Protein AF-A0A812JTE1-F1 (afdb_monomer_lite)

Secondary structure (DSSP, 8-state):
-----------------------------------------------------------PPPPPPP---PPPPPPPPP-PPPP-PPPP--------PPPPPP-PPPPPPPPPPPTTPEEEEEEEPPPBHHHHHHHHHHHHHHHHHTTPPPPHHHHHHHHHHHHS-S--PBPHHHHHHHHHHHHHHHHTTHHHHH--SEEEE-SSHHHHHHHHHHHTTTS-EEE-GGGSPPPHHHHH-HHHHHHHHHHHHHHHHH-S-SEEEEEE-HHHHHHHT-TTSS--SPPPTT-EEEEEEETTTTEE--PEEEE------TT-PPPTTHHHHTT---------PPPPP----GGG--BTTB----SHHHHHHHHHHS---HHHH-----SSSTTPPP-EEE-SSS-EEETT-----------SSSTTSSSS-----TT-----HHHHHHHHHHHHHHHSPPPP----GGG-EEEEE-TTSGGGT-HHHHHHHHHTT-EEEEE-SS--TTSTT---HHHHHHHHHHHHHH--SEEEEETTHHHHHHHHHHTTS--S-EEEES--TT-----TTS-EEEEEETT-SSS---HHHHHHHHTTS-TTTEEEEEE-PPPBPTTS-BSSPPP-TT-GGGGSTTHHHHHHHHHH-TT-HHHHHHHTTGGGS-HHHHHHHHHH-SSHHHHHTT-SS-S---S--EEE--TTSHHHHHHHHHHHPPPSSPPSS----HHHHTT------EEE--HHHIIIIIHHHHHHHHHHHHHTT----TTTSEEEEEE---HHHHHHHHH-SS-SS-TTTS---S--SS-SS--EESSHHHHHHTTTT-SPPTTS----EEEEEE--SEEE--TT-SS-PPBSSSTTPBPSEEES-SSS-SEE-

Radius of gyration: 36.23 Å; chains: 1; bounding box: 79×116×100 Å

Organism: NCBI:txid878477

InterPro domains:
  IPR013078 Histidine phosphatase superfamily, clade-1 [cd07067] (119-265)
  IPR029033 Histidine phosphatase superfamily [G3DSA:3.40.50.1240] (105-292)
  IPR029033 Histidine phosphatase superfamily [SSF53254] (118-297)
  IPR050275 Phosphoglycerate Mutase/Phosphatase [PTHR48100] (115-295)

Foldseek 3Di:
DDDDDDDDDDDDDDDDDDDDDDDDDDDDDDDDDDDDDDDDDDDDDDDDDDDDDDDDDDDDDDDDDDDDDDDDDDDDDDDDDDDDDDDDDDDDDDDDDDDDDDDDDDDDDDDDDDPQKFKEKEWEFAAFLLNVLVVLQVQCVVCVVVVHHRDPVSVVSPVDNVPDDPQTAHDPRSVLLLVQQLLVCVLVVVCVVLVAAEEEFAPRNRLVVSCCSNPNVPHHYDYDPLQADQDVVCVVVVVVNLVSLVVVLQVVLVDPTRRYYYRHHQRSVDPNQHDPLPPPDGQHHRWIWIWIADSVVSHIHDTDTDDGRDPDDPPPDDDPVSVVSVPDDDDDDDDDDDDDDDDDAQQPDDAQRQHGDPAPVSVVVCVVRRDDCCVPPVADDQQPDDPHDFPWHDPDPPDTDTRRDDDDDDDDDDDPPPPPPPVPDQPDDPPRDRQDVVNVVVVVVVVVQQLDFDDQPPPPQLPAEEEEEPVQDADVPNVLLVVLSVVVNHHYHYDPPDDQQPDVPRDLVVCLVVSLVSCVVRVHQEYEYEESSLVSVVVCVVVVSDQEQYEYELRYPVLQAHDQRFQYEYEYWCAAPPRHDDPVVVLVRQQRYHQLSYYYQYFDWWWQDPVRDTLGHTDYSVRVVCSPLVNVVLQSVLRNDPSHSQLSLLLCLLVFFDPLLNVLDSCCTQDPVSVCVVDPDPLPDPDDFWAWDDPPDPNVVSVFSQQLTDTPDDDSDDFDPNVVSVPDGDPTDIHGRQSLQCVQEDVVVLVVLCVLCVVSVHHDHGPSQKNKWKAAAEPVLQCCLRNPSHYSDDQVPLPPPPADRQARGHKTFSHNRCCVRVCRQPQADPVRHGDMDIDIDRQRREEAGDSPHHVFADANYPDDHGGRWHAPRSSHGGMID

Sequence (881 aa):
MWSMDRRKGATERMFMCQSAMPASSRCSLEGEAEGPCTRFPTTAQAHALTGIMIGGSSPEPLKARGYTLTKPSAQPVDLNCLAMNPPAGAYAELCLPSHARSVSSSRSPLVKPSEDLKTVYLVRHAESMENVRVHALDRAFGQLRTWKAPACSDVCSALRLLCFDLDTPLSARGERQLKDVQAQMAGCGFLQKADPQLLIFSPRMRAARTREVLFGGEVPSKAMPQIVERTPMEGLCPAQFQERVQGFKDWLAQTPETRIVVVGHCQFFSRLLGKGAGWDRYLSNAEVKRCYFDPSSGAFDIPVSMFLPQECDSSGEACPILRKALRGDDAELPFGCGSKATYLACSSYSKNGAGAVTDYASCATACDQGEGLQETYGTHDWKGSSGSGKCDCKVSDSEHRTACKEDAICHFDTSRTVPVLLDHCSIHAEAGMRITYYDFEKYFRKAVVAATPRPPSNLNRTSTRVFIIGPGFGNQLNPRQSRMVEAAGYQIGWCFNIPNPELPNFPVEPYLDRIKAEMDAFRPHVLMGASKGGVYIVGLWRRGYWRGPTVLINAHPMCRQIPEEANVVMAVGSNDEVYPVQRADLEGLMHTGGQNKTFLYWTADSGRLPSGQISRQGDTHNQESLLHHDVLPRLIDATLCKEGPEIHWHRTWKERLSRDRNNAELWLGYSPEQIMRLWSTNGHQSGKHLHDVPMGTEEYRMVNAAFKALPMEQQAYILSPPETWAPVRALRIQRVENGPQGDASWKPYYKSLLRSLEDQGVEFEPGTHTCWAFHGCNNEALESIVNNPVCGFQPLASGTRSTTLWGSGTYFARDAKYVADGGFCGAPNADGTRRMLMCLLIMGISCLGDPAHKGVLPFRHKPPHRYNSSVDCLASPEVMV

pLDDT: mean 77.01, std 25.89, range [24.83, 98.81]

Structure (mmCIF, N/CA/C/O backbone):
data_AF-A0A812JTE1-F1
#
_entry.id   AF-A0A812JTE1-F1
#
loop_
_atom_site.group_PDB
_atom_site.id
_atom_site.type_symbol
_atom_site.label_atom_id
_atom_site.label_alt_id
_atom_site.label_comp_id
_atom_site.label_asym_id
_atom_site.label_entity_id
_atom_site.label_seq_id
_atom_site.pdbx_PDB_ins_code
_atom_site.Cartn_x
_atom_site.Cartn_y
_atom_site.Cartn_z
_atom_site.occupancy
_atom_site.B_iso_or_equiv
_atom_site.auth_seq_id
_atom_site.auth_comp_id
_atom_site.auth_asym_id
_atom_site.auth_atom_id
_atom_site.pdbx_PDB_model_num
ATOM 1 N N . MET A 1 1 ? -24.150 32.399 56.227 1.00 30.95 1 MET A N 1
ATOM 2 C CA . MET A 1 1 ? -24.919 33.647 56.397 1.00 30.95 1 MET A CA 1
ATOM 3 C C . MET A 1 1 ? -25.039 34.301 55.027 1.00 30.95 1 MET A C 1
ATOM 5 O O . MET A 1 1 ? -24.017 34.621 54.447 1.00 30.95 1 MET A O 1
ATOM 9 N N . TRP A 1 2 ? -26.281 34.406 54.549 1.00 27.94 2 TRP A N 1
ATOM 10 C CA . TRP A 1 2 ? -26.801 35.128 53.375 1.00 27.94 2 TRP A CA 1
ATOM 11 C C . TRP A 1 2 ? -26.505 34.663 51.933 1.00 27.94 2 TRP A C 1
ATOM 13 O O . TRP A 1 2 ? -25.382 34.452 51.499 1.00 27.94 2 TRP A O 1
ATOM 23 N N . SER A 1 3 ? -27.636 34.534 51.237 1.00 33.69 3 SER A N 1
ATOM 24 C CA . SER A 1 3 ? -27.950 34.190 49.850 1.00 33.69 3 SER A CA 1
ATOM 25 C C . SER A 1 3 ? -28.343 35.480 49.111 1.00 33.69 3 SER A C 1
ATOM 27 O O . SER A 1 3 ? -28.851 36.382 49.774 1.00 33.69 3 SER A O 1
ATOM 29 N N . MET A 1 4 ? -28.175 35.559 47.780 1.00 34.06 4 MET A N 1
ATOM 30 C CA . MET A 1 4 ? -29.268 35.905 46.843 1.00 34.06 4 MET A CA 1
ATOM 31 C C . MET A 1 4 ? -28.828 35.998 45.365 1.00 34.06 4 MET A C 1
ATOM 33 O O . MET A 1 4 ? -28.033 36.839 44.966 1.00 34.06 4 MET A O 1
ATOM 37 N N . ASP A 1 5 ? -29.423 35.092 44.592 1.00 44.88 5 ASP A N 1
ATOM 38 C CA . ASP A 1 5 ? -30.072 35.168 43.270 1.00 44.88 5 ASP A CA 1
ATOM 39 C C . ASP A 1 5 ? -30.254 36.536 42.549 1.00 44.88 5 ASP A C 1
ATOM 41 O O . ASP A 1 5 ? -30.687 37.509 43.170 1.00 44.88 5 ASP A O 1
ATOM 45 N N . ARG A 1 6 ? -30.090 36.561 41.203 1.00 39.81 6 ARG A N 1
ATOM 46 C CA . ARG A 1 6 ? -31.082 37.095 40.225 1.00 39.81 6 ARG A CA 1
ATOM 47 C C . ARG A 1 6 ? -30.706 36.906 38.736 1.00 39.81 6 ARG A C 1
ATOM 49 O O . ARG A 1 6 ? -29.555 36.994 38.330 1.00 39.81 6 ARG A O 1
ATOM 56 N N . ARG A 1 7 ? -31.763 36.695 37.935 1.00 41.88 7 ARG A N 1
ATOM 57 C CA . ARG A 1 7 ? -31.867 36.387 36.486 1.00 41.88 7 ARG A CA 1
ATOM 58 C C . ARG A 1 7 ? -31.900 37.609 35.532 1.00 41.88 7 ARG A C 1
ATOM 60 O O . ARG A 1 7 ? -32.198 38.714 35.977 1.00 41.88 7 ARG A O 1
ATOM 67 N N . LYS A 1 8 ? -31.906 37.269 34.218 1.00 34.59 8 LYS A N 1
ATOM 68 C CA . LYS A 1 8 ? -32.391 37.960 32.975 1.00 34.59 8 LYS A CA 1
ATOM 69 C C . LYS A 1 8 ? -31.264 38.656 32.183 1.00 34.59 8 LYS A C 1
ATOM 71 O O . LYS A 1 8 ? -30.462 39.333 32.794 1.00 34.59 8 LYS A O 1
ATOM 76 N N . GLY A 1 9 ? -31.078 38.545 30.861 1.00 29.59 9 GLY A N 1
ATOM 77 C CA . GLY A 1 9 ? -31.925 38.177 29.716 1.00 29.59 9 GLY A CA 1
ATOM 78 C C . GLY A 1 9 ? -32.159 39.422 28.839 1.00 29.59 9 GLY A C 1
ATOM 79 O O . GLY A 1 9 ? -32.914 40.278 29.284 1.00 29.59 9 GLY A O 1
ATOM 80 N N . ALA A 1 10 ? -31.541 39.544 27.649 1.00 30.06 10 ALA A N 1
ATOM 81 C CA . ALA A 1 10 ? -31.918 40.534 26.620 1.00 30.06 10 ALA A CA 1
ATOM 82 C C . ALA A 1 10 ? -31.293 40.272 25.227 1.00 30.06 10 ALA A C 1
ATOM 84 O O . ALA A 1 10 ? -30.154 39.839 25.100 1.00 30.06 10 ALA A O 1
ATOM 85 N N . THR A 1 11 ? -32.115 40.585 24.228 1.00 30.67 11 THR A N 1
ATOM 86 C CA . THR A 1 11 ? -32.078 40.481 22.758 1.00 30.67 11 THR A CA 1
ATOM 87 C C . THR A 1 11 ? -31.076 41.372 22.004 1.00 30.67 11 THR A C 1
ATOM 89 O O . THR A 1 11 ? -30.806 42.500 22.410 1.00 30.67 11 THR A O 1
ATOM 92 N N . GLU A 1 12 ? -30.647 40.884 20.833 1.00 30.09 12 GLU A N 1
ATOM 93 C CA . GLU A 1 12 ? -29.820 41.549 19.810 1.00 30.09 12 GLU A CA 1
ATOM 94 C C . GLU A 1 12 ? -30.576 42.627 19.000 1.00 30.09 12 GLU A C 1
ATOM 96 O O . GLU A 1 12 ? -31.761 42.486 18.688 1.00 30.09 12 GLU A O 1
ATOM 101 N N . ARG A 1 13 ? -29.862 43.694 18.601 1.00 29.28 13 ARG A N 1
ATOM 102 C CA . ARG A 1 13 ? -30.276 44.688 17.592 1.00 29.28 13 ARG A CA 1
ATOM 103 C C . ARG A 1 13 ? -29.181 44.865 16.534 1.00 29.28 13 ARG A C 1
ATOM 105 O O . ARG A 1 13 ? -28.017 45.053 16.869 1.00 29.28 13 ARG A O 1
ATOM 112 N N . MET A 1 14 ? -29.615 44.857 15.272 1.00 26.62 14 MET A N 1
ATOM 113 C CA . MET A 1 14 ? -28.873 45.209 14.055 1.00 26.62 14 MET A CA 1
ATOM 114 C C . MET A 1 14 ? -28.324 46.644 14.083 1.00 26.62 14 MET A C 1
ATOM 116 O O . MET A 1 14 ? -29.025 47.563 14.501 1.00 26.62 14 MET A O 1
ATOM 120 N N . PHE A 1 15 ? -27.147 46.841 13.482 1.00 27.80 15 PHE A N 1
ATOM 121 C CA . PHE A 1 15 ? -26.730 48.116 12.894 1.00 27.80 15 PHE A CA 1
ATOM 122 C C . PHE A 1 15 ? -26.173 47.882 11.481 1.00 27.80 15 PHE A C 1
ATOM 124 O O . PHE A 1 15 ? -25.230 47.116 11.291 1.00 27.80 15 PHE A O 1
ATOM 131 N N . MET A 1 16 ? -26.790 48.541 10.494 1.00 27.66 16 MET A N 1
ATOM 132 C CA . MET A 1 16 ? -26.247 48.756 9.150 1.00 27.66 16 MET A CA 1
ATOM 133 C C . MET A 1 16 ? -25.212 49.886 9.188 1.00 27.66 16 MET A C 1
ATOM 135 O O . MET A 1 16 ? -25.409 50.863 9.908 1.00 27.66 16 MET A O 1
ATOM 139 N N . CYS A 1 17 ? -24.187 49.812 8.337 1.00 25.73 17 CYS A N 1
ATOM 140 C CA . CYS A 1 17 ? -23.353 50.962 7.997 1.00 25.73 17 CYS A CA 1
ATOM 141 C C . CYS A 1 17 ? -23.178 51.050 6.472 1.00 25.73 17 CYS A C 1
ATOM 143 O O . CYS A 1 17 ? -22.767 50.087 5.827 1.00 25.73 17 CYS A O 1
ATOM 145 N N . GLN A 1 18 ? -23.543 52.208 5.918 1.00 28.33 18 GLN A N 1
ATOM 146 C CA . GLN A 1 18 ? -23.319 52.634 4.536 1.00 28.33 18 GLN A CA 1
ATOM 147 C C . GLN A 1 18 ? -21.856 53.060 4.346 1.00 28.33 18 GLN A C 1
ATOM 149 O O . GLN A 1 18 ? -21.236 53.585 5.271 1.00 28.33 18 GLN A O 1
ATOM 154 N N . SER A 1 19 ? -21.302 52.918 3.140 1.00 30.06 19 SER A N 1
ATOM 155 C CA . SER A 1 19 ? -20.057 53.602 2.763 1.00 30.06 19 SER A CA 1
ATOM 156 C C . SER A 1 19 ? -20.046 53.943 1.275 1.00 30.06 19 SER A C 1
ATOM 158 O O . SER A 1 19 ? -20.409 53.129 0.430 1.00 30.06 19 SER A O 1
ATOM 160 N N . ALA A 1 20 ? -19.671 55.191 1.009 1.00 28.88 20 ALA A N 1
ATOM 161 C CA . ALA A 1 20 ? -19.751 55.916 -0.249 1.00 28.88 20 ALA A CA 1
ATOM 162 C C . ALA A 1 20 ? -18.539 55.693 -1.179 1.00 28.88 20 ALA A C 1
ATOM 164 O O . ALA A 1 20 ? -17.480 55.238 -0.752 1.00 28.88 20 ALA A O 1
ATOM 165 N N . MET A 1 21 ? -18.710 56.072 -2.452 1.00 31.89 21 MET A N 1
ATOM 166 C CA . MET A 1 21 ? -17.647 56.236 -3.460 1.00 31.89 21 MET A CA 1
ATOM 167 C C . MET A 1 21 ? -16.725 57.434 -3.152 1.00 31.89 21 MET A C 1
ATOM 169 O O . MET A 1 21 ? -17.106 58.310 -2.374 1.00 31.89 21 MET A O 1
ATOM 173 N N . PRO A 1 22 ? -15.558 57.533 -3.822 1.00 45.28 22 PRO A N 1
ATOM 174 C CA . PRO A 1 22 ? -15.480 58.508 -4.921 1.00 45.28 22 PRO A CA 1
ATOM 175 C C . PRO A 1 22 ? -14.633 58.079 -6.141 1.00 45.28 22 PRO A C 1
ATOM 177 O O . PRO A 1 22 ? -14.004 57.024 -6.178 1.00 45.28 22 PRO A O 1
ATOM 180 N N . ALA A 1 23 ? -14.687 58.940 -7.160 1.00 30.80 23 ALA A N 1
ATOM 181 C CA . ALA A 1 23 ? -14.260 58.760 -8.541 1.00 30.80 23 ALA A CA 1
ATOM 182 C C . ALA A 1 23 ? -12.839 59.271 -8.880 1.00 30.80 23 ALA A C 1
ATOM 184 O O . ALA A 1 23 ? -12.312 60.169 -8.236 1.00 30.80 23 ALA A O 1
ATOM 185 N N . SER A 1 24 ? -12.324 58.723 -9.991 1.00 33.31 24 SER A N 1
ATOM 186 C CA . SER A 1 24 ? -11.500 59.314 -11.069 1.00 33.31 24 SER A CA 1
ATOM 187 C C . SER A 1 24 ? -10.239 60.145 -10.772 1.00 33.31 24 SER A C 1
ATOM 189 O O . SER A 1 24 ? -10.332 61.267 -10.283 1.00 33.31 24 SER A O 1
ATOM 191 N N . SER A 1 25 ? -9.115 59.731 -11.372 1.00 31.20 25 SER A N 1
ATOM 192 C CA . SER A 1 25 ? -8.257 60.618 -12.180 1.00 31.20 25 SER A CA 1
ATOM 193 C C . SER A 1 25 ? -7.329 59.828 -13.121 1.00 31.20 25 SER A C 1
ATOM 195 O O . SER A 1 25 ? -6.941 58.693 -12.856 1.00 31.20 25 SER A O 1
ATOM 197 N N . ARG A 1 26 ? -7.070 60.441 -14.282 1.00 34.06 26 ARG A N 1
ATOM 198 C CA . ARG A 1 26 ? -6.239 59.993 -15.413 1.00 34.06 26 ARG A CA 1
ATOM 199 C C . ARG A 1 26 ? -4.746 60.014 -15.066 1.00 34.06 26 ARG A C 1
ATOM 201 O O . ARG A 1 26 ? -4.327 60.917 -14.353 1.00 34.06 26 ARG A O 1
ATOM 208 N N . CYS A 1 27 ? -3.950 59.169 -15.722 1.00 28.92 27 CYS A N 1
ATOM 209 C CA . CYS A 1 27 ? -2.581 59.523 -16.109 1.00 28.92 27 CYS A CA 1
ATOM 210 C C . CYS A 1 27 ? -2.183 58.835 -17.421 1.00 28.92 27 CYS A C 1
ATOM 212 O O . CYS A 1 27 ? -2.528 57.678 -17.663 1.00 28.92 27 CYS A O 1
ATOM 214 N N . SER A 1 28 ? -1.484 59.600 -18.250 1.00 30.23 28 SER A N 1
ATOM 215 C CA . SER A 1 28 ? -1.019 59.289 -19.597 1.00 30.23 28 SER A CA 1
ATOM 216 C C . SER A 1 28 ? 0.514 59.267 -19.612 1.00 30.23 28 SER A C 1
ATOM 218 O O . SER A 1 28 ? 1.114 60.071 -18.909 1.00 30.23 28 SER A O 1
ATOM 220 N N . LEU A 1 29 ? 1.063 58.435 -20.505 1.00 31.91 29 LEU A N 1
ATOM 221 C CA . LEU A 1 29 ? 2.305 58.588 -21.291 1.00 31.91 29 LEU A CA 1
ATOM 222 C C . LEU A 1 29 ? 3.704 58.491 -20.637 1.00 31.91 29 LEU A C 1
ATOM 224 O O . LEU A 1 29 ? 4.010 59.194 -19.685 1.00 31.91 29 LEU A O 1
ATOM 228 N N . GLU A 1 30 ? 4.525 57.673 -21.329 1.00 31.33 30 GLU A N 1
ATOM 229 C CA . GLU A 1 30 ? 5.978 57.779 -21.622 1.00 31.33 30 GLU A CA 1
ATOM 230 C C . GLU A 1 30 ? 6.971 57.686 -20.443 1.00 31.33 30 GLU A C 1
ATOM 232 O O . GLU A 1 30 ? 6.742 58.228 -19.375 1.00 31.33 30 GLU A O 1
ATOM 237 N N . GLY A 1 31 ? 8.123 57.014 -20.517 1.00 29.28 31 GLY A N 1
ATOM 238 C CA . GLY A 1 31 ? 8.855 56.297 -21.565 1.00 29.28 31 GLY A CA 1
ATOM 239 C C . GLY A 1 31 ? 10.262 55.951 -21.020 1.00 29.28 31 GLY A C 1
ATOM 240 O O . GLY A 1 31 ? 10.697 56.611 -20.083 1.00 29.28 31 GLY A O 1
ATOM 241 N N . GLU A 1 32 ? 10.923 54.943 -21.619 1.00 31.52 32 GLU A N 1
ATOM 242 C CA . GLU A 1 32 ? 12.399 54.728 -21.690 1.00 31.52 32 GLU A CA 1
ATOM 243 C C . GLU A 1 32 ? 13.197 54.546 -20.363 1.00 31.52 32 GLU A C 1
ATOM 245 O O . GLU A 1 32 ? 12.819 55.036 -19.314 1.00 31.52 32 GLU A O 1
ATOM 250 N N . ALA A 1 33 ? 14.331 53.847 -20.239 1.00 31.47 33 ALA A N 1
ATOM 251 C CA . ALA A 1 33 ? 15.195 53.039 -21.097 1.00 31.47 33 ALA A CA 1
ATOM 252 C C . ALA A 1 33 ? 16.197 52.265 -20.190 1.00 31.47 33 ALA A C 1
ATOM 254 O O . ALA A 1 33 ? 16.453 52.658 -19.056 1.00 31.47 33 ALA A O 1
ATOM 255 N N . GLU A 1 34 ? 16.733 51.170 -20.741 1.00 32.19 34 GLU A N 1
ATOM 256 C CA . GLU A 1 34 ? 18.107 50.635 -20.622 1.00 32.19 34 GLU A CA 1
ATOM 257 C C . GLU A 1 34 ? 18.835 50.437 -19.268 1.00 32.19 34 GLU A C 1
ATOM 259 O O . GLU A 1 34 ? 19.097 51.362 -18.508 1.00 32.19 34 GLU A O 1
ATOM 264 N N . GLY A 1 35 ? 19.402 49.230 -19.103 1.00 30.80 35 GLY A N 1
ATOM 265 C CA . GLY A 1 35 ? 20.803 49.094 -18.662 1.00 30.80 35 GLY A CA 1
ATOM 266 C C . GLY A 1 35 ? 21.104 48.036 -17.582 1.00 30.80 35 GLY A C 1
ATOM 267 O O . GLY A 1 35 ? 20.282 47.830 -16.697 1.00 30.80 35 GLY A O 1
ATOM 268 N N . PRO A 1 36 ? 22.258 47.329 -17.629 1.00 44.94 36 PRO A N 1
ATOM 269 C CA . PRO A 1 36 ? 22.378 45.951 -17.142 1.00 44.94 36 PRO A CA 1
ATOM 270 C C . PRO A 1 36 ? 23.114 45.768 -15.797 1.00 44.94 36 PRO A C 1
ATOM 272 O O . PRO A 1 36 ? 23.997 46.536 -15.422 1.00 44.94 36 PRO A O 1
ATOM 275 N N . CYS A 1 37 ? 22.801 44.659 -15.113 1.00 27.62 37 CYS A N 1
ATOM 276 C CA . CYS A 1 37 ? 23.461 44.188 -13.890 1.00 27.62 37 CYS A CA 1
ATOM 277 C C . CYS A 1 37 ? 24.842 43.557 -14.150 1.00 27.62 37 CYS A C 1
ATOM 279 O O . CYS A 1 37 ? 24.961 42.541 -14.838 1.00 27.62 37 CYS A O 1
ATOM 281 N N . THR A 1 38 ? 25.867 44.075 -13.471 1.00 32.19 38 THR A N 1
ATOM 282 C CA . THR A 1 38 ? 27.199 43.470 -13.324 1.00 32.19 38 THR A CA 1
ATOM 283 C C . THR A 1 38 ? 27.412 42.857 -11.932 1.00 32.19 38 THR A C 1
ATOM 285 O O . THR A 1 38 ? 27.327 43.537 -10.918 1.00 32.19 38 THR A O 1
ATOM 288 N N . ARG A 1 39 ? 27.700 41.549 -11.939 1.00 31.58 39 ARG A N 1
ATOM 289 C CA . ARG A 1 39 ? 28.652 40.740 -11.136 1.00 31.58 39 ARG A CA 1
ATOM 290 C C . ARG A 1 39 ? 29.288 41.277 -9.821 1.00 31.58 39 ARG A C 1
ATOM 292 O O . ARG A 1 39 ? 30.083 42.203 -9.881 1.00 31.58 39 ARG A O 1
ATOM 299 N N . PHE A 1 40 ? 29.142 40.434 -8.770 1.00 28.50 40 PHE A N 1
ATOM 300 C CA . PHE A 1 40 ? 30.119 39.967 -7.735 1.00 28.50 40 PHE A CA 1
ATOM 301 C C . PHE A 1 40 ? 30.744 40.981 -6.731 1.00 28.50 40 PHE A C 1
ATOM 303 O O . PHE A 1 40 ? 30.777 42.163 -7.040 1.00 28.50 40 PHE A O 1
ATOM 310 N N . PRO A 1 41 ? 31.370 40.567 -5.589 1.00 48.75 41 PRO A N 1
ATOM 311 C CA . PRO A 1 41 ? 31.328 39.300 -4.823 1.00 48.75 41 PRO A CA 1
ATOM 312 C C . PRO A 1 41 ? 31.321 39.437 -3.258 1.00 48.75 41 PRO A C 1
ATOM 314 O O . PRO A 1 41 ? 31.465 40.509 -2.689 1.00 48.75 41 PRO A O 1
ATOM 317 N N . THR A 1 42 ? 31.163 38.278 -2.597 1.00 31.97 42 THR A N 1
ATOM 318 C CA . THR A 1 42 ? 31.712 37.758 -1.308 1.00 31.97 42 THR A CA 1
ATOM 319 C C . THR A 1 42 ? 32.286 38.654 -0.188 1.00 31.97 42 THR A C 1
ATOM 321 O O . THR A 1 42 ? 33.191 39.438 -0.439 1.00 31.97 42 THR A O 1
ATOM 324 N N . THR A 1 43 ? 31.937 38.288 1.063 1.00 29.83 43 THR A N 1
ATOM 325 C CA . THR A 1 43 ? 32.731 38.033 2.319 1.00 29.83 43 THR A CA 1
ATOM 326 C C . THR A 1 43 ? 32.013 38.632 3.545 1.00 29.83 43 THR A C 1
ATOM 328 O O . THR A 1 43 ? 31.587 39.774 3.503 1.00 29.83 43 THR A O 1
ATOM 331 N N . ALA A 1 44 ? 31.539 37.839 4.515 1.00 30.66 44 ALA A N 1
ATOM 332 C CA . ALA A 1 44 ? 32.213 37.165 5.642 1.00 30.66 44 ALA A CA 1
ATOM 333 C C . ALA A 1 44 ? 32.526 38.082 6.850 1.00 30.66 44 ALA A C 1
ATOM 335 O O . ALA A 1 44 ? 33.098 39.148 6.676 1.00 30.66 44 ALA A O 1
ATOM 336 N N . GLN A 1 45 ? 32.240 37.547 8.054 1.00 29.53 45 GLN A N 1
ATOM 337 C CA . GLN A 1 45 ? 32.580 38.032 9.414 1.00 29.53 45 GLN A CA 1
ATOM 338 C C . GLN A 1 45 ? 31.783 39.243 9.932 1.00 29.53 45 GLN A C 1
ATOM 340 O O . GLN A 1 45 ? 31.382 40.099 9.164 1.00 29.53 45 GLN A O 1
ATOM 345 N N . ALA A 1 46 ? 31.541 39.454 11.225 1.00 28.72 46 ALA A N 1
ATOM 346 C CA . ALA A 1 46 ? 31.535 38.674 12.467 1.00 28.72 46 ALA A CA 1
ATOM 347 C C . ALA A 1 46 ? 30.976 39.632 13.553 1.00 28.72 46 ALA A C 1
ATOM 349 O O . ALA A 1 46 ? 31.077 40.842 13.399 1.00 28.72 46 ALA A O 1
ATOM 350 N N . HIS A 1 47 ? 30.391 39.073 14.618 1.00 29.31 47 HIS A N 1
ATOM 351 C CA . HIS A 1 47 ? 30.208 39.614 15.981 1.00 29.31 47 HIS A CA 1
ATOM 352 C C . HIS A 1 47 ? 30.249 41.135 16.249 1.00 29.31 47 HIS A C 1
ATOM 354 O O . HIS A 1 47 ? 31.289 41.758 16.082 1.00 29.31 47 HIS A O 1
ATOM 360 N N . ALA A 1 48 ? 29.219 41.647 16.944 1.00 28.33 48 ALA A N 1
ATOM 361 C CA . ALA A 1 48 ? 29.348 42.186 18.314 1.00 28.33 48 ALA A CA 1
ATOM 362 C C . ALA A 1 48 ? 28.040 42.822 18.839 1.00 28.33 48 ALA A C 1
ATOM 364 O O . ALA A 1 48 ? 27.405 43.581 18.120 1.00 28.33 48 ALA A O 1
ATOM 365 N N . LEU A 1 49 ? 27.719 42.496 20.107 1.00 27.09 49 LEU A N 1
ATOM 366 C CA . LEU A 1 49 ? 27.330 43.379 21.235 1.00 27.09 49 LEU A CA 1
ATOM 367 C C . LEU A 1 49 ? 26.237 44.439 20.974 1.00 27.09 49 LEU A C 1
ATOM 369 O O . LEU A 1 49 ? 26.317 45.227 20.051 1.00 27.09 49 LEU A O 1
ATOM 373 N N . THR A 1 50 ? 25.159 44.571 21.744 1.00 27.72 50 THR A N 1
ATOM 374 C CA . THR A 1 50 ? 24.974 44.805 23.197 1.00 27.72 50 THR A CA 1
ATOM 375 C C . THR A 1 50 ? 23.442 44.955 23.338 1.00 27.72 50 THR A C 1
ATOM 377 O O . THR A 1 50 ? 22.822 45.484 22.425 1.00 27.72 50 THR A O 1
ATOM 380 N N . GLY A 1 51 ? 22.712 44.487 24.347 1.00 24.83 51 GLY A N 1
ATOM 381 C CA . GLY A 1 51 ? 22.857 44.682 25.785 1.00 24.83 51 GLY A CA 1
ATOM 382 C C . GLY A 1 51 ? 21.471 45.056 26.358 1.00 24.83 51 GLY A C 1
ATOM 383 O O . GLY A 1 51 ? 20.591 45.473 25.613 1.00 24.83 51 GLY A O 1
ATOM 384 N N . ILE A 1 52 ? 21.343 44.969 27.688 1.00 28.72 52 ILE A N 1
ATOM 385 C CA . ILE A 1 52 ? 20.274 45.532 28.550 1.00 28.72 52 ILE A CA 1
ATOM 386 C C . ILE A 1 52 ? 19.121 44.577 28.952 1.00 28.72 52 ILE A C 1
ATOM 388 O O . ILE A 1 52 ? 18.055 44.515 28.354 1.00 28.72 52 ILE A O 1
ATOM 392 N N . MET A 1 53 ? 19.410 43.822 30.021 1.00 27.50 53 MET A N 1
ATOM 393 C CA . MET A 1 53 ? 18.724 43.750 31.334 1.00 27.50 53 MET A CA 1
ATOM 394 C C . MET A 1 53 ? 17.295 44.323 31.483 1.00 27.50 53 MET A C 1
ATOM 396 O O . MET A 1 53 ? 17.074 45.491 31.190 1.00 27.50 53 MET A O 1
ATOM 400 N N . ILE A 1 54 ? 16.400 43.570 32.148 1.00 30.06 54 ILE A N 1
ATOM 401 C CA . ILE A 1 54 ? 15.883 43.830 33.521 1.00 30.06 54 ILE A CA 1
ATOM 402 C C . ILE A 1 54 ? 14.917 42.700 33.955 1.00 30.06 54 ILE A C 1
ATOM 404 O O . ILE A 1 54 ? 13.973 42.397 33.239 1.00 30.06 54 ILE A O 1
ATOM 408 N N . GLY A 1 55 ? 15.150 42.169 35.171 1.00 27.36 55 GLY A N 1
ATOM 409 C CA . GLY A 1 55 ? 14.156 41.686 36.158 1.00 27.36 55 GLY A CA 1
ATOM 410 C C . GLY A 1 55 ? 13.378 40.404 35.816 1.00 27.36 55 GLY A C 1
ATOM 411 O O . GLY A 1 55 ? 12.681 40.344 34.821 1.00 27.36 55 GLY A O 1
ATOM 412 N N . GLY A 1 56 ? 13.378 39.319 36.588 1.00 29.06 56 GLY A N 1
ATOM 413 C CA . GLY A 1 56 ? 13.540 39.176 38.031 1.00 29.06 56 GLY A CA 1
ATOM 414 C C . GLY A 1 56 ? 12.285 38.507 38.605 1.00 29.06 56 GLY A C 1
ATOM 415 O O . GLY A 1 56 ? 11.260 39.159 38.754 1.00 29.06 56 GLY A O 1
ATOM 416 N N . SER A 1 57 ? 12.350 37.206 38.896 1.00 30.05 57 SER A N 1
ATOM 417 C CA . SER A 1 57 ? 11.658 36.530 40.014 1.00 30.05 57 SER A CA 1
ATOM 418 C C . SER A 1 57 ? 11.944 35.025 39.964 1.00 30.05 57 SER A C 1
ATOM 420 O O . SER A 1 57 ? 11.595 34.322 39.022 1.00 30.05 57 SER A O 1
ATOM 422 N N . SER A 1 58 ? 12.643 34.560 40.994 1.00 29.86 58 SER A N 1
ATOM 423 C CA . SER A 1 58 ? 12.971 33.161 41.266 1.00 29.86 58 SER A CA 1
ATOM 424 C C . SER A 1 58 ? 11.908 32.554 42.188 1.00 29.86 58 SER A C 1
ATOM 426 O O . SER A 1 58 ? 11.389 33.271 43.048 1.00 29.86 58 SER A O 1
ATOM 428 N N . PRO A 1 59 ? 11.658 31.239 42.100 1.00 40.62 59 PRO A N 1
ATOM 429 C CA . PRO A 1 59 ? 11.492 30.443 43.306 1.00 40.62 59 PRO A CA 1
ATOM 430 C C . PRO A 1 59 ? 12.532 29.312 43.386 1.00 40.62 59 PRO A C 1
ATOM 432 O O . PRO A 1 59 ? 12.912 28.697 42.390 1.00 40.62 59 PRO A O 1
ATOM 435 N N . GLU A 1 60 ? 12.988 29.075 44.616 1.00 36.16 60 GLU A N 1
ATOM 436 C CA . GLU A 1 60 ? 13.975 28.077 45.045 1.00 36.16 60 GLU A CA 1
ATOM 437 C C . GLU A 1 60 ? 13.717 26.641 44.546 1.00 36.16 60 GLU A C 1
ATOM 439 O O . GLU A 1 60 ? 12.562 26.209 44.494 1.00 36.16 60 GLU A O 1
ATOM 444 N N . PRO A 1 61 ? 14.773 25.823 44.346 1.00 38.53 61 PRO A N 1
ATOM 445 C CA . PRO A 1 61 ? 14.641 24.378 44.336 1.00 38.53 61 PRO A CA 1
ATOM 446 C C . PRO A 1 61 ? 15.065 23.742 45.669 1.00 38.53 61 PRO A C 1
ATOM 448 O O . PRO A 1 61 ? 16.118 24.014 46.250 1.00 38.53 61 PRO A O 1
ATOM 451 N N . LEU A 1 62 ? 14.208 22.820 46.100 1.00 32.44 62 LEU A N 1
ATOM 452 C CA . LEU A 1 62 ? 14.372 21.888 47.206 1.00 32.44 62 LEU A CA 1
ATOM 453 C C . LEU A 1 62 ? 15.639 21.023 47.083 1.00 32.44 62 LEU A C 1
ATOM 455 O O . LEU A 1 62 ? 15.967 20.476 46.032 1.00 32.44 62 LEU A O 1
ATOM 459 N N . LYS A 1 63 ? 16.294 20.850 48.235 1.00 35.72 63 LYS A N 1
ATOM 460 C CA . LYS A 1 63 ? 17.440 19.971 48.503 1.00 35.72 63 LYS A CA 1
ATOM 461 C C . LYS A 1 63 ? 17.157 18.515 48.104 1.00 35.72 63 LYS A C 1
ATOM 463 O O . LYS A 1 63 ? 16.329 17.854 48.730 1.00 35.72 63 LYS A O 1
ATOM 468 N N . ALA A 1 64 ? 17.923 17.986 47.151 1.00 33.59 64 ALA A N 1
ATOM 469 C CA . ALA A 1 64 ? 18.018 16.551 46.894 1.00 33.59 64 ALA A CA 1
ATOM 470 C C . ALA A 1 64 ? 19.125 15.926 47.761 1.00 33.59 64 ALA A C 1
ATOM 472 O O . ALA A 1 64 ? 20.266 16.390 47.786 1.00 33.59 64 ALA A O 1
ATOM 473 N N . ARG A 1 65 ? 18.756 14.876 48.502 1.00 33.22 65 ARG A N 1
ATOM 474 C CA . ARG A 1 65 ? 19.642 14.036 49.316 1.00 33.22 65 ARG A CA 1
ATOM 475 C C . ARG A 1 65 ? 20.607 13.260 48.418 1.00 33.22 65 ARG A C 1
ATOM 477 O O . ARG A 1 65 ? 20.178 12.608 47.471 1.00 33.22 65 ARG A O 1
ATOM 484 N N . GLY A 1 66 ? 21.892 13.314 48.755 1.00 29.14 66 GLY A N 1
ATOM 485 C CA . GLY A 1 66 ? 22.937 12.529 48.111 1.00 29.14 66 GLY A CA 1
ATOM 486 C C . GLY A 1 66 ? 22.824 11.041 48.441 1.00 29.14 66 GLY A C 1
ATOM 487 O O . GLY A 1 66 ? 22.746 10.666 49.609 1.00 29.14 66 GLY A O 1
ATOM 488 N N . TYR A 1 67 ? 22.871 10.214 47.400 1.00 30.98 67 TYR A N 1
ATOM 489 C CA . TYR A 1 67 ? 23.286 8.819 47.482 1.00 30.98 67 TYR A CA 1
ATOM 490 C C . TYR A 1 67 ? 24.549 8.663 46.638 1.00 30.98 67 TYR A C 1
ATOM 492 O O . TYR A 1 67 ? 24.543 8.850 45.422 1.00 30.98 67 TYR A O 1
ATOM 500 N N . THR A 1 68 ? 25.650 8.361 47.314 1.00 31.20 68 THR A N 1
ATOM 501 C CA . THR A 1 68 ? 26.930 7.958 46.739 1.00 31.20 68 THR A CA 1
ATOM 502 C C . THR A 1 68 ? 26.795 6.542 46.179 1.00 31.20 68 THR A C 1
ATOM 504 O O . THR A 1 68 ? 26.662 5.585 46.936 1.00 31.20 68 THR A O 1
ATOM 507 N N . LEU A 1 69 ? 26.838 6.404 44.852 1.00 32.69 69 LEU A N 1
ATOM 508 C CA . LEU A 1 69 ? 27.017 5.120 44.172 1.00 32.69 69 LEU A CA 1
ATOM 509 C C . LEU A 1 69 ? 28.510 4.898 43.917 1.00 32.69 69 LEU A C 1
ATOM 511 O O . LEU A 1 69 ? 29.160 5.646 43.187 1.00 32.69 69 LEU A O 1
ATOM 515 N N . THR A 1 70 ? 29.050 3.864 44.551 1.00 30.92 70 THR A N 1
ATOM 516 C CA . THR A 1 70 ? 30.382 3.318 44.309 1.00 30.92 70 THR A CA 1
ATOM 517 C C . THR A 1 70 ? 30.429 2.631 42.939 1.00 30.92 70 THR A C 1
ATOM 519 O O . THR A 1 70 ? 29.565 1.828 42.594 1.00 30.92 70 THR A O 1
ATOM 522 N N . LYS A 1 71 ? 31.453 2.952 42.140 1.00 31.30 71 LYS A N 1
ATOM 523 C CA . LYS A 1 71 ? 31.799 2.244 40.896 1.00 31.30 71 LYS A CA 1
ATOM 524 C C . LYS A 1 71 ? 32.319 0.835 41.221 1.00 31.30 71 LYS A C 1
ATOM 526 O O . LYS A 1 71 ? 33.234 0.748 42.039 1.00 31.30 71 LYS A O 1
ATOM 531 N N . PRO A 1 72 ? 31.883 -0.235 40.533 1.00 35.75 72 PRO A N 1
ATOM 532 C CA . PRO A 1 72 ? 32.668 -1.453 40.436 1.00 35.75 72 PRO A CA 1
ATOM 533 C C . PRO A 1 72 ? 33.581 -1.401 39.205 1.00 35.75 72 PRO A C 1
ATOM 535 O O . PRO A 1 72 ? 33.168 -1.060 38.096 1.00 35.75 72 PRO A O 1
ATOM 538 N N . SER A 1 73 ? 34.847 -1.739 39.432 1.00 29.34 73 SER A N 1
ATOM 539 C CA . SER A 1 73 ? 35.871 -1.992 38.425 1.00 29.34 73 SER A CA 1
ATOM 540 C C . SER A 1 73 ? 35.545 -3.256 37.626 1.00 29.34 73 SER A C 1
ATOM 542 O O . SER A 1 73 ? 35.376 -4.323 38.215 1.00 29.34 73 SER A O 1
ATOM 544 N N . ALA A 1 74 ? 35.511 -3.157 36.299 1.00 32.84 74 ALA A N 1
ATOM 545 C CA . ALA A 1 74 ? 35.468 -4.315 35.415 1.00 32.84 74 ALA A CA 1
ATOM 546 C C . ALA A 1 74 ? 36.889 -4.871 35.219 1.00 32.84 74 ALA A C 1
ATOM 548 O O . ALA A 1 74 ? 37.780 -4.148 34.772 1.00 32.84 74 ALA A O 1
ATOM 549 N N . GLN A 1 75 ? 37.089 -6.147 35.551 1.00 32.06 75 GLN A N 1
ATOM 550 C CA . GLN A 1 75 ? 38.189 -6.964 35.038 1.00 32.06 75 GLN A CA 1
ATOM 551 C C . GLN A 1 75 ? 37.668 -7.867 33.907 1.00 32.06 75 GLN A C 1
ATOM 553 O O . GLN A 1 75 ? 36.488 -8.228 33.928 1.00 32.06 75 GLN A O 1
ATOM 558 N N . PRO A 1 76 ? 38.507 -8.222 32.918 1.00 35.47 76 PRO A N 1
ATOM 559 C CA . PRO A 1 76 ? 38.104 -9.078 31.812 1.00 35.47 76 PRO A CA 1
ATOM 560 C C . PRO A 1 76 ? 38.072 -10.545 32.260 1.00 35.47 76 PRO A C 1
ATOM 562 O O . PRO A 1 76 ? 39.004 -11.023 32.903 1.00 35.47 76 PRO A O 1
ATOM 565 N N . VAL A 1 77 ? 36.998 -11.255 31.916 1.00 32.72 77 VAL A N 1
ATOM 566 C CA . VAL A 1 77 ? 36.879 -12.705 32.113 1.00 32.72 77 VAL A CA 1
ATOM 567 C C . VAL A 1 77 ? 37.128 -13.390 30.772 1.00 32.72 77 VAL A C 1
ATOM 569 O O . VAL A 1 77 ? 36.382 -13.177 29.817 1.00 32.72 77 VAL A O 1
ATOM 572 N N . ASP A 1 78 ? 38.183 -14.202 30.729 1.00 31.91 78 ASP A N 1
ATOM 573 C CA . ASP A 1 78 ? 38.464 -15.187 29.685 1.00 31.91 78 ASP A CA 1
ATOM 574 C C . ASP A 1 78 ? 37.355 -16.249 29.635 1.00 31.91 78 ASP A C 1
ATOM 576 O O . ASP A 1 78 ? 37.049 -16.895 30.640 1.00 31.91 78 ASP A O 1
ATOM 580 N N . LEU A 1 79 ? 36.780 -16.471 28.452 1.00 31.61 79 LEU A N 1
ATOM 581 C CA . LEU A 1 79 ? 35.822 -17.546 28.182 1.00 31.61 79 LEU A CA 1
ATOM 582 C C . LEU A 1 79 ? 36.434 -18.540 27.188 1.00 31.61 79 LEU A C 1
ATOM 584 O O . LEU A 1 79 ? 36.292 -18.413 25.973 1.00 31.61 79 LEU A O 1
ATOM 588 N N . ASN A 1 80 ? 37.094 -19.563 27.734 1.00 28.31 80 ASN A N 1
ATOM 589 C CA . ASN A 1 80 ? 37.393 -20.804 27.024 1.00 28.31 80 ASN A CA 1
ATOM 590 C C . ASN A 1 80 ? 36.103 -21.627 26.875 1.00 28.31 80 ASN A C 1
ATOM 592 O O . ASN A 1 80 ? 35.470 -22.002 27.862 1.00 28.31 80 ASN A O 1
ATOM 596 N N . CYS A 1 81 ? 35.721 -21.914 25.630 1.00 30.17 81 CYS A N 1
ATOM 597 C CA . CYS A 1 81 ? 34.577 -22.755 25.289 1.00 30.17 81 CYS A CA 1
ATOM 598 C C . CYS A 1 81 ? 34.919 -24.243 25.467 1.00 30.17 81 CYS A C 1
ATOM 600 O O . CYS A 1 81 ? 35.765 -24.782 24.756 1.00 30.17 81 CYS A O 1
ATOM 602 N N . LEU A 1 82 ? 34.215 -24.914 26.381 1.00 28.39 82 LEU A N 1
ATOM 603 C CA . LEU A 1 82 ? 34.121 -26.372 26.443 1.00 28.39 82 LEU A CA 1
ATOM 604 C C . LEU A 1 82 ? 32.965 -26.835 25.551 1.00 28.39 82 LEU A C 1
ATOM 606 O O . LEU A 1 82 ? 31.809 -26.476 25.769 1.00 28.39 82 LEU A O 1
ATOM 610 N N . ALA A 1 83 ? 33.298 -27.638 24.544 1.00 29.81 83 ALA A N 1
ATOM 611 C CA . ALA A 1 83 ? 32.350 -28.345 23.700 1.00 29.81 83 ALA A CA 1
ATOM 612 C C . ALA A 1 83 ? 31.694 -29.497 24.480 1.00 29.81 83 ALA A C 1
ATOM 614 O O . ALA A 1 83 ? 32.388 -30.327 25.067 1.00 29.81 83 ALA A O 1
ATOM 615 N N . MET A 1 84 ? 30.364 -29.580 24.439 1.00 27.73 84 MET A N 1
ATOM 616 C CA . MET A 1 84 ? 29.620 -30.778 24.828 1.00 27.73 84 MET A CA 1
ATOM 617 C C . MET A 1 84 ? 28.753 -31.247 23.659 1.00 27.73 84 MET A C 1
ATOM 619 O O . MET A 1 84 ? 27.852 -30.542 23.211 1.00 27.73 84 MET A O 1
ATOM 623 N N . ASN A 1 85 ? 29.060 -32.450 23.171 1.00 31.23 85 ASN A N 1
ATOM 624 C CA . ASN A 1 85 ? 28.241 -33.219 22.237 1.00 31.23 85 ASN A CA 1
ATOM 625 C C . ASN A 1 85 ? 27.012 -33.796 22.958 1.00 31.23 85 ASN A C 1
ATOM 627 O O . ASN A 1 85 ? 27.178 -34.332 24.057 1.00 31.23 85 ASN A O 1
ATOM 631 N N . PRO A 1 86 ? 25.825 -33.830 22.330 1.00 33.91 86 PRO A N 1
ATOM 632 C CA . PRO A 1 86 ? 24.777 -34.767 22.704 1.00 33.91 86 PRO A CA 1
ATOM 633 C C . PRO A 1 86 ? 24.774 -36.018 21.795 1.00 33.91 86 PRO A C 1
ATOM 635 O O . PRO A 1 86 ? 25.259 -35.967 20.660 1.00 33.91 86 PRO A O 1
ATOM 638 N N . PRO A 1 87 ? 24.265 -37.159 22.297 1.00 37.50 87 PRO A N 1
ATOM 639 C CA . PRO A 1 87 ? 24.471 -38.475 21.705 1.00 37.50 87 PRO A CA 1
ATOM 640 C C . PRO A 1 87 ? 23.438 -38.836 20.631 1.00 37.50 87 PRO A C 1
ATOM 642 O O . PRO A 1 87 ? 22.288 -38.400 20.653 1.00 37.50 87 PRO A O 1
ATOM 645 N N . ALA A 1 88 ? 23.875 -39.713 19.728 1.00 33.41 88 ALA A N 1
ATOM 646 C CA . ALA A 1 88 ? 23.062 -40.407 18.742 1.00 33.41 88 ALA A CA 1
ATOM 647 C C . ALA A 1 88 ? 22.09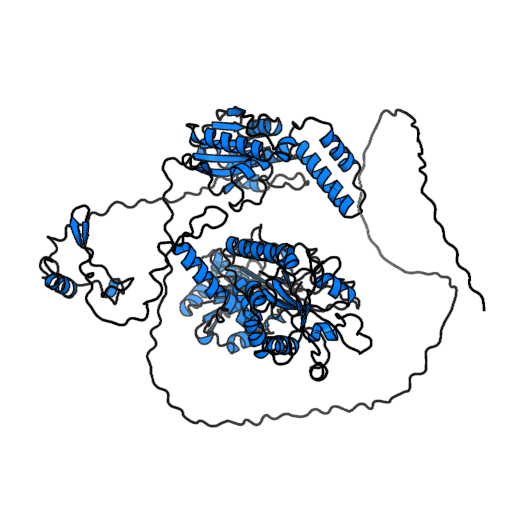0 -41.403 19.405 1.00 33.41 88 ALA A C 1
ATOM 649 O O . ALA A 1 88 ? 22.479 -42.163 20.292 1.00 33.41 88 ALA A O 1
ATOM 650 N N . GLY A 1 89 ? 20.844 -41.438 18.930 1.00 27.86 89 GLY A N 1
ATOM 651 C CA . GLY A 1 89 ? 19.828 -42.403 19.347 1.00 27.86 89 GLY A CA 1
ATOM 652 C C . GLY A 1 89 ? 18.703 -42.486 18.318 1.00 27.86 89 GLY A C 1
ATOM 653 O O . GLY A 1 89 ? 18.048 -41.493 18.029 1.00 27.86 89 GLY A O 1
ATOM 654 N N . ALA A 1 90 ? 18.550 -43.673 17.739 1.00 29.92 90 ALA A N 1
ATOM 655 C CA . ALA A 1 90 ? 17.741 -44.009 16.575 1.00 29.92 90 ALA A CA 1
ATOM 656 C C . ALA A 1 90 ? 16.221 -43.905 16.785 1.00 29.92 90 ALA A C 1
ATOM 658 O O . ALA A 1 90 ? 15.715 -44.361 17.804 1.00 29.92 90 ALA A O 1
ATOM 659 N N . TYR A 1 91 ? 15.504 -43.461 15.747 1.00 28.20 91 TYR A N 1
ATOM 660 C CA . TYR A 1 91 ? 14.154 -43.933 15.433 1.00 28.20 91 TYR A CA 1
ATOM 661 C C . TYR A 1 91 ? 14.029 -44.136 13.921 1.00 28.20 91 TYR A C 1
ATOM 663 O O . TYR A 1 91 ? 14.370 -43.265 13.124 1.00 28.20 91 TYR A O 1
ATOM 671 N N . ALA A 1 92 ? 13.601 -45.341 13.557 1.00 29.73 92 ALA A N 1
ATOM 672 C CA . ALA A 1 92 ? 13.282 -45.760 12.206 1.00 29.73 92 ALA A CA 1
ATOM 673 C C . ALA A 1 92 ? 11.907 -45.207 11.808 1.00 29.73 92 ALA A C 1
ATOM 675 O O . ALA A 1 92 ? 10.955 -45.368 12.570 1.00 29.73 92 ALA A O 1
ATOM 676 N N . GLU A 1 93 ? 11.786 -44.631 10.611 1.00 28.23 93 GLU A N 1
ATOM 677 C CA . GLU A 1 93 ? 10.487 -44.340 10.002 1.00 28.23 93 GLU A CA 1
ATOM 678 C C . GLU A 1 93 ? 10.401 -44.831 8.556 1.00 28.23 93 GLU A C 1
ATOM 680 O O . GLU A 1 93 ? 11.317 -44.707 7.744 1.00 28.23 93 GLU A O 1
ATOM 685 N N . LEU A 1 94 ? 9.244 -45.440 8.315 1.00 26.92 94 LEU A N 1
ATOM 686 C CA . LEU A 1 94 ? 8.699 -46.027 7.106 1.00 26.92 94 LEU A CA 1
ATOM 687 C C . LEU A 1 94 ? 8.825 -45.145 5.852 1.00 26.92 94 LEU A C 1
ATOM 689 O O . LEU A 1 94 ? 8.351 -44.013 5.809 1.00 26.92 94 LEU A O 1
ATOM 693 N N . CYS A 1 95 ? 9.344 -45.739 4.775 1.00 25.12 95 CYS A N 1
ATOM 694 C CA . CYS A 1 95 ? 9.216 -45.215 3.419 1.00 25.12 95 CYS A CA 1
ATOM 695 C C . CYS A 1 95 ? 7.758 -45.300 2.930 1.00 25.12 95 CYS A C 1
ATOM 697 O O . CYS A 1 95 ? 7.234 -46.395 2.725 1.00 25.12 95 CYS A O 1
ATOM 699 N N . LEU A 1 96 ? 7.143 -44.150 2.644 1.00 28.92 96 LEU A N 1
ATOM 700 C CA . LEU A 1 96 ? 5.995 -44.023 1.740 1.00 28.92 96 LEU A CA 1
ATOM 701 C C . LEU A 1 96 ? 6.394 -43.117 0.560 1.00 28.92 96 LEU A C 1
ATOM 703 O O . LEU A 1 96 ? 6.973 -42.055 0.796 1.00 28.92 96 LEU A O 1
ATOM 707 N N . PRO A 1 97 ? 6.102 -43.483 -0.703 1.00 26.83 97 PRO A N 1
ATOM 708 C CA . PRO A 1 97 ? 6.406 -42.635 -1.848 1.00 26.83 97 PRO A CA 1
ATOM 709 C C . PRO A 1 97 ? 5.349 -41.537 -2.021 1.00 26.83 97 PRO A C 1
ATOM 711 O O . PRO A 1 97 ? 4.155 -41.805 -2.150 1.00 26.83 97 PRO A O 1
ATOM 714 N N . SER A 1 98 ? 5.803 -40.285 -2.056 1.00 26.91 98 SER A N 1
ATOM 715 C CA . SER A 1 98 ? 4.998 -39.093 -2.314 1.00 26.91 98 SER A CA 1
ATOM 716 C C . SER A 1 98 ? 4.973 -38.762 -3.814 1.00 26.91 98 SER A C 1
ATOM 718 O O . SER A 1 98 ? 5.991 -38.459 -4.434 1.00 26.91 98 SER A O 1
ATOM 720 N N . HIS A 1 99 ? 3.784 -38.805 -4.420 1.00 26.19 99 HIS A N 1
ATOM 721 C CA . HIS A 1 99 ? 3.531 -38.282 -5.764 1.00 26.19 99 HIS A CA 1
ATOM 722 C C . HIS A 1 99 ? 3.230 -36.779 -5.709 1.00 26.19 99 HIS A C 1
ATOM 724 O O . HIS A 1 99 ? 2.227 -36.351 -5.135 1.00 26.19 99 HIS A O 1
ATOM 730 N N . ALA A 1 100 ? 4.083 -35.974 -6.344 1.00 26.66 100 ALA A N 1
ATOM 731 C CA . ALA A 1 100 ? 3.867 -34.547 -6.547 1.00 26.66 100 ALA A CA 1
ATOM 732 C C . ALA A 1 100 ? 2.960 -34.309 -7.771 1.00 26.66 100 ALA A C 1
ATOM 734 O O . ALA A 1 100 ? 3.320 -34.643 -8.898 1.00 26.66 100 ALA A O 1
ATOM 735 N N . ARG A 1 101 ? 1.773 -33.722 -7.553 1.00 27.84 101 ARG A N 1
ATOM 736 C CA . ARG A 1 101 ? 0.853 -33.266 -8.610 1.00 27.84 101 ARG A CA 1
ATOM 737 C C . ARG A 1 101 ? 1.224 -31.856 -9.081 1.00 27.84 101 ARG A C 1
ATOM 739 O O . ARG A 1 101 ? 1.295 -30.927 -8.283 1.00 27.84 101 ARG A O 1
ATOM 746 N N . SER A 1 102 ? 1.390 -31.706 -10.392 1.00 25.25 102 SER A N 1
ATOM 747 C CA . SER A 1 102 ? 1.473 -30.433 -11.115 1.00 25.25 102 SER A CA 1
ATOM 748 C C . SER A 1 102 ? 0.059 -29.921 -11.430 1.00 25.25 102 SER A C 1
ATOM 750 O O . SER A 1 102 ? -0.772 -30.678 -11.927 1.00 25.25 102 SER A O 1
ATOM 752 N N . VAL A 1 103 ? -0.231 -28.649 -11.136 1.00 28.81 103 VAL A N 1
ATOM 753 C CA . VAL A 1 103 ? -1.508 -27.982 -11.455 1.00 28.81 103 VAL A CA 1
ATOM 754 C C . VAL A 1 103 ? -1.268 -26.994 -12.598 1.00 28.81 103 VAL A C 1
ATOM 756 O O . VAL A 1 103 ? -0.517 -26.032 -12.433 1.00 28.81 103 VAL A O 1
ATOM 759 N N . SER A 1 104 ? -1.914 -27.218 -13.747 1.00 26.75 104 SER A N 1
ATOM 760 C CA . SER A 1 104 ? -1.950 -26.282 -14.882 1.00 26.75 104 SER A CA 1
ATOM 761 C C . SER A 1 104 ? -3.231 -25.436 -14.830 1.00 26.75 104 SER A C 1
ATOM 763 O O . SER A 1 104 ? -4.309 -25.954 -14.540 1.00 26.75 104 SER A O 1
ATOM 765 N N . SER A 1 105 ? -3.122 -24.118 -15.048 1.00 28.17 105 SER A N 1
ATOM 766 C CA . SER A 1 105 ? -4.264 -23.192 -15.006 1.00 28.17 105 SER A CA 1
ATOM 767 C C . SER A 1 105 ? -4.865 -22.981 -16.399 1.00 28.17 105 SER A C 1
ATOM 769 O O . SER A 1 105 ? -4.183 -22.478 -17.294 1.00 28.17 105 SER A O 1
ATOM 771 N N . SER A 1 106 ? -6.149 -23.294 -16.569 1.00 26.80 106 SER A N 1
ATOM 772 C CA . SER A 1 106 ? -6.931 -22.997 -17.773 1.00 26.80 106 SER A CA 1
ATOM 773 C C . SER A 1 106 ? -7.385 -21.529 -17.798 1.00 26.80 106 SER A C 1
ATOM 775 O O . SER A 1 106 ? -8.040 -21.073 -16.861 1.00 26.80 106 SER A O 1
ATOM 777 N N . ARG A 1 107 ? -7.084 -20.794 -18.877 1.00 29.70 107 ARG A N 1
ATOM 778 C CA . ARG A 1 107 ? -7.687 -19.480 -19.178 1.00 29.70 107 ARG A CA 1
ATOM 779 C C . ARG A 1 107 ? -9.068 -19.669 -19.821 1.00 29.70 107 ARG A C 1
ATOM 781 O O . ARG A 1 107 ? -9.216 -20.509 -20.703 1.00 29.70 107 ARG A O 1
ATOM 788 N N . SER A 1 108 ? -10.048 -18.866 -19.408 1.00 29.75 108 SER A N 1
ATOM 789 C CA . SER A 1 108 ? -11.383 -18.808 -20.023 1.00 29.75 108 SER A CA 1
ATOM 790 C C . SER A 1 108 ? -11.325 -18.253 -21.458 1.00 29.75 108 SER A C 1
ATOM 792 O O . SER A 1 108 ? -10.521 -17.354 -21.720 1.00 29.75 108 SER A O 1
ATOM 794 N N . PRO A 1 109 ? -12.166 -18.742 -22.389 1.00 33.72 109 PRO A N 1
ATOM 795 C CA . PRO A 1 109 ? -12.163 -18.283 -23.774 1.00 33.72 109 PRO A CA 1
ATOM 796 C C . PRO A 1 109 ? -12.783 -16.884 -23.906 1.00 33.72 109 PRO A C 1
ATOM 798 O O . PRO A 1 109 ? -13.888 -16.629 -23.429 1.00 33.72 109 PRO A O 1
ATOM 801 N N . LEU A 1 110 ? -12.060 -15.983 -24.579 1.00 39.34 110 LEU A N 1
ATOM 802 C CA . LEU A 1 110 ? -12.564 -14.692 -25.048 1.00 39.34 110 LEU A CA 1
ATOM 803 C C . LEU A 1 110 ? -13.695 -14.925 -26.060 1.00 39.34 110 LEU A C 1
ATOM 805 O O . LEU A 1 110 ? -13.518 -15.637 -27.050 1.00 39.34 110 LEU A O 1
ATOM 809 N N . VAL A 1 111 ? -14.853 -14.319 -25.800 1.00 36.91 111 VAL A N 1
ATOM 810 C CA . VAL A 1 111 ? -16.004 -14.292 -26.711 1.00 36.91 111 VAL A CA 1
ATOM 811 C C . VAL A 1 111 ? -15.581 -13.589 -28.004 1.00 36.91 111 VAL A C 1
ATOM 813 O O . VAL A 1 111 ? -15.029 -12.490 -27.956 1.00 36.91 111 VAL A O 1
ATOM 816 N N . LYS A 1 112 ? -15.804 -14.224 -29.163 1.00 40.25 112 LYS A N 1
ATOM 817 C CA . LYS A 1 112 ? -15.577 -13.581 -30.465 1.00 40.25 112 LYS A CA 1
ATOM 818 C C . LYS A 1 112 ? -16.519 -12.372 -30.594 1.00 40.25 112 LYS A C 1
ATOM 820 O O . LYS A 1 112 ? -17.708 -12.542 -30.330 1.00 40.25 112 LYS A O 1
ATOM 825 N N . PRO A 1 113 ? -16.024 -11.184 -30.980 1.00 48.16 113 PRO A N 1
ATOM 826 C CA . PRO A 1 113 ? -16.881 -10.023 -31.187 1.00 48.16 113 PRO A CA 1
ATOM 827 C C . PRO A 1 113 ? -17.925 -10.324 -32.270 1.00 48.16 113 PRO A C 1
ATOM 829 O O . PRO A 1 113 ? -17.596 -10.898 -33.308 1.00 48.16 113 PRO A O 1
ATOM 832 N N . SER A 1 114 ? -19.178 -9.962 -31.988 1.00 64.12 114 SER A N 1
ATOM 833 C CA . SER A 1 114 ? -20.267 -9.909 -32.969 1.00 64.12 114 SER A CA 1
ATOM 834 C C . SER A 1 114 ? -19.848 -9.030 -34.155 1.00 64.12 114 SER A C 1
ATOM 836 O O . SER A 1 114 ? -19.190 -8.008 -33.951 1.00 64.12 114 SER A O 1
ATOM 838 N N . GLU A 1 115 ? -20.221 -9.408 -35.381 1.00 79.75 115 GLU A N 1
ATOM 839 C CA . GLU A 1 115 ? -19.898 -8.654 -36.605 1.00 79.75 115 GLU A CA 1
ATOM 840 C C . GLU A 1 115 ? -20.543 -7.247 -36.640 1.00 79.75 115 GLU A C 1
ATOM 842 O O . GLU A 1 115 ? -20.143 -6.416 -37.451 1.00 79.75 115 GLU A O 1
ATOM 847 N N . ASP A 1 116 ? -21.447 -6.934 -35.702 1.00 90.25 116 ASP A N 1
ATOM 848 C CA . ASP A 1 116 ? -22.227 -5.687 -35.669 1.00 90.25 116 ASP A CA 1
ATOM 849 C C . ASP A 1 116 ? -21.700 -4.606 -34.700 1.00 90.25 116 ASP A C 1
ATOM 851 O O . ASP A 1 116 ? -22.374 -3.601 -34.451 1.00 90.25 116 ASP A O 1
ATOM 855 N N . LEU A 1 117 ? -20.510 -4.773 -34.112 1.00 96.25 117 LEU A N 1
ATOM 856 C CA . LEU A 1 117 ? -19.971 -3.784 -33.168 1.00 96.25 117 LEU A CA 1
ATOM 857 C C . LEU A 1 117 ? -19.583 -2.469 -33.861 1.00 96.25 117 LEU A C 1
ATOM 859 O O . LEU A 1 117 ? -18.859 -2.443 -34.858 1.00 96.25 117 LEU A O 1
ATOM 863 N N . LYS A 1 118 ? -19.989 -1.345 -33.263 1.00 97.81 118 LYS A N 1
ATOM 864 C CA . LYS A 1 118 ? -19.584 -0.000 -33.692 1.00 97.81 118 LYS A CA 1
ATOM 865 C C . LYS A 1 118 ? -18.372 0.458 -32.893 1.00 97.81 118 LYS A C 1
ATOM 867 O O . LYS A 1 118 ? -18.380 0.396 -31.671 1.00 97.81 118 LYS A O 1
ATOM 872 N N . THR A 1 119 ? -17.350 0.978 -33.558 1.00 97.75 119 THR A N 1
ATOM 873 C CA . THR A 1 119 ? -16.232 1.675 -32.914 1.00 97.75 119 THR A CA 1
ATOM 874 C C . THR A 1 119 ? -16.615 3.131 -32.668 1.00 97.75 119 THR A C 1
ATOM 876 O O . THR A 1 119 ? -16.919 3.873 -33.603 1.00 97.75 119 THR A O 1
ATOM 879 N N . VAL A 1 120 ? -16.579 3.555 -31.408 1.00 98.00 120 VAL A N 1
ATOM 880 C CA . VAL A 1 120 ? -16.944 4.905 -30.977 1.00 98.00 120 VAL A CA 1
ATOM 881 C C . VAL A 1 120 ? -15.736 5.589 -30.347 1.00 98.00 120 VAL A C 1
ATOM 883 O O . VAL A 1 120 ? -15.141 5.088 -29.394 1.00 98.00 120 VAL A O 1
ATOM 886 N N . TYR A 1 121 ? -15.381 6.762 -30.863 1.00 98.00 121 TYR A N 1
ATOM 887 C CA . TYR A 1 121 ? -14.326 7.610 -30.323 1.00 98.00 121 TYR A CA 1
ATOM 888 C C . TYR A 1 121 ? -14.949 8.749 -29.512 1.00 98.00 121 TYR A C 1
ATOM 890 O O . TYR A 1 121 ? -15.513 9.686 -30.074 1.00 98.00 121 TYR A O 1
ATOM 898 N N . LEU A 1 122 ? -14.866 8.673 -28.186 1.00 97.62 122 LEU A N 1
ATOM 899 C CA . LEU A 1 122 ? -15.364 9.700 -27.274 1.00 97.62 122 LEU A CA 1
ATOM 900 C C . LEU A 1 122 ? -14.293 10.771 -27.064 1.00 97.62 122 LEU A C 1
ATOM 902 O O . LEU A 1 122 ? -13.197 10.471 -26.594 1.00 97.62 122 LEU A O 1
ATOM 906 N N . VAL A 1 123 ? -14.627 12.019 -27.375 1.00 97.81 123 VAL A N 1
ATOM 907 C CA . VAL A 1 123 ? -13.732 13.174 -27.271 1.00 97.81 123 VAL A CA 1
ATOM 908 C C . VAL A 1 123 ? -14.339 14.182 -26.308 1.00 97.81 123 VAL A C 1
ATOM 910 O O . VAL A 1 123 ? -15.386 14.776 -26.587 1.00 97.81 123 VAL A O 1
ATOM 913 N N . ARG A 1 124 ? -13.699 14.414 -25.160 1.00 97.00 124 ARG A N 1
ATOM 914 C CA . ARG A 1 124 ? -14.122 15.517 -24.286 1.00 97.00 124 ARG A CA 1
ATOM 915 C C . ARG A 1 124 ? -13.646 16.837 -24.881 1.00 97.00 124 ARG A C 1
ATOM 917 O O . ARG A 1 124 ? -12.499 16.946 -25.297 1.00 97.00 124 ARG A O 1
ATOM 924 N N . HIS A 1 125 ? -14.498 17.861 -24.866 1.00 97.56 125 HIS A N 1
ATOM 925 C CA . HIS A 1 125 ? -14.065 19.212 -25.229 1.00 97.56 125 HIS A CA 1
ATOM 926 C C . HIS A 1 125 ? -12.851 19.674 -24.390 1.00 97.56 125 HIS A C 1
ATOM 928 O O . HIS A 1 125 ? -12.657 19.240 -23.249 1.00 97.56 125 HIS A O 1
ATOM 934 N N . ALA A 1 126 ? -12.031 20.568 -24.939 1.00 97.31 126 ALA A N 1
ATOM 935 C CA . ALA A 1 126 ? -10.921 21.171 -24.198 1.00 97.31 126 ALA A CA 1
ATOM 936 C C . ALA A 1 126 ? -11.400 22.125 -23.087 1.00 97.31 126 ALA A C 1
ATOM 938 O O . ALA A 1 126 ? -12.588 22.443 -22.990 1.00 97.31 126 ALA A O 1
ATOM 939 N N . GLU A 1 127 ? -10.483 22.580 -22.229 1.00 96.19 127 GLU A N 1
ATOM 940 C CA . GLU A 1 127 ? -10.815 23.478 -21.119 1.00 96.19 127 GLU A CA 1
ATOM 941 C C . GLU A 1 127 ? -11.490 24.764 -21.627 1.00 96.19 127 GLU A C 1
ATOM 943 O O . GLU A 1 127 ? -10.952 25.490 -22.462 1.00 96.19 127 GLU A O 1
ATOM 948 N N . SER A 1 128 ? -12.680 25.053 -21.107 1.00 96.06 128 SER A N 1
ATOM 949 C CA . SER A 1 128 ? -13.438 26.270 -21.408 1.00 96.06 128 SER A CA 1
ATOM 950 C C . SER A 1 128 ? -13.329 27.311 -20.302 1.00 96.06 128 SER A C 1
ATOM 952 O O . SER A 1 128 ? -12.943 27.002 -19.172 1.00 96.06 128 SER A O 1
ATOM 954 N N . MET A 1 129 ? -13.722 28.551 -20.600 1.00 94.81 129 MET A N 1
ATOM 955 C CA . MET A 1 129 ? -13.816 29.592 -19.572 1.00 94.81 129 MET A CA 1
ATOM 956 C C . MET A 1 129 ? -14.825 29.233 -18.472 1.00 94.81 129 MET A C 1
ATOM 958 O O . MET A 1 129 ? -14.632 29.622 -17.323 1.00 94.81 129 MET A O 1
ATOM 962 N N . GLU A 1 130 ? -15.861 28.453 -18.785 1.00 91.94 130 GLU A N 1
ATOM 963 C CA . GLU A 1 130 ? -16.756 27.854 -17.792 1.00 91.94 130 GLU A CA 1
ATOM 964 C C . GLU 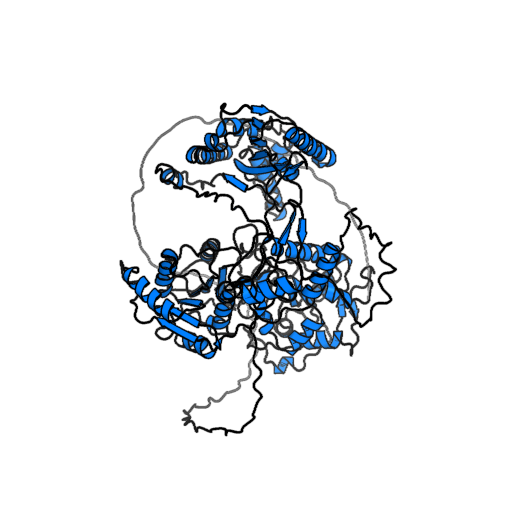A 1 130 ? -16.004 26.892 -16.863 1.00 91.94 130 GLU A C 1
ATOM 966 O O . GLU A 1 130 ? -16.114 27.025 -15.647 1.00 91.94 130 GLU A O 1
ATOM 971 N N . ASN A 1 131 ? -15.167 25.990 -17.391 1.00 92.00 131 ASN A N 1
ATOM 972 C CA . ASN A 1 131 ? -14.377 25.083 -16.544 1.00 92.00 131 ASN A CA 1
ATOM 973 C C . ASN A 1 131 ? -13.430 25.851 -15.614 1.00 92.00 131 ASN A C 1
ATOM 975 O O . ASN A 1 131 ? -13.320 25.514 -14.438 1.00 92.00 131 ASN A O 1
ATOM 979 N N . VAL A 1 132 ? -12.798 26.918 -16.113 1.00 92.88 132 VAL A N 1
ATOM 980 C CA . VAL A 1 132 ? -11.951 27.801 -15.294 1.00 92.88 132 VAL A CA 1
ATOM 981 C C . VAL A 1 132 ? -12.752 28.418 -14.139 1.00 92.88 132 VAL A C 1
ATOM 983 O O . VAL A 1 132 ? -12.257 28.465 -13.012 1.00 92.88 132 VAL A O 1
ATOM 986 N N . ARG A 1 133 ? -13.998 28.849 -14.390 1.00 91.19 133 ARG A N 1
ATOM 987 C CA . ARG A 1 133 ? -14.891 29.420 -13.365 1.00 91.19 133 ARG A CA 1
ATOM 988 C C . ARG A 1 133 ? -15.368 28.377 -12.355 1.00 91.19 133 ARG A C 1
ATOM 990 O O . ARG A 1 133 ? -15.370 28.675 -11.166 1.00 91.19 133 ARG A O 1
ATOM 997 N N . VAL A 1 134 ? -15.721 27.168 -12.796 1.00 86.94 134 VAL A N 1
ATOM 998 C CA . VAL A 1 134 ? -16.092 26.062 -11.892 1.00 86.94 134 VAL A CA 1
ATOM 999 C C . VAL A 1 134 ? -14.921 25.717 -10.971 1.00 86.94 134 VAL A C 1
ATOM 1001 O O . VAL A 1 134 ? -15.089 25.672 -9.758 1.00 86.94 134 VAL A O 1
ATOM 1004 N N . HIS A 1 135 ? -13.704 25.602 -11.508 1.00 86.62 135 HIS A N 1
ATOM 1005 C CA . HIS A 1 135 ? -12.520 25.364 -10.680 1.00 86.62 135 HIS A CA 1
ATOM 1006 C C . HIS A 1 135 ? -12.211 26.521 -9.719 1.00 86.62 135 HIS A C 1
ATOM 1008 O O . HIS A 1 135 ? -11.713 26.286 -8.621 1.00 86.62 135 HIS A O 1
ATOM 1014 N N . ALA A 1 136 ? -12.493 27.767 -10.107 1.00 88.12 136 ALA A N 1
ATOM 1015 C CA . ALA A 1 136 ? -12.381 28.917 -9.213 1.00 88.12 136 ALA A CA 1
ATOM 1016 C C . ALA A 1 136 ? -13.389 28.853 -8.058 1.00 88.12 136 ALA A C 1
ATOM 1018 O O . ALA A 1 136 ? -13.024 29.101 -6.910 1.00 88.12 136 ALA A O 1
ATOM 1019 N N . LEU A 1 137 ? -14.629 28.448 -8.344 1.00 88.19 137 LEU A N 1
ATOM 1020 C CA . LEU A 1 137 ? -15.660 28.225 -7.334 1.00 88.19 137 LEU A CA 1
ATOM 1021 C C . LEU A 1 137 ? -15.255 27.111 -6.354 1.00 88.19 137 LEU A C 1
ATOM 1023 O O . LEU A 1 137 ? -15.329 27.311 -5.142 1.00 88.19 137 LEU A O 1
ATOM 1027 N N . ASP A 1 138 ? -14.760 25.980 -6.860 1.00 84.25 138 ASP A N 1
ATOM 1028 C CA . ASP A 1 138 ? -14.289 24.864 -6.030 1.00 84.25 138 ASP A CA 1
ATOM 1029 C C . ASP A 1 138 ? -13.137 25.289 -5.105 1.00 84.25 138 ASP A C 1
ATOM 1031 O O . ASP A 1 138 ? -13.128 24.953 -3.917 1.00 84.25 138 ASP A O 1
ATOM 1035 N N . ARG A 1 139 ? -12.181 26.080 -5.619 1.00 90.19 139 ARG A N 1
ATOM 1036 C CA . ARG A 1 139 ? -11.093 26.652 -4.806 1.00 90.19 139 ARG A CA 1
ATOM 1037 C C . ARG A 1 139 ? -11.620 27.598 -3.736 1.00 90.19 139 ARG A C 1
ATOM 1039 O O . ARG A 1 139 ? -11.189 27.486 -2.588 1.00 90.19 139 ARG A O 1
ATOM 1046 N N . ALA A 1 140 ? -12.561 28.477 -4.081 1.00 89.00 140 ALA A N 1
ATOM 1047 C CA . ALA A 1 140 ? -13.161 29.401 -3.126 1.00 89.00 140 ALA A CA 1
ATOM 1048 C C . ALA A 1 140 ? -13.867 28.646 -1.986 1.00 89.00 140 ALA A C 1
ATOM 1050 O O . ALA A 1 140 ? -13.651 28.956 -0.814 1.00 89.00 140 ALA A O 1
ATOM 1051 N N . PHE A 1 141 ? -14.638 27.600 -2.301 1.00 86.44 141 PHE A N 1
ATOM 1052 C CA . PHE A 1 141 ? -15.271 26.752 -1.286 1.00 86.44 141 PHE A CA 1
ATOM 1053 C C . PHE A 1 141 ? -14.261 25.964 -0.448 1.00 86.44 141 PHE A C 1
ATOM 1055 O O . PHE A 1 141 ? -14.431 25.855 0.767 1.00 86.44 141 PHE A O 1
ATOM 1062 N N . GLY A 1 142 ? -13.195 25.440 -1.057 1.00 85.75 142 GLY A N 1
ATOM 1063 C CA . GLY A 1 142 ? -12.120 24.762 -0.330 1.00 85.75 142 GLY A CA 1
ATOM 1064 C C . GLY A 1 142 ? -11.392 25.691 0.650 1.00 85.75 142 GLY A C 1
ATOM 1065 O O . GLY A 1 142 ? -11.108 25.307 1.788 1.00 85.75 142 GLY A O 1
ATOM 1066 N N . GLN A 1 143 ? -11.142 26.938 0.244 1.00 90.44 143 GLN A N 1
ATOM 1067 C CA . GLN A 1 143 ? -10.556 27.972 1.101 1.00 90.44 143 GLN A CA 1
ATOM 1068 C C . GLN A 1 143 ? -11.495 28.321 2.261 1.00 90.44 143 GLN A C 1
ATOM 1070 O O . GLN A 1 143 ? -11.075 28.259 3.415 1.00 90.44 143 GLN A O 1
ATOM 1075 N N . LEU A 1 144 ? -12.784 28.541 1.989 1.00 89.06 144 LEU A N 1
ATOM 1076 C CA . LEU A 1 144 ? -13.782 28.792 3.034 1.00 89.06 144 LEU A CA 1
ATOM 1077 C C . LEU A 1 144 ? -13.893 27.628 4.031 1.00 89.06 144 LEU A C 1
ATOM 1079 O O . LEU A 1 144 ? -13.911 27.852 5.239 1.00 89.06 144 LEU A O 1
ATOM 1083 N N . ARG A 1 145 ? -13.878 26.376 3.555 1.00 85.69 145 ARG A N 1
ATOM 1084 C CA . ARG A 1 145 ? -13.908 25.175 4.411 1.00 85.69 145 ARG A CA 1
ATOM 1085 C C . ARG A 1 145 ? -12.676 25.049 5.312 1.00 85.69 145 ARG A C 1
ATOM 1087 O O . ARG A 1 145 ? -12.741 24.408 6.357 1.00 85.69 145 ARG A O 1
ATOM 1094 N N . THR A 1 146 ? -11.562 25.658 4.915 1.00 85.44 146 THR A N 1
ATOM 1095 C CA . THR A 1 146 ? -10.317 25.717 5.694 1.00 85.44 146 THR A CA 1
ATOM 1096 C C . THR A 1 146 ? -10.142 27.044 6.439 1.00 85.44 146 THR A C 1
ATOM 1098 O O . THR A 1 146 ? -9.042 27.328 6.907 1.00 85.44 146 THR A O 1
ATOM 1101 N N . TRP A 1 147 ? -11.213 27.840 6.576 1.00 88.88 147 TRP A N 1
ATOM 1102 C CA . TRP A 1 147 ? -11.223 29.151 7.241 1.00 88.88 147 TRP A CA 1
ATOM 1103 C C . TRP A 1 147 ? -10.239 30.168 6.639 1.00 88.88 147 TRP A C 1
ATOM 1105 O O . TRP A 1 147 ? -9.794 31.097 7.311 1.00 88.88 147 TRP A O 1
ATOM 1115 N N . LYS A 1 148 ? -9.898 30.012 5.355 1.00 92.38 148 LYS A N 1
ATOM 1116 C CA . LYS A 1 148 ? -9.095 30.967 4.585 1.00 92.38 148 LYS A CA 1
ATOM 1117 C C . LYS A 1 148 ? -10.013 31.845 3.738 1.00 92.38 148 LYS A C 1
ATOM 1119 O O . LYS A 1 148 ? -10.937 31.347 3.098 1.00 92.38 148 LYS A O 1
ATOM 1124 N N . ALA A 1 149 ? -9.743 33.149 3.714 1.00 92.25 149 ALA A N 1
ATOM 1125 C CA . ALA A 1 149 ? -10.465 34.073 2.845 1.00 92.25 149 ALA A CA 1
ATOM 1126 C C . ALA A 1 149 ? -10.166 33.743 1.370 1.00 92.25 149 ALA A C 1
ATOM 1128 O O . ALA A 1 149 ? -8.987 33.638 1.012 1.00 92.25 149 ALA A O 1
ATOM 1129 N N . PRO A 1 150 ? -11.190 33.561 0.518 1.00 92.25 150 PRO A N 1
ATOM 1130 C CA . PRO A 1 150 ? -10.962 33.258 -0.880 1.00 92.25 150 PRO A CA 1
ATOM 1131 C C . PRO A 1 150 ? -10.418 34.463 -1.644 1.00 92.25 150 PRO A C 1
ATOM 1133 O O . PRO A 1 150 ? -10.715 35.612 -1.310 1.00 92.25 150 PRO A O 1
ATOM 1136 N N . ALA A 1 151 ? -9.630 34.212 -2.690 1.00 92.94 151 ALA A N 1
ATOM 1137 C CA . ALA A 1 151 ? -9.135 35.290 -3.541 1.00 92.94 151 ALA A CA 1
ATOM 1138 C C . ALA A 1 151 ? -10.313 36.026 -4.205 1.00 92.94 151 ALA A C 1
ATOM 1140 O O . ALA A 1 151 ? -11.236 35.392 -4.722 1.00 92.94 151 ALA A O 1
ATOM 1141 N N . CYS A 1 152 ? -10.274 37.364 -4.256 1.00 89.94 152 CYS A N 1
ATOM 1142 C CA . CYS A 1 152 ? -11.337 38.158 -4.889 1.00 89.94 152 CYS A CA 1
ATOM 1143 C C . CYS A 1 152 ? -11.585 37.745 -6.351 1.00 89.94 152 CYS A C 1
ATOM 1145 O O . CYS A 1 152 ? -12.719 37.780 -6.822 1.00 89.94 152 CYS A O 1
ATOM 1147 N N . SER A 1 153 ? -10.542 37.311 -7.064 1.00 90.50 153 SER A N 1
ATOM 1148 C CA . SER A 1 153 ? -10.646 36.778 -8.426 1.00 90.50 153 SER A CA 1
ATOM 1149 C C . SER A 1 153 ? -11.484 35.498 -8.506 1.00 90.50 153 SER A C 1
ATOM 1151 O O . SER A 1 153 ? -12.266 35.346 -9.448 1.00 90.50 153 SER A O 1
ATOM 1153 N N . ASP A 1 154 ? -11.366 34.604 -7.522 1.00 87.88 154 ASP A N 1
ATOM 1154 C CA . ASP A 1 154 ? -12.135 33.362 -7.462 1.00 87.88 154 ASP A CA 1
ATOM 1155 C C . ASP A 1 154 ? -13.608 33.651 -7.113 1.00 87.88 154 ASP A C 1
ATOM 1157 O O . ASP A 1 154 ? -14.507 33.122 -7.767 1.00 87.88 154 ASP A O 1
ATOM 1161 N N . VAL A 1 155 ? -13.872 34.587 -6.190 1.00 86.75 155 VAL A N 1
ATOM 1162 C CA . VAL A 1 155 ? -15.239 35.034 -5.841 1.00 86.75 155 VAL A CA 1
ATOM 1163 C C . VAL A 1 155 ? -15.932 35.728 -7.019 1.00 86.75 155 VAL A C 1
ATOM 1165 O O . VAL A 1 155 ? -17.076 35.416 -7.347 1.00 86.75 155 VAL A O 1
ATOM 1168 N N . CYS A 1 156 ? -15.244 36.636 -7.714 1.00 87.94 156 CYS A N 1
ATOM 1169 C CA . CYS A 1 156 ? -15.786 37.285 -8.909 1.00 87.94 156 CYS A CA 1
ATOM 1170 C C . CYS A 1 156 ? -16.066 36.275 -10.034 1.00 87.94 156 CYS A C 1
ATOM 1172 O O . CYS A 1 156 ? -17.058 36.404 -10.753 1.00 87.94 156 CYS A O 1
ATOM 1174 N N . SER A 1 157 ? -15.212 35.259 -10.187 1.00 83.81 157 SER A N 1
ATOM 1175 C CA . SER A 1 157 ? -15.403 34.192 -11.178 1.00 83.81 157 SER A CA 1
ATOM 1176 C C . SER A 1 157 ? -16.600 33.301 -10.839 1.00 83.81 157 SER A C 1
ATOM 1178 O O . SER A 1 157 ? -17.370 32.959 -11.736 1.00 83.81 157 SER A O 1
ATOM 1180 N N . ALA A 1 158 ? -16.794 32.999 -9.553 1.00 82.12 158 ALA A N 1
ATOM 1181 C CA . ALA A 1 158 ? -17.954 32.291 -9.023 1.00 82.12 158 ALA A CA 1
ATOM 1182 C C . ALA A 1 158 ? -19.269 33.049 -9.270 1.00 82.12 158 ALA A C 1
ATOM 1184 O O . ALA A 1 158 ? -20.218 32.479 -9.801 1.00 82.12 158 ALA A O 1
ATOM 1185 N N . LEU A 1 159 ? -19.316 34.351 -8.968 1.00 82.88 159 LEU A N 1
ATOM 1186 C CA . LEU A 1 159 ? -20.506 35.180 -9.210 1.00 82.88 159 LEU A CA 1
ATOM 1187 C C . LEU A 1 159 ? -20.859 35.262 -10.701 1.00 82.88 159 LEU A C 1
ATOM 1189 O O . LEU A 1 159 ? -22.029 35.220 -11.069 1.00 82.88 159 LEU A O 1
ATOM 1193 N N . ARG A 1 160 ? -19.854 35.301 -11.583 1.00 83.25 160 ARG A N 1
ATOM 1194 C CA . ARG A 1 160 ? -20.074 35.245 -13.038 1.00 83.25 160 ARG A CA 1
ATOM 1195 C C . ARG A 1 160 ? -20.607 33.894 -13.522 1.00 83.25 160 ARG A C 1
ATOM 1197 O O . ARG A 1 160 ? -21.191 33.853 -14.597 1.00 83.25 160 ARG A O 1
ATOM 1204 N N . LEU A 1 161 ? -20.423 32.804 -12.777 1.00 82.75 161 LEU A N 1
ATOM 1205 C CA . LEU A 1 161 ? -21.041 31.517 -13.110 1.00 82.75 161 LEU A CA 1
ATOM 1206 C C . LEU A 1 161 ? -22.568 31.559 -12.909 1.00 82.75 161 LEU A C 1
ATOM 1208 O O . LEU A 1 161 ? -23.298 30.905 -13.641 1.00 82.75 161 LEU A O 1
ATOM 1212 N N . LEU A 1 162 ? -23.048 32.355 -11.945 1.00 77.06 162 LEU A N 1
ATOM 1213 C CA . LEU A 1 162 ? -24.473 32.479 -11.618 1.00 77.06 162 LEU A CA 1
ATOM 1214 C C . LEU A 1 162 ? -25.237 33.430 -12.554 1.00 77.06 162 LEU A C 1
ATOM 1216 O O . LEU A 1 162 ? -26.458 33.340 -12.638 1.00 77.06 162 LEU A O 1
ATOM 1220 N N . CYS A 1 163 ? -24.536 34.333 -13.249 1.00 75.69 163 CYS A N 1
ATOM 1221 C CA . CYS A 1 163 ? -25.155 35.449 -13.976 1.00 75.69 163 CYS A CA 1
ATOM 1222 C C . CYS A 1 163 ? -25.065 35.377 -15.514 1.00 75.69 163 CYS A C 1
ATOM 1224 O O . CYS A 1 163 ? -25.533 36.307 -16.166 1.00 75.69 163 CYS A O 1
ATOM 1226 N N . PHE A 1 164 ? -24.452 34.350 -16.118 1.00 67.56 164 PHE A N 1
ATOM 1227 C CA . PHE A 1 164 ? -24.160 34.343 -17.563 1.00 67.56 164 PHE A CA 1
ATOM 1228 C C . PHE A 1 164 ? -24.426 33.004 -18.263 1.00 67.56 164 PHE A C 1
ATOM 1230 O O . PHE A 1 164 ? -24.502 31.955 -17.629 1.00 67.56 164 PHE A O 1
ATOM 1237 N N . ASP A 1 165 ? -24.535 33.083 -19.595 1.00 72.44 165 ASP A N 1
ATOM 1238 C CA . ASP A 1 165 ? -24.683 31.958 -20.522 1.00 72.44 165 ASP A CA 1
ATOM 1239 C C . ASP A 1 165 ? -23.586 30.896 -20.311 1.00 72.44 165 ASP A C 1
ATOM 1241 O O . ASP A 1 165 ? -22.396 31.208 -20.192 1.00 72.44 165 ASP A O 1
ATOM 1245 N N . LEU A 1 166 ? -24.011 29.631 -20.256 1.00 79.62 166 LEU A N 1
ATOM 1246 C CA . LEU A 1 166 ? -23.155 28.454 -20.079 1.00 79.62 166 LEU A CA 1
ATOM 1247 C C . LEU A 1 166 ? -22.393 28.101 -21.367 1.00 79.62 166 LEU A C 1
ATOM 1249 O O . LEU A 1 166 ? -21.530 27.221 -21.359 1.00 79.62 166 LEU A O 1
ATOM 1253 N N . ASP A 1 167 ? -22.687 28.758 -22.493 1.00 92.69 167 ASP A N 1
ATOM 1254 C CA . ASP A 1 167 ? -21.882 28.603 -23.699 1.00 92.69 167 ASP A CA 1
ATOM 1255 C C . ASP A 1 167 ? -20.691 29.563 -23.723 1.00 92.69 167 ASP A C 1
ATOM 1257 O O . ASP A 1 167 ? -20.798 30.734 -24.077 1.00 92.69 167 ASP A O 1
ATOM 1261 N N . THR A 1 168 ? -19.527 29.066 -23.307 1.00 93.75 168 THR A N 1
ATOM 1262 C CA . THR A 1 168 ? -18.299 29.864 -23.253 1.00 93.75 168 THR A CA 1
ATOM 1263 C C . THR A 1 168 ? -17.243 29.355 -24.235 1.00 93.75 168 THR A C 1
ATOM 1265 O O . THR A 1 168 ? -17.185 28.149 -24.511 1.00 93.75 168 THR A O 1
ATOM 1268 N N . PRO A 1 169 ? -16.373 30.249 -24.751 1.00 97.12 169 PRO A N 1
ATOM 1269 C CA . PRO A 1 169 ? -15.247 29.843 -25.580 1.00 97.12 169 PRO A CA 1
ATOM 1270 C C . PRO A 1 169 ? -14.223 29.029 -24.775 1.00 97.12 169 PRO A C 1
ATOM 1272 O O . PRO A 1 169 ? -14.247 28.975 -23.536 1.00 97.12 169 PRO A O 1
ATOM 1275 N N . LEU A 1 170 ? -13.291 28.409 -25.497 1.00 97.31 170 LEU A N 1
ATOM 1276 C CA . LEU A 1 170 ? -12.142 27.741 -24.894 1.00 97.31 170 LEU A CA 1
ATOM 1277 C C . LEU A 1 170 ? -11.253 28.737 -24.141 1.00 97.31 170 LEU A C 1
ATOM 1279 O O . LEU A 1 170 ? -11.142 29.905 -24.513 1.00 97.31 170 LEU A O 1
ATOM 1283 N N . SER A 1 171 ? -10.617 28.270 -23.067 1.00 96.19 171 SER A N 1
ATOM 1284 C CA . SER A 1 171 ? -9.563 29.030 -22.398 1.00 96.19 171 SER A CA 1
ATOM 1285 C C . SER A 1 171 ? -8.283 29.005 -23.246 1.00 96.19 171 SER A C 1
ATOM 1287 O O . SER A 1 171 ? -8.109 28.155 -24.123 1.00 96.19 171 SER A O 1
ATOM 1289 N N . ALA A 1 172 ? -7.323 29.884 -22.947 1.00 95.62 172 ALA A N 1
ATOM 1290 C CA . ALA A 1 172 ? -6.005 29.833 -23.587 1.00 95.62 172 ALA A CA 1
ATOM 1291 C C . ALA A 1 172 ? -5.288 28.488 -23.350 1.00 95.62 172 ALA A C 1
ATOM 1293 O O . ALA A 1 172 ? -4.520 28.029 -24.196 1.00 95.62 172 ALA A O 1
ATOM 1294 N N . ARG A 1 173 ? -5.541 27.838 -22.205 1.00 94.50 173 ARG A N 1
ATOM 1295 C CA . ARG A 1 173 ? -5.051 26.483 -21.929 1.00 94.50 173 ARG A CA 1
ATOM 1296 C C . ARG A 1 173 ? -5.799 25.451 -22.770 1.00 94.50 173 ARG A C 1
ATOM 1298 O O . ARG A 1 173 ? -5.146 24.564 -23.306 1.00 94.50 173 ARG A O 1
ATOM 1305 N N . GLY A 1 174 ? -7.114 25.592 -22.938 1.00 96.75 174 GLY A N 1
ATOM 1306 C CA . GLY A 1 174 ? -7.915 24.745 -23.821 1.00 96.75 174 GLY A CA 1
ATOM 1307 C C . GLY A 1 174 ? -7.408 24.742 -25.264 1.00 96.75 174 GLY A C 1
ATOM 1308 O O . GLY A 1 174 ? -7.211 23.681 -25.845 1.00 96.75 174 GLY A O 1
ATOM 1309 N N . GLU A 1 175 ? -7.085 25.911 -25.816 1.00 97.69 175 GLU A N 1
ATOM 1310 C CA . GLU A 1 175 ? -6.495 26.016 -27.162 1.00 97.69 175 GLU A CA 1
ATOM 1311 C C . GLU A 1 175 ? -5.130 25.308 -27.264 1.00 97.69 175 GLU A C 1
ATOM 1313 O O . GLU A 1 175 ? -4.832 24.663 -28.270 1.00 97.69 175 GLU A O 1
ATOM 1318 N N . ARG A 1 176 ? -4.298 25.361 -26.211 1.00 95.50 176 ARG A N 1
ATOM 1319 C CA . ARG A 1 176 ? -3.034 24.601 -26.167 1.00 95.50 176 ARG A CA 1
ATOM 1320 C C . ARG A 1 176 ? -3.263 23.092 -26.103 1.00 95.50 176 ARG A C 1
ATOM 1322 O O . ARG A 1 176 ? -2.576 22.363 -26.810 1.00 95.50 176 ARG A O 1
ATOM 1329 N N . GLN A 1 177 ? -4.235 22.640 -25.307 1.00 96.06 177 GLN A N 1
ATOM 1330 C CA . GLN A 1 177 ? -4.610 21.223 -25.222 1.00 96.06 177 GLN A CA 1
ATOM 1331 C C . GLN A 1 177 ? -5.014 20.674 -26.593 1.00 96.06 177 GLN A C 1
ATOM 1333 O O . GLN A 1 177 ? -4.582 19.586 -26.963 1.00 96.06 177 GLN A O 1
ATOM 1338 N N . LEU A 1 178 ? -5.794 21.437 -27.367 1.00 97.44 178 LEU A N 1
ATOM 1339 C CA . LEU A 1 178 ? -6.199 21.017 -28.708 1.00 97.44 178 LEU A CA 1
ATOM 1340 C C . LEU A 1 178 ? -5.022 20.911 -29.672 1.00 97.44 178 LEU A C 1
ATOM 1342 O O . LEU A 1 178 ? -4.941 19.926 -30.395 1.00 97.44 178 LEU A O 1
ATOM 1346 N N . LYS A 1 179 ? -4.097 21.878 -29.669 1.00 96.31 179 LYS A N 1
ATOM 1347 C CA . LYS A 1 179 ? -2.901 21.824 -30.527 1.00 96.31 179 LYS A CA 1
ATOM 1348 C C . LYS A 1 179 ? -2.016 20.619 -30.215 1.00 96.31 179 LYS A C 1
ATOM 1350 O O . LYS A 1 179 ? -1.499 19.994 -31.134 1.00 96.31 179 LYS A O 1
ATOM 1355 N N . ASP A 1 180 ? -1.855 20.294 -28.935 1.00 95.75 180 ASP A N 1
ATOM 1356 C CA . ASP A 1 180 ? -1.076 19.130 -28.518 1.00 95.75 180 ASP A CA 1
ATOM 1357 C C . ASP A 1 180 ? -1.730 17.818 -28.981 1.00 95.75 180 ASP A C 1
ATOM 1359 O O . ASP A 1 180 ? -1.105 17.021 -29.678 1.00 95.75 180 ASP A O 1
ATOM 1363 N N . VAL A 1 181 ? -3.021 17.627 -28.695 1.00 96.50 181 VAL A N 1
ATOM 1364 C CA . VAL A 1 181 ? -3.752 16.421 -29.123 1.00 96.50 181 VAL A CA 1
ATOM 1365 C C . VAL A 1 181 ? -3.825 16.320 -30.652 1.00 96.50 181 VAL A C 1
ATOM 1367 O O . VAL A 1 181 ? -3.651 15.232 -31.197 1.00 96.50 181 VAL A O 1
ATOM 1370 N N . GLN A 1 182 ? -3.988 17.441 -31.362 1.00 97.38 182 GLN A N 1
ATOM 1371 C CA . GLN A 1 182 ? -3.928 17.490 -32.826 1.00 97.38 182 GLN A CA 1
ATOM 1372 C C . GLN A 1 182 ? -2.568 17.006 -33.348 1.00 97.38 182 GLN A C 1
ATOM 1374 O O . GLN A 1 182 ? -2.522 16.203 -34.279 1.00 97.38 182 GLN A O 1
ATOM 1379 N N . ALA A 1 183 ? -1.461 17.444 -32.737 1.00 94.75 183 ALA A N 1
ATOM 1380 C CA . ALA A 1 183 ? -0.122 16.995 -33.110 1.00 94.75 183 ALA A CA 1
ATOM 1381 C C . ALA A 1 183 ? 0.074 15.489 -32.855 1.00 94.75 183 ALA A C 1
ATOM 1383 O O . ALA A 1 183 ? 0.658 14.803 -33.694 1.00 94.75 183 ALA A O 1
ATOM 1384 N N . GLN A 1 184 ? -0.458 14.954 -31.749 1.00 95.44 184 GLN A N 1
ATOM 138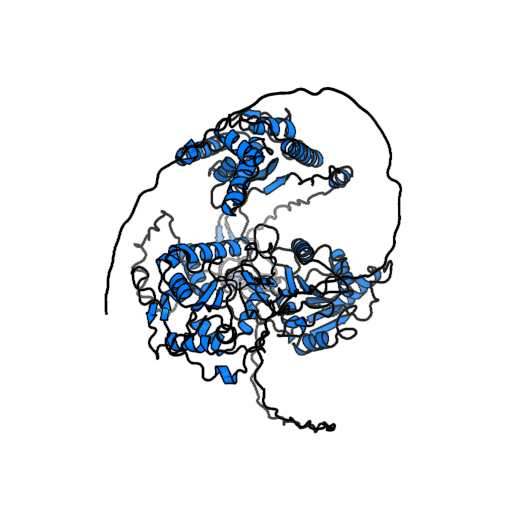5 C CA . GLN A 1 184 ? -0.441 13.513 -31.460 1.00 95.44 184 GLN A CA 1
ATOM 1386 C C . GLN A 1 184 ? -1.241 12.710 -32.504 1.00 95.44 184 GLN A C 1
ATOM 1388 O O . GLN A 1 184 ? -0.757 11.701 -33.024 1.00 95.44 184 GLN A O 1
ATOM 1393 N N . MET A 1 185 ? -2.447 13.175 -32.853 1.00 96.44 185 MET A N 1
ATOM 1394 C CA . MET A 1 185 ? -3.304 12.546 -33.866 1.00 96.44 185 MET A CA 1
ATOM 1395 C C . MET A 1 185 ? -2.653 12.567 -35.253 1.00 96.44 185 MET A C 1
ATOM 1397 O O . MET A 1 185 ? -2.636 11.544 -35.939 1.00 96.44 185 MET A O 1
ATOM 1401 N N . ALA A 1 186 ? -2.075 13.703 -35.651 1.00 95.12 186 ALA A N 1
ATOM 1402 C CA . ALA A 1 186 ? -1.365 13.839 -36.918 1.00 95.12 186 ALA A CA 1
ATOM 1403 C C . ALA A 1 186 ? -0.121 12.939 -36.968 1.00 95.12 186 ALA A C 1
ATOM 1405 O O . ALA A 1 186 ? 0.080 12.221 -37.945 1.00 95.12 186 ALA A O 1
ATOM 1406 N N . GLY A 1 187 ? 0.669 12.906 -35.889 1.00 93.25 187 GLY A N 1
ATOM 1407 C CA . GLY A 1 187 ? 1.904 12.121 -35.810 1.00 93.25 187 GLY A CA 1
ATOM 1408 C C . GLY A 1 187 ? 1.704 10.609 -35.944 1.00 93.25 187 GLY A C 1
ATOM 1409 O O . GLY A 1 187 ? 2.621 9.912 -36.366 1.00 93.25 187 GLY A O 1
ATOM 1410 N N . CYS A 1 188 ? 0.514 10.090 -35.630 1.00 93.00 188 CYS A N 1
ATOM 1411 C CA . CYS A 1 188 ? 0.193 8.672 -35.807 1.00 93.00 188 CYS A CA 1
ATOM 1412 C C . CYS A 1 188 ? -0.697 8.376 -37.024 1.00 93.00 188 CYS A C 1
ATOM 1414 O O . CYS A 1 188 ? -1.023 7.204 -37.240 1.00 93.00 188 CYS A O 1
ATOM 1416 N N . GLY A 1 189 ? -1.078 9.391 -37.811 1.00 95.00 189 GLY A N 1
ATOM 1417 C CA . GLY A 1 189 ? -2.014 9.246 -38.930 1.00 95.00 189 GLY A CA 1
ATOM 1418 C C . GLY A 1 189 ? -3.397 8.775 -38.478 1.00 95.00 189 GLY A C 1
ATOM 1419 O O . GLY A 1 189 ? -3.976 7.873 -39.084 1.00 95.00 189 GLY A O 1
ATOM 1420 N N . PHE A 1 190 ? -3.900 9.307 -37.356 1.00 96.12 190 PHE A N 1
ATOM 1421 C CA . PHE A 1 190 ? -5.136 8.825 -36.737 1.00 96.12 190 PHE A CA 1
ATOM 1422 C C . PHE A 1 190 ? -6.325 8.883 -37.695 1.00 96.12 190 PHE A C 1
ATOM 1424 O O . PHE A 1 190 ? -7.045 7.898 -37.797 1.00 96.12 190 PHE A O 1
ATOM 1431 N N . LEU A 1 191 ? -6.526 9.997 -38.405 1.00 96.31 191 LEU A N 1
ATOM 1432 C CA . LEU A 1 191 ? -7.673 10.160 -39.305 1.00 96.31 191 LEU A CA 1
ATOM 1433 C C . LEU A 1 191 ? -7.674 9.109 -40.419 1.00 96.31 191 LEU A C 1
ATOM 1435 O O . LEU A 1 191 ? -8.721 8.545 -40.715 1.00 96.31 191 LEU A O 1
ATOM 1439 N N . GLN A 1 192 ? -6.501 8.769 -40.956 1.00 95.69 192 GLN A N 1
ATOM 1440 C CA . GLN A 1 192 ? -6.360 7.745 -41.990 1.00 95.69 192 GLN A CA 1
ATOM 1441 C C . GLN A 1 192 ? -6.557 6.329 -41.432 1.00 95.69 192 GLN A C 1
ATOM 1443 O O . GLN A 1 192 ? -7.163 5.487 -42.084 1.00 95.69 192 GLN A O 1
ATOM 1448 N N . LYS A 1 193 ? -6.045 6.050 -40.227 1.00 93.62 193 LYS A N 1
ATOM 1449 C CA . LYS A 1 193 ? -6.112 4.711 -39.615 1.00 93.62 193 LYS A CA 1
ATOM 1450 C C . LYS A 1 193 ? -7.473 4.399 -39.002 1.00 93.62 193 LYS A C 1
ATOM 1452 O O . LYS A 1 193 ? -7.951 3.274 -39.100 1.00 93.62 193 LYS A O 1
ATOM 1457 N N . ALA A 1 194 ? -8.058 5.373 -38.313 1.00 95.31 194 ALA A N 1
ATOM 1458 C CA . ALA A 1 194 ? -9.363 5.246 -37.683 1.00 95.31 194 ALA A CA 1
ATOM 1459 C C . ALA A 1 194 ? -10.496 5.382 -38.701 1.00 95.31 194 ALA A C 1
ATOM 1461 O O . ALA A 1 194 ? -11.545 4.783 -38.484 1.00 95.31 194 ALA A O 1
ATOM 1462 N N . ASP A 1 195 ? -10.277 6.150 -39.778 1.00 97.44 195 ASP A N 1
ATOM 1463 C CA . ASP A 1 195 ? -11.218 6.373 -40.882 1.00 97.44 195 ASP A CA 1
ATOM 1464 C C . ASP A 1 195 ? -12.665 6.589 -40.379 1.00 97.44 195 ASP A C 1
ATOM 1466 O O . ASP A 1 195 ? -13.576 5.787 -40.638 1.00 97.44 195 ASP A O 1
ATOM 1470 N N . PRO A 1 196 ? -12.863 7.623 -39.532 1.00 97.44 196 PRO A N 1
ATOM 1471 C CA . PRO A 1 196 ? -14.164 7.921 -38.956 1.00 97.44 196 PRO A CA 1
ATOM 1472 C C . PRO A 1 196 ? -15.144 8.331 -40.058 1.00 97.44 196 PRO A C 1
ATOM 1474 O O . PRO A 1 196 ? -14.866 9.207 -40.869 1.00 97.44 196 PRO A O 1
ATOM 1477 N N . GLN A 1 197 ? -16.321 7.715 -40.052 1.00 98.31 197 GLN A N 1
ATOM 1478 C CA . GLN A 1 197 ? -17.350 7.916 -41.074 1.00 98.31 197 GLN A CA 1
ATOM 1479 C C . GLN A 1 197 ? -18.302 9.061 -40.712 1.00 98.31 197 GLN A C 1
ATOM 1481 O O . GLN A 1 197 ? -18.838 9.732 -41.591 1.00 98.31 197 GLN A O 1
ATOM 1486 N N . LEU A 1 198 ? -18.509 9.288 -39.411 1.00 98.31 198 LEU A N 1
ATOM 1487 C CA . LEU A 1 198 ? -19.431 10.290 -38.891 1.00 98.31 198 LEU A CA 1
ATOM 1488 C C . LEU A 1 198 ? -18.877 10.929 -37.619 1.00 98.31 198 LEU A C 1
ATOM 1490 O O . LEU A 1 198 ? -18.400 10.238 -36.717 1.00 98.31 198 LEU A O 1
ATOM 1494 N N . LEU A 1 199 ? -18.997 12.251 -37.520 1.00 98.44 199 LEU A N 1
ATOM 1495 C CA . LEU A 1 199 ? -18.660 13.016 -36.327 1.00 98.44 199 LEU A CA 1
ATOM 1496 C C . LEU A 1 199 ? -19.902 13.710 -35.766 1.00 98.44 199 LEU A C 1
ATOM 1498 O O . LEU A 1 199 ? -20.497 14.585 -36.391 1.00 98.44 199 LEU A O 1
ATOM 1502 N N . ILE A 1 200 ? -20.256 13.384 -34.531 1.00 98.44 200 ILE A N 1
ATOM 1503 C CA . ILE A 1 200 ? -21.313 14.058 -33.784 1.00 98.44 200 ILE A CA 1
ATOM 1504 C C . ILE A 1 200 ? -20.697 14.974 -32.738 1.00 98.44 200 ILE A C 1
ATOM 1506 O O . ILE A 1 200 ? -19.740 14.599 -32.064 1.00 98.44 200 ILE A O 1
ATOM 1510 N N . PHE A 1 201 ? -21.238 16.180 -32.579 1.00 98.38 201 PHE A N 1
ATOM 1511 C CA . PHE A 1 201 ? -20.729 17.120 -31.583 1.00 98.38 201 PHE A CA 1
ATOM 1512 C C . PHE A 1 201 ? -21.832 17.912 -30.879 1.00 98.38 201 PHE A C 1
ATOM 1514 O O . PHE A 1 201 ? -22.908 18.159 -31.427 1.00 98.38 201 PHE A O 1
ATOM 1521 N N . SER A 1 202 ? -21.568 18.281 -29.625 1.00 97.69 202 SER A N 1
ATOM 1522 C CA . SER A 1 202 ? -22.435 19.175 -28.855 1.00 97.69 202 SER A CA 1
ATOM 1523 C C . SER A 1 202 ? -22.458 20.558 -29.514 1.00 97.69 202 SER A C 1
ATOM 1525 O O . SER A 1 202 ? -21.394 21.059 -29.878 1.00 97.69 202 SER A O 1
ATOM 1527 N N . PRO A 1 203 ? -23.625 21.217 -29.641 1.00 96.81 203 PRO A N 1
ATOM 1528 C CA . PRO A 1 203 ? -23.728 22.525 -30.291 1.00 96.81 203 PRO A CA 1
ATOM 1529 C C . PRO A 1 203 ? -23.022 23.658 -29.528 1.00 96.81 203 PRO A C 1
ATOM 1531 O O . PRO A 1 203 ? -22.933 24.763 -30.050 1.00 96.81 203 PRO A O 1
ATOM 1534 N N . ARG A 1 204 ? -22.520 23.406 -28.311 1.00 96.06 204 ARG A N 1
ATOM 1535 C CA . ARG A 1 204 ? -21.785 24.397 -27.515 1.00 96.06 204 ARG A CA 1
ATOM 1536 C C . ARG A 1 204 ? -20.490 24.816 -28.214 1.00 96.06 204 ARG A C 1
ATOM 1538 O O . ARG A 1 204 ? -19.743 23.959 -28.697 1.00 96.06 204 ARG A O 1
ATOM 1545 N N . MET A 1 205 ? -20.163 26.106 -28.169 1.00 97.06 205 MET A N 1
ATOM 1546 C CA . MET A 1 205 ? -18.968 26.720 -28.759 1.00 97.06 205 MET A CA 1
ATOM 1547 C C . MET A 1 205 ? -17.686 25.934 -28.462 1.00 97.06 205 MET A C 1
ATOM 1549 O O . MET A 1 205 ? -16.900 25.664 -29.367 1.00 97.06 205 MET A O 1
ATOM 1553 N N . ARG A 1 206 ? -17.477 25.508 -27.209 1.00 96.88 206 ARG A N 1
ATOM 1554 C CA . ARG A 1 206 ? -16.292 24.728 -26.798 1.00 96.88 206 ARG A CA 1
ATOM 1555 C C . ARG A 1 206 ? -16.162 23.370 -27.497 1.00 96.88 206 ARG A C 1
ATOM 1557 O O . ARG A 1 206 ? -15.055 22.961 -27.853 1.00 96.88 206 ARG A O 1
ATOM 1564 N N . ALA A 1 207 ? -17.276 22.669 -27.704 1.00 97.25 207 ALA A N 1
ATOM 1565 C CA . ALA A 1 207 ? -17.292 21.375 -28.382 1.00 97.25 207 ALA A CA 1
ATOM 1566 C C . ALA A 1 207 ? -17.180 21.551 -29.902 1.00 97.25 207 ALA A C 1
ATOM 1568 O O . ALA A 1 207 ? -16.396 20.843 -30.532 1.00 97.25 207 ALA A O 1
ATOM 1569 N N . ALA A 1 208 ? -17.864 22.550 -30.469 1.00 97.56 208 ALA A N 1
ATOM 1570 C CA . ALA A 1 208 ? -17.730 22.927 -31.874 1.00 97.56 208 ALA A CA 1
ATOM 1571 C C . ALA A 1 208 ? -16.283 23.315 -32.229 1.00 97.56 208 ALA A C 1
ATOM 1573 O O . ALA A 1 208 ? -15.735 22.822 -33.213 1.00 97.56 208 ALA A O 1
ATOM 1574 N N . ARG A 1 209 ? -15.624 24.112 -31.377 1.00 97.81 209 ARG A N 1
ATOM 1575 C CA . ARG A 1 209 ? -14.216 24.491 -31.549 1.00 97.81 209 ARG A CA 1
ATOM 1576 C C . ARG A 1 209 ? -13.265 23.300 -31.410 1.00 97.81 209 ARG A C 1
ATOM 1578 O O . ARG A 1 209 ? -12.341 23.163 -32.201 1.00 97.81 209 ARG A O 1
ATOM 1585 N N . THR A 1 210 ? -13.513 22.404 -30.449 1.00 98.19 210 THR A N 1
ATOM 1586 C CA . THR A 1 210 ? -12.744 21.150 -30.308 1.00 98.19 210 THR A CA 1
ATOM 1587 C C . THR A 1 210 ? -12.856 20.287 -31.568 1.00 98.19 210 THR A C 1
ATOM 1589 O O . THR A 1 210 ? -11.848 19.793 -32.067 1.00 98.19 210 THR A O 1
ATOM 1592 N N . ARG A 1 211 ? -14.072 20.154 -32.117 1.00 97.56 211 ARG A N 1
ATOM 1593 C CA . ARG A 1 211 ? -14.332 19.467 -33.388 1.00 97.56 211 ARG A CA 1
ATOM 1594 C C . ARG A 1 211 ? -13.549 20.096 -34.539 1.00 97.56 211 ARG A C 1
ATOM 1596 O O . ARG A 1 211 ? -12.912 19.374 -35.296 1.00 97.56 211 ARG A O 1
ATOM 1603 N N . GLU A 1 212 ? -13.595 21.421 -34.658 1.00 98.00 212 GLU A N 1
ATOM 1604 C CA . GLU A 1 212 ? -12.949 22.161 -35.745 1.00 98.00 212 GLU A CA 1
ATOM 1605 C C . GLU A 1 212 ? -11.428 21.969 -35.735 1.00 98.00 212 GLU A C 1
ATOM 1607 O O . GLU A 1 212 ? -10.843 21.684 -36.773 1.00 98.00 212 GLU A O 1
ATOM 1612 N N . VAL A 1 213 ? -10.787 22.068 -34.567 1.00 97.88 213 VAL A N 1
ATOM 1613 C CA . VAL A 1 213 ? -9.324 21.950 -34.472 1.00 97.88 213 VAL A CA 1
ATOM 1614 C C . VAL A 1 213 ? -8.853 20.508 -34.667 1.00 97.88 213 VAL A C 1
ATOM 1616 O O . VAL A 1 213 ? -7.892 20.283 -35.395 1.00 97.88 213 VAL A O 1
ATOM 1619 N N . LEU A 1 214 ? -9.501 19.520 -34.040 1.00 97.50 214 LEU A N 1
ATOM 1620 C CA . LEU A 1 214 ? -9.006 18.136 -34.073 1.00 97.50 214 LEU A CA 1
ATOM 1621 C C . LEU A 1 214 ? -9.328 17.394 -35.376 1.00 97.50 214 LEU A C 1
ATOM 1623 O O . LEU A 1 214 ? -8.564 16.517 -35.770 1.00 97.50 214 LEU A O 1
ATOM 1627 N N . PHE A 1 215 ? -10.446 17.722 -36.029 1.00 97.00 215 PHE A N 1
ATOM 1628 C CA . PHE A 1 215 ? -10.962 16.959 -37.176 1.00 97.00 215 PHE A CA 1
ATOM 1629 C C . PHE A 1 215 ? -11.160 17.804 -38.440 1.00 97.00 215 PHE A C 1
ATOM 1631 O O . PHE A 1 215 ? -11.474 17.256 -39.498 1.00 97.00 215 PHE A O 1
ATOM 1638 N N . GLY A 1 216 ? -11.012 19.131 -38.353 1.00 94.50 216 GLY A N 1
ATOM 1639 C CA . GLY A 1 216 ? -11.212 20.028 -39.487 1.00 94.50 216 GLY A CA 1
ATOM 1640 C C . GLY A 1 216 ? -12.590 19.857 -40.135 1.00 94.50 216 GLY A C 1
ATOM 1641 O O . GLY A 1 216 ? -13.618 19.740 -39.459 1.00 94.50 216 GLY A O 1
ATOM 1642 N N . GLY A 1 217 ? -12.600 19.843 -41.469 1.00 92.94 217 GLY A N 1
ATOM 1643 C CA . GLY A 1 217 ? -13.777 19.577 -42.302 1.00 92.94 217 GLY A CA 1
ATOM 1644 C C . GLY A 1 217 ? -13.774 18.206 -42.983 1.00 92.94 217 GLY A C 1
ATOM 1645 O O . GLY A 1 217 ? -14.605 17.988 -43.857 1.00 92.94 217 GLY A O 1
ATOM 1646 N N . GLU A 1 218 ? -12.848 17.311 -42.626 1.00 90.38 218 GLU A N 1
ATOM 1647 C CA . GLU A 1 218 ? -12.606 16.057 -43.363 1.00 90.38 218 GLU A CA 1
ATOM 1648 C C . GLU A 1 218 ? -13.666 14.982 -43.091 1.00 90.38 218 GLU A C 1
ATOM 1650 O O . GLU A 1 218 ? -13.969 14.171 -43.960 1.00 90.38 218 GLU A O 1
ATOM 1655 N N . VAL A 1 219 ? -14.262 14.996 -41.896 1.00 96.94 219 VAL A N 1
ATOM 1656 C CA . VAL A 1 219 ? -15.273 14.018 -41.475 1.00 96.94 219 VAL A CA 1
ATOM 1657 C C . VAL A 1 219 ? -16.667 14.644 -41.564 1.00 96.94 219 VAL A C 1
ATOM 1659 O O . VAL A 1 219 ? -16.875 15.712 -40.966 1.00 96.94 219 VAL A O 1
ATOM 1662 N N . PRO A 1 220 ? -17.647 13.999 -42.235 1.00 98.00 220 PRO A N 1
ATOM 1663 C CA . PRO A 1 220 ? -19.040 14.434 -42.210 1.00 98.00 220 PRO A CA 1
ATOM 1664 C C . PRO A 1 220 ? -19.509 14.639 -40.771 1.00 98.00 220 PRO A C 1
ATOM 1666 O O . PRO A 1 220 ? -19.413 13.736 -39.938 1.00 98.00 220 PRO A O 1
ATOM 1669 N N . SER A 1 221 ? -19.981 15.847 -40.454 1.00 97.62 221 SER A N 1
ATOM 1670 C CA . SER A 1 221 ? -20.273 16.224 -39.070 1.00 97.62 221 SER A CA 1
ATOM 1671 C C . SER A 1 221 ? -21.696 16.719 -38.866 1.00 97.62 221 SER A C 1
ATOM 1673 O O . SER A 1 221 ? -22.196 17.498 -39.678 1.00 97.62 221 SER A O 1
ATOM 1675 N N . LYS A 1 222 ? -22.307 16.363 -37.733 1.00 97.69 222 LYS A N 1
ATOM 1676 C CA . LYS A 1 222 ? -23.655 16.792 -37.345 1.00 97.69 222 LYS A CA 1
ATOM 1677 C C . LYS A 1 222 ? -23.688 17.259 -35.889 1.00 97.69 222 LYS A C 1
ATOM 1679 O O . LYS A 1 222 ? -23.281 16.535 -34.981 1.00 97.69 222 LYS A O 1
ATOM 1684 N N . ALA A 1 223 ? -24.210 18.462 -35.660 1.00 97.81 223 ALA A N 1
ATOM 1685 C CA . ALA A 1 223 ? -24.472 18.951 -34.311 1.00 97.81 223 ALA A CA 1
ATOM 1686 C C . ALA A 1 223 ? -25.680 18.216 -33.711 1.00 97.81 223 ALA A C 1
ATOM 1688 O O . ALA A 1 223 ? -26.700 18.045 -34.382 1.00 97.81 223 ALA A O 1
ATOM 1689 N N . MET A 1 224 ? -25.582 17.801 -32.448 1.00 97.75 224 MET A N 1
ATOM 1690 C CA . MET A 1 224 ? -26.640 17.055 -31.770 1.00 97.75 224 MET A CA 1
ATOM 1691 C C . MET A 1 224 ? -26.962 17.673 -30.402 1.00 97.75 224 MET A C 1
ATOM 1693 O O . MET A 1 224 ? -26.166 17.559 -29.467 1.00 97.75 224 MET A O 1
ATOM 1697 N N . PRO A 1 225 ? -28.129 18.326 -30.244 1.00 95.25 225 PRO A N 1
ATOM 1698 C CA . PRO A 1 225 ? -28.530 18.947 -28.979 1.00 95.25 225 PRO A CA 1
ATOM 1699 C C . PRO A 1 225 ? -28.593 17.974 -27.795 1.00 95.25 225 PRO A C 1
ATOM 1701 O O . PRO A 1 225 ? -28.434 18.381 -26.649 1.00 95.25 225 PRO A O 1
ATOM 1704 N N . GLN A 1 226 ? -28.782 16.679 -28.053 1.00 94.44 226 GLN A N 1
ATOM 1705 C CA . GLN A 1 226 ? -28.899 15.642 -27.033 1.00 94.44 226 GLN A CA 1
ATOM 1706 C C . GLN A 1 226 ? -27.602 15.395 -26.258 1.00 94.44 226 GLN A C 1
ATOM 1708 O O . GLN A 1 226 ? -27.677 14.849 -25.163 1.00 94.44 226 GLN A O 1
ATOM 1713 N N . ILE A 1 227 ? -26.431 15.805 -26.758 1.00 95.19 227 ILE A N 1
ATOM 1714 C CA . ILE A 1 227 ? -25.139 15.525 -26.104 1.00 95.19 227 ILE A CA 1
ATOM 1715 C C . ILE A 1 227 ? -24.548 16.723 -25.349 1.00 95.19 227 ILE A C 1
ATOM 1717 O O . ILE A 1 227 ? -23.353 16.746 -25.057 1.00 95.19 227 ILE A O 1
ATOM 1721 N N . VAL A 1 228 ? -25.373 17.720 -25.008 1.00 94.25 228 VAL A N 1
ATOM 1722 C CA . VAL A 1 228 ? -24.976 18.847 -24.143 1.00 94.25 228 VAL A CA 1
ATOM 1723 C C . VAL A 1 228 ? -24.739 18.411 -22.691 1.00 94.25 228 VAL A C 1
ATOM 1725 O O . VAL A 1 228 ? -25.167 17.339 -22.258 1.00 94.25 228 VAL A O 1
ATOM 1728 N N . GLU A 1 229 ? -24.062 19.254 -21.916 1.00 87.88 229 GLU A N 1
ATOM 1729 C CA . GLU A 1 229 ? -23.863 19.048 -20.477 1.00 87.88 229 GLU A CA 1
ATOM 1730 C C . GLU A 1 229 ? -25.186 18.917 -19.706 1.00 87.88 229 GLU A C 1
ATOM 1732 O O . GLU A 1 229 ? -26.245 19.329 -20.189 1.00 87.88 229 GLU A O 1
ATOM 1737 N N . ARG A 1 230 ? -25.140 18.314 -18.512 1.00 87.38 230 ARG A N 1
ATOM 1738 C CA . ARG A 1 230 ? -26.315 18.210 -17.644 1.00 87.38 230 ARG A CA 1
ATOM 1739 C C . ARG A 1 230 ? -26.720 19.614 -17.200 1.00 87.38 230 ARG A C 1
ATOM 1741 O O . ARG A 1 230 ? -25.922 20.344 -16.619 1.00 87.38 230 ARG A O 1
ATOM 1748 N N . THR A 1 231 ? -27.963 19.985 -17.461 1.00 85.00 231 THR A N 1
ATOM 1749 C CA . THR A 1 231 ? -28.519 21.264 -17.016 1.00 85.00 231 THR A CA 1
ATOM 1750 C C . THR A 1 231 ? -28.817 21.234 -15.511 1.00 85.00 231 THR A C 1
ATOM 1752 O O . THR A 1 231 ? -29.070 20.163 -14.950 1.00 85.00 231 THR A O 1
ATOM 1755 N N . PRO A 1 232 ? -28.858 22.392 -14.828 1.00 80.25 232 PRO A N 1
ATOM 1756 C CA . PRO A 1 232 ? -29.277 22.449 -13.426 1.00 80.25 232 PRO A CA 1
ATOM 1757 C C . PRO A 1 232 ? -30.656 21.812 -13.171 1.00 80.25 232 PRO A C 1
ATOM 1759 O O . PRO A 1 232 ? -30.839 21.131 -12.164 1.00 80.25 232 PRO A O 1
ATOM 1762 N N . MET A 1 233 ? -31.602 21.945 -14.111 1.00 76.88 233 MET A N 1
ATOM 1763 C CA . MET A 1 233 ? -32.934 21.325 -14.024 1.00 76.88 233 MET A CA 1
ATOM 1764 C C . MET A 1 233 ? -32.880 19.793 -14.093 1.00 76.88 233 MET A C 1
ATOM 1766 O O . MET A 1 233 ? -33.531 19.115 -13.303 1.00 76.88 233 MET A O 1
ATOM 1770 N N . GLU A 1 234 ? -32.032 19.228 -14.953 1.00 84.38 234 GLU A N 1
ATOM 1771 C CA . GLU A 1 234 ? -31.733 17.788 -14.962 1.00 84.38 234 GLU A CA 1
ATOM 1772 C C . GLU A 1 234 ? -30.990 17.338 -13.689 1.00 84.38 234 GLU A C 1
ATOM 1774 O O . GLU A 1 234 ? -30.973 16.153 -13.343 1.00 84.38 234 GL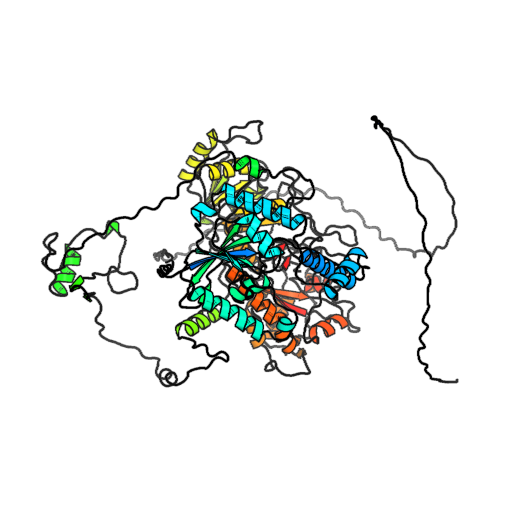U A O 1
ATOM 1779 N N . GLY A 1 235 ? -30.350 18.274 -12.980 1.00 81.69 235 GLY A N 1
ATOM 1780 C CA . GLY A 1 235 ? -29.871 18.129 -11.605 1.00 81.69 235 GLY A CA 1
ATOM 1781 C C . GLY A 1 235 ? -30.985 17.700 -10.651 1.00 81.69 235 GLY A C 1
ATOM 1782 O O . GLY A 1 235 ? -30.826 16.723 -9.917 1.00 81.69 235 GLY A O 1
ATOM 1783 N N . LEU A 1 236 ? -32.117 18.400 -10.738 1.00 81.62 236 LEU A N 1
ATOM 1784 C CA . LEU A 1 236 ? -33.312 18.207 -9.916 1.00 81.62 236 LEU A CA 1
ATOM 1785 C C . LEU A 1 236 ? -34.194 17.044 -10.400 1.00 81.62 236 LEU A C 1
ATOM 1787 O O . LEU A 1 236 ? -34.840 16.398 -9.581 1.00 81.62 236 LEU A O 1
ATOM 1791 N N . CYS A 1 237 ? -34.186 16.735 -11.702 1.00 86.50 237 CYS A N 1
ATOM 1792 C CA . CYS A 1 237 ? -34.918 15.609 -12.290 1.00 86.50 237 CYS A CA 1
ATOM 1793 C C . CYS A 1 237 ? -33.979 14.662 -13.067 1.00 86.50 237 CYS A C 1
ATOM 1795 O O . CYS A 1 237 ? -33.810 14.802 -14.282 1.00 86.50 237 CYS A O 1
ATOM 1797 N N . PRO A 1 238 ? -33.365 13.661 -12.402 1.00 86.44 238 PRO A N 1
ATOM 1798 C CA . PRO A 1 238 ? -32.425 12.741 -13.045 1.00 86.44 238 PRO A CA 1
ATOM 1799 C C . PRO A 1 238 ? -33.016 11.933 -14.209 1.00 86.44 238 PRO A C 1
ATOM 1801 O O . PRO A 1 238 ? -32.253 11.503 -15.074 1.00 86.44 238 PRO A O 1
ATOM 1804 N N . ALA A 1 239 ? -34.338 11.721 -14.231 1.00 89.88 239 ALA A N 1
ATOM 1805 C CA . ALA A 1 239 ? -35.037 10.934 -15.247 1.00 89.88 239 ALA A CA 1
ATOM 1806 C C . ALA A 1 239 ? -34.929 11.550 -16.650 1.00 89.88 239 ALA A C 1
ATOM 1808 O O . ALA A 1 239 ? -34.609 10.836 -17.593 1.00 89.88 239 ALA A O 1
ATOM 1809 N N . GLN A 1 240 ? -35.072 12.874 -16.775 1.00 91.00 240 GLN A N 1
ATOM 1810 C CA . GLN A 1 240 ? -34.946 13.572 -18.065 1.00 91.00 240 GLN A CA 1
ATOM 1811 C C . GLN A 1 240 ? -33.546 13.402 -18.673 1.00 91.00 240 GLN A C 1
ATOM 1813 O O . GLN A 1 240 ? -33.392 13.160 -19.868 1.00 91.00 240 GLN A O 1
ATOM 1818 N N . PHE A 1 241 ? -32.506 13.443 -17.834 1.00 93.56 241 PHE A N 1
ATOM 1819 C CA . PHE A 1 241 ? -31.140 13.184 -18.286 1.00 93.56 241 PHE A CA 1
ATOM 1820 C C . PHE A 1 241 ? -30.936 11.724 -18.714 1.00 93.56 241 PHE A C 1
ATOM 1822 O O . PHE A 1 241 ? -30.195 11.466 -19.660 1.00 93.56 241 PHE A O 1
ATOM 1829 N N . GLN A 1 242 ? -31.591 10.766 -18.042 1.00 92.75 242 GLN A N 1
ATOM 1830 C CA . GLN A 1 242 ? -31.562 9.359 -18.461 1.00 92.75 242 GLN A CA 1
ATOM 1831 C C . GLN A 1 242 ? -32.212 9.152 -19.814 1.00 92.75 242 GLN A C 1
ATOM 1833 O O . GLN A 1 242 ? -31.622 8.499 -20.666 1.00 92.75 242 GLN A O 1
ATOM 1838 N N . GLU A 1 243 ? -33.395 9.723 -20.003 1.00 94.81 243 GLU A N 1
ATOM 1839 C CA . GLU A 1 243 ? -34.147 9.636 -21.247 1.00 94.81 243 GLU A CA 1
ATOM 1840 C C . GLU A 1 243 ? -33.331 10.196 -22.416 1.00 94.81 243 GLU A C 1
ATOM 1842 O O . GLU A 1 243 ? -33.221 9.560 -23.459 1.00 94.81 243 GLU A O 1
ATOM 1847 N N . ARG A 1 244 ? -32.641 11.324 -22.209 1.00 95.44 244 ARG A N 1
ATOM 1848 C CA . ARG A 1 244 ? -31.740 11.913 -23.207 1.00 95.44 244 ARG A CA 1
ATOM 1849 C C . ARG A 1 244 ? -30.534 11.028 -23.535 1.00 95.44 244 ARG A C 1
ATOM 1851 O O . ARG A 1 244 ? -30.169 10.900 -24.703 1.00 95.44 244 ARG A O 1
ATOM 1858 N N . VAL A 1 245 ? -29.910 10.416 -22.526 1.00 96.06 245 VAL A N 1
ATOM 1859 C CA . VAL A 1 245 ? -28.794 9.473 -22.727 1.00 96.06 245 VAL A CA 1
ATOM 1860 C C . VAL A 1 245 ? -29.269 8.210 -23.449 1.00 96.06 245 VAL A C 1
ATOM 1862 O O . VAL A 1 245 ? -28.577 7.737 -24.348 1.00 96.06 245 VAL A O 1
ATOM 1865 N N . GLN A 1 246 ? -30.445 7.689 -23.098 1.00 96.19 246 GLN A N 1
ATOM 1866 C CA . GLN A 1 246 ? -31.031 6.523 -23.754 1.00 96.19 246 GLN A CA 1
ATOM 1867 C C . GLN A 1 246 ? -31.402 6.834 -25.206 1.00 96.19 246 GLN A C 1
ATOM 1869 O O . GLN A 1 246 ? -30.971 6.115 -26.097 1.00 96.19 246 GLN A O 1
ATOM 1874 N N . GLY A 1 247 ? -32.061 7.966 -25.467 1.00 96.94 247 GLY A N 1
ATOM 1875 C CA . GLY A 1 247 ? -32.383 8.396 -26.828 1.00 96.94 247 GLY A CA 1
ATOM 1876 C C . GLY A 1 247 ? -31.141 8.571 -27.709 1.00 96.94 247 GLY A C 1
ATOM 1877 O O . GLY A 1 247 ? -31.189 8.300 -28.907 1.00 96.94 247 GLY A O 1
ATOM 1878 N N . PHE A 1 248 ? -29.997 8.955 -27.130 1.00 97.88 248 PHE A N 1
ATOM 1879 C CA . PHE A 1 248 ? -28.723 8.961 -27.854 1.00 97.88 248 PHE A CA 1
ATOM 1880 C C . PHE A 1 248 ? -28.202 7.548 -28.163 1.00 97.88 248 PHE A C 1
ATOM 1882 O O . PHE A 1 248 ? -27.691 7.329 -29.258 1.00 97.88 248 PHE A O 1
ATOM 1889 N N . LYS A 1 249 ? -28.335 6.583 -27.242 1.00 97.31 249 LYS A N 1
ATOM 1890 C CA . LYS A 1 249 ? -27.982 5.174 -27.500 1.00 97.31 249 LYS A CA 1
ATOM 1891 C C . LYS A 1 249 ? -28.854 4.562 -28.591 1.00 97.31 249 LYS A C 1
ATOM 1893 O O . LYS A 1 249 ? -28.326 3.899 -29.476 1.00 97.31 249 LYS A O 1
ATOM 1898 N N . ASP A 1 250 ? -30.154 4.830 -28.555 1.00 97.69 250 ASP A N 1
ATOM 1899 C CA . ASP A 1 250 ? -31.102 4.339 -29.555 1.00 97.69 250 ASP A CA 1
ATOM 1900 C C . ASP A 1 250 ? -30.767 4.920 -30.936 1.00 97.69 250 ASP A C 1
ATOM 1902 O O . ASP A 1 250 ? -30.705 4.197 -31.930 1.00 97.69 250 ASP A O 1
ATOM 1906 N N . TRP A 1 251 ? -30.451 6.220 -30.991 1.00 98.06 251 TRP A N 1
ATOM 1907 C CA . TRP A 1 251 ? -29.954 6.863 -32.205 1.00 98.06 251 TRP A CA 1
ATOM 1908 C C . TRP A 1 251 ? -28.643 6.230 -32.698 1.00 98.06 251 TRP A C 1
ATOM 1910 O O . TRP A 1 251 ? -28.504 5.948 -33.889 1.00 98.06 251 TRP A O 1
ATOM 1920 N N . LEU A 1 252 ? -27.694 5.957 -31.798 1.00 97.62 252 LEU A N 1
ATOM 1921 C CA . LEU A 1 252 ? -26.413 5.340 -32.140 1.00 97.62 252 LEU A CA 1
ATOM 1922 C C . LEU A 1 252 ? -26.589 3.915 -32.688 1.00 97.62 252 LEU A C 1
ATOM 1924 O O . LEU A 1 252 ? -25.880 3.528 -33.615 1.00 97.62 252 LEU A O 1
ATOM 1928 N N . ALA A 1 253 ? -27.554 3.155 -32.163 1.00 97.19 253 ALA A N 1
ATOM 1929 C CA . ALA A 1 253 ? -27.902 1.824 -32.657 1.00 97.19 253 ALA A CA 1
ATOM 1930 C C . ALA A 1 253 ? -28.489 1.856 -34.077 1.00 97.19 253 ALA A C 1
ATOM 1932 O O . ALA A 1 253 ? -28.170 0.991 -34.887 1.00 97.19 253 ALA A O 1
ATOM 1933 N N . GLN A 1 254 ? -29.288 2.878 -34.396 1.00 97.31 254 GLN A N 1
ATOM 1934 C CA . GLN A 1 254 ? -29.931 3.050 -35.708 1.00 97.31 254 GLN A CA 1
ATOM 1935 C C . GLN A 1 254 ? -29.026 3.700 -36.767 1.00 97.31 254 GLN A C 1
ATOM 1937 O O . GLN A 1 254 ? -29.329 3.658 -37.957 1.00 97.31 254 GLN A O 1
ATOM 1942 N N . THR A 1 255 ? -27.932 4.333 -36.347 1.00 97.31 255 THR A N 1
ATOM 1943 C CA . THR A 1 255 ? -26.988 5.029 -37.232 1.00 97.31 255 THR A CA 1
ATOM 1944 C C . THR A 1 255 ? -26.244 4.008 -38.101 1.00 97.31 255 THR A C 1
ATOM 1946 O O . THR A 1 255 ? -25.671 3.092 -37.526 1.00 97.31 255 THR A O 1
ATOM 1949 N N . PRO A 1 256 ? -26.220 4.096 -39.444 1.00 97.38 256 PRO A N 1
ATOM 1950 C CA . PRO A 1 256 ? -25.598 3.067 -40.289 1.00 97.38 256 PRO A CA 1
ATOM 1951 C C . PRO A 1 256 ? -24.068 3.012 -40.166 1.00 97.38 256 PRO A C 1
ATOM 1953 O O . PRO A 1 256 ? -23.469 1.957 -40.360 1.00 97.38 256 PRO A O 1
ATOM 1956 N N . GLU A 1 257 ? -23.425 4.118 -39.801 1.00 97.75 257 GLU A N 1
ATOM 1957 C CA . GLU A 1 257 ? -21.979 4.204 -39.638 1.00 97.75 257 GLU A CA 1
ATOM 1958 C C . GLU A 1 257 ? -21.476 3.315 -38.490 1.00 97.75 257 GLU A C 1
ATOM 1960 O O . GLU A 1 257 ? -22.105 3.171 -37.437 1.00 97.75 257 GLU A O 1
ATOM 1965 N N . THR A 1 258 ? -20.313 2.700 -38.689 1.00 97.50 258 THR A N 1
ATOM 1966 C CA . THR A 1 258 ? -19.675 1.788 -37.731 1.00 97.50 258 THR A CA 1
ATOM 1967 C C . THR A 1 258 ? -18.465 2.408 -37.046 1.00 97.50 258 THR A C 1
ATOM 1969 O O . THR A 1 258 ? -17.999 1.863 -36.051 1.00 97.50 258 THR A O 1
ATOM 1972 N N . ARG A 1 259 ? -17.956 3.549 -37.531 1.00 97.94 259 ARG A N 1
ATOM 1973 C CA . ARG A 1 259 ? -16.818 4.278 -36.942 1.00 97.94 259 ARG A CA 1
ATOM 1974 C C . ARG A 1 259 ? -17.215 5.728 -36.692 1.00 97.94 259 ARG A C 1
ATOM 1976 O O . ARG A 1 259 ? -17.228 6.539 -37.616 1.00 97.94 259 ARG A O 1
ATOM 1983 N N . ILE A 1 260 ? -17.580 6.035 -35.449 1.00 98.38 260 ILE A N 1
ATOM 1984 C CA . ILE A 1 260 ? -18.247 7.290 -35.077 1.00 98.38 260 ILE A CA 1
ATOM 1985 C C . ILE A 1 260 ? -17.400 8.054 -34.060 1.00 98.38 260 ILE A C 1
ATOM 1987 O O . ILE A 1 260 ? -16.953 7.492 -33.065 1.00 98.38 260 ILE A O 1
ATOM 1991 N N . VAL A 1 261 ? -17.211 9.353 -34.272 1.00 98.44 261 VAL A N 1
ATOM 1992 C CA . VAL A 1 261 ? -16.586 10.264 -33.303 1.00 98.44 261 VAL A CA 1
ATOM 1993 C C . VAL A 1 261 ? -17.677 11.046 -32.579 1.00 98.44 261 VAL A C 1
ATOM 1995 O O . VAL A 1 261 ? -18.577 11.584 -33.217 1.00 98.44 261 VAL A O 1
ATOM 1998 N N . VAL A 1 262 ? -17.593 11.154 -31.254 1.00 98.25 262 VAL A N 1
ATOM 1999 C CA . VAL A 1 262 ? -18.534 11.926 -30.433 1.00 98.25 262 VAL A CA 1
ATOM 2000 C C . VAL A 1 262 ? -17.769 12.963 -29.614 1.00 98.25 262 VAL A C 1
ATOM 2002 O O . VAL A 1 262 ? -17.053 12.610 -28.680 1.00 98.25 262 VAL A O 1
ATOM 2005 N N . VAL A 1 263 ? -17.941 14.248 -29.934 1.00 98.25 263 VAL A N 1
ATOM 2006 C CA . VAL A 1 263 ? -17.319 15.379 -29.226 1.00 98.25 263 VAL A CA 1
ATOM 2007 C C . VAL A 1 263 ? -18.317 16.005 -28.251 1.00 98.25 263 VAL A C 1
ATOM 2009 O O . VAL A 1 263 ? -19.309 16.614 -28.654 1.00 98.25 263 VAL A O 1
ATOM 2012 N N . GLY A 1 264 ? -18.066 15.878 -26.950 1.00 96.75 264 GLY A N 1
ATOM 2013 C CA . GLY A 1 264 ? -19.072 16.191 -25.935 1.00 96.75 264 GLY A CA 1
ATOM 2014 C C . GLY A 1 264 ? -18.516 16.488 -24.548 1.00 96.75 264 GLY A C 1
ATOM 2015 O O . GLY A 1 264 ? -17.375 16.922 -24.373 1.00 96.75 264 GLY A O 1
ATOM 2016 N N . HIS A 1 265 ? -19.373 16.298 -23.547 1.00 95.50 265 HIS A N 1
ATOM 2017 C CA . HIS A 1 265 ? -19.131 16.706 -22.166 1.00 95.50 265 HIS A CA 1
ATOM 2018 C C . HIS A 1 265 ? -18.930 15.491 -21.267 1.00 95.50 265 HIS A C 1
ATOM 2020 O O . HIS A 1 265 ? -19.606 14.470 -21.402 1.00 95.50 265 HIS A O 1
ATOM 2026 N N . CYS A 1 266 ? -18.044 15.628 -20.283 1.00 92.56 266 CYS A N 1
ATOM 2027 C CA . CYS A 1 266 ? -17.686 14.531 -19.391 1.00 92.56 266 CYS A CA 1
ATOM 2028 C C . CYS A 1 266 ? -18.889 13.924 -18.654 1.00 92.56 266 CYS A C 1
ATOM 2030 O O . CYS A 1 266 ? -18.967 12.705 -18.516 1.00 92.56 266 CYS A O 1
ATOM 2032 N N . GLN A 1 267 ? -19.819 14.750 -18.168 1.00 91.44 267 GLN A N 1
ATOM 2033 C CA . GLN A 1 267 ? -20.975 14.257 -17.413 1.00 91.44 267 GLN A CA 1
ATOM 2034 C C . GLN A 1 267 ? -21.912 13.412 -18.286 1.00 91.44 267 GLN A C 1
ATOM 2036 O O . GLN A 1 267 ? -22.441 12.403 -17.821 1.00 91.44 267 GLN A O 1
ATOM 2041 N N . PHE A 1 268 ? -22.076 13.791 -19.558 1.00 94.62 268 PHE A N 1
ATOM 2042 C CA . PHE A 1 268 ? -22.841 13.013 -20.529 1.00 94.62 268 PHE A CA 1
ATOM 2043 C C . PHE A 1 268 ? -22.165 11.667 -20.799 1.00 94.62 268 PHE A C 1
ATOM 2045 O O . PHE A 1 268 ? -22.804 10.630 -20.659 1.00 94.62 268 PHE A O 1
ATOM 2052 N N . PHE A 1 269 ? -20.856 11.662 -21.072 1.00 95.25 269 PHE A N 1
ATOM 2053 C CA . PHE A 1 269 ? -20.102 10.427 -21.316 1.00 95.25 269 PHE A CA 1
ATOM 2054 C C . PHE A 1 269 ? -20.074 9.483 -20.117 1.00 95.25 269 PHE A C 1
ATOM 2056 O O . PHE A 1 269 ? -20.292 8.285 -20.276 1.00 95.25 269 PHE A O 1
ATOM 2063 N N . SER A 1 270 ? -19.883 10.018 -18.909 1.00 90.75 270 SER A N 1
ATOM 2064 C CA . SER A 1 270 ? -19.941 9.230 -17.676 1.00 90.75 270 SER A CA 1
ATOM 2065 C C . SER A 1 270 ? -21.280 8.506 -17.546 1.00 90.75 270 SER A C 1
ATOM 2067 O O . SER A 1 270 ? -21.325 7.350 -17.127 1.00 90.75 270 SER A O 1
ATOM 2069 N N . ARG A 1 271 ? -22.382 9.151 -17.953 1.00 92.12 271 ARG A N 1
ATOM 2070 C CA . ARG A 1 271 ? -23.689 8.506 -17.902 1.00 92.12 271 ARG A CA 1
ATOM 2071 C C . ARG A 1 271 ? -23.950 7.560 -19.069 1.00 92.12 271 ARG A C 1
ATOM 2073 O O . ARG A 1 271 ? -24.533 6.504 -18.838 1.00 92.12 271 ARG A O 1
ATOM 2080 N N . LEU A 1 272 ? -23.482 7.906 -20.267 1.00 94.56 272 LEU A N 1
ATOM 2081 C CA . LEU A 1 272 ? -23.565 7.086 -21.476 1.00 94.56 272 LEU A CA 1
ATOM 2082 C C . LEU A 1 272 ? -22.939 5.698 -21.275 1.00 94.56 272 LEU A C 1
ATOM 2084 O O . LEU A 1 272 ? -23.530 4.691 -21.664 1.00 94.56 272 LEU A O 1
ATOM 2088 N N . LEU A 1 273 ? -21.789 5.654 -20.600 1.00 92.19 273 LEU A N 1
ATOM 2089 C CA . LEU A 1 273 ? -21.034 4.432 -20.308 1.00 92.19 273 LEU A CA 1
ATOM 2090 C C . LEU A 1 273 ? -21.586 3.624 -19.113 1.00 92.19 273 LEU A C 1
ATOM 2092 O O . LEU A 1 273 ? -21.199 2.478 -18.918 1.00 92.19 273 LEU A O 1
ATOM 2096 N N . GLY A 1 274 ? -22.515 4.188 -18.329 1.00 87.31 274 GLY A N 1
ATOM 2097 C CA . GLY A 1 274 ? -23.134 3.534 -17.171 1.00 87.31 274 GLY A CA 1
ATOM 2098 C C . GLY A 1 274 ? -22.340 3.653 -15.857 1.00 87.31 274 GLY A C 1
ATOM 2099 O O . GLY A 1 274 ? -21.112 3.647 -15.826 1.00 87.31 274 GLY A O 1
ATOM 2100 N N . LYS A 1 275 ? -23.063 3.743 -14.726 1.00 61.34 275 LYS A N 1
ATOM 2101 C CA . LYS A 1 275 ? -22.469 3.665 -13.377 1.00 61.34 275 LYS A CA 1
ATOM 2102 C C . LYS A 1 275 ? -22.206 2.191 -13.058 1.00 61.34 275 LYS A C 1
ATOM 2104 O O . LYS A 1 275 ? -23.167 1.449 -12.898 1.00 61.34 275 LYS A O 1
ATOM 2109 N N . GLY A 1 276 ? -20.941 1.785 -12.968 1.00 52.88 276 GLY A N 1
ATOM 2110 C CA . GLY A 1 276 ? -20.559 0.413 -12.601 1.00 52.88 276 GLY A CA 1
ATOM 2111 C C . GLY A 1 276 ? -19.503 -0.237 -13.492 1.00 52.88 276 GLY A C 1
ATOM 2112 O O . GLY A 1 276 ? -18.985 -1.279 -13.120 1.00 52.88 276 GLY A O 1
ATOM 2113 N N . ALA A 1 277 ? -19.125 0.374 -14.617 1.00 46.81 277 ALA A N 1
ATOM 2114 C CA . ALA A 1 277 ? -18.120 -0.211 -15.508 1.00 46.81 277 ALA A CA 1
ATOM 2115 C C . ALA A 1 277 ? -16.649 0.096 -15.105 1.00 46.81 277 ALA A C 1
ATOM 2117 O O . ALA A 1 277 ? -15.742 -0.178 -15.878 1.00 46.81 277 ALA A O 1
ATOM 2118 N N . GLY A 1 278 ? -16.395 0.634 -13.901 1.00 45.50 278 GLY A N 1
ATOM 2119 C CA . GLY A 1 278 ? -15.035 0.903 -13.389 1.00 45.50 278 GLY A CA 1
ATOM 2120 C C . GLY A 1 278 ? -14.445 2.280 -13.747 1.00 45.50 278 GLY A C 1
ATOM 2121 O O . GLY A 1 278 ? -13.252 2.512 -13.577 1.00 45.50 278 GLY A O 1
ATOM 2122 N N . TRP A 1 279 ? -15.265 3.221 -14.233 1.00 60.75 279 TRP A N 1
ATOM 2123 C CA . TRP A 1 279 ? -14.822 4.502 -14.821 1.00 60.75 279 TRP A CA 1
ATOM 2124 C C . TRP A 1 279 ? -15.011 5.728 -13.924 1.00 60.75 279 TRP A C 1
ATOM 2126 O O . TRP A 1 279 ? -15.403 6.787 -14.412 1.00 60.75 279 TRP A O 1
ATOM 2136 N N . ASP A 1 280 ? -14.699 5.645 -12.631 1.00 49.53 280 ASP A N 1
ATOM 2137 C CA . ASP A 1 280 ? -14.851 6.780 -11.696 1.00 49.53 280 ASP A CA 1
ATOM 2138 C C . ASP A 1 280 ? -13.916 7.983 -11.992 1.00 49.53 280 ASP A C 1
ATOM 2140 O O . ASP A 1 280 ? -13.866 8.955 -11.236 1.00 49.53 280 ASP A O 1
ATOM 2144 N N . ARG A 1 281 ? -13.191 7.972 -13.121 1.00 58.31 281 ARG A N 1
ATOM 2145 C CA . ARG A 1 281 ? -12.435 9.120 -13.630 1.00 58.31 281 ARG A CA 1
ATOM 2146 C C . ARG A 1 281 ? -13.205 9.856 -14.717 1.00 58.31 281 ARG A C 1
ATOM 2148 O O . ARG A 1 281 ? -13.462 9.322 -15.794 1.00 58.31 281 ARG A O 1
ATOM 2155 N N . TYR A 1 282 ? -13.480 11.127 -14.439 1.00 74.94 282 TYR A N 1
ATOM 2156 C CA . TYR A 1 282 ? -13.869 12.121 -15.433 1.00 74.94 282 TYR A CA 1
ATOM 2157 C C . TYR A 1 282 ? -12.886 12.070 -16.618 1.00 74.94 282 TYR A C 1
ATOM 2159 O O . TYR A 1 282 ? -11.677 12.089 -16.386 1.00 74.94 282 TYR A O 1
ATOM 2167 N N . LEU A 1 283 ? -13.381 11.999 -17.866 1.00 88.06 283 LEU A N 1
ATOM 2168 C CA . LEU A 1 283 ? -12.523 12.197 -19.045 1.00 88.06 283 LEU A CA 1
ATOM 2169 C C . LEU A 1 283 ? -11.775 13.520 -18.874 1.00 88.06 283 LEU A C 1
ATOM 2171 O O . LEU A 1 283 ? -12.399 14.521 -18.519 1.00 88.06 283 LEU A O 1
ATOM 2175 N N . SER A 1 284 ? -10.470 13.553 -19.113 1.00 92.12 284 SER A N 1
ATOM 2176 C CA . SER A 1 284 ? -9.688 14.793 -19.045 1.00 92.12 284 SER A CA 1
ATOM 2177 C C . SER A 1 284 ? -10.060 15.731 -20.196 1.00 92.12 284 SER A C 1
ATOM 2179 O O . SER A 1 284 ? -10.572 15.296 -21.225 1.00 92.12 284 SER A O 1
ATOM 2181 N N . ASN A 1 285 ? -9.870 17.044 -20.018 1.00 95.94 285 ASN A N 1
ATOM 2182 C CA . ASN A 1 285 ? -10.128 18.022 -21.085 1.00 95.94 285 ASN A CA 1
ATOM 2183 C C . ASN A 1 285 ? -9.337 17.624 -22.340 1.00 95.94 285 ASN A C 1
ATOM 2185 O O . ASN A 1 285 ? -8.170 17.284 -22.201 1.00 95.94 285 ASN A O 1
ATOM 2189 N N . ALA A 1 286 ? -9.954 17.658 -23.524 1.00 97.06 286 ALA A N 1
ATOM 2190 C CA . ALA A 1 286 ? -9.362 17.211 -24.796 1.00 97.06 286 ALA A CA 1
ATOM 2191 C C . ALA A 1 286 ? -8.939 15.723 -24.875 1.00 97.06 286 ALA A C 1
ATOM 2193 O O . ALA A 1 286 ? -8.289 15.336 -25.842 1.00 97.06 286 ALA A O 1
ATOM 2194 N N . GLU A 1 287 ? -9.292 14.873 -23.904 1.00 95.81 287 GLU A N 1
ATOM 2195 C CA . GLU A 1 287 ? -8.990 13.437 -23.972 1.00 95.81 287 GLU A CA 1
ATOM 2196 C C . GLU A 1 287 ? -9.819 12.740 -25.061 1.00 95.81 287 GLU A C 1
ATOM 2198 O O . GLU A 1 287 ? -11.024 12.988 -25.191 1.00 95.81 287 GLU A O 1
ATOM 2203 N N . VAL A 1 288 ? -9.175 11.823 -25.789 1.00 97.12 288 VAL A N 1
ATOM 2204 C CA . VAL A 1 288 ? -9.792 10.948 -26.792 1.00 97.12 288 VAL A CA 1
ATOM 2205 C C . VAL A 1 288 ? -9.729 9.503 -26.309 1.00 97.12 288 VAL A C 1
ATOM 2207 O O . VAL A 1 288 ? -8.646 8.966 -26.069 1.00 97.12 288 VAL A O 1
ATOM 2210 N N . LYS A 1 289 ? -10.884 8.844 -26.217 1.00 95.50 289 LYS A N 1
ATOM 2211 C CA . LYS A 1 289 ? -10.996 7.416 -25.894 1.00 95.50 289 LYS A CA 1
ATOM 2212 C C . LYS A 1 289 ? -11.690 6.650 -27.009 1.00 95.50 289 LYS A C 1
ATOM 2214 O O . LYS A 1 289 ? -12.578 7.192 -27.652 1.00 95.50 289 LYS A O 1
ATOM 2219 N N . ARG A 1 290 ? -11.335 5.381 -27.195 1.00 96.06 290 ARG A N 1
ATOM 2220 C CA . ARG A 1 290 ? -12.009 4.437 -28.096 1.00 96.06 290 ARG A CA 1
ATOM 2221 C C . ARG A 1 290 ? -12.762 3.390 -27.282 1.00 96.06 290 ARG A C 1
ATOM 2223 O O . ARG A 1 290 ? -12.149 2.752 -26.436 1.00 96.06 290 ARG A O 1
ATOM 2230 N N . CYS A 1 291 ? -14.027 3.159 -27.591 1.00 95.62 291 CYS A N 1
ATOM 2231 C CA . CYS A 1 291 ? -14.817 2.022 -27.116 1.00 95.62 291 CYS A CA 1
ATOM 2232 C C . CYS A 1 291 ? -15.550 1.351 -28.285 1.00 95.62 291 CYS A C 1
ATOM 2234 O O . CYS A 1 291 ? -15.609 1.886 -29.393 1.00 95.62 291 CYS A O 1
ATOM 2236 N N . TYR A 1 292 ? -16.109 0.180 -28.025 1.00 96.06 292 TYR A N 1
ATOM 2237 C CA . TYR A 1 292 ? -17.064 -0.519 -28.859 1.00 96.06 292 TYR A CA 1
ATOM 2238 C C . TYR A 1 292 ? -18.465 -0.382 -28.266 1.00 96.06 292 TYR A C 1
ATOM 2240 O O . TYR A 1 292 ? -18.672 -0.500 -27.058 1.00 96.06 292 TYR A O 1
ATOM 2248 N N . PHE A 1 293 ? -19.429 -0.118 -29.135 1.00 96.81 293 PHE A N 1
ATOM 2249 C CA . PHE A 1 293 ? -20.846 -0.064 -28.823 1.00 96.81 293 PHE A CA 1
ATOM 2250 C C . PHE A 1 293 ? -21.548 -1.219 -29.524 1.00 96.81 293 PHE A C 1
ATOM 2252 O O . PHE A 1 293 ? -21.370 -1.411 -30.728 1.00 96.81 293 PHE A O 1
ATOM 2259 N N . ASP A 1 294 ? -22.342 -1.968 -28.770 1.00 96.06 294 ASP A N 1
ATOM 2260 C CA . ASP A 1 294 ? -23.179 -3.045 -29.280 1.00 96.06 294 ASP A CA 1
ATOM 2261 C C . ASP A 1 294 ? -24.594 -2.507 -29.565 1.00 96.06 294 ASP A C 1
ATOM 2263 O O . ASP A 1 294 ? -25.332 -2.207 -28.618 1.00 96.06 294 ASP A O 1
ATOM 2267 N N . PRO A 1 295 ? -25.001 -2.388 -30.845 1.00 96.69 295 PRO A N 1
ATOM 2268 C CA . PRO A 1 295 ? -26.316 -1.869 -31.217 1.00 96.69 295 PRO A CA 1
ATOM 2269 C C . PRO A 1 295 ? -27.482 -2.702 -30.683 1.00 96.69 295 PRO A C 1
ATOM 2271 O O . PRO A 1 295 ? -28.562 -2.157 -30.475 1.00 96.69 295 PRO A O 1
ATOM 2274 N N . SER A 1 296 ? -27.276 -4.004 -30.459 1.00 94.81 296 SER A N 1
ATOM 2275 C CA . SER A 1 296 ? -28.335 -4.919 -30.028 1.00 94.81 296 SER A CA 1
ATOM 2276 C C . SER A 1 296 ? -28.674 -4.759 -28.543 1.00 94.81 296 SER A C 1
ATOM 2278 O O . SER A 1 296 ? -29.841 -4.820 -28.162 1.00 94.81 296 SER A O 1
ATOM 2280 N N . SER A 1 297 ? -27.665 -4.513 -27.703 1.00 94.06 297 SER A N 1
ATOM 2281 C CA . SER A 1 297 ? -27.824 -4.365 -26.252 1.00 94.06 297 SER A CA 1
ATOM 2282 C C . SER A 1 297 ? -27.821 -2.908 -25.782 1.00 94.06 297 SER A C 1
ATOM 2284 O O . SER A 1 297 ? -28.198 -2.623 -24.644 1.00 94.06 297 SER A O 1
ATOM 2286 N N . GLY A 1 298 ? -27.366 -1.971 -26.619 1.00 94.75 298 GLY A N 1
ATOM 2287 C CA . GLY A 1 298 ? -27.135 -0.581 -26.221 1.00 94.75 298 GLY A CA 1
ATOM 2288 C C . GLY A 1 298 ? -25.989 -0.424 -25.208 1.00 94.75 298 GLY A C 1
ATOM 2289 O O . GLY A 1 298 ? -25.895 0.601 -24.509 1.00 94.75 298 GLY A O 1
ATOM 2290 N N . ALA A 1 299 ? -25.144 -1.449 -25.071 1.00 93.56 299 ALA A N 1
ATOM 2291 C CA . ALA A 1 299 ? -24.026 -1.471 -24.144 1.00 93.56 299 ALA A CA 1
ATOM 2292 C C . ALA A 1 299 ? -22.751 -0.925 -24.794 1.00 93.56 299 ALA A C 1
ATOM 2294 O O . ALA A 1 299 ? -22.503 -1.099 -25.986 1.00 93.56 299 ALA A O 1
ATOM 2295 N N . PHE A 1 300 ? -21.932 -0.272 -23.974 1.00 93.94 300 PHE A N 1
ATOM 2296 C CA . PHE A 1 300 ? -20.559 0.070 -24.320 1.00 93.94 300 PHE A CA 1
ATOM 2297 C C . PHE A 1 300 ? -19.618 -0.895 -23.613 1.00 93.94 300 PHE A C 1
ATOM 2299 O O . PHE A 1 300 ? -19.880 -1.300 -22.477 1.00 93.94 300 PHE A O 1
ATOM 2306 N N . ASP A 1 301 ? -18.515 -1.221 -24.270 1.00 89.00 301 ASP A N 1
ATOM 2307 C CA . ASP A 1 301 ? -17.395 -1.891 -23.633 1.00 89.00 301 ASP A CA 1
ATOM 2308 C C . ASP A 1 301 ? -16.529 -0.900 -22.828 1.00 89.00 301 ASP A C 1
ATOM 2310 O O . ASP A 1 301 ? -16.932 0.217 -22.492 1.00 89.00 301 ASP A O 1
ATOM 2314 N N . ILE A 1 302 ? -15.326 -1.348 -22.487 1.00 84.12 302 ILE A N 1
ATOM 2315 C CA . ILE A 1 302 ? -14.342 -0.632 -21.693 1.00 84.12 302 ILE A CA 1
ATOM 2316 C C . ILE A 1 302 ? -13.585 0.395 -22.571 1.00 84.12 302 ILE A C 1
ATOM 2318 O O . ILE A 1 302 ? -12.716 -0.009 -23.345 1.00 84.12 302 ILE A O 1
ATOM 2322 N N . PRO A 1 303 ? -13.832 1.724 -22.465 1.00 90.19 303 PRO A N 1
ATOM 2323 C CA . PRO A 1 303 ? -13.111 2.715 -23.264 1.00 90.19 303 PRO A CA 1
ATOM 2324 C C . PRO A 1 303 ? -11.604 2.775 -22.978 1.00 90.19 303 PRO A C 1
ATOM 2326 O O . PRO A 1 303 ? -11.155 3.051 -21.867 1.00 90.19 303 PRO A O 1
ATOM 2329 N N . VAL A 1 304 ? -10.805 2.639 -24.030 1.00 86.75 304 VAL A N 1
ATOM 2330 C CA . VAL A 1 304 ? -9.340 2.711 -24.016 1.00 86.75 304 VAL A CA 1
ATOM 2331 C C . VAL A 1 304 ? -8.885 4.133 -24.348 1.00 86.75 304 VAL A C 1
ATOM 2333 O O . VAL A 1 304 ? -9.317 4.701 -25.351 1.00 86.75 304 VAL A O 1
ATOM 2336 N N . SER A 1 305 ? -8.019 4.725 -23.519 1.00 92.00 305 SER A N 1
ATOM 2337 C CA . SER A 1 305 ? -7.451 6.056 -23.789 1.00 92.00 305 SER A CA 1
ATOM 2338 C C . SER A 1 305 ? -6.486 5.996 -24.972 1.00 92.00 305 SER A C 1
ATOM 2340 O O . SER A 1 305 ? -5.604 5.140 -25.008 1.00 92.00 305 SER A O 1
ATOM 2342 N N . MET A 1 306 ? -6.697 6.879 -25.947 1.00 93.94 306 MET A N 1
ATOM 2343 C CA . MET A 1 306 ? -5.914 6.952 -27.182 1.00 93.94 306 MET A CA 1
ATOM 2344 C C . MET A 1 306 ? -4.978 8.158 -27.158 1.00 93.94 306 MET A C 1
ATOM 2346 O O . MET A 1 306 ? -3.796 8.021 -27.456 1.00 93.94 306 MET A O 1
ATOM 2350 N N . PHE A 1 307 ? -5.507 9.326 -26.779 1.00 95.50 307 PHE A N 1
ATOM 2351 C CA . PHE A 1 307 ? -4.762 10.581 -26.719 1.00 95.50 307 PHE A CA 1
ATOM 2352 C C . PHE A 1 307 ? -5.148 11.362 -25.470 1.00 95.50 307 PHE A C 1
ATOM 2354 O O . PHE A 1 307 ? -6.330 11.480 -25.133 1.00 95.50 307 PHE A O 1
ATOM 2361 N N . LEU A 1 308 ? -4.143 11.929 -24.811 1.00 94.06 308 LEU A N 1
ATOM 2362 C CA . LEU A 1 308 ? -4.296 12.762 -23.626 1.00 94.06 308 LEU A CA 1
ATOM 2363 C C . LEU A 1 308 ? -3.415 14.000 -23.815 1.00 94.06 308 LEU A C 1
ATOM 2365 O O . LEU A 1 308 ? -2.244 13.832 -24.173 1.00 94.06 308 LEU A O 1
ATOM 2369 N N . PRO A 1 309 ? -3.922 15.228 -23.591 1.00 92.31 309 PRO A N 1
ATOM 2370 C CA . PRO A 1 309 ? -3.054 16.390 -23.653 1.00 92.31 309 PRO A CA 1
ATOM 2371 C C . PRO A 1 309 ? -1.971 16.279 -22.584 1.00 92.31 309 PRO A C 1
ATOM 2373 O O . PRO A 1 309 ? -2.248 15.972 -21.422 1.00 92.31 309 PRO A O 1
ATOM 2376 N N . GLN A 1 310 ? -0.738 16.551 -22.977 1.00 88.75 310 GLN A N 1
ATOM 2377 C CA . GLN A 1 310 ? 0.389 16.629 -22.070 1.00 88.75 310 GLN A CA 1
ATOM 2378 C C . GLN A 1 310 ? 0.280 17.938 -21.291 1.00 88.75 310 GLN A C 1
ATOM 2380 O O . GLN A 1 310 ? 0.079 19.014 -21.862 1.00 88.75 310 GLN A O 1
ATOM 2385 N N . GLU A 1 311 ? 0.366 17.862 -19.964 1.00 75.12 311 GLU A N 1
ATOM 2386 C CA . GLU A 1 311 ? 0.433 19.065 -19.142 1.00 75.12 311 GLU A CA 1
ATOM 2387 C C . GLU A 1 311 ? 1.789 19.732 -19.389 1.00 75.12 311 GLU A C 1
ATOM 2389 O O . GLU A 1 311 ? 2.796 19.368 -18.794 1.00 75.12 311 GLU A O 1
ATOM 2394 N N . CYS A 1 312 ? 1.838 20.684 -20.322 1.00 55.81 312 CYS A N 1
ATOM 2395 C CA . CYS A 1 312 ? 2.980 21.578 -20.413 1.00 55.81 312 CYS A CA 1
ATOM 2396 C C . CYS A 1 312 ? 2.979 22.455 -19.162 1.00 55.81 312 CYS A C 1
ATOM 2398 O O . CYS A 1 312 ? 2.087 23.297 -18.993 1.00 55.81 312 CYS A O 1
ATOM 2400 N N . ASP A 1 313 ? 3.986 22.265 -18.312 1.00 49.31 313 ASP A N 1
ATOM 2401 C CA . ASP A 1 313 ? 4.322 23.221 -17.268 1.00 49.31 313 ASP A CA 1
ATOM 2402 C C . ASP A 1 313 ? 4.457 24.621 -17.883 1.00 49.31 313 ASP A C 1
ATOM 2404 O O . ASP A 1 313 ? 4.813 24.801 -19.051 1.00 49.31 313 ASP A O 1
ATOM 2408 N N . SER A 1 314 ? 4.141 25.646 -17.097 1.00 48.66 314 SER A N 1
ATOM 2409 C CA . SER A 1 314 ? 4.087 27.054 -17.513 1.00 48.66 314 SER A CA 1
ATOM 2410 C C . SER A 1 314 ? 5.410 27.644 -18.038 1.00 48.66 314 SER A C 1
ATOM 2412 O O . SER A 1 314 ? 5.474 28.847 -18.274 1.00 48.66 314 SER A O 1
ATOM 2414 N N . SER A 1 315 ? 6.457 26.837 -18.224 1.00 48.94 315 SER A N 1
ATOM 2415 C CA . SER A 1 315 ? 7.791 27.245 -18.675 1.00 48.94 315 SER A CA 1
ATOM 2416 C C . SER A 1 315 ? 7.889 27.568 -20.171 1.00 48.94 315 SER A C 1
ATOM 2418 O O . SER A 1 315 ? 8.885 28.146 -20.589 1.00 48.94 315 SER A O 1
ATOM 2420 N N . GLY A 1 316 ? 6.875 27.256 -20.988 1.00 43.53 316 GLY A N 1
ATOM 2421 C CA . GLY A 1 316 ? 6.832 27.671 -22.399 1.00 43.53 316 GLY A CA 1
ATOM 2422 C C . GLY A 1 316 ? 7.847 26.982 -23.325 1.00 43.53 316 GLY A C 1
ATOM 2423 O O . GLY A 1 316 ? 7.923 27.336 -24.501 1.00 43.53 316 GLY A O 1
ATOM 2424 N N . GLU A 1 317 ? 8.595 25.989 -22.840 1.00 41.03 317 GLU A N 1
ATOM 2425 C CA . GLU A 1 317 ? 9.507 25.199 -23.667 1.00 41.03 317 GLU A CA 1
ATOM 2426 C C . GLU A 1 317 ? 8.755 24.096 -24.429 1.00 41.03 317 GLU A C 1
ATOM 2428 O O . GLU A 1 317 ? 7.892 23.400 -23.890 1.00 41.03 317 GLU A O 1
ATOM 2433 N N . ALA A 1 318 ? 9.066 23.947 -25.720 1.00 37.69 318 ALA A N 1
ATOM 2434 C CA . ALA A 1 318 ? 8.427 22.963 -26.587 1.00 37.69 318 ALA A CA 1
ATOM 2435 C C . ALA A 1 318 ? 8.718 21.522 -26.126 1.00 37.69 318 ALA A C 1
ATOM 2437 O O . ALA A 1 318 ? 9.858 21.162 -25.830 1.00 37.69 318 ALA A O 1
ATOM 2438 N N . CYS A 1 319 ? 7.674 20.688 -26.122 1.00 41.97 319 CYS A N 1
ATOM 2439 C CA . CYS A 1 319 ? 7.713 19.318 -25.619 1.00 41.97 319 CYS A CA 1
ATOM 2440 C C . CYS A 1 319 ? 8.782 18.433 -26.319 1.00 41.97 319 CYS A C 1
ATOM 2442 O O . CYS A 1 319 ? 8.823 18.375 -27.554 1.00 41.97 319 CYS A O 1
ATOM 2444 N N . PRO A 1 320 ? 9.591 17.651 -25.567 1.00 41.69 320 PRO A N 1
ATOM 2445 C CA . PRO A 1 320 ? 10.612 16.744 -26.111 1.00 41.69 320 PRO A CA 1
ATOM 2446 C C . PRO A 1 320 ? 10.094 15.664 -27.079 1.00 41.69 320 PRO A C 1
ATOM 2448 O O . PRO A 1 320 ? 10.860 15.165 -27.906 1.00 41.69 320 PRO A O 1
ATOM 2451 N N . ILE A 1 321 ? 8.809 15.298 -27.016 1.00 41.03 321 ILE A N 1
ATOM 2452 C CA . ILE A 1 321 ? 8.213 14.251 -27.866 1.00 41.03 321 ILE A CA 1
ATOM 2453 C C . ILE A 1 321 ? 8.019 14.733 -29.315 1.00 41.03 321 ILE A C 1
ATOM 2455 O O . ILE A 1 321 ? 8.160 13.931 -30.241 1.00 41.03 321 ILE A O 1
ATOM 2459 N N . LEU A 1 322 ? 7.856 16.044 -29.547 1.00 38.62 322 LEU A N 1
ATOM 2460 C CA . LEU A 1 322 ? 7.781 16.614 -30.902 1.00 38.62 322 LEU A CA 1
ATOM 2461 C C . LEU A 1 322 ? 9.091 16.414 -31.695 1.00 38.62 322 LEU A C 1
ATOM 2463 O O . LEU A 1 322 ? 9.073 16.344 -32.920 1.00 38.62 322 LEU A O 1
ATOM 2467 N N . ARG A 1 323 ? 10.232 16.236 -31.007 1.00 47.03 323 ARG A N 1
ATOM 2468 C CA . ARG A 1 323 ? 11.517 15.868 -31.638 1.00 47.03 323 ARG A CA 1
ATOM 2469 C C . ARG A 1 323 ? 11.625 14.384 -31.994 1.00 47.03 323 ARG A C 1
ATOM 2471 O O . ARG A 1 323 ? 12.451 14.037 -32.835 1.00 47.03 323 ARG A O 1
ATOM 2478 N N . LYS A 1 324 ? 10.833 13.514 -31.358 1.00 40.16 324 LYS A N 1
ATOM 2479 C CA . LYS A 1 324 ? 10.823 12.065 -31.619 1.00 40.16 324 LYS A CA 1
ATOM 2480 C C . LYS A 1 324 ? 9.865 11.683 -32.749 1.00 40.16 324 LYS A C 1
ATOM 2482 O O . LYS A 1 324 ? 10.216 10.825 -33.546 1.00 40.16 324 LYS A O 1
ATOM 2487 N N . ALA A 1 325 ? 8.718 12.355 -32.871 1.00 37.78 325 ALA A N 1
ATOM 2488 C CA . ALA A 1 325 ? 7.748 12.089 -33.940 1.00 37.78 325 ALA A CA 1
ATOM 2489 C C . ALA A 1 325 ? 8.282 12.418 -35.353 1.00 37.78 325 ALA A C 1
ATOM 2491 O O . ALA A 1 325 ? 7.888 11.782 -36.322 1.00 37.78 325 ALA A O 1
ATOM 2492 N N . LEU A 1 326 ? 9.236 13.349 -35.474 1.00 41.78 326 LEU A N 1
ATOM 2493 C CA . LEU A 1 326 ? 9.876 13.710 -36.748 1.00 41.78 326 LEU A CA 1
ATOM 2494 C C . LEU A 1 326 ? 10.935 12.701 -37.243 1.00 41.78 326 LEU A C 1
ATOM 2496 O O . LEU A 1 326 ? 11.585 12.971 -38.248 1.00 41.78 326 LEU A O 1
ATOM 2500 N N . ARG A 1 327 ? 11.153 11.573 -36.547 1.00 39.06 327 ARG A N 1
ATOM 2501 C CA . ARG A 1 327 ? 12.223 10.610 -36.879 1.00 39.06 327 ARG A CA 1
ATOM 2502 C C . ARG A 1 327 ? 11.778 9.282 -37.499 1.00 39.06 327 ARG A C 1
ATOM 2504 O O . ARG A 1 327 ? 12.657 8.506 -37.817 1.00 39.06 327 ARG A O 1
ATOM 2511 N N . GLY A 1 328 ? 10.480 9.062 -37.719 1.00 36.69 328 GLY A N 1
ATOM 2512 C CA . GLY A 1 328 ? 9.955 8.021 -38.620 1.00 36.69 328 GLY A CA 1
ATOM 2513 C C . GLY A 1 328 ? 10.635 6.644 -38.578 1.00 36.69 328 GLY A C 1
ATOM 2514 O O . GLY A 1 328 ? 11.200 6.253 -39.588 1.00 36.69 328 GLY A O 1
ATOM 2515 N N . ASP A 1 329 ? 10.528 5.911 -37.464 1.00 31.38 329 ASP A N 1
ATOM 2516 C CA . ASP A 1 329 ? 10.980 4.512 -37.383 1.00 31.38 329 ASP A CA 1
ATOM 2517 C C . ASP A 1 329 ? 9.810 3.569 -37.020 1.00 31.38 329 ASP A C 1
ATOM 2519 O O . ASP A 1 329 ? 9.020 3.852 -36.112 1.00 31.38 329 ASP A O 1
ATOM 2523 N N . ASP A 1 330 ? 9.713 2.474 -37.780 1.00 34.53 330 ASP A N 1
ATOM 2524 C CA . ASP A 1 330 ? 8.596 1.530 -37.933 1.00 34.53 330 ASP A CA 1
ATOM 2525 C C . ASP A 1 330 ? 8.307 0.596 -36.740 1.00 34.53 330 ASP A C 1
ATOM 2527 O O . ASP A 1 330 ? 9.193 0.213 -35.975 1.00 34.53 330 ASP A O 1
ATOM 2531 N N . ALA A 1 331 ? 7.052 0.127 -36.653 1.00 30.36 331 ALA A N 1
ATOM 2532 C CA . ALA A 1 331 ? 6.669 -1.069 -35.896 1.00 30.36 331 ALA A CA 1
ATOM 2533 C C . ALA A 1 331 ? 5.540 -1.837 -36.616 1.00 30.36 331 ALA A C 1
ATOM 2535 O O . ALA A 1 331 ? 4.385 -1.403 -36.629 1.00 30.36 331 ALA A O 1
ATOM 2536 N N . GLU A 1 332 ? 5.880 -2.991 -37.198 1.00 29.56 332 GLU A N 1
ATOM 2537 C CA . GLU A 1 332 ? 4.937 -3.991 -37.716 1.00 29.56 332 GLU A CA 1
ATOM 2538 C C . GLU A 1 332 ? 4.347 -4.855 -36.581 1.00 29.56 332 GLU A C 1
ATOM 2540 O O . GLU A 1 332 ? 5.026 -5.202 -35.613 1.00 29.56 332 GLU A O 1
ATOM 2545 N N . LEU A 1 333 ? 3.074 -5.238 -36.721 1.00 28.64 333 LEU A N 1
ATOM 2546 C CA . LEU A 1 333 ? 2.355 -6.192 -35.863 1.00 28.64 333 LEU A CA 1
ATOM 2547 C C . LEU A 1 333 ? 2.204 -7.537 -36.603 1.00 28.64 333 LEU A C 1
ATOM 2549 O O . LEU A 1 333 ? 1.796 -7.513 -37.765 1.00 28.64 333 LEU A O 1
ATOM 2553 N N . PRO A 1 334 ? 2.431 -8.711 -35.975 1.00 28.78 334 PRO A N 1
ATOM 2554 C CA . PRO A 1 334 ? 2.271 -9.987 -36.662 1.00 28.78 334 PRO A CA 1
ATOM 2555 C C . PRO A 1 334 ? 0.856 -10.562 -36.479 1.00 28.78 334 PRO A C 1
ATOM 2557 O O . PRO A 1 334 ? 0.420 -10.833 -35.360 1.00 28.78 334 PRO A O 1
ATOM 2560 N N . PHE A 1 335 ? 0.169 -10.838 -37.591 1.00 27.58 335 PHE A N 1
ATOM 2561 C CA . PHE A 1 335 ? -0.970 -11.761 -37.658 1.00 27.58 335 PHE A CA 1
ATOM 2562 C C . PHE A 1 335 ? -0.636 -12.891 -38.639 1.00 27.58 335 PHE A C 1
ATOM 2564 O O . PHE A 1 335 ? -0.432 -12.646 -39.823 1.00 27.58 335 PHE A O 1
ATOM 2571 N N . GLY A 1 336 ? -0.606 -14.135 -38.155 1.00 26.44 336 GLY A N 1
ATOM 2572 C CA . GLY A 1 336 ? -0.508 -15.335 -38.989 1.00 26.44 336 GLY A CA 1
ATOM 2573 C C . GLY A 1 336 ? -1.720 -16.239 -38.768 1.00 26.44 336 GLY A C 1
ATOM 2574 O O . GLY A 1 336 ? -1.937 -16.711 -37.655 1.00 26.44 336 GLY A O 1
ATOM 2575 N N . CYS A 1 337 ? -2.511 -16.482 -39.817 1.00 26.45 337 CYS A N 1
ATOM 2576 C CA . CYS A 1 337 ? -3.581 -17.485 -39.833 1.00 26.45 337 CYS A CA 1
ATOM 2577 C C . CYS A 1 337 ? -3.047 -18.808 -40.404 1.00 26.45 337 CYS A C 1
ATOM 2579 O O . CYS A 1 337 ? -2.623 -18.852 -41.557 1.00 26.45 337 CYS A O 1
ATOM 2581 N N . GLY A 1 338 ? -3.092 -19.886 -39.616 1.00 27.92 338 GLY A N 1
ATOM 2582 C CA . GLY A 1 338 ? -2.843 -21.254 -40.086 1.00 27.92 338 GLY A CA 1
ATOM 2583 C C . GLY A 1 338 ? -4.092 -21.886 -40.716 1.00 27.92 338 GLY A C 1
ATOM 2584 O O . GLY A 1 338 ? -5.216 -21.621 -40.290 1.00 27.92 338 GLY A O 1
ATOM 2585 N N . SER A 1 339 ? -3.895 -22.707 -41.746 1.00 27.58 339 SER A N 1
ATOM 2586 C CA . SER A 1 339 ? -4.925 -23.362 -42.565 1.00 27.58 339 SER A CA 1
ATOM 2587 C C . SER A 1 339 ? -5.594 -24.581 -41.894 1.00 27.58 339 SER A C 1
ATOM 2589 O O . SER A 1 339 ? -5.043 -25.211 -40.995 1.00 27.58 339 SER A O 1
ATOM 2591 N N . LYS A 1 340 ? -6.818 -24.907 -42.350 1.00 26.69 340 LYS A N 1
ATOM 2592 C CA . LYS A 1 340 ? -7.683 -26.009 -41.871 1.00 26.69 340 LYS A CA 1
ATOM 2593 C C . LYS A 1 340 ? -7.065 -27.399 -42.100 1.00 26.69 340 LYS A C 1
ATOM 2595 O O . LYS A 1 340 ? -6.762 -27.749 -43.237 1.00 26.69 340 LYS A O 1
ATOM 2600 N N . ALA A 1 341 ? -7.022 -28.226 -41.053 1.00 28.05 341 ALA A N 1
ATOM 2601 C CA . ALA A 1 341 ? -6.801 -29.671 -41.159 1.00 28.05 341 ALA A CA 1
ATOM 2602 C C . ALA A 1 341 ? -8.120 -30.419 -41.449 1.00 28.05 341 ALA A C 1
ATOM 2604 O O . ALA A 1 341 ? -9.177 -30.055 -40.930 1.00 28.05 341 ALA A O 1
ATOM 2605 N N . THR A 1 342 ? -8.056 -31.466 -42.274 1.00 31.41 342 THR A N 1
ATOM 2606 C CA . THR A 1 342 ? -9.153 -32.407 -42.567 1.00 31.41 342 THR A CA 1
ATOM 2607 C C . THR A 1 342 ? -8.883 -33.747 -41.872 1.00 31.41 342 THR A C 1
ATOM 2609 O O . THR A 1 342 ? -7.750 -34.219 -41.867 1.00 31.41 342 THR A O 1
ATOM 2612 N N . TYR A 1 343 ? -9.914 -34.354 -41.274 1.00 34.75 343 TYR A N 1
ATOM 2613 C CA . TYR A 1 343 ? -9.832 -35.632 -40.548 1.00 34.75 343 TYR A CA 1
ATOM 2614 C C . TYR A 1 343 ? -10.542 -36.758 -41.325 1.00 34.75 343 TYR A C 1
ATOM 2616 O O . TYR A 1 343 ? -11.585 -36.521 -41.935 1.00 34.75 343 TYR A O 1
ATOM 2624 N N . LEU A 1 344 ? -9.983 -37.976 -41.288 1.00 39.31 344 LEU A N 1
ATOM 2625 C CA . LEU A 1 344 ? -10.535 -39.206 -41.887 1.00 39.31 344 LEU A CA 1
ATOM 2626 C C . LEU A 1 344 ? -11.608 -39.860 -40.989 1.00 39.31 344 LEU A C 1
ATOM 2628 O O . LEU A 1 344 ? -11.563 -39.731 -39.768 1.00 39.31 344 LEU A O 1
ATOM 2632 N N . ALA A 1 345 ? -12.560 -40.576 -41.600 1.00 45.72 345 ALA A N 1
ATOM 2633 C CA . ALA A 1 345 ? -13.657 -41.274 -40.918 1.00 45.72 345 ALA A CA 1
ATOM 2634 C C . ALA A 1 345 ? -13.197 -42.573 -40.213 1.00 45.72 345 ALA A C 1
ATOM 2636 O O . ALA A 1 345 ? -12.339 -43.295 -40.718 1.00 45.72 345 ALA A O 1
ATOM 2637 N N . CYS A 1 346 ? -13.793 -42.894 -39.057 1.00 42.12 346 CYS A N 1
ATOM 2638 C CA . CYS A 1 346 ? -13.367 -43.983 -38.160 1.00 42.12 346 CYS A CA 1
ATOM 2639 C C . CYS A 1 346 ? -13.439 -45.401 -38.761 1.00 42.12 346 CYS A C 1
ATOM 2641 O O . CYS A 1 346 ? -12.729 -46.290 -38.297 1.00 42.12 346 CYS A O 1
ATOM 2643 N N . SER A 1 347 ? -14.246 -45.631 -39.799 1.00 48.34 347 SER A N 1
ATOM 2644 C CA . SER A 1 347 ? -14.418 -46.960 -40.407 1.00 48.34 347 SER A CA 1
ATOM 2645 C C . SER A 1 347 ? -13.219 -47.435 -41.236 1.00 48.34 347 SER A C 1
ATOM 2647 O O . SER A 1 347 ? -13.146 -48.615 -41.566 1.00 48.34 347 SER A O 1
ATOM 2649 N N . SER A 1 348 ? -12.270 -46.550 -41.561 1.00 49.59 348 SER A N 1
ATOM 2650 C CA . SER A 1 348 ? -11.074 -46.879 -42.349 1.00 49.59 348 SER A CA 1
ATOM 2651 C C . SER A 1 348 ? -9.777 -46.919 -41.529 1.00 49.59 348 SER A C 1
ATOM 2653 O O . SER A 1 348 ? -8.692 -46.894 -42.109 1.00 49.59 348 SER A O 1
ATOM 2655 N N . TYR A 1 349 ? -9.849 -46.935 -40.193 1.00 48.34 349 TYR A N 1
ATOM 2656 C CA . TYR A 1 349 ? -8.654 -46.973 -39.345 1.00 48.34 349 TYR A CA 1
ATOM 2657 C C . TYR A 1 349 ? -8.057 -48.390 -39.298 1.00 48.34 349 TYR A C 1
ATOM 2659 O O . TYR A 1 349 ? -8.652 -49.303 -38.736 1.00 48.34 349 TYR A O 1
ATOM 2667 N N . SER A 1 350 ? -6.874 -48.560 -39.892 1.00 49.97 350 SER A N 1
ATOM 2668 C CA . SER A 1 350 ? -6.030 -49.756 -39.786 1.00 49.97 350 SER A CA 1
ATOM 2669 C C . SER A 1 350 ? -4.594 -49.291 -39.573 1.00 49.97 350 SER A C 1
ATOM 2671 O O . SER A 1 350 ? -3.959 -48.783 -40.502 1.00 49.97 350 SER A O 1
ATOM 2673 N N . LYS A 1 351 ? -4.073 -49.448 -38.355 1.00 48.00 351 LYS A N 1
ATOM 2674 C CA . LYS A 1 351 ? -2.679 -49.141 -38.020 1.00 48.00 351 LYS A CA 1
ATOM 2675 C C . LYS A 1 351 ? -2.149 -50.222 -37.078 1.00 48.00 351 LYS A C 1
ATOM 2677 O O . LYS A 1 351 ? -2.840 -50.608 -36.143 1.00 48.00 351 LYS A O 1
ATOM 2682 N N . ASN A 1 352 ? -0.954 -50.739 -37.368 1.00 55.66 352 ASN A N 1
ATOM 2683 C CA . ASN A 1 352 ? -0.256 -51.760 -36.572 1.00 55.66 352 ASN A CA 1
ATOM 2684 C C . ASN A 1 352 ? -1.042 -53.062 -36.320 1.00 55.66 352 ASN A C 1
ATOM 2686 O O . ASN A 1 352 ? -0.922 -53.680 -35.270 1.00 55.66 352 ASN A O 1
ATOM 2690 N N . GLY A 1 353 ? -1.840 -53.502 -37.298 1.00 53.50 353 GLY A N 1
ATOM 2691 C CA . GLY A 1 353 ? -2.574 -54.773 -37.223 1.00 53.50 353 GLY A CA 1
ATOM 2692 C C . GLY A 1 353 ? -3.898 -54.714 -36.453 1.00 53.50 353 GLY A C 1
ATOM 2693 O O . GLY A 1 353 ? -4.639 -55.694 -36.477 1.00 53.50 353 GLY A O 1
ATOM 2694 N N . ALA A 1 354 ? -4.245 -53.574 -35.848 1.00 56.28 354 ALA A N 1
ATOM 2695 C CA . ALA A 1 354 ? -5.575 -53.360 -35.289 1.00 56.28 354 ALA A CA 1
ATOM 2696 C C . ALA A 1 354 ? -6.606 -53.185 -36.421 1.00 56.28 354 ALA A C 1
ATOM 2698 O O . ALA A 1 354 ? -6.452 -52.319 -37.288 1.00 56.28 354 ALA A O 1
ATOM 2699 N N . GLY A 1 355 ? -7.642 -54.030 -36.422 1.00 62.16 355 GLY A N 1
ATOM 2700 C CA . GLY A 1 355 ? -8.787 -53.922 -37.331 1.00 62.16 355 GLY A CA 1
ATOM 2701 C C . GLY A 1 355 ? -9.710 -52.745 -36.988 1.00 62.16 355 GLY A C 1
ATOM 2702 O O . GLY A 1 355 ? -9.527 -52.070 -35.976 1.00 62.16 355 GLY A O 1
ATOM 2703 N N . ALA A 1 356 ? -10.720 -52.507 -37.830 1.00 61.47 356 ALA A N 1
ATOM 2704 C CA . ALA A 1 356 ? -11.692 -51.434 -37.622 1.00 61.47 356 ALA A CA 1
ATOM 2705 C C . ALA A 1 356 ? -12.427 -51.588 -36.276 1.00 61.47 356 ALA A C 1
ATOM 2707 O O . ALA A 1 356 ? -12.847 -52.685 -35.910 1.00 61.47 356 ALA A O 1
ATOM 2708 N N . VAL A 1 357 ? -12.602 -50.479 -35.553 1.00 53.31 357 VAL A N 1
ATOM 2709 C CA . VAL A 1 357 ? -13.301 -50.453 -34.261 1.00 53.31 357 VAL A CA 1
ATOM 2710 C C . VAL A 1 357 ? -14.804 -50.589 -34.500 1.00 53.31 357 VAL A C 1
ATOM 2712 O O . VAL A 1 357 ? -15.446 -49.657 -34.981 1.00 53.31 357 VAL A O 1
ATOM 2715 N N . THR A 1 358 ? -15.364 -51.754 -34.181 1.00 59.12 358 THR A N 1
ATOM 2716 C CA . THR A 1 358 ? -16.788 -52.072 -34.385 1.00 59.12 358 THR A CA 1
ATOM 2717 C C . THR A 1 358 ? -17.563 -52.248 -33.080 1.00 59.12 358 THR A C 1
ATOM 2719 O O . THR A 1 358 ? -18.790 -52.225 -33.093 1.00 59.12 358 THR A O 1
ATOM 2722 N N . ASP A 1 359 ? -16.868 -52.409 -31.954 1.00 57.25 359 ASP A N 1
ATOM 2723 C CA . ASP A 1 359 ? -17.429 -52.641 -30.621 1.00 57.25 359 ASP A CA 1
ATOM 2724 C C . ASP A 1 359 ? -16.419 -52.289 -29.504 1.00 57.25 359 ASP A C 1
ATOM 2726 O O . ASP A 1 359 ? -15.289 -51.864 -29.754 1.00 57.25 359 ASP A O 1
ATOM 2730 N N . TYR A 1 360 ? -16.827 -52.456 -28.242 1.00 51.91 360 TYR A N 1
ATOM 2731 C CA . TYR A 1 360 ? -15.992 -52.144 -27.077 1.00 51.91 360 TYR A CA 1
ATOM 2732 C C . TYR A 1 360 ? -14.707 -52.992 -27.013 1.00 51.91 360 TYR A C 1
ATOM 2734 O O . TYR A 1 360 ? -13.651 -52.490 -26.629 1.00 51.91 360 TYR A O 1
ATOM 2742 N N . ALA A 1 361 ? -14.770 -54.261 -27.429 1.00 58.84 361 ALA A N 1
ATOM 2743 C CA . ALA A 1 361 ? -13.629 -55.175 -27.383 1.00 58.84 361 ALA A CA 1
ATOM 2744 C C . ALA A 1 361 ? -12.574 -54.827 -28.450 1.00 58.84 361 ALA A C 1
ATOM 2746 O O . ALA A 1 361 ? -11.375 -54.806 -28.162 1.00 58.84 361 ALA A O 1
ATOM 2747 N N . SER A 1 362 ? -13.011 -54.479 -29.661 1.00 64.31 362 SER A N 1
ATOM 2748 C CA . SER A 1 362 ? -12.142 -53.993 -30.740 1.00 64.31 362 SER A CA 1
ATOM 2749 C C . SER A 1 362 ? -11.584 -52.597 -30.448 1.00 64.31 362 SER A C 1
ATOM 2751 O O . SER A 1 362 ? -10.437 -52.331 -30.794 1.00 64.31 362 SER A O 1
ATOM 2753 N N . CYS A 1 363 ? -12.323 -51.739 -29.730 1.00 56.75 363 CYS A N 1
ATOM 2754 C CA . CYS A 1 363 ? -11.825 -50.442 -29.257 1.00 56.75 363 CYS A CA 1
ATOM 2755 C C . CYS A 1 363 ? -10.692 -50.599 -28.235 1.00 56.75 363 CYS A C 1
ATOM 2757 O O . CYS A 1 363 ? -9.653 -49.958 -28.371 1.00 56.75 363 CYS A O 1
ATOM 2759 N N . ALA A 1 364 ? -10.869 -51.471 -27.237 1.00 56.19 364 ALA A N 1
ATOM 2760 C CA . ALA A 1 364 ? -9.828 -51.769 -26.255 1.00 56.19 364 ALA A CA 1
ATOM 2761 C C . ALA A 1 364 ? -8.576 -52.347 -26.935 1.00 56.19 364 ALA A C 1
ATOM 2763 O O . ALA A 1 364 ? -7.468 -51.875 -26.699 1.00 56.19 364 ALA A O 1
ATOM 2764 N N . THR A 1 365 ? -8.767 -53.287 -27.865 1.00 61.59 365 THR A N 1
ATOM 2765 C CA . THR A 1 365 ? -7.671 -53.883 -28.646 1.00 61.59 365 THR A CA 1
ATOM 2766 C C . THR A 1 365 ? -6.947 -52.848 -29.512 1.00 61.59 365 THR A C 1
ATOM 2768 O O . THR A 1 365 ? -5.721 -52.845 -29.565 1.00 61.59 365 THR A O 1
ATOM 2771 N N . ALA A 1 366 ? -7.676 -51.934 -30.161 1.00 60.03 366 ALA A N 1
ATOM 2772 C CA . ALA A 1 366 ? -7.082 -50.861 -30.956 1.00 60.03 366 ALA A CA 1
ATOM 2773 C C . ALA A 1 366 ? -6.307 -49.852 -30.092 1.00 60.03 366 ALA A C 1
ATOM 2775 O O . ALA A 1 366 ? -5.257 -49.369 -30.516 1.00 60.03 366 ALA A O 1
ATOM 2776 N N . CYS A 1 367 ? -6.784 -49.563 -28.877 1.00 53.66 367 CYS A N 1
ATOM 2777 C CA . CYS A 1 367 ? -6.074 -48.723 -27.912 1.00 53.66 367 CYS A CA 1
ATOM 2778 C C . CYS A 1 367 ? -4.799 -49.391 -27.381 1.00 53.66 367 CYS A C 1
ATOM 2780 O O . CYS A 1 367 ? -3.782 -48.714 -27.252 1.00 53.66 367 CYS A O 1
ATOM 2782 N N . ASP A 1 368 ? -4.837 -50.699 -27.124 1.00 54.66 368 ASP A N 1
ATOM 2783 C CA . ASP A 1 368 ? -3.685 -51.444 -26.609 1.00 54.66 368 ASP A CA 1
ATOM 2784 C C . ASP A 1 368 ? -2.629 -51.723 -27.692 1.00 54.66 368 ASP A C 1
ATOM 2786 O O . ASP A 1 368 ? -1.434 -51.720 -27.399 1.00 54.66 368 ASP A O 1
ATOM 2790 N N . GLN A 1 369 ? -3.038 -51.946 -28.949 1.00 54.91 369 GLN A N 1
ATOM 2791 C CA . GLN A 1 369 ? -2.140 -52.386 -30.031 1.00 54.91 369 GLN A CA 1
ATOM 2792 C C . GLN A 1 369 ? -1.756 -51.288 -31.044 1.00 54.91 369 GLN A C 1
ATOM 2794 O O . GLN A 1 369 ? -0.788 -51.453 -31.781 1.00 54.91 369 GLN A O 1
ATOM 2799 N N . GLY A 1 370 ? -2.466 -50.153 -31.096 1.00 51.97 370 GLY A N 1
ATOM 2800 C CA . GLY A 1 370 ? -2.300 -49.112 -32.130 1.00 51.97 370 GLY A CA 1
ATOM 2801 C C . GLY A 1 370 ? -1.026 -48.243 -32.069 1.00 51.97 370 GLY A C 1
ATOM 2802 O O . GLY A 1 370 ? -0.830 -47.417 -32.957 1.00 51.97 370 GLY A O 1
ATOM 2803 N N . GLU A 1 371 ? -0.157 -48.456 -31.075 1.00 44.25 371 GLU A N 1
ATOM 2804 C CA . GLU A 1 371 ? 1.124 -47.778 -30.768 1.00 44.25 371 GLU A CA 1
ATOM 2805 C C . GLU A 1 371 ? 1.151 -46.235 -30.625 1.00 44.25 371 GLU A C 1
ATOM 2807 O O . GLU A 1 371 ? 0.698 -45.463 -31.472 1.00 44.25 371 GLU A O 1
ATOM 2812 N N . GLY A 1 372 ? 1.901 -45.782 -29.607 1.00 41.88 372 GLY A N 1
ATOM 2813 C CA . GLY A 1 372 ? 2.879 -44.700 -29.803 1.00 41.88 372 GLY A CA 1
ATOM 2814 C C . GLY A 1 372 ? 2.669 -43.362 -29.085 1.00 41.88 372 GLY A C 1
ATOM 2815 O O . GLY A 1 372 ? 3.458 -42.453 -29.310 1.00 41.88 372 GLY A O 1
ATOM 2816 N N . LEU A 1 373 ? 1.656 -43.191 -28.227 1.00 38.56 373 LEU A N 1
ATOM 2817 C CA . LEU A 1 373 ? 1.366 -41.881 -27.600 1.00 38.56 373 LEU A CA 1
ATOM 2818 C C . LEU A 1 373 ? 1.769 -41.762 -26.121 1.00 38.56 373 LEU A C 1
ATOM 2820 O O . LEU A 1 373 ? 1.665 -40.677 -25.543 1.00 38.56 373 LEU A O 1
ATOM 2824 N N . GLN A 1 374 ? 2.258 -42.845 -25.512 1.00 39.62 374 GLN A N 1
ATOM 2825 C CA . GLN A 1 374 ? 2.573 -42.877 -24.082 1.00 39.62 374 GLN A CA 1
ATOM 2826 C C . GLN A 1 374 ? 3.807 -42.027 -23.720 1.00 39.62 374 GLN A C 1
ATOM 2828 O O . GLN A 1 374 ? 3.811 -41.391 -22.669 1.00 39.62 374 GLN A O 1
ATOM 2833 N N . GLU A 1 375 ? 4.809 -41.932 -24.604 1.00 37.78 375 GLU A N 1
ATOM 2834 C CA . GLU A 1 375 ? 6.000 -41.091 -24.382 1.00 37.78 375 GLU A CA 1
ATOM 2835 C C . GLU A 1 375 ? 5.820 -39.634 -24.837 1.00 37.78 375 GLU A C 1
ATOM 2837 O O . GLU A 1 375 ? 6.450 -38.737 -24.284 1.00 37.78 375 GLU A O 1
ATOM 2842 N N . THR A 1 376 ? 4.943 -39.357 -25.808 1.00 38.53 376 THR A N 1
ATOM 2843 C CA . THR A 1 376 ? 4.824 -38.006 -26.390 1.00 38.53 376 THR A CA 1
ATOM 2844 C C . THR A 1 376 ? 3.851 -37.096 -25.633 1.00 38.53 376 THR A C 1
ATOM 2846 O O . THR A 1 376 ? 4.020 -35.879 -25.667 1.00 38.53 376 THR A O 1
ATOM 2849 N N . TYR A 1 377 ? 2.849 -37.647 -24.931 1.00 42.00 377 TYR A N 1
ATOM 2850 C CA . TYR A 1 377 ? 1.766 -36.837 -24.342 1.00 42.00 377 TYR A CA 1
ATOM 2851 C C . TYR A 1 377 ? 1.525 -37.025 -22.838 1.00 42.00 377 TYR A C 1
ATOM 2853 O O . TYR A 1 377 ? 0.640 -36.367 -22.295 1.00 42.00 377 TYR A O 1
ATOM 2861 N N . GLY A 1 378 ? 2.297 -37.870 -22.145 1.00 46.47 378 GLY A N 1
ATOM 2862 C CA . GLY A 1 378 ? 2.318 -37.916 -20.674 1.00 46.47 378 GLY A CA 1
ATOM 2863 C C . GLY A 1 378 ? 0.954 -38.115 -19.994 1.00 46.47 378 GLY A C 1
ATOM 2864 O O . GLY A 1 378 ? 0.695 -37.512 -18.953 1.00 46.47 378 GLY A O 1
ATOM 2865 N N . THR A 1 379 ? 0.060 -38.926 -20.569 1.00 45.00 379 THR A N 1
ATOM 2866 C CA . THR A 1 379 ? -1.256 -39.239 -19.984 1.00 45.00 379 THR A CA 1
ATOM 2867 C C . THR A 1 379 ? -1.280 -40.680 -19.467 1.00 45.00 379 THR A C 1
ATOM 2869 O O . THR A 1 379 ? -1.087 -41.629 -20.222 1.00 45.00 379 THR A O 1
ATOM 2872 N N . HIS A 1 380 ? -1.486 -40.845 -18.154 1.00 46.09 380 HIS A N 1
ATOM 2873 C CA . HIS A 1 380 ? -1.424 -42.142 -17.458 1.00 46.09 380 HIS A CA 1
ATOM 2874 C C . HIS A 1 380 ? -2.799 -42.733 -17.084 1.00 46.09 380 HIS A C 1
ATOM 2876 O O . HIS A 1 380 ? -2.840 -43.770 -16.428 1.00 46.09 380 HIS A O 1
ATOM 2882 N N . ASP A 1 381 ? -3.922 -42.116 -17.476 1.00 48.84 381 ASP A N 1
ATOM 2883 C CA . ASP A 1 381 ? -5.262 -42.605 -17.113 1.00 48.84 381 ASP A CA 1
ATOM 2884 C C . ASP A 1 381 ? -6.286 -42.416 -18.249 1.00 48.84 381 ASP A C 1
ATOM 2886 O O . ASP A 1 381 ? -6.498 -41.303 -18.735 1.00 48.84 381 ASP A O 1
ATOM 2890 N N . TRP A 1 382 ? -6.924 -43.519 -18.651 1.00 48.94 382 TRP A N 1
ATOM 2891 C CA . TRP A 1 382 ? -7.984 -43.592 -19.670 1.00 48.94 382 TRP A CA 1
ATOM 2892 C C . TRP A 1 382 ? -9.361 -43.925 -19.063 1.00 48.94 382 TRP A C 1
ATOM 2894 O O . TRP A 1 382 ? -10.350 -44.065 -19.784 1.00 48.94 382 TRP A O 1
ATOM 2904 N N . LYS A 1 383 ? -9.463 -44.037 -17.730 1.00 47.09 383 LYS A N 1
ATOM 2905 C CA . LYS A 1 383 ? -10.703 -44.385 -17.026 1.00 47.09 383 LYS A CA 1
ATOM 2906 C C . LYS A 1 383 ? -11.473 -43.137 -16.598 1.00 47.09 383 LYS A C 1
ATOM 2908 O O . LYS A 1 383 ? -11.518 -42.799 -15.422 1.00 47.09 383 LYS A O 1
ATOM 2913 N N . GLY A 1 384 ? -12.097 -42.457 -17.560 1.00 53.00 384 GLY A N 1
ATOM 2914 C CA . GLY A 1 384 ? -13.270 -41.582 -17.359 1.00 53.00 384 GLY A CA 1
ATOM 2915 C C . GLY A 1 384 ? -13.152 -40.377 -16.406 1.00 53.00 384 GLY A C 1
ATOM 2916 O O . GLY A 1 384 ? -14.124 -39.637 -16.250 1.00 53.00 384 GLY A O 1
ATOM 2917 N N . SER A 1 385 ? -12.001 -40.133 -15.782 1.00 51.41 385 SER A N 1
ATOM 2918 C CA . SER A 1 385 ? -11.747 -39.002 -14.890 1.00 51.41 385 SER A CA 1
ATOM 2919 C C . SER A 1 385 ? -11.525 -37.710 -15.696 1.00 51.41 385 SER A C 1
ATOM 2921 O O . SER A 1 385 ? -11.123 -37.739 -16.863 1.00 51.41 385 SER A O 1
ATOM 2923 N N . SER A 1 386 ? -11.835 -36.546 -15.112 1.00 42.22 386 SER A N 1
ATOM 2924 C CA . SER A 1 386 ? -11.669 -35.239 -15.769 1.00 42.22 386 SER A CA 1
ATOM 2925 C C . SER A 1 386 ? -10.204 -35.010 -16.167 1.00 42.22 386 SER A C 1
ATOM 2927 O O . SER A 1 386 ? -9.380 -34.706 -15.308 1.00 42.22 386 SER A O 1
ATOM 2929 N N . GLY A 1 387 ? -9.896 -35.130 -17.464 1.00 52.41 387 GLY A N 1
ATOM 2930 C CA . GLY A 1 387 ? -8.539 -35.016 -18.018 1.00 52.41 387 GLY A CA 1
ATOM 2931 C C . GLY A 1 387 ? -7.965 -36.312 -18.606 1.00 52.41 387 GLY A C 1
ATOM 2932 O O . GLY A 1 387 ? -6.860 -36.278 -19.140 1.00 52.41 387 GLY A O 1
ATOM 2933 N N . SER A 1 388 ? -8.697 -37.429 -18.544 1.00 49.06 388 SER A N 1
ATOM 2934 C CA . SER A 1 388 ? -8.345 -38.660 -19.264 1.00 49.06 388 SER A CA 1
ATOM 2935 C C . SER A 1 388 ? -8.417 -38.467 -20.784 1.00 49.06 388 SER A C 1
ATOM 2937 O O . SER A 1 388 ? -9.216 -37.668 -21.288 1.00 49.06 388 SER A O 1
ATOM 2939 N N . GLY A 1 389 ? -7.565 -39.184 -21.522 1.00 47.22 389 GLY A N 1
ATOM 2940 C CA . GLY A 1 389 ? -7.617 -39.198 -22.982 1.00 47.22 389 GLY A CA 1
ATOM 2941 C C . GLY A 1 389 ? -8.988 -39.694 -23.451 1.00 47.22 389 GLY A C 1
ATOM 2942 O O . GLY A 1 389 ? -9.494 -40.702 -22.962 1.00 47.22 389 GLY A O 1
ATOM 2943 N N . LYS A 1 390 ? -9.630 -38.965 -24.366 1.00 50.84 390 LYS A N 1
ATOM 2944 C CA . LYS A 1 390 ? -10.933 -39.349 -24.921 1.00 50.84 390 LYS A CA 1
ATOM 2945 C C . LYS A 1 390 ? -10.733 -39.960 -26.296 1.00 50.84 390 LYS A C 1
ATOM 2947 O O . LYS A 1 390 ? -10.132 -39.338 -27.167 1.00 50.84 390 LYS A O 1
ATOM 2952 N N . CYS A 1 391 ? -11.259 -41.163 -26.491 1.00 46.88 391 CYS A N 1
ATOM 2953 C CA . CYS A 1 391 ? -11.407 -41.736 -27.821 1.00 46.88 391 CYS A CA 1
ATOM 2954 C C . CYS A 1 391 ? -12.750 -41.246 -28.386 1.00 46.88 391 CYS A C 1
ATOM 2956 O O . CYS A 1 391 ? -13.780 -41.900 -28.225 1.00 46.88 391 CYS A O 1
ATOM 2958 N N . ASP A 1 392 ? -12.759 -40.033 -28.942 1.00 49.91 392 ASP A N 1
ATOM 2959 C CA . ASP A 1 392 ? -13.951 -39.460 -29.570 1.00 49.91 392 ASP A CA 1
ATOM 2960 C C . ASP A 1 392 ? -14.004 -39.914 -31.033 1.00 49.91 392 ASP A C 1
ATOM 2962 O O . ASP A 1 392 ? -13.212 -39.478 -31.869 1.00 49.91 392 ASP A O 1
ATOM 2966 N N . CYS A 1 393 ? -14.934 -40.818 -31.342 1.00 47.25 393 CYS A N 1
ATOM 2967 C CA . CYS A 1 393 ? -15.150 -41.302 -32.701 1.00 47.25 393 CYS A CA 1
ATOM 2968 C C . CYS A 1 393 ? -16.312 -40.538 -33.345 1.00 47.25 393 CYS A C 1
ATOM 2970 O O . CYS A 1 393 ? -17.392 -40.413 -32.759 1.00 47.25 393 CYS A O 1
ATOM 2972 N N . LYS A 1 394 ? -16.099 -40.028 -34.562 1.00 44.41 394 LYS A N 1
ATOM 2973 C CA . LYS A 1 394 ? -17.136 -39.362 -35.358 1.00 44.41 394 LYS A CA 1
ATOM 2974 C C . LYS A 1 394 ? -18.039 -40.428 -35.977 1.00 44.41 394 LYS A C 1
ATOM 2976 O O . LYS A 1 394 ? -17.582 -41.226 -36.792 1.00 44.41 394 LYS A O 1
ATOM 2981 N N . VAL A 1 395 ? -19.306 -40.447 -35.576 1.00 50.50 395 VAL A N 1
ATOM 2982 C CA . VAL A 1 395 ? -20.299 -41.442 -36.019 1.00 50.50 395 VAL A CA 1
ATOM 2983 C C . VAL A 1 395 ? -21.093 -40.917 -37.220 1.00 50.50 395 VAL A C 1
ATOM 2985 O O . VAL A 1 395 ? -21.493 -41.689 -38.086 1.00 50.50 395 VAL A O 1
ATOM 2988 N N . SER A 1 396 ? -21.265 -39.596 -37.318 1.00 47.56 396 SER A N 1
ATOM 2989 C CA . SER A 1 396 ? -21.858 -38.897 -38.466 1.00 47.56 396 SER A CA 1
ATOM 2990 C C . SER A 1 396 ? -21.362 -37.444 -38.528 1.00 47.56 396 SER A C 1
ATOM 2992 O O . SER A 1 396 ? -20.583 -37.011 -37.678 1.00 47.56 396 SER A O 1
ATOM 2994 N N . ASP A 1 397 ? -21.789 -36.657 -39.523 1.00 44.56 397 ASP A N 1
ATOM 2995 C CA . ASP A 1 397 ? -21.353 -35.258 -39.676 1.00 44.56 397 ASP A CA 1
ATOM 2996 C C . ASP A 1 397 ? -21.717 -34.328 -38.512 1.00 44.56 397 ASP A C 1
ATOM 2998 O O . ASP A 1 397 ? -21.080 -33.286 -38.350 1.00 44.56 397 ASP A O 1
ATOM 3002 N N . SER A 1 398 ? -22.656 -34.731 -37.657 1.00 42.19 398 SER A N 1
ATOM 3003 C CA . SER A 1 398 ? -23.106 -33.966 -36.493 1.00 42.19 398 SER A CA 1
ATOM 3004 C C . SER A 1 398 ? -22.998 -34.715 -35.159 1.00 42.19 398 SER A C 1
ATOM 3006 O O . SER A 1 398 ? -23.285 -34.121 -34.122 1.00 42.19 398 SER A O 1
ATOM 3008 N N . GLU A 1 399 ? -22.556 -35.979 -35.141 1.00 42.41 399 GLU A N 1
ATOM 3009 C CA . GLU A 1 399 ? -22.552 -36.821 -33.935 1.00 42.41 399 GLU A CA 1
ATOM 3010 C C . GLU A 1 399 ? -21.169 -37.430 -33.668 1.00 42.41 399 GLU A C 1
ATOM 3012 O O . GLU A 1 399 ? -20.573 -38.091 -34.523 1.00 42.41 399 GLU A O 1
ATOM 3017 N N . HIS A 1 400 ? -20.668 -37.228 -32.449 1.00 45.25 400 HIS A N 1
ATOM 3018 C CA . HIS A 1 400 ? -19.476 -37.893 -31.924 1.00 45.25 400 HIS A CA 1
ATOM 3019 C C . HIS A 1 400 ? -19.885 -38.719 -30.708 1.00 45.25 400 HIS A C 1
ATOM 3021 O O . HIS A 1 400 ? -20.698 -38.263 -29.901 1.00 45.25 400 HIS A O 1
ATOM 3027 N N . ARG A 1 401 ? -19.325 -39.922 -30.564 1.00 45.81 401 ARG A N 1
ATOM 3028 C CA . ARG A 1 401 ? -19.546 -40.774 -29.390 1.00 45.81 401 ARG A CA 1
ATOM 3029 C C . ARG A 1 401 ? -18.232 -41.038 -28.673 1.00 45.81 401 ARG A C 1
ATOM 3031 O O . ARG A 1 401 ? -17.210 -41.289 -29.308 1.00 45.81 401 ARG A O 1
ATOM 3038 N N . THR A 1 402 ? -18.296 -41.024 -27.345 1.00 47.53 402 THR A N 1
ATOM 3039 C CA . THR A 1 402 ? -17.197 -41.428 -26.467 1.00 47.53 402 THR A CA 1
ATOM 3040 C C . THR A 1 402 ? -17.535 -42.812 -25.919 1.00 47.53 402 THR A C 1
ATOM 3042 O O . THR A 1 402 ? -18.493 -42.955 -25.163 1.00 47.53 402 THR A O 1
ATOM 3045 N N . ALA A 1 403 ? -16.765 -43.837 -26.286 1.00 42.88 403 ALA A N 1
ATOM 3046 C CA . ALA A 1 403 ? -17.069 -45.238 -25.963 1.00 42.88 403 ALA A CA 1
ATOM 3047 C C . ALA A 1 403 ? -17.046 -45.586 -24.452 1.00 42.88 403 ALA A C 1
ATOM 3049 O O . ALA A 1 403 ? -17.417 -46.691 -24.072 1.00 42.88 403 ALA A O 1
ATOM 3050 N N . CYS A 1 404 ? -16.628 -44.658 -23.579 1.00 41.16 404 CYS A N 1
ATOM 3051 C CA . CYS A 1 404 ? -16.348 -44.914 -22.159 1.00 41.16 404 CYS A CA 1
ATOM 3052 C C . CYS A 1 404 ? -17.370 -44.322 -21.167 1.00 41.16 404 CYS A C 1
ATOM 3054 O O . CYS A 1 404 ? -17.017 -44.087 -20.012 1.00 41.16 404 CYS A O 1
ATOM 3056 N N . LYS A 1 405 ? -18.613 -44.039 -21.574 1.00 41.03 405 LYS A N 1
ATOM 3057 C CA . LYS A 1 405 ? -19.660 -43.562 -20.651 1.00 41.03 405 LYS A CA 1
ATOM 3058 C C . LYS A 1 405 ? -20.959 -44.352 -20.787 1.00 41.03 405 LYS A C 1
ATOM 3060 O O . LYS A 1 405 ? -21.864 -43.901 -21.477 1.00 41.03 405 LYS A O 1
ATOM 3065 N N . GLU A 1 406 ? -21.063 -45.457 -20.053 1.00 35.06 406 GLU A N 1
ATOM 3066 C CA . GLU A 1 406 ? -22.344 -45.994 -19.576 1.00 35.06 406 GLU A CA 1
ATOM 3067 C C . GLU A 1 406 ? -22.171 -46.469 -18.118 1.00 35.06 406 GLU A C 1
ATOM 3069 O O . GLU A 1 406 ? -21.245 -47.219 -17.808 1.00 35.06 406 GLU A O 1
ATOM 3074 N N . ASP A 1 407 ? -23.013 -45.953 -17.214 1.00 36.09 407 ASP A N 1
ATOM 3075 C CA . ASP A 1 407 ? -22.954 -46.164 -15.761 1.00 36.09 407 ASP A CA 1
ATOM 3076 C C . ASP A 1 407 ? -23.655 -47.466 -15.334 1.00 36.09 407 ASP A C 1
ATOM 3078 O O . ASP A 1 407 ? -24.822 -47.686 -15.664 1.00 36.09 407 ASP A O 1
ATOM 3082 N N . ALA A 1 408 ? -22.995 -48.273 -14.492 1.00 31.19 408 ALA A N 1
ATOM 3083 C CA . ALA A 1 408 ? -23.641 -49.335 -13.719 1.00 31.19 408 ALA A CA 1
ATOM 3084 C C . ALA A 1 408 ? -23.034 -49.512 -12.302 1.00 31.19 408 ALA A C 1
ATOM 3086 O O . ALA A 1 408 ? -21.952 -50.065 -12.141 1.00 31.19 408 ALA A O 1
ATOM 3087 N N . ILE A 1 409 ? -23.844 -49.130 -11.297 1.00 29.03 409 ILE A N 1
ATOM 3088 C CA . ILE A 1 409 ? -24.172 -49.882 -10.060 1.00 29.03 409 ILE A CA 1
ATOM 3089 C C . ILE A 1 409 ? -23.261 -49.778 -8.789 1.00 29.03 409 ILE A C 1
ATOM 3091 O O . ILE A 1 409 ? -22.094 -50.153 -8.790 1.00 29.03 409 ILE A O 1
ATOM 3095 N N . CYS A 1 410 ? -23.937 -49.415 -7.669 1.00 26.58 410 CYS A N 1
ATOM 3096 C CA . CYS A 1 410 ? -23.750 -49.732 -6.220 1.00 26.58 410 CYS A CA 1
ATOM 3097 C C . CYS A 1 410 ? -23.181 -48.706 -5.184 1.00 26.58 410 CYS A C 1
ATOM 3099 O O . CYS A 1 410 ? -21.981 -48.614 -4.964 1.00 26.58 410 CYS A O 1
ATOM 3101 N N . HIS A 1 411 ? -24.130 -48.096 -4.437 1.00 26.47 411 HIS A N 1
ATOM 3102 C CA . HIS A 1 411 ? -24.243 -47.837 -2.971 1.00 26.47 411 HIS A CA 1
ATOM 3103 C C . HIS A 1 411 ? -23.219 -47.000 -2.155 1.00 26.47 411 HIS A C 1
ATOM 3105 O O . HIS A 1 411 ? -22.140 -47.480 -1.831 1.00 26.47 411 HIS A O 1
ATOM 3111 N N . PHE A 1 412 ? -23.654 -45.845 -1.604 1.00 26.94 412 PHE A N 1
ATOM 3112 C CA . PHE A 1 412 ? -24.221 -45.692 -0.235 1.00 26.94 412 PHE A CA 1
ATOM 3113 C C . PHE A 1 412 ? -24.885 -44.300 -0.041 1.00 26.94 412 PHE A C 1
ATOM 3115 O O . PHE A 1 412 ? -24.370 -43.289 -0.506 1.00 26.94 412 PHE A O 1
ATOM 3122 N N . ASP A 1 413 ? -26.049 -44.278 0.621 1.00 29.88 413 ASP A N 1
ATOM 3123 C CA . ASP A 1 413 ? -27.042 -43.186 0.715 1.00 29.88 413 ASP A CA 1
ATOM 3124 C C . ASP A 1 413 ? -26.983 -42.460 2.079 1.00 29.88 413 ASP A C 1
ATOM 3126 O O . ASP A 1 413 ? -27.164 -43.090 3.122 1.00 29.88 413 ASP A O 1
ATOM 3130 N N . THR A 1 414 ? -26.760 -41.138 2.079 1.00 31.08 414 THR A N 1
ATOM 3131 C CA . THR A 1 414 ? -26.981 -40.235 3.235 1.00 31.08 414 THR A CA 1
ATOM 3132 C C . THR A 1 414 ? -27.814 -38.997 2.877 1.00 31.08 414 THR A C 1
ATOM 3134 O O . THR A 1 414 ? -27.815 -38.010 3.611 1.00 31.08 414 THR A O 1
ATOM 3137 N N . SER A 1 415 ? -28.579 -39.019 1.781 1.00 32.53 415 SER A N 1
ATOM 3138 C CA . SER A 1 415 ? -29.320 -37.838 1.319 1.00 32.53 415 SER A CA 1
ATOM 3139 C C . SER A 1 415 ? -30.786 -38.140 1.035 1.00 32.53 415 SER A C 1
ATOM 3141 O O . SER A 1 415 ? -31.268 -38.010 -0.089 1.00 32.53 415 SER A O 1
ATOM 3143 N N . ARG A 1 416 ? -31.544 -38.448 2.087 1.00 35.84 416 ARG A N 1
ATOM 3144 C CA . ARG A 1 416 ? -33.007 -38.321 2.071 1.00 35.84 416 ARG A CA 1
ATOM 3145 C C . ARG A 1 416 ? -33.475 -37.336 3.130 1.00 35.84 416 ARG A C 1
ATOM 3147 O O . ARG A 1 416 ? -34.060 -37.729 4.132 1.00 35.84 416 ARG A O 1
ATOM 3154 N N . THR A 1 417 ? -33.223 -36.043 2.897 1.00 39.75 417 THR A N 1
ATOM 3155 C CA . THR A 1 417 ? -34.085 -34.959 3.428 1.00 39.75 417 THR A CA 1
ATOM 3156 C C . THR A 1 417 ? -33.945 -33.584 2.753 1.00 39.75 417 THR A C 1
ATOM 3158 O O . THR A 1 417 ? -34.419 -32.605 3.318 1.00 39.75 417 THR A O 1
ATOM 3161 N N . VAL A 1 418 ? -33.342 -33.448 1.560 1.00 37.12 418 VAL A N 1
ATOM 3162 C CA . VAL A 1 418 ? -33.114 -32.103 0.968 1.00 37.12 418 VAL A CA 1
ATOM 3163 C C . VAL A 1 418 ? -33.600 -31.871 -0.482 1.00 37.12 418 VAL A C 1
ATOM 3165 O O . VAL A 1 418 ? -33.873 -30.714 -0.790 1.00 37.12 418 VAL A O 1
ATOM 3168 N N . PRO A 1 419 ? -33.863 -32.853 -1.376 1.00 34.16 419 PRO A N 1
ATOM 3169 C CA . PRO A 1 419 ? -34.282 -32.489 -2.739 1.00 34.16 419 PRO A CA 1
ATOM 3170 C C . PRO A 1 419 ? -35.769 -32.135 -2.918 1.00 34.16 419 PRO A C 1
ATOM 3172 O O . PRO A 1 419 ? -36.152 -31.750 -4.012 1.00 34.16 419 PRO A O 1
ATOM 3175 N N . VAL A 1 420 ? -36.626 -32.245 -1.893 1.00 34.78 420 VAL A N 1
ATOM 3176 C CA . VAL A 1 420 ? -38.086 -32.017 -2.050 1.00 34.78 420 VAL A CA 1
ATOM 3177 C C . VAL A 1 420 ? -38.513 -30.572 -1.723 1.00 34.78 420 VAL A C 1
ATOM 3179 O O . VAL A 1 420 ? -39.667 -30.209 -1.910 1.00 34.78 420 VAL A O 1
ATOM 3182 N N . LEU A 1 421 ? -37.592 -29.698 -1.294 1.00 33.56 421 LEU A N 1
ATOM 3183 C CA . LEU A 1 421 ? -37.908 -28.302 -0.938 1.00 33.56 421 LEU A CA 1
ATOM 3184 C C . LEU A 1 421 ? -37.445 -27.243 -1.955 1.00 33.56 421 LEU A C 1
ATOM 3186 O O . LEU A 1 421 ? -37.723 -26.064 -1.753 1.00 33.56 421 LEU A O 1
ATOM 3190 N N . LEU A 1 422 ? -36.762 -27.619 -3.044 1.00 38.50 422 LEU A N 1
ATOM 3191 C CA . LEU A 1 422 ? -36.088 -26.639 -3.915 1.00 38.50 422 LEU A CA 1
ATOM 3192 C C . LEU A 1 422 ? -36.710 -26.411 -5.299 1.00 38.50 422 LEU A C 1
ATOM 3194 O O . LEU A 1 422 ? -36.329 -25.440 -5.945 1.00 38.50 422 LEU A O 1
ATOM 3198 N N . ASP A 1 423 ? -37.748 -27.154 -5.692 1.00 35.34 423 ASP A N 1
ATOM 3199 C CA . ASP A 1 423 ? -38.534 -26.812 -6.894 1.00 35.34 423 ASP A CA 1
ATOM 3200 C C . ASP A 1 423 ? -39.539 -25.660 -6.665 1.00 35.34 423 ASP A C 1
ATOM 3202 O O . ASP A 1 423 ? -40.212 -25.217 -7.597 1.00 35.34 423 ASP A O 1
ATOM 3206 N N . HIS A 1 424 ? -39.624 -25.107 -5.445 1.00 36.88 424 HIS A N 1
ATOM 3207 C CA . HIS A 1 424 ? -40.543 -24.005 -5.108 1.00 36.88 424 HIS A CA 1
ATOM 3208 C C . HIS A 1 424 ? -39.916 -22.766 -4.448 1.00 36.88 424 HIS A C 1
ATOM 3210 O O . HIS A 1 424 ? -40.631 -21.805 -4.172 1.00 36.88 424 HIS A O 1
ATOM 3216 N N . CYS A 1 425 ? -38.593 -22.695 -4.284 1.00 33.97 425 CYS A N 1
ATOM 3217 C CA . CYS A 1 425 ? -37.935 -21.503 -3.733 1.00 33.97 425 CYS A CA 1
ATOM 3218 C C . CYS A 1 425 ? -37.225 -20.688 -4.819 1.00 33.97 425 CYS A C 1
ATOM 3220 O O . CYS A 1 425 ? -36.000 -20.649 -4.905 1.00 33.97 425 CYS A O 1
ATOM 3222 N N . SER A 1 426 ? -38.010 -19.969 -5.624 1.00 37.84 426 SER A N 1
ATOM 3223 C CA . SER A 1 426 ? -37.503 -18.772 -6.305 1.00 37.84 426 SER A CA 1
ATOM 3224 C C . SER A 1 426 ? -37.312 -17.682 -5.250 1.00 37.84 426 SER A C 1
ATOM 3226 O O . SER A 1 426 ? -38.252 -16.961 -4.922 1.00 37.84 426 SER A O 1
ATOM 3228 N N . ILE A 1 427 ? -36.117 -17.576 -4.663 1.00 43.56 427 ILE A N 1
ATOM 3229 C CA . ILE A 1 427 ? -35.798 -16.449 -3.781 1.00 43.56 427 ILE A CA 1
ATOM 3230 C C . ILE A 1 427 ? -35.678 -15.211 -4.670 1.00 43.56 427 ILE A C 1
ATOM 3232 O O . ILE A 1 427 ? -34.686 -15.018 -5.374 1.00 43.56 427 ILE A O 1
ATOM 3236 N N . HIS A 1 428 ? -36.720 -14.383 -4.665 1.00 35.59 428 HIS A N 1
ATOM 3237 C CA . HIS A 1 428 ? -36.676 -13.056 -5.256 1.00 35.59 428 HIS A CA 1
ATOM 3238 C C . HIS A 1 428 ? -35.738 -12.185 -4.414 1.00 35.59 428 HIS A C 1
ATOM 3240 O O . HIS A 1 428 ? -36.101 -11.728 -3.334 1.00 35.59 428 HIS A O 1
ATOM 3246 N N . ALA A 1 429 ? -34.517 -11.959 -4.902 1.00 43.56 429 ALA A N 1
ATOM 3247 C CA . ALA A 1 429 ? -33.693 -10.863 -4.411 1.00 43.56 429 ALA A CA 1
ATOM 3248 C C . ALA A 1 429 ? -34.391 -9.533 -4.750 1.00 43.56 429 ALA A C 1
ATOM 3250 O O . ALA A 1 429 ? -34.973 -9.406 -5.830 1.00 43.56 429 ALA A O 1
ATOM 3251 N N . GLU A 1 430 ? -34.299 -8.539 -3.861 1.00 41.03 430 GLU A N 1
ATOM 3252 C CA . GLU A 1 430 ? -34.994 -7.233 -3.913 1.00 41.03 430 GLU A CA 1
ATOM 3253 C C . GLU A 1 430 ? -34.768 -6.401 -5.202 1.00 41.03 430 GLU A C 1
ATOM 3255 O O . GLU A 1 430 ? -35.340 -5.326 -5.354 1.00 41.03 430 GLU A O 1
ATOM 3260 N N . ALA A 1 431 ? -33.981 -6.892 -6.164 1.00 41.88 431 ALA A N 1
ATOM 3261 C CA . ALA A 1 431 ? -33.686 -6.239 -7.439 1.00 41.88 431 ALA A CA 1
ATOM 3262 C C . ALA A 1 431 ? -34.055 -7.064 -8.695 1.00 41.88 431 ALA A C 1
ATOM 3264 O O . ALA A 1 431 ? -33.576 -6.760 -9.783 1.00 41.88 431 ALA A O 1
ATOM 3265 N N . GLY A 1 432 ? -34.870 -8.122 -8.584 1.00 45.06 432 GLY A N 1
ATOM 3266 C CA . GLY A 1 432 ? -35.352 -8.880 -9.755 1.00 45.06 432 GLY A CA 1
ATOM 3267 C C . GLY A 1 432 ? -34.290 -9.726 -10.475 1.00 45.06 432 GLY A C 1
ATOM 3268 O O . GLY A 1 432 ? -34.555 -10.272 -11.545 1.00 45.06 432 GLY A O 1
ATOM 3269 N N . MET A 1 433 ? -33.096 -9.873 -9.897 1.00 51.38 433 MET A N 1
ATOM 3270 C CA . MET A 1 433 ? -32.032 -10.708 -10.449 1.00 51.38 433 MET A CA 1
ATOM 3271 C C . MET A 1 433 ? -32.263 -12.174 -10.055 1.00 51.38 433 MET A C 1
ATOM 3273 O O . MET A 1 433 ? -32.328 -12.496 -8.867 1.00 51.38 433 MET A O 1
ATOM 3277 N N . ARG A 1 434 ? -32.385 -13.074 -11.040 1.00 60.66 434 ARG A N 1
ATOM 3278 C CA . ARG A 1 434 ? -32.394 -14.526 -10.794 1.00 60.66 434 ARG A CA 1
ATOM 3279 C C . ARG A 1 434 ? -30.991 -14.962 -10.373 1.00 60.66 434 ARG A C 1
ATOM 3281 O O . ARG A 1 434 ? -30.062 -14.871 -11.168 1.00 60.66 434 ARG A O 1
ATOM 3288 N N . ILE A 1 435 ? -30.855 -15.439 -9.139 1.00 62.00 435 ILE A N 1
ATOM 3289 C CA . ILE A 1 435 ? -29.629 -16.075 -8.645 1.00 62.00 435 ILE A CA 1
ATOM 3290 C C . ILE A 1 435 ? -29.606 -17.500 -9.197 1.00 62.00 435 ILE A C 1
ATOM 3292 O O . ILE A 1 435 ? -30.519 -18.283 -8.931 1.00 62.00 435 ILE A O 1
ATOM 3296 N N . THR A 1 436 ? -28.596 -17.835 -9.996 1.00 80.75 436 THR A N 1
ATOM 3297 C CA . THR A 1 436 ? -28.425 -19.203 -10.501 1.00 80.75 436 THR A CA 1
ATOM 3298 C C . THR A 1 436 ? -27.792 -20.100 -9.434 1.00 80.75 436 THR A C 1
ATOM 3300 O O . THR A 1 436 ? -27.168 -19.617 -8.489 1.00 80.75 436 THR A O 1
ATOM 3303 N N . TYR A 1 437 ? -27.883 -21.425 -9.596 1.00 64.69 437 TYR A N 1
ATOM 3304 C CA . TYR A 1 437 ? -27.141 -22.359 -8.738 1.00 64.69 437 TYR A CA 1
ATOM 3305 C C . TYR A 1 437 ? -25.627 -22.089 -8.772 1.00 64.69 437 TYR A C 1
ATOM 3307 O O . TYR A 1 437 ? -24.959 -22.209 -7.752 1.00 64.69 437 TYR A O 1
ATOM 3315 N N . TYR A 1 438 ? -25.090 -21.650 -9.916 1.00 60.56 438 TYR A N 1
ATOM 3316 C CA . TYR A 1 438 ? -23.686 -21.260 -10.036 1.00 60.56 438 TYR A CA 1
ATOM 3317 C C . TYR A 1 438 ? -23.351 -20.027 -9.181 1.00 60.56 438 TYR A C 1
ATOM 3319 O O . TYR A 1 438 ? -22.317 -20.006 -8.516 1.00 60.56 438 TYR A O 1
ATOM 3327 N N . ASP A 1 439 ? -24.234 -19.024 -9.135 1.00 61.66 439 ASP A N 1
ATOM 3328 C CA . ASP A 1 439 ? -24.066 -17.852 -8.265 1.00 61.66 439 ASP A CA 1
ATOM 3329 C C . ASP A 1 439 ? -24.147 -18.236 -6.784 1.00 61.66 439 ASP A C 1
ATOM 3331 O O . ASP A 1 439 ? -23.363 -17.744 -5.970 1.00 61.66 439 ASP A O 1
ATOM 3335 N N . PHE A 1 440 ? -25.051 -19.159 -6.447 1.00 72.50 440 PHE A N 1
ATOM 3336 C CA . PHE A 1 440 ? -25.191 -19.720 -5.106 1.00 72.50 440 PHE A CA 1
ATOM 3337 C C . PHE A 1 440 ? -23.933 -20.498 -4.693 1.00 72.50 440 PHE A C 1
ATOM 3339 O O . PHE A 1 440 ? -23.319 -20.192 -3.673 1.00 72.50 440 PHE A O 1
ATOM 3346 N N . GLU A 1 441 ? -23.473 -21.448 -5.506 1.00 67.50 441 GLU A N 1
ATOM 3347 C CA . GLU A 1 441 ? -22.258 -22.222 -5.243 1.00 67.50 441 GLU A CA 1
ATOM 3348 C C . GLU A 1 441 ? -21.024 -21.314 -5.136 1.00 67.50 441 GLU A C 1
ATOM 3350 O O . GLU A 1 441 ? -20.218 -21.460 -4.214 1.00 67.50 441 GLU A O 1
ATOM 3355 N N . LYS A 1 442 ? -20.893 -20.326 -6.030 1.00 67.62 442 LYS A N 1
ATOM 3356 C CA . LYS A 1 442 ? -19.822 -19.324 -5.988 1.00 67.62 442 LYS A CA 1
ATOM 3357 C C . LYS A 1 442 ? -19.880 -18.485 -4.711 1.00 67.62 442 LYS A C 1
ATOM 3359 O O . LYS A 1 442 ? -18.827 -18.221 -4.131 1.00 67.62 442 LYS A O 1
ATOM 3364 N N . TYR A 1 443 ? -21.070 -18.092 -4.254 1.00 71.31 443 TYR A N 1
ATOM 3365 C CA . TYR A 1 443 ? -21.262 -17.369 -2.994 1.00 71.31 443 TYR A CA 1
ATOM 3366 C C . TYR A 1 443 ? -20.826 -18.209 -1.787 1.00 71.31 443 TYR A C 1
ATOM 3368 O O . TYR A 1 443 ? -20.024 -17.738 -0.983 1.00 71.31 443 TYR A O 1
ATOM 3376 N N . PHE A 1 444 ? -21.264 -19.468 -1.687 1.00 66.50 444 PHE A N 1
ATOM 3377 C CA . PHE A 1 444 ? -20.902 -20.335 -0.560 1.00 66.50 444 PHE A CA 1
ATOM 3378 C C . PHE A 1 444 ? -19.428 -20.745 -0.576 1.00 66.50 444 PHE A C 1
ATOM 3380 O O . PHE A 1 444 ? -18.782 -20.720 0.472 1.00 66.50 444 PHE A O 1
ATOM 3387 N N . ARG A 1 445 ? -18.846 -21.028 -1.749 1.00 60.41 445 ARG A N 1
ATOM 3388 C CA . ARG A 1 445 ? -17.395 -21.243 -1.870 1.00 60.41 445 ARG A CA 1
ATOM 3389 C C . ARG A 1 445 ? -16.620 -19.996 -1.439 1.00 60.41 445 ARG A C 1
ATOM 3391 O O . ARG A 1 445 ? -15.677 -20.130 -0.666 1.00 60.41 445 ARG A O 1
ATOM 3398 N N . LYS A 1 446 ? -17.037 -18.792 -1.856 1.00 58.75 446 LYS A N 1
ATOM 3399 C CA . LYS A 1 446 ? -16.428 -17.531 -1.393 1.00 58.75 446 LYS A CA 1
ATOM 3400 C C . LYS A 1 446 ? -16.571 -17.343 0.122 1.00 58.75 446 LYS A C 1
ATOM 3402 O O . LYS A 1 446 ? -15.598 -16.964 0.759 1.00 58.75 446 LYS A O 1
ATOM 3407 N N . ALA A 1 447 ? -17.732 -17.636 0.709 1.00 59.66 447 ALA A N 1
ATOM 3408 C CA . ALA A 1 447 ? -17.968 -17.480 2.146 1.00 59.66 447 ALA A CA 1
ATOM 3409 C C . ALA A 1 447 ? -17.112 -18.436 2.999 1.00 59.66 447 ALA A C 1
ATOM 3411 O O . ALA A 1 447 ? -16.554 -18.026 4.014 1.00 59.66 447 ALA A O 1
ATOM 3412 N N . VAL A 1 448 ? -16.954 -19.692 2.567 1.00 57.56 448 VAL A N 1
ATOM 3413 C CA . VAL A 1 448 ? -16.123 -20.691 3.263 1.00 57.56 448 VAL A CA 1
ATOM 3414 C C . VAL A 1 448 ? -14.627 -20.387 3.107 1.00 57.56 448 VAL A C 1
ATOM 3416 O O . VAL A 1 448 ? -13.878 -20.479 4.080 1.00 57.56 448 VAL A O 1
ATOM 3419 N N . VAL A 1 449 ? -14.190 -19.970 1.912 1.00 54.03 449 VAL A N 1
ATOM 3420 C CA . VAL A 1 449 ? -12.792 -19.574 1.658 1.00 54.03 449 VAL A CA 1
ATOM 3421 C C . VAL A 1 449 ? -12.436 -18.286 2.405 1.00 54.03 449 VAL A C 1
ATOM 3423 O O . VAL A 1 449 ? -11.363 -18.212 2.990 1.00 54.03 449 VAL A O 1
ATOM 3426 N N . ALA A 1 450 ? -13.346 -17.311 2.482 1.00 54.28 450 ALA A N 1
ATOM 3427 C CA . ALA A 1 450 ? -13.145 -16.106 3.287 1.00 54.28 450 ALA A CA 1
ATOM 3428 C C . ALA A 1 450 ? -13.053 -16.413 4.793 1.00 54.28 450 ALA A C 1
ATOM 3430 O O . ALA A 1 450 ? -12.388 -15.694 5.533 1.00 54.28 450 ALA A O 1
ATOM 3431 N N . ALA A 1 451 ? -13.693 -17.480 5.276 1.00 53.06 451 ALA A N 1
ATOM 3432 C CA . ALA A 1 451 ? -13.722 -17.783 6.704 1.00 53.06 451 ALA A CA 1
ATOM 3433 C C . ALA A 1 451 ? -12.417 -18.392 7.246 1.00 53.06 451 ALA A C 1
ATOM 3435 O O . ALA A 1 451 ? -12.197 -18.342 8.459 1.00 53.06 451 ALA A O 1
ATOM 3436 N N . THR A 1 452 ? -11.556 -18.946 6.385 1.00 53.41 452 THR A N 1
ATOM 3437 C CA . THR A 1 452 ? -10.373 -19.704 6.813 1.00 53.41 452 THR A CA 1
ATOM 3438 C C . THR A 1 452 ? -9.109 -19.031 6.280 1.00 53.41 452 THR A C 1
ATOM 3440 O O . THR A 1 452 ? -8.947 -18.967 5.061 1.00 53.41 452 THR A O 1
ATOM 3443 N N . PRO A 1 453 ? -8.204 -18.528 7.144 1.00 57.69 453 PRO A N 1
ATOM 3444 C CA . PRO A 1 453 ? -6.944 -17.963 6.679 1.00 57.69 453 PRO A CA 1
ATOM 3445 C C . PRO A 1 453 ? -6.213 -18.987 5.823 1.00 57.69 453 PRO A C 1
ATOM 3447 O O . PRO A 1 453 ? -6.149 -20.167 6.191 1.00 57.69 453 PRO A O 1
ATOM 3450 N N . ARG A 1 454 ? -5.645 -18.549 4.697 1.00 64.12 454 ARG A N 1
ATOM 3451 C CA . ARG A 1 454 ? -4.770 -19.437 3.941 1.00 64.12 454 ARG A CA 1
ATOM 3452 C C . ARG A 1 454 ? -3.582 -19.788 4.834 1.00 64.12 454 ARG A C 1
ATOM 3454 O O . ARG A 1 454 ? -3.050 -18.902 5.509 1.00 64.12 454 ARG A O 1
ATOM 3461 N N . PRO A 1 455 ? -3.171 -21.066 4.884 1.00 55.50 455 PRO A N 1
ATOM 3462 C CA . PRO A 1 455 ? -1.926 -21.400 5.546 1.00 55.50 455 PRO A CA 1
ATOM 3463 C C . PRO A 1 455 ? -0.802 -20.590 4.883 1.00 55.50 455 PRO A C 1
ATOM 3465 O O . PRO A 1 455 ? -0.876 -20.337 3.671 1.00 55.50 455 PRO A O 1
ATOM 3468 N N . PRO A 1 456 ? 0.215 -20.165 5.651 1.00 60.84 456 PRO A N 1
ATOM 3469 C CA . PRO A 1 456 ? 1.370 -19.486 5.084 1.00 60.84 456 PRO A CA 1
ATOM 3470 C C . PRO A 1 456 ? 1.907 -20.314 3.918 1.00 60.84 456 PRO A C 1
ATOM 3472 O O . PRO A 1 456 ? 1.857 -21.548 3.941 1.00 60.84 456 PRO A O 1
ATOM 3475 N N . SER A 1 457 ? 2.345 -19.647 2.849 1.00 62.75 457 SER A N 1
ATOM 3476 C CA . SER A 1 457 ? 2.868 -20.362 1.690 1.00 62.75 457 SER A CA 1
ATOM 3477 C C . SER A 1 457 ? 4.031 -21.226 2.167 1.00 62.75 457 SER A C 1
ATOM 3479 O O . SER A 1 457 ? 5.049 -20.679 2.585 1.00 62.75 457 SER A O 1
ATOM 3481 N N . ASN A 1 458 ? 3.868 -22.551 2.117 1.00 65.19 458 ASN A N 1
ATOM 3482 C CA . ASN A 1 458 ? 4.895 -23.541 2.445 1.00 65.19 458 ASN A CA 1
ATOM 3483 C C . ASN A 1 458 ? 6.015 -23.497 1.390 1.00 65.19 458 ASN A C 1
ATOM 3485 O O . ASN A 1 458 ? 6.234 -24.454 0.645 1.00 65.19 458 ASN A O 1
ATOM 3489 N N . LEU A 1 459 ? 6.686 -22.354 1.265 1.00 85.44 459 LEU A N 1
ATOM 3490 C CA . LEU A 1 459 ? 7.865 -22.200 0.439 1.00 85.44 459 LEU A CA 1
ATOM 3491 C C . LEU A 1 459 ? 8.972 -22.990 1.121 1.00 85.44 459 LEU A C 1
ATOM 3493 O O . LEU A 1 459 ? 9.452 -22.650 2.200 1.00 85.44 459 LEU A O 1
ATOM 3497 N N . ASN A 1 460 ? 9.349 -24.099 0.497 1.00 92.81 460 ASN A N 1
ATOM 3498 C CA . ASN A 1 460 ? 10.431 -24.914 1.002 1.00 92.81 460 ASN A CA 1
ATOM 3499 C C . ASN A 1 460 ? 11.772 -24.248 0.658 1.00 92.81 460 ASN A C 1
ATOM 3501 O O . ASN A 1 460 ? 12.350 -24.523 -0.399 1.00 92.81 460 ASN A O 1
ATOM 3505 N N . ARG A 1 461 ? 12.270 -23.399 1.570 1.00 96.00 461 ARG A N 1
ATOM 3506 C CA . ARG A 1 461 ? 13.550 -22.682 1.434 1.00 96.00 461 ARG A CA 1
ATOM 3507 C C . ARG A 1 461 ? 14.714 -23.622 1.084 1.00 96.00 461 ARG A C 1
ATOM 3509 O O . ARG A 1 461 ? 15.503 -23.279 0.213 1.00 96.00 461 ARG A O 1
ATOM 3516 N N . THR A 1 462 ? 14.735 -24.851 1.616 1.00 96.81 462 THR A N 1
ATOM 3517 C CA . THR A 1 462 ? 15.781 -25.865 1.330 1.00 96.81 462 THR A CA 1
ATOM 3518 C C . THR A 1 462 ? 15.853 -26.324 -0.121 1.00 96.81 462 THR A C 1
ATOM 3520 O O . THR A 1 462 ? 16.906 -26.754 -0.591 1.00 96.81 462 THR A O 1
ATOM 3523 N N . SER A 1 463 ? 14.751 -26.200 -0.860 1.00 96.56 463 SER A N 1
ATOM 3524 C CA . SER A 1 463 ? 14.695 -26.487 -2.296 1.00 96.56 463 SER A CA 1
ATOM 3525 C C . SER A 1 463 ? 14.884 -25.240 -3.162 1.00 96.56 463 SER A C 1
ATOM 3527 O O . SER A 1 463 ? 15.017 -25.343 -4.383 1.00 96.56 463 SER A O 1
ATOM 3529 N N . THR A 1 464 ? 14.894 -24.053 -2.553 1.00 97.69 464 THR A N 1
ATOM 3530 C CA . THR A 1 464 ? 14.946 -22.782 -3.265 1.00 97.69 464 THR A CA 1
ATOM 3531 C C . THR A 1 464 ? 16.388 -22.371 -3.542 1.00 97.69 464 THR A C 1
ATOM 3533 O O . THR A 1 464 ? 17.184 -22.190 -2.624 1.00 97.69 464 THR A O 1
ATOM 3536 N N . ARG A 1 465 ? 16.711 -22.188 -4.828 1.00 98.31 465 ARG A N 1
ATOM 3537 C CA . ARG A 1 465 ? 18.016 -21.740 -5.318 1.00 98.31 465 ARG A CA 1
ATOM 3538 C C . ARG A 1 465 ? 18.038 -20.223 -5.502 1.00 98.31 465 ARG A C 1
ATOM 3540 O O . ARG A 1 465 ? 17.286 -19.700 -6.326 1.00 98.31 465 ARG A O 1
ATOM 3547 N N . VAL A 1 466 ? 18.908 -19.531 -4.774 1.00 98.44 466 VAL A N 1
ATOM 3548 C CA . VAL A 1 466 ? 19.111 -18.077 -4.857 1.00 98.44 466 VAL A CA 1
ATOM 3549 C C . VAL A 1 466 ? 20.485 -17.814 -5.462 1.00 98.44 466 VAL A C 1
ATOM 3551 O O . VAL A 1 466 ? 21.498 -18.242 -4.914 1.00 98.44 466 VAL A O 1
ATOM 3554 N N . PHE A 1 467 ? 20.529 -17.134 -6.607 1.00 98.38 467 PHE A N 1
ATOM 3555 C CA . PHE A 1 467 ? 21.783 -16.738 -7.247 1.00 98.38 467 PHE A CA 1
ATOM 3556 C C . PHE A 1 467 ? 22.079 -15.276 -6.942 1.00 98.38 467 PHE A C 1
ATOM 3558 O O . PHE A 1 467 ? 21.270 -14.398 -7.243 1.00 98.38 467 PHE A O 1
ATOM 3565 N N . ILE A 1 468 ? 23.232 -15.023 -6.333 1.00 97.75 468 ILE A N 1
ATOM 3566 C CA . ILE A 1 468 ? 23.618 -13.718 -5.814 1.00 97.75 468 ILE A CA 1
ATOM 3567 C C . ILE A 1 468 ? 24.778 -13.161 -6.638 1.00 97.75 468 ILE A C 1
ATOM 3569 O O . ILE A 1 468 ? 25.861 -13.748 -6.711 1.00 97.75 468 ILE A O 1
ATOM 3573 N N . ILE A 1 469 ? 24.554 -11.988 -7.227 1.00 97.25 469 ILE A N 1
ATOM 3574 C CA . ILE A 1 469 ? 25.587 -11.206 -7.903 1.00 97.25 469 ILE A CA 1
ATOM 3575 C C . ILE A 1 469 ? 26.406 -10.469 -6.839 1.00 97.25 469 ILE A C 1
ATOM 3577 O O . ILE A 1 469 ? 25.893 -9.603 -6.132 1.00 97.25 469 ILE A O 1
ATOM 3581 N N . GLY A 1 470 ? 27.679 -10.849 -6.715 1.00 93.81 470 GLY A N 1
ATOM 3582 C CA . GLY A 1 470 ? 28.539 -10.517 -5.580 1.00 93.81 470 GLY A CA 1
ATOM 3583 C C . GLY A 1 470 ? 28.880 -9.034 -5.377 1.00 93.81 470 GLY A C 1
ATOM 3584 O O . GLY A 1 470 ? 28.840 -8.585 -4.232 1.00 93.81 470 GLY A O 1
ATOM 3585 N N . PRO A 1 471 ? 29.226 -8.246 -6.417 1.00 94.19 471 PRO A N 1
ATOM 3586 C CA . PRO A 1 471 ? 29.564 -6.835 -6.242 1.00 94.19 471 PRO A CA 1
ATOM 3587 C C . PRO A 1 471 ? 28.472 -6.062 -5.499 1.00 94.19 471 PRO A C 1
ATOM 3589 O O . PRO A 1 471 ? 27.328 -6.033 -5.935 1.00 94.19 471 PRO A O 1
ATOM 3592 N N . GLY A 1 472 ? 28.829 -5.414 -4.389 1.00 87.56 472 GLY A N 1
ATOM 3593 C CA . GLY A 1 472 ? 27.879 -4.643 -3.583 1.00 87.56 472 GLY A CA 1
ATOM 3594 C C . GLY A 1 472 ? 27.060 -5.462 -2.577 1.00 87.56 472 GLY A C 1
ATOM 3595 O O . GLY A 1 472 ? 26.379 -4.857 -1.757 1.00 87.56 472 GLY A O 1
ATOM 3596 N N . PHE A 1 473 ? 27.144 -6.800 -2.581 1.00 88.62 473 PHE A N 1
ATOM 3597 C CA . PHE A 1 473 ? 26.396 -7.669 -1.667 1.00 88.62 473 PHE A CA 1
ATOM 3598 C C . PHE A 1 473 ? 27.306 -8.508 -0.760 1.00 88.62 473 PHE A C 1
ATOM 3600 O O . PHE A 1 473 ? 28.336 -9.037 -1.180 1.00 88.62 473 PHE A O 1
ATOM 3607 N N . GLY A 1 474 ? 26.855 -8.738 0.476 1.00 73.81 474 GLY A N 1
ATOM 3608 C CA . GLY A 1 474 ? 27.302 -9.885 1.263 1.00 73.81 474 GLY A CA 1
ATOM 3609 C C . GLY A 1 474 ? 28.779 -9.872 1.653 1.00 73.81 474 GLY A C 1
ATOM 3610 O O . GLY A 1 474 ? 29.297 -8.827 2.025 1.00 73.81 474 GLY A O 1
ATOM 3611 N N . ASN A 1 475 ? 29.428 -11.043 1.598 1.00 64.00 475 ASN A N 1
ATOM 3612 C CA . ASN A 1 475 ? 30.700 -11.434 2.239 1.00 64.00 475 ASN A CA 1
ATOM 3613 C C . ASN A 1 475 ? 31.876 -10.426 2.185 1.00 64.00 475 ASN A C 1
ATOM 3615 O O . ASN A 1 475 ? 32.790 -10.524 2.998 1.00 64.00 475 ASN A O 1
ATOM 3619 N N . GLN A 1 476 ? 31.860 -9.461 1.260 1.00 71.50 476 GLN A N 1
ATOM 3620 C CA . GLN A 1 476 ? 32.866 -8.395 1.157 1.00 71.50 476 GLN A CA 1
ATOM 3621 C C . GLN A 1 476 ? 32.477 -7.082 1.869 1.00 71.50 476 GLN A C 1
ATOM 3623 O O . GLN A 1 476 ? 33.363 -6.344 2.285 1.00 71.50 476 GLN A O 1
ATOM 3628 N N . LEU A 1 477 ? 31.180 -6.785 2.017 1.00 79.69 477 LEU A N 1
ATOM 3629 C CA . LEU A 1 477 ? 30.657 -5.551 2.628 1.00 79.69 477 LEU A CA 1
ATOM 3630 C C . LEU A 1 477 ? 29.840 -5.823 3.898 1.00 79.69 477 LEU A C 1
ATOM 3632 O O . LEU A 1 477 ? 30.106 -5.236 4.942 1.00 79.69 477 LEU A O 1
ATOM 3636 N N . ASN A 1 478 ? 28.864 -6.732 3.822 1.00 87.88 478 ASN A N 1
ATOM 3637 C CA . ASN A 1 478 ? 27.993 -7.100 4.935 1.00 87.88 478 ASN A CA 1
ATOM 3638 C C . ASN A 1 478 ? 27.822 -8.634 5.030 1.00 87.88 478 ASN A C 1
ATOM 3640 O O . ASN A 1 478 ? 26.797 -9.184 4.615 1.00 87.88 478 ASN A O 1
ATOM 3644 N N . PRO A 1 479 ? 28.795 -9.363 5.612 1.00 91.81 479 PRO A N 1
ATOM 3645 C CA . PRO A 1 479 ? 28.738 -10.824 5.739 1.00 91.81 479 PRO A CA 1
ATOM 3646 C C . PRO A 1 479 ? 27.585 -11.324 6.627 1.00 91.81 479 PRO A C 1
ATOM 3648 O O . PRO A 1 479 ? 27.310 -12.523 6.670 1.00 91.81 479 PRO A O 1
ATOM 3651 N N . ARG A 1 480 ? 26.903 -10.443 7.374 1.00 95.31 480 ARG A N 1
ATOM 3652 C CA . ARG A 1 480 ? 25.716 -10.821 8.160 1.00 95.31 480 ARG A CA 1
ATOM 3653 C C . ARG A 1 480 ? 24.517 -11.104 7.254 1.00 95.31 480 ARG A C 1
ATOM 3655 O O . ARG A 1 480 ? 23.789 -12.049 7.536 1.00 95.31 480 ARG A O 1
ATOM 3662 N N . GLN A 1 481 ? 24.355 -10.362 6.154 1.00 95.06 481 GLN A N 1
ATOM 3663 C CA . GLN A 1 481 ? 23.282 -10.608 5.181 1.00 95.06 481 GLN A CA 1
ATOM 3664 C C . GLN A 1 481 ? 23.459 -11.970 4.497 1.00 95.06 481 GLN A C 1
ATOM 3666 O O . GLN A 1 481 ? 22.507 -12.740 4.423 1.00 95.06 481 GLN A O 1
ATOM 3671 N N . SER A 1 482 ? 24.687 -12.316 4.086 1.00 94.06 482 SER A N 1
ATOM 3672 C CA . SER A 1 482 ? 25.006 -13.638 3.520 1.00 94.06 482 SER A CA 1
ATOM 3673 C C . SER A 1 482 ? 24.667 -14.768 4.488 1.00 94.06 482 SER A C 1
ATOM 3675 O O . SER A 1 482 ? 23.900 -15.663 4.143 1.00 94.06 482 SER A O 1
ATOM 3677 N N . ARG A 1 483 ? 25.166 -14.674 5.729 1.00 95.31 483 ARG A N 1
ATOM 3678 C CA . ARG A 1 483 ? 24.918 -15.685 6.764 1.00 95.31 483 ARG A CA 1
ATOM 3679 C C . ARG A 1 483 ? 23.439 -15.840 7.087 1.00 95.31 483 ARG A C 1
ATOM 3681 O O . ARG A 1 483 ? 23.002 -16.953 7.336 1.00 95.31 483 ARG A O 1
ATOM 3688 N N . MET A 1 484 ? 22.669 -14.752 7.085 1.00 95.88 484 MET A N 1
ATOM 3689 C CA . MET A 1 484 ? 21.224 -14.814 7.305 1.00 95.88 484 MET A CA 1
ATOM 3690 C C . MET A 1 484 ? 20.515 -15.609 6.206 1.00 95.88 484 MET A C 1
ATOM 3692 O O . MET A 1 484 ? 19.682 -16.458 6.509 1.00 95.88 484 MET A O 1
ATOM 3696 N N . VAL A 1 485 ? 20.847 -15.351 4.941 1.00 95.88 485 VAL A N 1
ATOM 3697 C CA . VAL A 1 485 ? 20.232 -16.051 3.807 1.00 95.88 485 VAL A CA 1
ATOM 3698 C C . VAL A 1 485 ? 20.644 -17.532 3.800 1.00 95.88 485 VAL A C 1
ATOM 3700 O O . VAL A 1 485 ? 19.799 -18.401 3.612 1.00 95.88 485 VAL A O 1
ATOM 3703 N N . GLU A 1 486 ? 21.905 -17.847 4.092 1.00 95.88 486 GLU A N 1
ATOM 3704 C CA . GLU A 1 486 ? 22.376 -19.235 4.226 1.00 95.88 486 GLU A CA 1
ATOM 3705 C C . GLU A 1 486 ? 21.703 -19.960 5.404 1.00 95.88 486 GLU A C 1
ATOM 3707 O O . GLU A 1 486 ? 21.196 -21.070 5.246 1.00 95.88 486 GLU A O 1
ATOM 3712 N N . ALA A 1 487 ? 21.619 -19.315 6.573 1.00 96.69 487 ALA A N 1
ATOM 3713 C CA . ALA A 1 487 ? 20.979 -19.872 7.766 1.00 96.69 487 ALA A CA 1
ATOM 3714 C C . ALA A 1 487 ? 19.463 -20.062 7.604 1.00 96.69 487 ALA A C 1
ATOM 3716 O O . ALA A 1 487 ? 18.882 -20.921 8.265 1.00 96.69 487 ALA A O 1
ATOM 3717 N N . ALA A 1 488 ? 18.822 -19.308 6.705 1.00 96.69 488 ALA A N 1
ATOM 3718 C CA . ALA A 1 488 ? 17.422 -19.509 6.337 1.00 96.69 488 ALA A CA 1
ATOM 3719 C C . ALA A 1 488 ? 17.188 -20.793 5.512 1.00 96.69 488 ALA A C 1
ATOM 3721 O O . ALA A 1 488 ? 16.037 -21.153 5.260 1.00 96.69 488 ALA A O 1
ATOM 3722 N N . GLY A 1 489 ? 18.257 -21.492 5.112 1.00 97.12 489 GLY A N 1
ATOM 3723 C CA . GLY A 1 489 ? 18.212 -22.809 4.481 1.00 97.12 489 GLY A CA 1
ATOM 3724 C C . GLY A 1 489 ? 18.195 -22.790 2.955 1.00 97.12 489 GLY A C 1
ATOM 3725 O O . GLY A 1 489 ? 18.022 -23.842 2.356 1.00 97.12 489 GLY A O 1
ATOM 3726 N N . TYR A 1 490 ? 18.360 -21.637 2.308 1.00 97.94 490 TYR A N 1
ATOM 3727 C CA . TYR A 1 490 ? 18.406 -21.540 0.848 1.00 97.94 490 TYR A CA 1
ATOM 3728 C C . TYR A 1 490 ? 19.658 -22.201 0.248 1.00 97.94 490 TYR A C 1
ATOM 3730 O O . TYR A 1 490 ? 20.737 -22.188 0.837 1.00 97.94 490 TYR A O 1
ATOM 3738 N N . GLN A 1 491 ? 19.542 -22.708 -0.981 1.00 98.00 491 GLN A N 1
ATOM 3739 C CA . GLN A 1 491 ? 20.699 -23.114 -1.784 1.00 98.00 491 GLN A CA 1
ATOM 3740 C C . GLN A 1 491 ? 21.284 -21.875 -2.467 1.00 98.00 491 GLN A C 1
ATOM 3742 O O . GLN A 1 491 ? 20.593 -21.243 -3.269 1.00 98.00 491 GLN A O 1
ATOM 3747 N N . ILE A 1 492 ? 22.538 -21.519 -2.179 1.00 97.81 492 ILE A N 1
ATOM 3748 C CA . ILE A 1 492 ? 23.134 -20.262 -2.658 1.00 97.81 492 ILE A CA 1
ATOM 3749 C C . ILE A 1 492 ? 24.148 -20.499 -3.772 1.00 97.81 492 ILE A C 1
ATOM 3751 O O . ILE A 1 492 ? 25.082 -21.283 -3.622 1.00 97.81 492 ILE A O 1
ATOM 3755 N N . GLY A 1 493 ? 23.971 -19.781 -4.880 1.00 97.44 493 GLY A N 1
ATOM 3756 C CA . GLY A 1 493 ? 24.939 -19.671 -5.966 1.00 97.44 493 GLY A CA 1
ATOM 3757 C C . GLY A 1 493 ? 25.566 -18.282 -5.946 1.00 97.44 493 GLY A C 1
ATOM 3758 O O . GLY A 1 493 ? 24.851 -17.286 -6.014 1.00 97.44 493 GLY A O 1
ATOM 3759 N N . TRP A 1 494 ? 26.889 -18.203 -5.845 1.00 96.75 494 TRP A N 1
ATOM 3760 C CA . TRP A 1 494 ? 27.613 -16.937 -5.737 1.00 96.75 494 TRP A CA 1
ATOM 3761 C C . TRP A 1 494 ? 28.357 -16.601 -7.029 1.00 96.75 494 TRP A C 1
ATOM 3763 O O . TRP A 1 494 ? 29.160 -17.404 -7.498 1.00 96.75 494 TRP A O 1
ATOM 3773 N N . CYS A 1 495 ? 28.178 -15.380 -7.539 1.00 96.38 495 CYS A N 1
ATOM 3774 C CA . CYS A 1 495 ? 28.961 -14.840 -8.651 1.00 96.38 495 CYS A CA 1
ATOM 3775 C C . CYS A 1 495 ? 29.867 -13.696 -8.164 1.00 96.38 495 CYS A C 1
ATOM 3777 O O . CYS A 1 495 ? 29.517 -12.517 -8.257 1.00 96.38 495 CYS A O 1
ATOM 3779 N N . PHE A 1 496 ? 31.024 -14.040 -7.588 1.00 93.38 496 PHE A N 1
ATOM 3780 C CA . PHE A 1 496 ? 32.000 -13.056 -7.084 1.00 93.38 496 PHE A CA 1
ATOM 3781 C C . PHE A 1 496 ? 33.045 -12.634 -8.119 1.00 93.38 496 PHE A C 1
ATOM 3783 O O . PHE A 1 496 ? 33.635 -11.565 -8.002 1.00 93.38 496 PHE A O 1
ATOM 3790 N N . ASN A 1 497 ? 33.284 -13.463 -9.134 1.00 92.62 497 ASN A N 1
ATOM 3791 C CA . ASN A 1 497 ? 34.403 -13.305 -10.062 1.00 92.62 497 ASN A CA 1
ATOM 3792 C C . ASN A 1 497 ? 34.070 -12.370 -11.237 1.00 92.62 497 ASN A C 1
ATOM 3794 O O . ASN A 1 497 ? 34.403 -12.663 -12.387 1.00 92.62 497 ASN A O 1
ATOM 3798 N N . ILE A 1 498 ? 33.405 -11.253 -10.947 1.00 95.44 498 ILE A N 1
ATOM 3799 C CA . ILE A 1 498 ? 33.071 -10.198 -11.905 1.00 95.44 498 ILE A CA 1
ATOM 3800 C C . ILE A 1 498 ? 33.541 -8.840 -11.358 1.00 95.44 498 ILE A C 1
ATOM 3802 O O . ILE A 1 498 ? 33.574 -8.657 -10.139 1.00 95.44 498 ILE A O 1
ATOM 3806 N N . PRO A 1 499 ? 33.941 -7.881 -12.210 1.00 95.88 499 PRO A N 1
ATOM 3807 C CA . PRO A 1 499 ? 34.545 -6.643 -11.724 1.00 95.88 499 PRO A CA 1
ATOM 3808 C C . PRO A 1 499 ? 33.530 -5.697 -11.072 1.00 95.88 499 PRO A C 1
ATOM 3810 O O . PRO A 1 499 ? 32.315 -5.863 -11.192 1.00 95.88 499 PRO A O 1
ATOM 3813 N N . ASN A 1 500 ? 34.033 -4.642 -10.431 1.00 95.12 500 ASN A N 1
ATOM 3814 C CA . ASN A 1 500 ? 33.197 -3.533 -9.981 1.00 95.12 500 ASN A CA 1
ATOM 3815 C C . ASN A 1 500 ? 32.683 -2.720 -11.196 1.00 95.12 500 ASN A C 1
ATOM 3817 O O . ASN A 1 500 ? 33.509 -2.133 -11.901 1.00 95.12 500 ASN A O 1
ATOM 3821 N N . PRO A 1 501 ? 31.357 -2.631 -11.423 1.00 95.12 501 PRO A N 1
ATOM 3822 C CA . PRO A 1 501 ? 30.798 -1.950 -12.585 1.00 95.12 501 PRO A CA 1
ATOM 3823 C C . PRO A 1 501 ? 30.765 -0.418 -12.480 1.00 95.12 501 PRO A C 1
ATOM 3825 O O . PRO A 1 501 ? 30.372 0.244 -13.433 1.00 95.12 501 PRO A O 1
ATOM 3828 N N . GLU A 1 502 ? 31.175 0.163 -11.351 1.00 91.69 502 GLU A N 1
ATOM 3829 C CA . GLU A 1 502 ? 31.222 1.622 -11.166 1.00 91.69 502 GLU A CA 1
ATOM 3830 C C . GLU A 1 502 ? 32.501 2.279 -11.704 1.00 91.69 502 GLU A C 1
ATOM 3832 O O . GLU A 1 502 ? 32.698 3.484 -11.544 1.00 91.69 502 GLU A O 1
ATOM 3837 N N . LEU A 1 503 ? 33.398 1.512 -12.331 1.00 92.69 503 LEU A N 1
ATOM 3838 C CA . LEU A 1 503 ? 34.534 2.108 -13.026 1.00 92.69 503 LEU A CA 1
ATOM 3839 C C . LEU A 1 503 ? 34.021 2.998 -14.178 1.00 92.69 503 LEU A C 1
ATOM 3841 O O . LEU A 1 503 ? 33.079 2.616 -14.879 1.00 92.69 503 LEU A O 1
ATOM 3845 N N . PRO A 1 504 ? 34.619 4.179 -14.417 1.00 90.31 504 PRO A N 1
ATOM 3846 C CA . PRO A 1 504 ? 34.232 5.022 -15.543 1.00 90.31 504 PRO A CA 1
ATOM 3847 C C . PRO A 1 504 ? 34.252 4.242 -16.865 1.00 90.31 504 PRO A C 1
ATOM 3849 O O . PRO A 1 504 ? 35.236 3.572 -17.175 1.00 90.31 504 PRO A O 1
ATOM 3852 N N . ASN A 1 505 ? 33.170 4.340 -17.646 1.00 92.19 505 ASN A N 1
ATOM 3853 C CA . ASN A 1 505 ? 32.990 3.637 -18.926 1.00 92.19 505 ASN A CA 1
ATOM 3854 C C . ASN A 1 505 ? 33.093 2.103 -18.841 1.00 92.19 505 ASN A C 1
ATOM 3856 O O . ASN A 1 505 ? 33.494 1.456 -19.809 1.00 92.19 505 ASN A O 1
ATOM 3860 N N . PHE A 1 506 ? 32.743 1.508 -17.698 1.00 94.56 506 PHE A N 1
ATOM 3861 C CA . PHE A 1 506 ? 32.813 0.065 -17.523 1.00 94.56 506 PHE A CA 1
ATOM 3862 C C . PHE A 1 506 ? 31.929 -0.692 -18.539 1.00 94.56 506 PHE A C 1
ATOM 3864 O O . PHE A 1 506 ? 30.707 -0.503 -18.558 1.00 94.56 506 PHE A O 1
ATOM 3871 N N . PRO A 1 507 ? 32.503 -1.583 -19.371 1.00 95.62 507 PRO A N 1
ATOM 3872 C CA . PRO A 1 507 ? 31.726 -2.385 -20.301 1.00 95.62 507 PRO A CA 1
ATOM 3873 C C . PRO A 1 507 ? 31.089 -3.553 -19.541 1.00 95.62 507 PRO A C 1
ATOM 3875 O O . PRO A 1 507 ? 31.745 -4.545 -19.243 1.00 95.62 507 PRO A O 1
ATOM 3878 N N . VAL A 1 508 ? 29.800 -3.443 -19.224 1.00 96.75 508 VAL A N 1
ATOM 3879 C CA . VAL A 1 508 ? 29.041 -4.502 -18.526 1.00 96.75 508 VAL A CA 1
ATOM 3880 C C . VAL A 1 508 ? 28.844 -5.732 -19.419 1.00 96.75 508 VAL A C 1
ATOM 3882 O O . VAL A 1 508 ? 28.894 -6.864 -18.942 1.00 96.75 508 VAL A O 1
ATOM 3885 N N . GLU A 1 509 ? 28.652 -5.506 -20.720 1.00 97.06 509 GLU A N 1
ATOM 3886 C CA . GLU A 1 509 ? 28.240 -6.517 -21.703 1.00 97.06 509 GLU A CA 1
ATOM 3887 C C . GLU A 1 509 ? 29.123 -7.779 -21.753 1.00 97.06 509 GLU A C 1
ATOM 3889 O O . GLU A 1 509 ? 28.556 -8.870 -21.701 1.00 97.06 509 GLU A O 1
ATOM 3894 N N . PRO A 1 510 ? 30.472 -7.701 -21.764 1.00 97.31 510 PRO A N 1
ATOM 3895 C CA . PRO A 1 510 ? 31.334 -8.888 -21.826 1.00 97.31 510 PRO A CA 1
ATOM 3896 C C . PRO A 1 510 ? 31.183 -9.846 -20.637 1.00 97.31 510 PRO A C 1
ATOM 3898 O O . PRO A 1 510 ? 31.569 -11.008 -20.727 1.00 97.31 510 PRO A O 1
ATOM 3901 N N . TYR A 1 511 ? 30.642 -9.374 -19.510 1.00 98.25 511 TYR A N 1
ATOM 3902 C CA . TYR A 1 511 ? 30.465 -10.187 -18.308 1.00 98.25 511 TYR A CA 1
ATOM 3903 C C . TYR A 1 511 ? 29.076 -10.830 -18.228 1.00 98.25 511 TYR A C 1
ATOM 3905 O O . TYR A 1 511 ? 28.903 -11.789 -17.477 1.00 98.25 511 TYR A O 1
ATOM 3913 N N . LEU A 1 512 ? 28.092 -10.354 -19.002 1.00 98.19 512 LEU A N 1
ATOM 3914 C CA . LEU A 1 512 ? 26.720 -10.868 -18.941 1.00 98.19 512 LEU A CA 1
ATOM 3915 C C . LEU A 1 512 ? 26.616 -12.315 -19.427 1.00 98.19 512 LEU A C 1
ATOM 3917 O O . LEU A 1 512 ? 25.914 -13.103 -18.800 1.00 98.19 512 LEU A O 1
ATOM 3921 N N . ASP A 1 513 ? 27.341 -12.682 -20.486 1.00 97.44 513 ASP A N 1
ATOM 3922 C CA . ASP A 1 513 ? 27.346 -14.056 -21.010 1.00 97.44 513 ASP A CA 1
ATOM 3923 C C . ASP A 1 513 ? 27.951 -15.040 -20.001 1.00 97.44 513 ASP A C 1
ATOM 3925 O O . ASP A 1 513 ? 27.441 -16.143 -19.806 1.00 97.44 513 ASP A O 1
ATOM 3929 N N . ARG A 1 514 ? 28.995 -14.611 -19.281 1.00 97.50 514 ARG A N 1
ATOM 3930 C CA . ARG A 1 514 ? 29.579 -15.396 -18.190 1.00 97.50 514 ARG A CA 1
ATOM 3931 C C . ARG A 1 514 ? 28.585 -15.587 -17.046 1.00 97.50 514 ARG A C 1
ATOM 3933 O O . ARG A 1 514 ? 28.393 -16.713 -16.597 1.00 97.50 514 ARG A O 1
ATOM 3940 N N . ILE A 1 515 ? 27.955 -14.505 -16.581 1.00 98.25 515 ILE A N 1
ATOM 3941 C CA . ILE A 1 515 ? 26.959 -14.577 -15.502 1.00 98.25 515 ILE A CA 1
ATOM 3942 C C . ILE A 1 515 ? 25.804 -15.491 -15.924 1.00 98.25 515 ILE A C 1
ATOM 3944 O O . ILE A 1 515 ? 25.370 -16.332 -15.143 1.00 98.25 515 ILE A O 1
ATOM 3948 N N . LYS A 1 516 ? 25.347 -15.385 -17.177 1.00 98.31 516 LYS A N 1
ATOM 3949 C CA . LYS A 1 516 ? 24.314 -16.256 -17.740 1.00 98.31 516 LYS A CA 1
ATOM 3950 C C . LYS A 1 516 ? 24.734 -17.724 -17.741 1.00 98.31 516 LYS A C 1
ATOM 3952 O O . LYS A 1 516 ? 23.934 -18.556 -17.333 1.00 98.31 516 LYS A O 1
ATOM 3957 N N . ALA A 1 517 ? 25.968 -18.044 -18.126 1.00 97.94 517 ALA A N 1
ATOM 3958 C CA . ALA A 1 517 ? 26.473 -19.416 -18.080 1.00 97.94 517 ALA A CA 1
ATOM 3959 C C . ALA A 1 517 ? 26.487 -19.984 -16.645 1.00 97.94 517 ALA A C 1
ATOM 3961 O O . ALA A 1 517 ? 26.052 -21.114 -16.423 1.00 97.94 517 ALA A O 1
ATOM 3962 N N . GLU A 1 518 ? 26.920 -19.191 -15.658 1.00 98.38 518 GLU A N 1
ATOM 3963 C CA . GLU A 1 518 ? 26.879 -19.581 -14.240 1.00 98.38 518 GLU A CA 1
ATOM 3964 C C . GLU A 1 518 ? 25.428 -19.758 -13.742 1.00 98.38 518 GLU A C 1
ATOM 3966 O O . GLU A 1 518 ? 25.118 -20.732 -13.050 1.00 98.38 518 GLU A O 1
ATOM 3971 N N . MET A 1 519 ? 24.509 -18.876 -14.152 1.00 98.44 519 MET A N 1
ATOM 3972 C CA . MET A 1 519 ? 23.077 -19.004 -13.858 1.00 98.44 519 MET A CA 1
ATOM 3973 C C . MET A 1 519 ? 22.451 -20.235 -14.519 1.00 98.44 519 MET A C 1
ATOM 3975 O O . MET A 1 519 ? 21.640 -20.900 -13.887 1.00 98.44 519 MET A O 1
ATOM 3979 N N . ASP A 1 520 ? 22.808 -20.572 -15.755 1.00 98.25 520 ASP A N 1
ATOM 3980 C CA . ASP A 1 520 ? 22.270 -21.744 -16.455 1.00 98.25 520 ASP A CA 1
ATOM 3981 C C . ASP A 1 520 ? 22.719 -23.053 -15.808 1.00 98.25 520 ASP A C 1
ATOM 3983 O O . ASP A 1 520 ? 21.926 -23.993 -15.701 1.00 98.25 520 ASP A O 1
ATOM 3987 N N . ALA A 1 521 ? 23.964 -23.096 -15.328 1.00 98.19 521 ALA A N 1
ATOM 3988 C CA . ALA A 1 521 ? 24.485 -24.221 -14.562 1.00 98.19 521 ALA A CA 1
ATOM 3989 C C . ALA A 1 521 ? 23.771 -24.360 -13.207 1.00 98.19 521 ALA A C 1
ATOM 3991 O O . ALA A 1 521 ? 23.400 -25.463 -12.808 1.00 98.19 521 ALA A O 1
ATOM 3992 N N . PHE A 1 522 ? 23.536 -23.243 -12.513 1.00 98.44 522 PHE A N 1
ATOM 3993 C CA . PHE A 1 522 ? 22.918 -23.239 -11.186 1.00 98.44 522 PHE A CA 1
ATOM 3994 C C . PHE A 1 522 ? 21.379 -23.341 -11.209 1.00 98.44 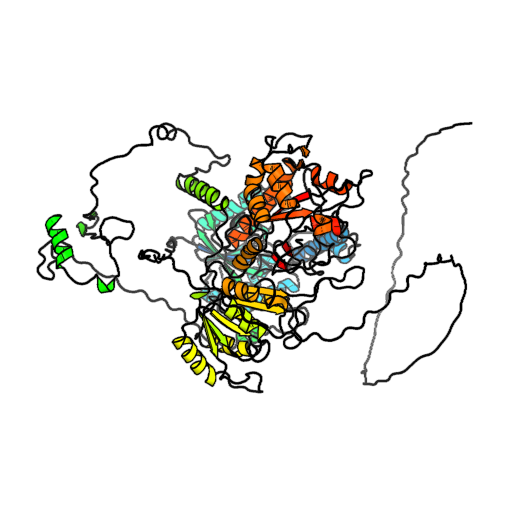522 PHE A C 1
ATOM 3996 O O . PHE A 1 522 ? 20.761 -23.818 -10.257 1.00 98.44 522 PHE A O 1
ATOM 4003 N N . ARG A 1 523 ? 20.740 -22.899 -12.297 1.00 98.25 523 ARG A N 1
ATOM 4004 C CA . ARG A 1 523 ? 19.283 -22.806 -12.498 1.00 98.25 523 ARG A CA 1
ATOM 4005 C C . ARG A 1 523 ? 18.555 -22.093 -11.347 1.00 98.25 523 ARG A C 1
ATOM 4007 O O . ARG A 1 523 ? 17.722 -22.726 -10.695 1.00 98.25 523 ARG A O 1
ATOM 4014 N N . PRO A 1 524 ? 18.846 -20.820 -11.034 1.00 98.50 524 PRO A N 1
ATOM 4015 C CA . PRO A 1 524 ? 18.225 -20.154 -9.895 1.00 98.50 524 PRO A CA 1
ATOM 4016 C C . PRO A 1 524 ? 16.708 -20.037 -10.005 1.00 98.50 524 PRO A C 1
ATOM 4018 O O . PRO A 1 524 ? 16.153 -19.912 -11.094 1.00 98.50 524 PRO A O 1
ATOM 4021 N N . HIS A 1 525 ? 16.050 -20.007 -8.848 1.00 98.31 525 HIS A N 1
ATOM 4022 C CA . HIS A 1 525 ? 14.657 -19.582 -8.720 1.00 98.31 525 HIS A CA 1
ATOM 4023 C C . HIS A 1 525 ? 14.552 -18.074 -8.471 1.00 98.31 525 HIS A C 1
ATOM 4025 O O . HIS A 1 525 ? 13.591 -17.455 -8.918 1.00 98.31 525 HIS A O 1
ATOM 4031 N N . VAL A 1 526 ? 15.540 -17.491 -7.784 1.00 98.62 526 VAL A N 1
ATOM 4032 C CA . VAL A 1 526 ? 15.606 -16.057 -7.473 1.00 98.62 526 VAL A CA 1
ATOM 4033 C C . VAL A 1 526 ? 16.973 -15.511 -7.867 1.00 98.62 526 VAL A C 1
ATOM 4035 O O . VAL A 1 526 ? 17.997 -16.124 -7.557 1.00 98.62 526 VAL A O 1
ATOM 4038 N N . LEU A 1 527 ? 16.983 -14.352 -8.521 1.00 98.69 527 LEU A N 1
ATOM 4039 C CA . LEU A 1 527 ? 18.185 -13.556 -8.747 1.00 98.69 527 LEU A CA 1
ATOM 4040 C C . LEU A 1 527 ? 18.256 -12.436 -7.711 1.00 98.69 527 LEU A C 1
ATOM 4042 O O . LEU A 1 527 ? 17.270 -11.752 -7.451 1.00 98.69 527 LEU A O 1
ATOM 4046 N N . MET A 1 528 ? 19.424 -12.213 -7.134 1.00 98.31 528 MET A N 1
ATOM 4047 C CA . MET A 1 528 ? 19.597 -11.212 -6.095 1.00 98.31 528 MET A CA 1
ATOM 4048 C C . MET A 1 528 ? 20.855 -10.387 -6.332 1.00 98.31 528 MET A C 1
ATOM 4050 O O . MET A 1 528 ? 21.889 -10.904 -6.754 1.00 98.31 528 MET A O 1
ATOM 4054 N N . GLY A 1 529 ? 20.770 -9.094 -6.040 1.00 97.25 529 GLY A N 1
ATOM 4055 C CA . GLY A 1 529 ? 21.919 -8.200 -6.068 1.00 97.25 529 GLY A CA 1
ATOM 4056 C C . GLY A 1 529 ? 21.707 -7.004 -5.155 1.00 97.25 529 GLY A C 1
ATOM 4057 O O . GLY A 1 529 ? 20.578 -6.560 -4.942 1.00 97.25 529 GLY A O 1
ATOM 4058 N N . ALA A 1 530 ? 22.808 -6.476 -4.631 1.00 96.69 530 ALA A N 1
ATOM 4059 C CA . ALA A 1 530 ? 22.816 -5.200 -3.936 1.00 96.69 530 ALA A CA 1
ATOM 4060 C C . ALA A 1 530 ? 23.685 -4.199 -4.673 1.00 96.69 530 ALA A C 1
ATOM 4062 O O . ALA A 1 530 ? 24.719 -4.553 -5.241 1.00 96.69 530 ALA A O 1
ATOM 4063 N N . SER A 1 531 ? 23.286 -2.938 -4.583 1.00 96.31 531 SER A N 1
ATOM 4064 C CA . SER A 1 531 ? 24.099 -1.803 -4.957 1.00 96.31 531 SER A CA 1
ATOM 4065 C C . SER A 1 531 ? 24.654 -1.963 -6.387 1.00 96.31 531 SER A C 1
ATOM 4067 O O . SER A 1 531 ? 23.898 -2.163 -7.344 1.00 96.31 531 SER A O 1
ATOM 4069 N N . LYS A 1 532 ? 25.979 -1.968 -6.532 1.00 96.06 532 LYS A N 1
ATOM 4070 C CA . LYS A 1 532 ? 26.734 -2.164 -7.781 1.00 96.06 532 LYS A CA 1
ATOM 4071 C C . LYS A 1 532 ? 26.303 -3.405 -8.570 1.00 96.06 532 LYS A C 1
ATOM 4073 O O . LYS A 1 532 ? 26.219 -3.357 -9.796 1.00 96.06 532 LYS A O 1
ATOM 4078 N N . GLY A 1 533 ? 25.965 -4.505 -7.896 1.00 96.69 533 GLY A N 1
ATOM 4079 C CA . GLY A 1 533 ? 25.477 -5.739 -8.519 1.00 96.69 533 GLY A CA 1
ATOM 4080 C C . GLY A 1 533 ? 24.190 -5.537 -9.325 1.00 96.69 533 GLY A C 1
ATOM 4081 O O . GLY A 1 533 ? 23.956 -6.240 -10.310 1.00 96.69 533 GLY A O 1
ATOM 4082 N N . GLY A 1 534 ? 23.399 -4.514 -8.983 1.00 97.19 534 GLY A N 1
ATOM 4083 C CA . GLY A 1 534 ? 22.203 -4.119 -9.723 1.00 97.19 534 GLY A CA 1
ATOM 4084 C C . GLY A 1 534 ? 22.475 -3.743 -11.184 1.00 97.19 534 GLY A C 1
ATOM 4085 O O . GLY A 1 534 ? 21.609 -3.959 -12.029 1.00 97.19 534 GLY A O 1
ATOM 4086 N N . VAL A 1 535 ? 23.679 -3.262 -11.523 1.00 97.94 535 VAL A N 1
ATOM 4087 C CA . VAL A 1 535 ? 24.058 -2.951 -12.916 1.00 97.94 535 VAL A CA 1
ATOM 4088 C C . VAL A 1 535 ? 24.006 -4.200 -13.796 1.00 97.94 535 VAL A C 1
ATOM 4090 O O . VAL A 1 535 ? 23.448 -4.166 -14.895 1.00 97.94 535 VAL A O 1
ATOM 4093 N N . TYR A 1 536 ? 24.537 -5.318 -13.298 1.00 98.44 536 TYR A N 1
ATOM 4094 C CA . TYR A 1 536 ? 24.522 -6.586 -14.022 1.00 98.44 536 TYR A CA 1
ATOM 4095 C C . TYR A 1 536 ? 23.105 -7.138 -14.155 1.00 98.44 536 TYR A C 1
ATOM 4097 O O . TYR A 1 536 ? 22.740 -7.590 -15.234 1.00 98.44 536 TYR A O 1
ATOM 4105 N N . ILE A 1 537 ? 22.277 -7.033 -13.108 1.00 98.56 537 ILE A N 1
ATOM 4106 C CA . ILE A 1 537 ? 20.865 -7.450 -13.164 1.00 98.56 537 ILE A CA 1
ATOM 4107 C C . ILE A 1 537 ? 20.111 -6.681 -14.254 1.00 98.56 537 ILE A C 1
ATOM 4109 O O . ILE A 1 537 ? 19.418 -7.287 -15.070 1.00 98.56 537 ILE A O 1
ATOM 4113 N N . VAL A 1 538 ? 20.294 -5.359 -14.326 1.00 98.25 538 VAL A N 1
ATOM 4114 C CA . VAL A 1 538 ? 19.695 -4.532 -15.384 1.00 98.25 538 VAL A CA 1
ATOM 4115 C C . VAL A 1 538 ? 20.194 -4.960 -16.770 1.00 98.25 538 VAL A C 1
ATOM 4117 O O . VAL A 1 538 ? 19.401 -5.020 -17.709 1.00 98.25 538 VAL A O 1
ATOM 4120 N N . GLY A 1 539 ? 21.480 -5.298 -16.912 1.00 98.19 539 GLY A N 1
ATOM 4121 C CA . GLY A 1 539 ? 22.036 -5.861 -18.146 1.00 98.19 539 GLY A CA 1
ATOM 4122 C C . GLY A 1 539 ? 21.379 -7.189 -18.543 1.00 98.19 539 GLY A C 1
ATOM 4123 O O . GLY A 1 539 ? 20.921 -7.337 -19.677 1.00 98.19 539 GLY A O 1
ATOM 4124 N N . LEU A 1 540 ? 21.244 -8.122 -17.594 1.00 98.62 540 LEU A N 1
ATOM 4125 C CA . LEU A 1 540 ? 20.575 -9.414 -17.796 1.00 98.62 540 LEU A CA 1
ATOM 4126 C C . LEU A 1 540 ? 19.111 -9.238 -18.216 1.00 98.62 540 LEU A C 1
ATOM 4128 O O . LEU A 1 540 ? 18.638 -9.939 -19.111 1.00 98.62 540 LEU A O 1
ATOM 4132 N N . TRP A 1 541 ? 18.400 -8.275 -17.625 1.00 98.38 541 TRP A N 1
ATOM 4133 C CA . TRP A 1 541 ? 17.050 -7.914 -18.052 1.00 98.38 541 TRP A CA 1
ATOM 4134 C C . TRP A 1 541 ? 17.032 -7.360 -19.477 1.00 98.38 541 TRP A C 1
ATOM 4136 O O . TRP A 1 541 ? 16.215 -7.787 -20.289 1.00 98.38 541 TRP A O 1
ATOM 4146 N N . ARG A 1 542 ? 17.919 -6.431 -19.832 1.00 97.88 542 ARG A N 1
ATOM 4147 C CA . ARG A 1 542 ? 17.947 -5.855 -21.190 1.00 97.88 542 ARG A CA 1
ATOM 4148 C C . ARG A 1 542 ? 18.235 -6.903 -22.263 1.00 97.88 542 ARG A C 1
ATOM 4150 O O . ARG A 1 542 ? 17.611 -6.867 -23.316 1.00 97.88 542 ARG A O 1
ATOM 4157 N N . ARG A 1 543 ? 19.112 -7.866 -21.968 1.00 98.06 543 ARG A N 1
ATOM 4158 C CA . ARG A 1 543 ? 19.425 -9.004 -22.848 1.00 98.06 543 ARG A CA 1
ATOM 4159 C C . ARG A 1 543 ? 18.349 -10.095 -22.871 1.00 98.06 543 ARG A C 1
ATOM 4161 O O . ARG A 1 543 ? 18.442 -11.009 -23.680 1.00 98.06 543 ARG A O 1
ATOM 4168 N N . GLY A 1 544 ? 17.351 -10.036 -21.985 1.00 97.62 544 GLY A N 1
ATOM 4169 C CA . GLY A 1 544 ? 16.351 -11.100 -21.832 1.00 97.62 544 GLY A CA 1
ATOM 4170 C C . GLY A 1 544 ? 16.910 -12.391 -21.223 1.00 97.62 544 GLY A C 1
ATOM 4171 O O . GLY A 1 544 ? 16.260 -13.429 -21.275 1.00 97.62 544 GLY A O 1
ATOM 4172 N N . TYR A 1 545 ? 18.104 -12.340 -20.629 1.00 98.50 545 TYR A N 1
ATOM 4173 C CA . TYR A 1 545 ? 18.768 -13.485 -19.999 1.00 98.50 545 TYR A CA 1
ATOM 4174 C C . TYR A 1 545 ? 18.122 -13.889 -18.672 1.00 98.50 545 TYR A C 1
ATOM 4176 O O . TYR A 1 545 ? 18.249 -15.037 -18.250 1.00 98.50 545 TYR A O 1
ATOM 4184 N N . TRP A 1 546 ? 17.413 -12.961 -18.026 1.00 98.38 546 TRP A N 1
ATOM 4185 C CA . TRP A 1 546 ? 16.621 -13.216 -16.830 1.00 98.38 546 TRP A CA 1
ATOM 4186 C C . TRP A 1 546 ? 15.314 -12.431 -16.879 1.00 98.38 546 TRP A C 1
ATOM 4188 O O . TRP A 1 546 ? 15.309 -11.263 -17.258 1.00 98.38 546 TRP A O 1
ATOM 4198 N N . ARG A 1 547 ? 14.216 -13.064 -16.462 1.00 97.75 547 ARG A N 1
ATOM 4199 C CA . ARG A 1 547 ? 12.873 -12.468 -16.304 1.00 97.75 547 ARG A CA 1
ATOM 4200 C C . ARG A 1 547 ? 12.148 -12.980 -15.054 1.00 97.75 547 ARG A C 1
ATOM 4202 O O . ARG A 1 547 ? 10.945 -12.801 -14.904 1.00 97.75 547 ARG A O 1
ATOM 4209 N N . GLY A 1 548 ? 12.876 -13.684 -14.192 1.00 97.75 548 GLY A N 1
ATOM 4210 C CA . GLY A 1 548 ? 12.321 -14.336 -13.017 1.00 97.75 548 GLY A CA 1
ATOM 4211 C C . GLY A 1 548 ? 12.267 -13.430 -11.783 1.00 97.75 548 GLY A C 1
ATOM 4212 O O . GLY A 1 548 ? 12.568 -12.238 -11.869 1.00 97.75 548 GLY A O 1
ATOM 4213 N N . PRO A 1 549 ? 11.907 -14.013 -10.628 1.00 98.62 549 PRO A N 1
ATOM 4214 C CA . PRO A 1 549 ? 11.933 -13.369 -9.318 1.00 98.62 549 PRO A CA 1
ATOM 4215 C C . PRO A 1 549 ? 13.262 -12.662 -9.017 1.00 98.62 549 PRO A C 1
ATOM 4217 O O . PRO A 1 549 ? 14.330 -13.261 -9.168 1.00 98.62 549 PRO A O 1
ATOM 4220 N N . THR A 1 550 ? 13.207 -11.406 -8.573 1.00 98.81 550 THR A N 1
ATOM 4221 C CA . THR A 1 550 ? 14.409 -10.612 -8.292 1.00 98.81 550 THR A CA 1
ATOM 4222 C C . THR A 1 550 ? 14.308 -9.820 -6.990 1.00 98.81 550 THR A C 1
ATOM 4224 O O . THR A 1 550 ? 13.336 -9.101 -6.773 1.00 98.81 550 THR A O 1
ATOM 4227 N N . VAL A 1 551 ? 15.355 -9.874 -6.162 1.00 98.75 551 VAL A N 1
ATOM 4228 C CA . VAL A 1 551 ? 15.549 -8.958 -5.024 1.00 98.75 551 VAL A CA 1
ATOM 4229 C C . VAL A 1 551 ? 16.661 -7.959 -5.356 1.00 98.75 551 VAL A C 1
ATOM 4231 O O . VAL A 1 551 ? 17.789 -8.353 -5.655 1.00 98.75 551 VAL A O 1
ATOM 4234 N N . LEU A 1 552 ? 16.343 -6.667 -5.287 1.00 98.50 552 LEU A N 1
ATOM 4235 C CA . LEU A 1 552 ? 17.286 -5.557 -5.414 1.00 98.50 552 LEU A CA 1
ATOM 4236 C C . LEU A 1 552 ? 17.416 -4.835 -4.074 1.00 98.50 552 LEU A C 1
ATOM 4238 O O . LEU A 1 552 ? 16.426 -4.343 -3.542 1.00 98.50 552 LEU A O 1
ATOM 4242 N N . ILE A 1 553 ? 18.632 -4.718 -3.556 1.00 98.19 553 ILE A N 1
ATOM 4243 C CA . ILE A 1 553 ? 18.925 -3.902 -2.371 1.00 98.19 553 ILE A CA 1
ATOM 4244 C C . ILE A 1 553 ? 19.687 -2.663 -2.832 1.00 98.19 553 ILE A C 1
ATOM 4246 O O . ILE A 1 553 ? 20.703 -2.802 -3.508 1.00 98.19 553 ILE A O 1
ATOM 4250 N N . ASN A 1 554 ? 19.195 -1.470 -2.503 1.00 97.50 554 ASN A N 1
ATOM 4251 C CA . ASN A 1 554 ? 19.690 -0.183 -3.004 1.00 97.50 554 ASN A CA 1
ATOM 4252 C C . ASN A 1 554 ? 19.810 -0.198 -4.530 1.00 97.50 554 ASN A C 1
ATOM 4254 O O . ASN A 1 554 ? 20.905 -0.276 -5.095 1.00 97.50 554 ASN A O 1
ATOM 4258 N N . ALA A 1 555 ? 18.654 -0.216 -5.201 1.00 96.38 555 ALA A N 1
ATOM 4259 C CA . ALA A 1 555 ? 18.576 -0.318 -6.652 1.00 96.38 555 ALA A CA 1
ATOM 4260 C C . ALA A 1 555 ? 19.502 0.709 -7.329 1.00 96.38 555 ALA A C 1
ATOM 4262 O O . ALA A 1 555 ? 19.372 1.914 -7.126 1.00 96.38 555 ALA A O 1
ATOM 4263 N N . HIS A 1 556 ? 20.438 0.218 -8.146 1.00 97.62 556 HIS A N 1
ATOM 4264 C CA . HIS A 1 556 ? 21.427 1.070 -8.800 1.00 97.62 556 HIS A CA 1
ATOM 4265 C C . HIS A 1 556 ? 20.749 2.145 -9.677 1.00 97.62 556 HIS A C 1
ATOM 4267 O O . HIS A 1 556 ? 19.807 1.805 -10.401 1.00 97.62 556 HIS A O 1
ATOM 4273 N N . PRO A 1 557 ? 21.270 3.387 -9.764 1.00 97.06 557 PRO A N 1
ATOM 4274 C CA . PRO A 1 557 ? 20.686 4.468 -10.581 1.00 97.06 557 PRO A CA 1
ATOM 4275 C C . PRO A 1 557 ? 20.529 4.186 -12.091 1.00 97.06 557 PRO A C 1
ATOM 4277 O O . PRO A 1 557 ? 19.892 4.950 -12.820 1.00 97.06 557 PRO A O 1
ATOM 4280 N N . MET A 1 558 ? 21.119 3.101 -12.600 1.00 96.12 558 MET A N 1
ATOM 4281 C CA . MET A 1 558 ? 20.924 2.628 -13.982 1.00 96.12 558 MET A CA 1
ATOM 4282 C C . MET A 1 558 ? 19.634 1.821 -14.171 1.00 96.12 558 MET A C 1
ATOM 4284 O O . MET A 1 558 ? 19.205 1.613 -15.310 1.00 96.12 558 MET A O 1
ATOM 4288 N N . CYS A 1 559 ? 19.015 1.365 -13.082 1.00 97.88 559 CYS A N 1
ATOM 4289 C CA . CYS A 1 559 ? 17.720 0.710 -13.097 1.00 97.88 559 CYS A CA 1
ATOM 4290 C C . CYS A 1 559 ? 16.638 1.758 -13.374 1.00 97.88 559 CYS A C 1
ATOM 4292 O O . CYS A 1 559 ? 16.220 2.502 -12.494 1.00 97.88 559 CYS A O 1
ATOM 4294 N N . ARG A 1 560 ? 16.235 1.864 -14.642 1.00 97.69 560 ARG A N 1
ATOM 4295 C CA . ARG A 1 560 ? 15.196 2.802 -15.102 1.00 97.69 560 ARG A CA 1
ATOM 4296 C C . ARG A 1 560 ? 13.880 2.113 -15.450 1.00 97.69 560 ARG A C 1
ATOM 4298 O O . ARG A 1 560 ? 12.892 2.796 -15.691 1.00 97.69 560 ARG A O 1
ATOM 4305 N N . GLN A 1 561 ? 13.886 0.784 -15.508 1.00 97.56 561 GLN A N 1
ATOM 4306 C CA . GLN A 1 561 ? 12.733 -0.030 -15.859 1.00 97.56 561 GLN A CA 1
ATOM 4307 C C . GLN A 1 561 ? 12.842 -1.410 -15.206 1.00 97.56 561 GLN A C 1
ATOM 4309 O O . GLN A 1 561 ? 13.926 -1.997 -15.174 1.00 97.56 561 GLN A O 1
ATOM 4314 N N . ILE A 1 562 ? 11.708 -1.921 -14.736 1.00 98.12 562 ILE A N 1
ATOM 4315 C CA . ILE A 1 562 ? 11.520 -3.280 -14.230 1.00 98.12 562 ILE A CA 1
ATOM 4316 C C . ILE A 1 562 ? 10.761 -4.094 -15.298 1.00 98.12 562 ILE A C 1
ATOM 4318 O O . ILE A 1 562 ? 9.811 -3.562 -15.872 1.00 98.12 562 ILE A O 1
ATOM 4322 N N . PRO A 1 563 ? 11.141 -5.354 -15.593 1.00 98.06 563 PRO A N 1
ATOM 4323 C CA . PRO A 1 563 ? 10.377 -6.203 -16.511 1.00 98.06 563 PRO A CA 1
ATOM 4324 C C . PRO A 1 563 ? 8.942 -6.437 -16.016 1.00 98.06 563 PRO A C 1
ATOM 4326 O O . PRO A 1 563 ? 8.727 -6.668 -14.826 1.00 98.06 563 PRO A O 1
ATOM 4329 N N . GLU A 1 564 ? 7.956 -6.397 -16.913 1.00 96.81 564 GLU A N 1
ATOM 4330 C CA . GLU A 1 564 ? 6.536 -6.496 -16.543 1.00 96.81 564 GLU A CA 1
ATOM 4331 C C . GLU A 1 564 ? 6.162 -7.867 -15.958 1.00 96.81 564 GLU A C 1
ATOM 4333 O O . GLU A 1 564 ? 5.277 -7.982 -15.114 1.00 96.81 564 GLU A O 1
ATOM 4338 N N . GLU A 1 565 ? 6.851 -8.917 -16.387 1.00 96.62 565 GLU A N 1
ATOM 4339 C CA . GLU A 1 565 ? 6.616 -10.299 -15.985 1.00 96.62 565 GLU A CA 1
ATOM 4340 C C . GLU A 1 565 ? 7.307 -10.688 -14.668 1.00 96.62 565 GLU A C 1
ATOM 4342 O O . GLU A 1 565 ? 6.928 -11.683 -14.042 1.00 96.62 565 GLU A O 1
ATOM 4347 N N . ALA A 1 566 ? 8.311 -9.918 -14.240 1.00 97.44 566 ALA A N 1
ATOM 4348 C CA . ALA A 1 566 ? 9.176 -10.274 -13.124 1.00 97.44 566 ALA A CA 1
ATOM 4349 C C . ALA A 1 566 ? 8.576 -9.840 -11.782 1.00 97.44 566 ALA A C 1
ATOM 4351 O O . ALA A 1 566 ? 8.230 -8.677 -11.586 1.00 97.44 566 ALA A O 1
ATOM 4352 N N . ASN A 1 567 ? 8.528 -10.765 -10.821 1.00 98.44 567 ASN A N 1
ATOM 4353 C CA . ASN A 1 567 ? 8.270 -10.422 -9.426 1.00 98.44 567 ASN A CA 1
ATOM 4354 C C . ASN A 1 567 ? 9.520 -9.751 -8.835 1.00 98.44 567 ASN A C 1
ATOM 4356 O O . ASN A 1 567 ? 10.525 -10.428 -8.615 1.00 98.44 567 ASN A O 1
ATOM 4360 N N . VAL A 1 568 ? 9.472 -8.449 -8.560 1.00 98.56 568 VAL A N 1
ATOM 4361 C CA . VAL A 1 568 ? 10.627 -7.686 -8.073 1.00 98.56 568 VAL A CA 1
ATOM 4362 C C . VAL A 1 568 ? 10.357 -7.061 -6.713 1.00 98.56 568 VAL A C 1
ATOM 4364 O O . VAL A 1 568 ? 9.381 -6.340 -6.519 1.00 98.56 568 VAL A O 1
ATOM 4367 N N . VAL A 1 569 ? 11.270 -7.296 -5.778 1.00 98.62 569 VAL A N 1
ATOM 4368 C CA . VAL A 1 569 ? 11.343 -6.576 -4.508 1.00 98.62 569 VAL A CA 1
ATOM 4369 C C . VAL A 1 569 ? 12.504 -5.594 -4.568 1.00 98.62 569 VAL A C 1
ATOM 4371 O O . VAL A 1 569 ? 13.612 -5.970 -4.947 1.00 98.62 569 VAL A O 1
ATOM 4374 N N . MET A 1 570 ? 12.260 -4.350 -4.166 1.00 98.38 570 MET A N 1
ATOM 4375 C CA . MET A 1 570 ? 13.291 -3.338 -3.954 1.00 98.38 570 MET A CA 1
ATOM 4376 C C . MET A 1 570 ? 13.349 -2.979 -2.472 1.00 98.38 570 MET A C 1
ATOM 4378 O O . MET A 1 570 ? 12.339 -2.567 -1.913 1.00 98.38 570 MET A O 1
ATOM 4382 N N . ALA A 1 571 ? 14.512 -3.125 -1.844 1.00 98.38 571 ALA A N 1
ATOM 4383 C CA . ALA A 1 571 ? 14.769 -2.690 -0.475 1.00 98.38 571 ALA A CA 1
ATOM 4384 C C . ALA A 1 571 ? 15.688 -1.469 -0.492 1.00 98.38 571 ALA A C 1
ATOM 4386 O O . ALA A 1 571 ? 16.783 -1.551 -1.049 1.00 98.38 571 ALA A O 1
ATOM 4387 N N . VAL A 1 572 ? 15.228 -0.343 0.054 1.00 98.12 572 VAL A N 1
ATOM 4388 C CA . VAL A 1 572 ? 15.987 0.916 0.072 1.00 98.12 572 VAL A CA 1
ATOM 4389 C C . VAL A 1 572 ? 15.675 1.696 1.348 1.00 98.12 572 VAL A C 1
ATOM 4391 O O . VAL A 1 572 ? 14.528 1.742 1.797 1.00 98.12 572 VAL A O 1
ATOM 4394 N N . GLY A 1 573 ? 16.694 2.344 1.904 1.00 97.44 573 GLY A N 1
ATOM 4395 C CA . GLY A 1 573 ? 16.586 3.207 3.074 1.00 97.44 573 GLY A CA 1
ATOM 4396 C C . GLY A 1 573 ? 16.662 4.680 2.701 1.00 97.44 573 GLY A C 1
ATOM 4397 O O . GLY A 1 573 ? 17.375 5.064 1.778 1.00 97.44 573 GLY A O 1
ATOM 4398 N N . SER A 1 574 ? 15.944 5.523 3.439 1.00 96.94 574 SER A N 1
ATOM 4399 C CA . SER A 1 574 ? 15.899 6.968 3.205 1.00 96.94 574 SER A CA 1
ATOM 4400 C C . SER A 1 574 ? 17.224 7.671 3.463 1.00 96.94 574 SER A C 1
ATOM 4402 O O . SER A 1 574 ? 17.397 8.800 3.015 1.00 96.94 574 SER A O 1
ATOM 4404 N N . ASN A 1 575 ? 18.125 7.029 4.209 1.00 97.50 575 ASN A N 1
ATOM 4405 C CA . ASN A 1 575 ? 19.421 7.574 4.588 1.00 97.50 575 ASN A CA 1
ATOM 4406 C C . ASN A 1 575 ? 20.559 6.932 3.784 1.00 97.50 575 ASN A C 1
ATOM 4408 O O . ASN A 1 575 ? 21.704 6.997 4.223 1.00 97.50 575 ASN A O 1
ATOM 4412 N N . ASP A 1 576 ? 20.256 6.307 2.637 1.00 97.69 576 ASP A N 1
ATOM 4413 C CA . ASP A 1 576 ? 21.269 5.803 1.711 1.00 97.69 576 ASP A CA 1
ATOM 4414 C C . ASP A 1 576 ? 22.163 6.953 1.221 1.00 97.69 576 ASP A C 1
ATOM 4416 O O . ASP A 1 576 ? 21.759 7.835 0.460 1.00 97.69 576 ASP A O 1
ATOM 4420 N N . GLU A 1 577 ? 23.399 6.937 1.699 1.00 97.31 577 GLU A N 1
ATOM 4421 C CA . GLU A 1 577 ? 24.436 7.920 1.435 1.00 97.31 577 GLU A CA 1
ATOM 4422 C C . GLU A 1 577 ? 25.181 7.682 0.113 1.00 97.31 577 GLU A C 1
ATOM 4424 O O . GLU A 1 577 ? 25.901 8.567 -0.352 1.00 97.31 577 GLU A O 1
ATOM 4429 N N . VAL A 1 578 ? 25.026 6.502 -0.495 1.00 96.50 578 VAL A N 1
ATOM 4430 C CA . VAL A 1 578 ? 25.722 6.108 -1.728 1.00 96.50 578 VAL A CA 1
ATOM 4431 C C . VAL A 1 578 ? 24.829 6.354 -2.939 1.00 96.50 578 VAL A C 1
ATOM 4433 O O . VAL A 1 578 ? 25.268 6.974 -3.908 1.00 96.50 578 VAL A O 1
ATOM 4436 N N . TYR A 1 579 ? 23.570 5.916 -2.875 1.00 96.81 579 TYR A N 1
ATOM 4437 C CA . TYR A 1 579 ? 22.558 6.137 -3.910 1.00 96.81 579 TYR A CA 1
ATOM 4438 C C . TYR A 1 579 ? 21.356 6.894 -3.337 1.00 96.81 579 TYR A C 1
ATOM 4440 O O . TYR A 1 579 ? 20.261 6.334 -3.235 1.00 96.81 579 TYR A O 1
ATOM 4448 N N . PRO A 1 580 ? 21.530 8.180 -2.983 1.00 96.75 580 PRO A N 1
ATOM 4449 C CA . PRO A 1 580 ? 20.442 8.976 -2.442 1.00 96.75 580 PRO A CA 1
ATOM 4450 C C . PRO A 1 580 ? 19.309 9.067 -3.466 1.00 96.75 580 PRO A C 1
ATOM 4452 O O . PRO A 1 580 ? 19.495 9.526 -4.596 1.00 96.75 580 PRO A O 1
ATOM 4455 N N . VAL A 1 581 ? 18.122 8.626 -3.063 1.00 96.50 581 VAL A N 1
ATOM 4456 C CA . VAL A 1 581 ? 16.936 8.571 -3.918 1.00 96.50 581 VAL A CA 1
ATOM 4457 C C . VAL A 1 581 ? 15.700 8.921 -3.102 1.00 96.50 581 VAL A C 1
ATOM 4459 O O . VAL A 1 581 ? 15.585 8.557 -1.932 1.00 96.50 581 VAL A O 1
ATOM 4462 N N . GLN A 1 582 ? 14.765 9.650 -3.707 1.00 95.31 582 GLN A N 1
ATOM 4463 C CA . GLN A 1 582 ? 13.494 9.942 -3.056 1.00 95.31 582 GLN A CA 1
ATOM 4464 C C . GLN A 1 582 ? 12.542 8.758 -3.219 1.00 95.31 582 GLN A C 1
ATOM 4466 O O . GLN A 1 582 ? 12.512 8.096 -4.258 1.00 95.31 582 GLN A O 1
ATOM 4471 N N . ARG A 1 583 ? 11.688 8.527 -2.217 1.00 94.19 583 ARG A N 1
ATOM 4472 C CA . ARG A 1 583 ? 10.660 7.475 -2.269 1.00 94.19 583 ARG A CA 1
ATOM 4473 C C . ARG A 1 583 ? 9.804 7.556 -3.541 1.00 94.19 583 ARG A C 1
ATOM 4475 O O . ARG A 1 583 ? 9.545 6.531 -4.162 1.00 94.19 583 ARG A O 1
ATOM 4482 N N . ALA A 1 584 ? 9.413 8.766 -3.946 1.00 93.12 584 ALA A N 1
ATOM 4483 C CA . ALA A 1 584 ? 8.591 8.992 -5.136 1.00 93.12 584 ALA A CA 1
ATOM 4484 C C . ALA A 1 584 ? 9.266 8.509 -6.436 1.00 93.12 584 ALA A C 1
ATOM 4486 O O . ALA A 1 584 ? 8.582 8.007 -7.326 1.00 93.12 584 ALA A O 1
ATOM 4487 N N . ASP A 1 585 ? 10.596 8.605 -6.537 1.00 95.62 585 ASP A N 1
ATOM 4488 C CA . ASP A 1 585 ? 11.342 8.122 -7.705 1.00 95.62 585 ASP A CA 1
ATOM 4489 C C . ASP A 1 585 ? 11.338 6.588 -7.768 1.00 95.62 585 ASP A C 1
ATOM 4491 O O . ASP A 1 585 ? 11.180 6.003 -8.841 1.00 95.62 585 ASP A O 1
ATOM 4495 N N . LEU A 1 586 ? 11.456 5.924 -6.612 1.00 95.94 586 LEU A N 1
ATOM 4496 C CA . LEU A 1 586 ? 11.370 4.465 -6.508 1.00 95.94 586 LEU A CA 1
ATOM 4497 C C . LEU A 1 586 ? 9.957 3.951 -6.790 1.00 95.94 586 LEU A C 1
ATOM 4499 O O . LEU A 1 586 ? 9.807 2.949 -7.485 1.00 95.94 586 LEU A O 1
ATOM 4503 N N . GLU A 1 587 ? 8.923 4.643 -6.310 1.00 94.19 587 GLU A N 1
ATOM 4504 C CA . GLU A 1 587 ? 7.528 4.358 -6.673 1.00 94.19 587 GLU A CA 1
ATOM 4505 C C . GLU A 1 587 ? 7.320 4.544 -8.190 1.00 94.19 587 GLU A C 1
ATOM 4507 O O . GLU A 1 587 ? 6.723 3.695 -8.854 1.00 94.19 587 GLU A O 1
ATOM 4512 N N . GLY A 1 588 ? 7.910 5.588 -8.785 1.00 94.62 588 GLY A N 1
ATOM 4513 C CA . GLY A 1 588 ? 7.960 5.779 -10.237 1.00 94.62 588 GLY A CA 1
ATOM 4514 C C . GLY A 1 588 ? 8.615 4.607 -10.977 1.00 94.62 588 GLY A C 1
ATOM 4515 O O . GLY A 1 588 ? 8.081 4.135 -11.982 1.00 94.62 588 GLY A O 1
ATOM 4516 N N . LEU A 1 589 ? 9.725 4.082 -10.455 1.00 96.00 589 LEU A N 1
ATOM 4517 C CA . LEU A 1 589 ? 10.380 2.888 -10.988 1.00 96.00 589 LEU A CA 1
ATOM 4518 C C . LEU A 1 589 ? 9.502 1.635 -10.830 1.00 96.00 589 LEU A C 1
ATOM 4520 O O . LEU A 1 589 ? 9.373 0.867 -11.784 1.00 96.00 589 LEU A O 1
ATOM 4524 N N . MET A 1 590 ? 8.833 1.443 -9.687 1.00 95.81 590 MET A N 1
ATOM 4525 C CA . MET A 1 590 ? 7.879 0.341 -9.485 1.00 95.81 590 MET A CA 1
ATOM 4526 C C . MET A 1 590 ? 6.761 0.341 -10.526 1.00 95.81 590 MET A C 1
ATOM 4528 O O . MET A 1 590 ? 6.345 -0.732 -10.965 1.00 95.81 590 MET A O 1
ATOM 4532 N N . HIS A 1 591 ? 6.291 1.522 -10.939 1.00 94.75 591 HIS A N 1
ATOM 4533 C CA . HIS A 1 591 ? 5.239 1.671 -11.950 1.00 94.75 591 HIS A CA 1
ATOM 4534 C C . HIS A 1 591 ? 5.644 1.192 -13.344 1.00 94.75 591 HIS A C 1
ATOM 4536 O O . HIS A 1 591 ? 4.772 1.005 -14.195 1.00 94.75 591 HIS A O 1
ATOM 4542 N N . THR A 1 592 ? 6.940 1.002 -13.595 1.00 96.38 592 THR A N 1
ATOM 4543 C CA . THR A 1 592 ? 7.425 0.436 -14.858 1.00 96.38 592 THR A CA 1
ATOM 4544 C C . THR A 1 592 ? 7.276 -1.084 -14.925 1.00 96.38 592 THR A C 1
ATOM 4546 O O . THR A 1 592 ? 7.253 -1.624 -16.025 1.00 96.38 592 THR A O 1
ATOM 4549 N N . GLY A 1 593 ? 7.153 -1.756 -13.773 1.00 96.38 593 GLY A N 1
ATOM 4550 C CA . GLY A 1 593 ? 6.927 -3.196 -13.690 1.00 96.38 593 GLY A CA 1
ATOM 4551 C C . GLY A 1 593 ? 5.452 -3.585 -13.820 1.00 96.38 593 GLY A C 1
ATOM 4552 O O . GLY A 1 593 ? 4.560 -2.743 -13.972 1.00 96.38 593 GLY A O 1
ATOM 4553 N N . GLY A 1 594 ? 5.189 -4.890 -13.742 1.00 94.38 594 GLY A N 1
ATOM 4554 C CA . GLY A 1 594 ? 3.838 -5.436 -13.833 1.00 94.38 594 GLY A CA 1
ATOM 4555 C C . GLY A 1 594 ? 2.966 -5.091 -12.626 1.00 94.38 594 GLY A C 1
ATOM 4556 O O . GLY A 1 594 ? 3.446 -4.893 -11.506 1.00 94.38 594 GLY A O 1
ATOM 4557 N N . GLN A 1 595 ? 1.652 -5.067 -12.839 1.00 93.44 595 GLN A N 1
ATOM 4558 C CA . GLN A 1 595 ? 0.675 -4.849 -11.771 1.00 93.44 595 GLN A CA 1
ATOM 4559 C C . GLN A 1 595 ? 0.769 -5.955 -10.710 1.00 93.44 595 GLN A C 1
ATOM 4561 O O . GLN A 1 595 ? 0.752 -7.138 -11.046 1.00 93.44 595 GLN A O 1
ATOM 4566 N N . ASN A 1 596 ? 0.877 -5.573 -9.433 1.00 94.88 596 ASN A N 1
ATOM 4567 C CA . ASN A 1 596 ? 1.140 -6.471 -8.298 1.00 94.88 596 ASN A CA 1
ATOM 4568 C C . ASN A 1 596 ? 2.434 -7.290 -8.408 1.00 94.88 596 ASN A C 1
ATOM 4570 O O . ASN A 1 596 ? 2.614 -8.238 -7.651 1.00 94.88 596 ASN A O 1
ATOM 4574 N N . LYS A 1 597 ? 3.340 -6.966 -9.335 1.00 97.00 597 LYS A N 1
ATOM 4575 C CA . LYS A 1 597 ? 4.611 -7.683 -9.510 1.00 97.00 597 LYS A CA 1
ATOM 4576 C C . LYS A 1 597 ? 5.773 -6.999 -8.808 1.00 97.00 597 LYS A C 1
ATOM 4578 O O . LYS A 1 597 ? 6.823 -7.606 -8.654 1.00 97.00 597 LYS A O 1
ATOM 4583 N N . THR A 1 598 ? 5.590 -5.773 -8.334 1.00 97.62 598 THR A N 1
ATOM 4584 C CA . THR A 1 598 ? 6.630 -4.997 -7.659 1.00 97.62 598 THR A CA 1
ATOM 4585 C C . THR A 1 598 ? 6.273 -4.736 -6.199 1.00 97.62 598 THR A C 1
ATOM 4587 O O . THR A 1 598 ? 5.105 -4.561 -5.859 1.00 97.62 598 THR A O 1
ATOM 4590 N N . PHE A 1 599 ? 7.280 -4.710 -5.327 1.00 97.88 599 PHE A N 1
ATOM 4591 C CA . PHE A 1 599 ? 7.150 -4.301 -3.927 1.00 97.88 599 PHE A CA 1
ATOM 4592 C C . PHE A 1 599 ? 8.347 -3.444 -3.514 1.00 97.88 599 PHE A C 1
ATOM 4594 O O . PHE A 1 599 ? 9.490 -3.807 -3.792 1.00 97.88 599 PHE A O 1
ATOM 4601 N N . LEU A 1 600 ? 8.084 -2.326 -2.836 1.00 97.75 600 LEU A N 1
ATOM 4602 C CA . LEU A 1 600 ? 9.106 -1.474 -2.236 1.00 97.75 600 LEU A CA 1
ATOM 4603 C C . LEU A 1 600 ? 9.105 -1.655 -0.719 1.00 97.75 600 LEU A C 1
ATOM 4605 O O . LEU A 1 600 ? 8.216 -1.182 -0.012 1.00 97.75 600 LEU A O 1
ATOM 4609 N N . TYR A 1 601 ? 10.154 -2.299 -0.224 1.00 98.19 601 TYR A N 1
ATOM 4610 C CA . TYR A 1 601 ? 10.517 -2.289 1.181 1.00 98.19 601 TYR A CA 1
ATOM 4611 C C . TYR A 1 601 ? 11.322 -1.015 1.466 1.00 98.19 601 TYR A C 1
ATOM 4613 O O . TYR A 1 601 ? 12.543 -0.972 1.329 1.00 98.19 601 TYR A O 1
ATOM 4621 N N . TRP A 1 602 ? 10.604 0.058 1.793 1.00 97.12 602 TRP A N 1
ATOM 4622 C CA . TRP A 1 602 ? 11.188 1.349 2.155 1.00 97.12 602 TRP A CA 1
ATOM 4623 C C . TRP A 1 602 ? 11.403 1.430 3.666 1.00 97.12 602 TRP A C 1
ATOM 4625 O O . TRP A 1 602 ? 10.487 1.113 4.430 1.00 97.12 602 TRP A O 1
ATOM 4635 N N . THR A 1 603 ? 12.564 1.914 4.104 1.00 96.75 603 THR A N 1
ATOM 4636 C CA . THR A 1 603 ? 12.799 2.291 5.505 1.00 96.75 603 THR A CA 1
ATOM 4637 C C . THR A 1 603 ? 13.108 3.776 5.602 1.00 96.75 603 THR A C 1
ATOM 4639 O O . THR A 1 603 ? 14.007 4.279 4.945 1.00 96.75 603 THR A O 1
ATOM 4642 N N . ALA A 1 604 ? 12.339 4.510 6.404 1.00 95.62 604 ALA A N 1
ATOM 4643 C CA . ALA A 1 604 ? 12.468 5.962 6.513 1.00 95.62 604 ALA A CA 1
ATOM 4644 C C . ALA A 1 604 ? 12.699 6.408 7.947 1.00 95.62 604 ALA A C 1
ATOM 4646 O O . ALA A 1 604 ? 12.322 5.697 8.882 1.00 95.62 604 ALA A O 1
ATOM 4647 N N . ASP A 1 605 ? 13.185 7.627 8.127 1.00 94.81 605 ASP A N 1
ATOM 4648 C CA . ASP A 1 605 ? 13.061 8.298 9.414 1.00 94.81 605 ASP A CA 1
ATOM 4649 C C . ASP A 1 605 ? 11.580 8.458 9.800 1.00 94.81 605 ASP A C 1
ATOM 4651 O O . ASP A 1 605 ? 10.705 8.674 8.958 1.00 94.81 605 ASP A O 1
ATOM 4655 N N . SER A 1 606 ? 11.277 8.342 11.091 1.00 91.81 606 SER A N 1
ATOM 4656 C CA . SER A 1 606 ? 9.978 8.762 11.611 1.00 91.81 606 SER A CA 1
ATOM 4657 C C . SER A 1 606 ? 9.871 10.284 11.644 1.00 91.81 606 SER A C 1
ATOM 4659 O O . SER A 1 606 ? 10.868 11.005 11.597 1.00 91.81 606 SER A O 1
ATOM 4661 N N . GLY A 1 607 ? 8.665 10.799 11.882 1.00 88.25 607 GLY A N 1
ATOM 4662 C CA . GLY A 1 607 ? 8.540 12.168 12.381 1.00 88.25 607 GLY A CA 1
ATOM 4663 C C . GLY A 1 607 ? 9.339 12.388 13.671 1.00 88.25 607 GLY A C 1
ATOM 4664 O O . GLY A 1 607 ? 9.699 11.442 14.379 1.00 88.25 607 GLY A O 1
ATOM 4665 N N . ARG A 1 608 ? 9.602 13.656 13.994 1.00 87.44 608 ARG A N 1
ATOM 4666 C CA . ARG A 1 608 ? 10.196 14.029 15.282 1.00 87.44 608 ARG A CA 1
ATOM 4667 C C . ARG A 1 608 ? 9.125 14.001 16.366 1.00 87.44 608 ARG A C 1
ATOM 4669 O O . ARG A 1 608 ? 8.052 14.579 16.196 1.00 87.44 608 ARG A O 1
ATOM 4676 N N . LEU A 1 609 ? 9.437 13.353 17.481 1.00 83.62 609 LEU A N 1
ATOM 4677 C CA . LEU A 1 609 ? 8.677 13.449 18.723 1.00 83.62 609 LEU A CA 1
ATOM 4678 C C . LEU A 1 609 ? 8.791 14.871 19.304 1.00 83.62 609 LEU A C 1
ATOM 4680 O O . LEU A 1 609 ? 9.732 15.592 18.961 1.00 83.62 609 LEU A O 1
ATOM 4684 N N . PRO A 1 610 ? 7.911 15.279 20.241 1.00 78.25 610 PRO A N 1
ATOM 4685 C CA . PRO A 1 610 ? 8.032 16.567 20.934 1.00 78.25 610 PRO A CA 1
ATOM 4686 C C . PRO A 1 610 ? 9.383 16.784 21.636 1.00 78.25 610 PRO A C 1
ATOM 4688 O O . PRO A 1 610 ? 9.810 17.921 21.803 1.00 78.25 610 PRO A O 1
ATOM 4691 N N . SER A 1 611 ? 10.077 15.705 22.014 1.00 81.12 611 SER A N 1
ATOM 4692 C CA . SER A 1 611 ? 11.436 15.743 22.573 1.00 81.12 611 SER A CA 1
ATOM 4693 C C . SER A 1 611 ? 12.531 16.057 21.542 1.00 81.12 611 SER A C 1
ATOM 4695 O O . SER A 1 611 ? 13.693 16.196 21.910 1.00 81.12 611 SER A O 1
ATOM 4697 N N . GLY A 1 612 ? 12.197 16.119 20.250 1.00 84.56 612 GLY A N 1
ATOM 4698 C CA . GLY A 1 612 ? 13.142 16.244 19.137 1.00 84.56 612 GLY A CA 1
ATOM 4699 C C . GLY A 1 612 ? 13.744 14.915 18.665 1.00 84.56 612 GLY A C 1
ATOM 4700 O O . GLY A 1 612 ? 14.337 14.879 17.582 1.00 84.56 612 GLY A O 1
ATOM 4701 N N . GLN A 1 613 ? 13.557 13.835 19.433 1.00 85.12 613 GLN A N 1
ATOM 4702 C CA . GLN A 1 613 ? 13.995 12.481 19.095 1.00 85.12 613 GLN A CA 1
ATOM 4703 C C . GLN A 1 613 ? 13.197 11.917 17.913 1.00 85.12 613 GLN A C 1
ATOM 4705 O O . GLN A 1 613 ? 11.995 12.151 17.780 1.00 85.12 613 GLN A O 1
ATOM 4710 N N . ILE A 1 614 ? 13.867 11.132 17.075 1.00 87.62 614 ILE A N 1
ATOM 4711 C CA . ILE A 1 614 ? 13.240 10.324 16.031 1.00 87.62 614 ILE A CA 1
ATOM 4712 C C . ILE A 1 614 ? 13.013 8.921 16.612 1.00 87.62 614 ILE A C 1
ATOM 4714 O O . ILE A 1 614 ? 13.920 8.338 17.202 1.00 87.62 614 ILE A O 1
ATOM 4718 N N . SER A 1 615 ? 11.792 8.401 16.492 1.00 85.75 615 SER A N 1
ATOM 4719 C CA . SER A 1 615 ? 11.429 7.072 17.009 1.00 85.75 615 SER A CA 1
ATOM 4720 C C . SER A 1 615 ? 11.986 5.920 16.170 1.00 85.75 615 SER A C 1
ATOM 4722 O O . SER A 1 615 ? 12.219 4.843 16.704 1.00 85.75 615 SER A O 1
ATOM 4724 N N . ARG A 1 616 ? 12.235 6.156 14.878 1.00 90.31 616 ARG A N 1
ATOM 4725 C CA . ARG A 1 616 ? 12.843 5.194 13.954 1.00 90.31 616 ARG A CA 1
ATOM 4726 C C . ARG A 1 616 ? 13.772 5.921 12.999 1.00 90.31 616 ARG A C 1
ATOM 4728 O O . ARG A 1 616 ? 13.332 6.866 12.354 1.00 90.31 616 ARG A O 1
ATOM 4735 N N . GLN A 1 617 ? 15.009 5.466 12.879 1.00 93.56 617 GLN A N 1
ATOM 4736 C CA . GLN A 1 617 ? 15.930 5.950 11.857 1.00 93.56 617 GLN A CA 1
ATOM 4737 C C . GLN A 1 617 ? 15.790 5.081 10.601 1.00 93.56 617 GLN A C 1
ATOM 4739 O O . GLN A 1 617 ? 15.724 3.857 10.709 1.00 93.56 617 GLN A O 1
ATOM 4744 N N . GLY A 1 618 ? 15.699 5.701 9.427 1.00 94.94 618 GLY A N 1
ATOM 4745 C CA . GLY A 1 618 ? 15.758 5.011 8.142 1.00 94.94 618 GLY A CA 1
ATOM 4746 C C . GLY A 1 618 ? 17.134 4.394 7.926 1.00 94.94 618 GLY A C 1
ATOM 4747 O O . GLY A 1 618 ? 18.136 4.898 8.444 1.00 94.94 618 GLY A O 1
ATOM 4748 N N . ASP A 1 619 ? 17.198 3.303 7.167 1.00 97.25 619 ASP A N 1
ATOM 4749 C CA . ASP A 1 619 ? 18.477 2.643 6.936 1.00 97.25 619 ASP A CA 1
ATOM 4750 C C . ASP A 1 619 ? 19.415 3.502 6.085 1.00 97.25 619 ASP A C 1
ATOM 4752 O O . ASP A 1 619 ? 18.987 4.237 5.190 1.00 97.25 619 ASP A O 1
ATOM 4756 N N . THR A 1 620 ? 20.710 3.336 6.341 1.00 97.19 620 THR A N 1
ATOM 4757 C CA . THR A 1 620 ? 21.796 3.757 5.451 1.00 97.19 620 THR A CA 1
ATOM 4758 C C . THR A 1 620 ? 21.991 2.744 4.320 1.00 97.19 620 THR A C 1
ATOM 4760 O O . THR A 1 620 ? 21.252 1.757 4.209 1.00 97.19 620 THR A O 1
ATOM 4763 N N . HIS A 1 621 ? 23.024 2.918 3.495 1.00 95.88 621 HIS A N 1
ATOM 4764 C CA . HIS A 1 621 ? 23.319 1.996 2.398 1.00 95.88 621 HIS A CA 1
ATOM 4765 C C . HIS A 1 621 ? 23.498 0.533 2.853 1.00 95.88 621 HIS A C 1
ATOM 4767 O O . HIS A 1 621 ? 23.217 -0.394 2.104 1.00 95.88 621 HIS A O 1
ATOM 4773 N N . ASN A 1 622 ? 23.896 0.258 4.097 1.00 95.00 622 ASN A N 1
ATOM 4774 C CA . ASN A 1 622 ? 24.057 -1.129 4.560 1.00 95.00 622 ASN A CA 1
ATOM 4775 C C . ASN A 1 622 ? 22.743 -1.863 4.883 1.00 95.00 622 ASN A C 1
ATOM 4777 O O . ASN A 1 622 ? 22.787 -3.080 5.076 1.00 95.00 622 ASN A O 1
ATOM 4781 N N . GLN A 1 623 ? 21.602 -1.160 4.911 1.00 95.75 623 GLN A N 1
ATOM 4782 C CA . GLN A 1 623 ? 20.268 -1.749 5.087 1.00 95.75 623 GLN A CA 1
ATOM 4783 C C . GLN A 1 623 ? 20.179 -2.669 6.320 1.00 95.75 623 GLN A C 1
ATOM 4785 O O . GLN A 1 623 ? 19.866 -3.856 6.209 1.00 95.75 623 GLN A O 1
ATOM 4790 N N . GLU A 1 624 ? 20.501 -2.134 7.504 1.00 95.56 624 GLU A N 1
ATOM 4791 C CA . GLU A 1 624 ? 20.565 -2.910 8.753 1.00 95.56 624 GLU A CA 1
ATOM 4792 C C . GLU A 1 624 ? 19.213 -3.549 9.103 1.00 95.56 624 GLU A C 1
ATOM 4794 O O . GLU A 1 624 ? 19.186 -4.686 9.576 1.00 95.56 624 GLU A O 1
ATOM 4799 N N . SER A 1 625 ? 18.089 -2.897 8.780 1.00 95.75 625 SER A N 1
ATOM 4800 C CA . SER A 1 625 ? 16.754 -3.459 9.026 1.00 95.75 625 SER A CA 1
ATOM 4801 C C . SER A 1 625 ? 16.501 -4.812 8.353 1.00 95.75 625 SER A C 1
ATOM 4803 O O . SER A 1 625 ? 15.695 -5.600 8.852 1.00 95.75 625 SER A O 1
ATOM 4805 N N . LEU A 1 626 ? 17.222 -5.130 7.270 1.00 96.94 626 LEU A N 1
ATOM 4806 C CA . LEU A 1 626 ? 17.140 -6.427 6.597 1.00 96.94 626 LEU A CA 1
ATOM 4807 C C . LEU A 1 626 ? 17.596 -7.586 7.490 1.00 96.94 626 LEU A C 1
ATOM 4809 O O . LEU A 1 626 ? 17.224 -8.732 7.238 1.00 96.94 626 LEU A O 1
ATOM 4813 N N . LEU A 1 627 ? 18.390 -7.291 8.526 1.00 96.19 627 LEU A N 1
ATOM 4814 C CA . LEU A 1 627 ? 18.929 -8.259 9.477 1.00 96.19 627 LEU A CA 1
ATOM 4815 C C . LEU A 1 627 ? 18.020 -8.502 10.688 1.00 96.19 627 LEU A C 1
ATOM 4817 O O . LEU A 1 627 ? 18.364 -9.291 11.572 1.00 96.19 627 LEU A O 1
ATOM 4821 N N . HIS A 1 628 ? 16.866 -7.846 10.744 1.00 94.38 628 HIS A N 1
ATOM 4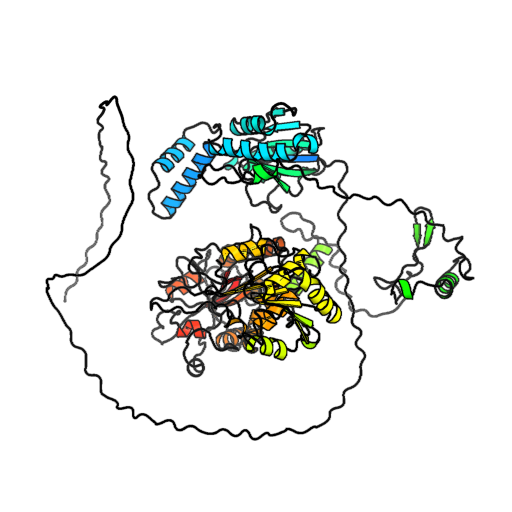822 C CA . HIS A 1 628 ? 15.887 -8.021 11.807 1.00 94.38 628 HIS A CA 1
ATOM 4823 C C . HIS A 1 628 ? 14.682 -8.815 11.303 1.00 94.38 628 HIS A C 1
ATOM 4825 O O . HIS A 1 628 ? 14.398 -8.847 10.112 1.00 94.38 628 HIS A O 1
ATOM 4831 N N . HIS A 1 629 ? 13.976 -9.486 12.216 1.00 93.56 629 HIS A N 1
ATOM 4832 C CA . HIS A 1 629 ? 12.663 -10.109 11.972 1.00 93.56 629 HIS A CA 1
ATOM 4833 C C . HIS A 1 629 ? 12.560 -11.024 10.734 1.00 93.56 629 HIS A C 1
ATOM 4835 O O . HIS A 1 629 ? 11.487 -11.124 10.128 1.00 93.56 629 HIS A O 1
ATOM 4841 N N . ASP A 1 630 ? 13.660 -11.690 10.366 1.00 94.94 630 ASP A N 1
ATOM 4842 C CA . ASP A 1 630 ? 13.750 -12.524 9.159 1.00 94.94 630 ASP A CA 1
ATOM 4843 C C . ASP A 1 630 ? 13.386 -11.761 7.866 1.00 94.94 630 ASP A C 1
ATOM 4845 O O . ASP A 1 630 ? 12.853 -12.337 6.920 1.00 94.94 630 ASP A O 1
ATOM 4849 N N . VAL A 1 631 ? 13.624 -10.442 7.828 1.00 97.25 631 VAL A N 1
ATOM 4850 C CA . VAL A 1 631 ? 13.199 -9.570 6.724 1.00 97.25 631 VAL A CA 1
ATOM 4851 C C . VAL A 1 631 ? 13.805 -10.031 5.408 1.00 97.25 631 VAL A C 1
ATOM 4853 O O . VAL A 1 631 ? 13.063 -10.254 4.457 1.00 97.25 631 VAL A O 1
ATOM 4856 N N . LEU A 1 632 ? 15.126 -10.213 5.337 1.00 97.81 632 LEU A N 1
ATOM 4857 C CA . LEU A 1 632 ? 15.766 -10.549 4.069 1.00 97.81 632 LEU A CA 1
ATOM 4858 C C . LEU A 1 632 ? 15.272 -11.885 3.476 1.00 97.81 632 LEU A C 1
ATOM 4860 O O . LEU A 1 632 ? 14.872 -11.892 2.308 1.00 97.81 632 LEU A O 1
ATOM 4864 N N . PRO A 1 633 ? 15.196 -12.992 4.239 1.00 97.88 633 PRO A N 1
ATOM 4865 C CA . PRO A 1 633 ? 14.572 -14.224 3.761 1.00 97.88 633 PRO A CA 1
ATOM 4866 C C . PRO A 1 633 ? 13.106 -14.063 3.355 1.00 97.88 633 PRO A C 1
ATOM 4868 O O . PRO A 1 633 ? 12.724 -14.592 2.315 1.00 97.88 633 PRO A O 1
ATOM 4871 N N . ARG A 1 634 ? 12.301 -13.294 4.099 1.00 97.25 634 ARG A N 1
ATOM 4872 C CA . ARG A 1 634 ? 10.895 -13.023 3.747 1.00 97.25 634 ARG A CA 1
ATOM 4873 C C . ARG A 1 634 ? 10.748 -12.200 2.464 1.00 97.25 634 ARG A C 1
ATOM 4875 O O . ARG A 1 634 ? 9.791 -12.391 1.721 1.00 97.25 634 ARG A O 1
ATOM 4882 N N . LEU A 1 635 ? 11.685 -11.296 2.169 1.00 98.25 635 LEU A N 1
ATOM 4883 C CA . LEU A 1 635 ? 11.705 -10.560 0.901 1.00 98.25 635 LEU A CA 1
ATOM 4884 C C . LEU A 1 635 ? 12.033 -11.489 -0.278 1.00 98.25 635 LEU A C 1
ATOM 4886 O O . LEU A 1 635 ? 11.446 -11.343 -1.349 1.00 98.25 635 LEU A O 1
ATOM 4890 N N . ILE A 1 636 ? 12.915 -12.474 -0.082 1.00 98.44 636 ILE A N 1
ATOM 4891 C CA . ILE A 1 636 ? 13.175 -13.527 -1.077 1.00 98.44 636 ILE A CA 1
ATOM 4892 C C . ILE A 1 636 ? 11.899 -14.350 -1.307 1.00 98.44 636 ILE A C 1
ATOM 4894 O O . ILE A 1 636 ? 11.464 -14.485 -2.453 1.00 98.44 636 ILE A O 1
ATOM 4898 N N . ASP A 1 637 ? 11.252 -14.815 -0.235 1.00 98.00 637 ASP A N 1
ATOM 4899 C CA . ASP A 1 637 ? 9.985 -15.556 -0.299 1.00 98.00 637 ASP A CA 1
ATOM 4900 C C . ASP A 1 637 ? 8.884 -14.762 -1.022 1.00 98.00 637 ASP A C 1
ATOM 4902 O O . ASP A 1 637 ? 8.175 -15.296 -1.881 1.00 98.00 637 ASP A O 1
ATOM 4906 N N . ALA A 1 638 ? 8.801 -13.453 -0.767 1.00 97.69 638 ALA A N 1
ATOM 4907 C CA . ALA A 1 638 ? 7.866 -12.560 -1.437 1.00 97.69 638 ALA A CA 1
ATOM 4908 C C . ALA A 1 638 ? 8.029 -12.589 -2.963 1.00 97.69 638 ALA A C 1
ATOM 4910 O O . ALA A 1 638 ? 7.037 -12.696 -3.687 1.00 97.69 638 ALA A O 1
ATOM 4911 N N . THR A 1 639 ? 9.261 -12.572 -3.483 1.00 98.19 639 THR A N 1
ATOM 4912 C CA . THR A 1 639 ? 9.481 -12.633 -4.941 1.00 98.19 639 THR A CA 1
ATOM 4913 C C . THR A 1 639 ? 8.997 -13.943 -5.571 1.00 98.19 639 THR A C 1
ATOM 4915 O O . THR A 1 639 ? 8.651 -13.967 -6.751 1.00 98.19 639 THR A O 1
ATOM 4918 N N . LEU A 1 640 ? 8.901 -15.030 -4.803 1.00 97.50 640 LEU A N 1
ATOM 4919 C CA . LEU A 1 640 ? 8.401 -16.326 -5.276 1.00 97.50 640 LEU A CA 1
ATOM 4920 C C . LEU A 1 640 ? 6.867 -16.410 -5.275 1.00 97.50 640 LEU A C 1
ATOM 4922 O O . LEU A 1 640 ? 6.291 -17.315 -5.886 1.00 97.50 640 LEU A O 1
ATOM 4926 N N . CYS A 1 641 ? 6.184 -15.467 -4.624 1.00 95.12 641 CYS A N 1
ATOM 4927 C CA . CYS A 1 641 ? 4.732 -15.451 -4.555 1.00 95.12 641 CYS A CA 1
ATOM 4928 C C . CYS A 1 641 ? 4.102 -15.093 -5.907 1.00 95.12 641 CYS A C 1
ATOM 4930 O O . CYS A 1 641 ? 4.284 -13.998 -6.443 1.00 95.12 641 CYS A O 1
ATOM 4932 N N . LYS A 1 642 ? 3.282 -15.997 -6.450 1.00 92.88 642 LYS A N 1
ATOM 4933 C CA . LYS A 1 642 ? 2.617 -15.800 -7.752 1.00 92.88 642 LYS A CA 1
ATOM 4934 C C . LYS A 1 642 ? 1.650 -14.614 -7.764 1.00 92.88 642 LYS A C 1
ATOM 4936 O O . LYS A 1 642 ? 1.554 -13.925 -8.780 1.00 92.88 642 LYS A O 1
ATOM 4941 N N . GLU A 1 643 ? 0.972 -14.390 -6.642 1.00 91.69 643 GLU A N 1
ATOM 4942 C CA . GLU A 1 643 ? -0.025 -13.325 -6.449 1.00 91.69 643 GLU A CA 1
ATOM 4943 C C . GLU A 1 643 ? 0.616 -11.943 -6.291 1.00 91.69 643 GLU A C 1
ATOM 4945 O O . GLU A 1 643 ? -0.065 -10.931 -6.424 1.00 91.69 643 GLU A O 1
ATOM 4950 N N . GLY A 1 644 ? 1.927 -11.906 -6.047 1.00 95.19 644 GLY A N 1
ATOM 4951 C CA . GLY A 1 644 ? 2.699 -10.682 -5.933 1.00 95.19 644 GLY A CA 1
ATOM 4952 C C . GLY A 1 644 ? 3.509 -10.612 -4.641 1.00 95.19 644 GLY A C 1
ATOM 4953 O O . GLY A 1 644 ? 3.056 -11.112 -3.601 1.00 95.19 644 GLY A O 1
ATOM 4954 N N . PRO A 1 645 ? 4.691 -9.971 -4.675 1.00 97.50 645 PRO A N 1
ATOM 4955 C CA . PRO A 1 645 ? 5.551 -9.863 -3.505 1.00 97.50 645 PRO A CA 1
ATOM 4956 C C . PRO A 1 645 ? 4.912 -9.084 -2.354 1.00 97.50 645 PRO A C 1
ATOM 4958 O O . PRO A 1 645 ? 5.012 -9.494 -1.202 1.00 97.50 645 PRO A O 1
ATOM 4961 N N . GLU A 1 646 ? 4.193 -8.004 -2.645 1.00 96.56 646 GLU A N 1
ATOM 4962 C CA . GLU A 1 646 ? 3.607 -7.157 -1.604 1.00 96.56 646 GLU A CA 1
ATOM 4963 C C . GLU A 1 646 ? 2.490 -7.860 -0.820 1.00 96.56 646 GLU A C 1
ATOM 4965 O O . GLU A 1 646 ? 2.410 -7.719 0.399 1.00 96.56 646 GLU A O 1
ATOM 4970 N N . ILE A 1 647 ? 1.653 -8.660 -1.489 1.00 95.50 647 ILE A N 1
ATOM 4971 C CA . ILE A 1 647 ? 0.587 -9.421 -0.818 1.00 95.50 647 ILE A CA 1
ATOM 4972 C C . ILE A 1 647 ? 1.188 -10.475 0.105 1.00 95.50 647 ILE A C 1
ATOM 4974 O O . ILE A 1 647 ? 0.779 -10.597 1.260 1.00 95.50 647 ILE A O 1
ATOM 4978 N N . HIS A 1 648 ? 2.199 -11.204 -0.377 1.00 96.00 648 HIS A N 1
ATOM 4979 C CA . HIS A 1 648 ? 2.922 -12.152 0.465 1.00 96.00 648 HIS A CA 1
ATOM 4980 C C . HIS A 1 648 ? 3.539 -11.455 1.676 1.00 96.00 648 HIS A C 1
ATOM 4982 O O . HIS A 1 648 ? 3.379 -11.928 2.798 1.00 96.00 648 HIS A O 1
ATOM 4988 N N . TRP A 1 649 ? 4.166 -10.297 1.470 1.00 96.94 649 TRP A N 1
ATOM 4989 C CA . TRP A 1 649 ? 4.756 -9.526 2.554 1.00 96.94 649 TRP A CA 1
ATOM 4990 C C . TRP A 1 649 ? 3.748 -9.208 3.667 1.00 96.94 649 TRP A C 1
ATOM 4992 O O . TRP A 1 649 ? 4.022 -9.481 4.835 1.00 96.94 649 TRP A O 1
ATOM 5002 N N . HIS A 1 650 ? 2.548 -8.738 3.322 1.00 96.38 650 HIS A N 1
ATOM 5003 C CA . HIS A 1 650 ? 1.507 -8.443 4.311 1.00 96.38 650 HIS A CA 1
ATOM 5004 C C . HIS A 1 650 ? 1.018 -9.692 5.063 1.00 96.38 650 HIS A C 1
ATOM 5006 O O . HIS A 1 650 ? 0.729 -9.614 6.256 1.00 96.38 650 HIS A O 1
ATOM 5012 N N . ARG A 1 651 ? 0.965 -10.868 4.420 1.00 95.38 651 ARG A N 1
ATOM 5013 C CA . ARG A 1 651 ? 0.590 -12.127 5.101 1.00 95.38 651 ARG A CA 1
ATOM 5014 C C . ARG A 1 651 ? 1.544 -12.479 6.231 1.00 95.38 651 ARG A C 1
ATOM 5016 O O . ARG A 1 651 ? 1.103 -12.893 7.302 1.00 95.38 651 ARG A O 1
ATOM 5023 N N . THR A 1 652 ? 2.835 -12.256 6.005 1.00 95.50 652 THR A N 1
ATOM 5024 C CA . THR A 1 652 ? 3.874 -12.605 6.980 1.00 95.50 652 THR A CA 1
ATOM 5025 C C . THR A 1 652 ? 3.811 -11.764 8.263 1.00 95.50 652 THR A C 1
ATOM 5027 O O . THR A 1 652 ? 4.454 -12.108 9.249 1.00 95.50 652 THR A O 1
ATOM 5030 N N . TRP A 1 653 ? 3.009 -10.692 8.321 1.00 95.88 653 TRP A N 1
ATOM 5031 C CA . TRP A 1 653 ? 2.805 -9.922 9.556 1.00 95.88 653 TRP A CA 1
ATOM 5032 C C . TRP A 1 653 ? 2.138 -10.741 10.661 1.00 95.88 653 TRP A C 1
ATOM 5034 O O . TRP A 1 653 ? 2.513 -10.623 11.825 1.00 95.88 653 TRP A O 1
ATOM 5044 N N . LYS A 1 654 ? 1.196 -11.621 10.308 1.00 93.50 654 LYS A N 1
ATOM 5045 C CA . LYS A 1 654 ? 0.517 -12.487 11.285 1.00 93.50 654 LYS A CA 1
ATOM 5046 C C . LYS A 1 654 ? 1.470 -13.492 11.926 1.00 93.50 654 LYS A C 1
ATOM 5048 O O . LYS A 1 654 ? 1.303 -13.857 13.085 1.00 93.50 654 LYS A O 1
ATOM 5053 N N . GLU A 1 655 ? 2.492 -13.917 11.191 1.00 91.50 655 GLU A N 1
ATOM 5054 C CA . GLU A 1 655 ? 3.519 -14.849 11.675 1.00 91.50 655 GLU A CA 1
ATOM 5055 C C . GLU A 1 655 ? 4.390 -14.232 12.779 1.00 91.50 655 GLU A C 1
ATOM 5057 O O . GLU A 1 655 ? 5.112 -14.950 13.464 1.00 91.50 655 GLU A O 1
ATOM 5062 N N . ARG A 1 656 ? 4.312 -12.907 12.966 1.00 92.75 656 ARG A N 1
ATOM 5063 C CA . ARG A 1 656 ? 5.009 -12.167 14.027 1.00 92.75 656 ARG A CA 1
ATOM 5064 C C . ARG A 1 656 ? 4.187 -12.043 15.316 1.00 92.75 656 ARG A C 1
ATOM 5066 O O . ARG A 1 656 ? 4.683 -11.588 16.347 1.00 92.75 656 ARG A O 1
ATOM 5073 N N . LEU A 1 657 ? 2.915 -12.440 15.279 1.00 94.88 657 LEU A N 1
ATOM 5074 C CA . LEU A 1 657 ? 2.074 -12.503 16.469 1.00 94.88 657 LEU A CA 1
ATOM 5075 C C . LEU A 1 657 ? 2.369 -13.785 17.245 1.00 94.88 657 LEU A C 1
ATOM 5077 O O . LEU A 1 657 ? 2.513 -14.863 16.666 1.00 94.88 657 LEU A O 1
ATOM 5081 N N . SER A 1 658 ? 2.379 -13.690 18.576 1.00 95.38 658 SER A N 1
ATOM 5082 C CA . SER A 1 658 ? 2.496 -14.878 19.421 1.00 95.38 658 SER A CA 1
ATOM 5083 C C . SER A 1 658 ? 1.369 -15.870 19.130 1.00 95.38 658 SER A C 1
ATOM 5085 O O . SER A 1 658 ? 0.267 -15.503 18.711 1.00 95.38 658 SER A O 1
ATOM 5087 N N . ARG A 1 659 ? 1.633 -17.160 19.357 1.00 94.69 659 ARG A N 1
ATOM 5088 C CA . ARG A 1 659 ? 0.665 -18.230 19.076 1.00 94.69 659 ARG A CA 1
ATOM 5089 C C . ARG A 1 659 ? -0.679 -17.994 19.770 1.00 94.69 659 ARG A C 1
ATOM 5091 O O . ARG A 1 659 ? -1.723 -18.173 19.148 1.00 94.69 659 ARG A O 1
ATOM 5098 N N . ASP A 1 660 ? -0.651 -17.550 21.023 1.00 95.88 660 ASP A N 1
ATOM 5099 C CA . ASP A 1 660 ? -1.862 -17.258 21.795 1.00 95.88 660 ASP A CA 1
ATOM 5100 C C . ASP A 1 660 ? -2.653 -16.095 21.195 1.00 95.88 660 ASP A C 1
ATOM 5102 O O . ASP A 1 660 ? -3.879 -16.171 21.094 1.00 95.88 660 ASP A O 1
ATOM 5106 N N . ARG A 1 661 ? -1.957 -15.051 20.722 1.00 97.38 661 ARG A N 1
ATOM 5107 C CA . ARG A 1 661 ? -2.587 -13.931 20.021 1.00 97.38 661 ARG A CA 1
ATOM 5108 C C . ARG A 1 661 ? -3.233 -14.381 18.717 1.00 97.38 661 ARG A C 1
ATOM 5110 O O . ARG A 1 661 ? -4.394 -14.065 18.483 1.00 97.38 661 ARG A O 1
ATOM 5117 N N . ASN A 1 662 ? -2.509 -15.149 17.907 1.00 96.00 662 ASN A N 1
ATOM 5118 C CA . ASN A 1 662 ? -3.011 -15.682 16.642 1.00 96.00 662 ASN A CA 1
ATOM 5119 C C . ASN A 1 662 ? -4.257 -16.556 16.839 1.00 96.00 662 ASN A C 1
ATOM 5121 O O . ASN A 1 662 ? -5.244 -16.391 16.126 1.00 96.00 662 ASN A O 1
ATOM 5125 N N . ASN A 1 663 ? -4.245 -17.448 17.834 1.00 96.19 663 ASN A N 1
ATOM 5126 C CA . ASN A 1 663 ? -5.402 -18.285 18.160 1.00 96.19 663 ASN A CA 1
ATOM 5127 C C . ASN A 1 663 ? -6.609 -17.442 18.591 1.00 96.19 663 ASN A C 1
ATOM 5129 O O . ASN A 1 663 ? -7.731 -17.708 18.159 1.00 96.19 663 ASN A O 1
ATOM 5133 N N . ALA A 1 664 ? -6.376 -16.418 19.417 1.00 98.06 664 ALA A N 1
ATOM 5134 C CA . ALA A 1 664 ? -7.426 -15.522 19.878 1.00 98.06 664 ALA A CA 1
ATOM 5135 C C . ALA A 1 664 ? -8.056 -14.726 18.733 1.00 98.06 664 ALA A C 1
ATOM 5137 O O . ALA A 1 664 ? -9.277 -14.707 18.598 1.00 98.06 664 ALA A O 1
ATOM 5138 N N . GLU A 1 665 ? -7.244 -14.108 17.878 1.00 97.69 665 GLU A N 1
ATOM 5139 C CA . GLU A 1 665 ? -7.744 -13.355 16.727 1.00 97.69 665 GLU A CA 1
ATOM 5140 C C . GLU A 1 665 ? -8.464 -14.247 15.711 1.00 97.69 665 GLU A C 1
ATOM 5142 O O . GLU A 1 665 ? -9.511 -13.863 15.192 1.00 97.69 665 GLU A O 1
ATOM 5147 N N . LEU A 1 666 ? -7.951 -15.457 15.462 1.00 95.81 666 LEU A N 1
ATOM 5148 C CA . LEU A 1 666 ? -8.609 -16.434 14.599 1.00 95.81 666 LEU A CA 1
ATOM 5149 C C . LEU A 1 666 ? -9.998 -16.806 15.127 1.00 95.81 666 LEU A C 1
ATOM 5151 O O . LEU A 1 666 ? -10.954 -16.880 14.353 1.00 95.81 666 LEU A O 1
ATOM 5155 N N . TRP A 1 667 ? -10.121 -17.012 16.440 1.00 97.31 667 TRP A N 1
ATOM 5156 C CA . TRP A 1 667 ? -11.410 -17.288 17.065 1.00 97.31 667 TRP A CA 1
ATOM 5157 C C . TRP A 1 667 ? -12.341 -16.074 17.030 1.00 97.31 667 TRP A C 1
ATOM 5159 O O . TRP A 1 667 ? -13.530 -16.228 16.772 1.00 97.31 667 TRP A O 1
ATOM 5169 N N . LEU A 1 668 ? -11.833 -14.861 17.252 1.00 97.44 668 LEU A N 1
ATOM 5170 C CA . LEU A 1 668 ? -12.645 -13.641 17.168 1.00 97.44 668 LEU A CA 1
ATOM 5171 C C . LEU A 1 668 ? -13.129 -13.376 15.732 1.00 97.44 668 LEU A C 1
ATOM 5173 O O . LEU A 1 668 ? -14.214 -12.832 15.535 1.00 97.44 668 LEU A O 1
ATOM 5177 N N . GLY A 1 669 ? -12.361 -13.830 14.741 1.00 96.44 669 GLY A N 1
ATOM 5178 C CA . GLY A 1 669 ? -12.622 -13.632 13.323 1.00 96.44 669 GLY A CA 1
ATOM 5179 C C . GLY A 1 669 ? -11.968 -12.363 12.785 1.00 96.44 669 GLY A C 1
ATOM 5180 O O . GLY A 1 669 ? -11.621 -11.449 13.525 1.00 96.44 669 GLY A O 1
ATOM 5181 N N . TYR A 1 670 ? -11.800 -12.309 11.468 1.00 96.25 670 TYR A N 1
ATOM 5182 C CA . TYR A 1 670 ? -11.102 -11.234 10.760 1.00 96.25 670 TYR A CA 1
ATOM 5183 C C . TYR A 1 670 ? -12.004 -10.459 9.795 1.00 96.25 670 TYR A C 1
ATOM 5185 O O . TYR A 1 670 ? -11.531 -9.635 9.013 1.00 96.25 670 TYR A O 1
ATOM 5193 N N . SER A 1 671 ? -13.306 -10.714 9.825 1.00 94.31 671 SER A N 1
ATOM 5194 C CA . SER A 1 671 ? -14.301 -9.983 9.045 1.00 94.31 671 SER A CA 1
ATOM 5195 C C . SER A 1 671 ? -15.372 -9.410 9.968 1.00 94.31 671 SER A C 1
ATOM 5197 O O . SER A 1 671 ? -15.655 -9.999 11.020 1.00 94.31 671 SER A O 1
ATOM 5199 N N . PRO A 1 672 ? -15.996 -8.284 9.592 1.00 91.62 672 PRO A N 1
ATOM 5200 C CA . PRO A 1 672 ? -17.121 -7.753 10.345 1.00 91.62 672 PRO A CA 1
ATOM 5201 C C . PRO A 1 672 ? -18.251 -8.775 10.523 1.00 91.62 672 PRO A C 1
ATOM 5203 O O . PRO A 1 672 ? -18.817 -8.883 11.607 1.00 91.62 672 PRO A O 1
ATOM 5206 N N . GLU A 1 673 ? -18.530 -9.587 9.503 1.00 90.06 673 GLU A N 1
ATOM 5207 C CA . GLU A 1 673 ? -19.546 -10.640 9.543 1.00 90.06 673 GLU A CA 1
ATOM 5208 C C . GLU A 1 673 ? -19.223 -11.706 10.601 1.00 90.06 673 GLU A C 1
ATOM 5210 O O . GLU A 1 673 ? -20.105 -12.129 11.350 1.00 90.06 673 GLU A O 1
ATOM 5215 N N . GLN A 1 674 ? -17.952 -12.106 10.723 1.00 92.56 674 GLN A N 1
ATOM 5216 C CA . GLN A 1 674 ? -17.520 -13.034 11.771 1.00 92.56 674 GLN A CA 1
ATOM 5217 C C . GLN A 1 674 ? -17.640 -12.431 13.171 1.00 92.56 674 GLN A C 1
ATOM 5219 O O . GLN A 1 674 ? -17.937 -13.167 14.103 1.00 92.56 674 GLN A O 1
ATOM 5224 N N . ILE A 1 675 ? -17.454 -11.121 13.338 1.00 91.12 675 ILE A N 1
ATOM 5225 C CA . ILE A 1 675 ? -17.644 -10.458 14.638 1.00 91.12 675 ILE A CA 1
ATOM 5226 C C . ILE A 1 675 ? -19.127 -10.371 14.989 1.00 91.12 675 ILE A C 1
ATOM 5228 O O . ILE A 1 675 ? -19.503 -10.585 16.141 1.00 91.12 675 ILE A O 1
ATOM 5232 N N . MET A 1 676 ? -19.987 -10.093 14.006 1.00 91.31 676 MET A N 1
ATOM 5233 C CA . MET A 1 676 ? -21.432 -9.980 14.219 1.00 91.31 676 MET A CA 1
ATOM 5234 C C . MET A 1 676 ? -22.059 -11.273 14.758 1.00 91.31 676 MET A C 1
ATOM 5236 O O . MET A 1 676 ? -23.073 -11.201 15.443 1.00 91.31 676 MET A O 1
ATOM 5240 N N . ARG A 1 677 ? -21.437 -12.445 14.554 1.00 94.00 677 ARG A N 1
ATOM 5241 C CA . ARG A 1 677 ? -21.890 -13.710 15.172 1.00 94.00 677 ARG A CA 1
ATOM 5242 C C . ARG A 1 677 ? -21.827 -13.704 16.703 1.00 94.00 677 ARG A C 1
ATOM 5244 O O . ARG A 1 677 ? -22.458 -14.542 17.336 1.00 94.00 677 ARG A O 1
ATOM 5251 N N . LEU A 1 678 ? -21.023 -12.810 17.281 1.00 94.19 678 LEU A N 1
ATOM 5252 C CA . LEU A 1 678 ? -20.880 -12.649 18.725 1.00 94.19 678 LEU A CA 1
ATOM 5253 C C . LEU A 1 678 ? -21.944 -11.707 19.298 1.00 94.19 678 LEU A C 1
ATOM 5255 O O . LEU A 1 678 ? -22.062 -11.610 20.516 1.00 94.19 678 LEU A O 1
ATOM 5259 N N . TRP A 1 679 ? -22.700 -10.991 18.457 1.00 93.88 679 TRP A N 1
ATOM 5260 C CA . TRP A 1 679 ? -23.688 -10.027 18.928 1.00 93.88 679 TRP A CA 1
ATOM 5261 C C . TRP A 1 679 ? -24.836 -10.734 19.644 1.00 93.88 679 TRP A C 1
ATOM 5263 O O . TRP A 1 679 ? -25.365 -11.748 19.196 1.00 93.88 679 TRP A O 1
ATOM 5273 N N . SER A 1 680 ? -25.215 -10.168 20.784 1.00 89.38 680 SER A N 1
ATOM 5274 C CA . SER A 1 680 ? -26.356 -10.615 21.581 1.00 89.38 680 SER A CA 1
ATOM 5275 C C . SER A 1 680 ? -27.668 -10.008 21.088 1.00 89.38 680 SER A C 1
ATOM 5277 O O . SER A 1 680 ? -28.739 -10.553 21.343 1.00 89.38 680 SER A O 1
ATOM 5279 N N . THR A 1 681 ? -27.591 -8.879 20.380 1.00 83.81 681 THR A N 1
ATOM 5280 C CA . THR A 1 681 ? -28.732 -8.226 19.747 1.00 83.81 681 THR A CA 1
ATOM 5281 C C . THR A 1 681 ? -28.800 -8.565 18.262 1.00 83.81 681 THR A C 1
ATOM 5283 O O . THR A 1 681 ? -27.783 -8.743 17.594 1.00 83.81 681 THR A O 1
ATOM 5286 N N . ASN A 1 682 ? -30.008 -8.531 17.693 1.00 77.12 682 ASN A N 1
ATOM 5287 C CA . ASN A 1 682 ? -30.223 -8.632 16.243 1.00 77.12 682 ASN A CA 1
ATOM 5288 C C . ASN A 1 682 ? -29.769 -7.364 15.475 1.00 77.12 682 ASN A C 1
ATOM 5290 O O . ASN A 1 682 ? -30.305 -7.057 14.416 1.00 77.12 682 ASN A O 1
ATOM 5294 N N . GLY A 1 683 ? -28.855 -6.562 16.032 1.00 64.88 683 GLY A N 1
ATOM 5295 C CA . GLY A 1 683 ? -28.275 -5.369 15.408 1.00 64.88 683 GLY A CA 1
ATOM 5296 C C . GLY A 1 683 ? -29.188 -4.145 15.260 1.00 64.88 683 GLY A C 1
ATOM 5297 O O . GLY A 1 683 ? -28.711 -3.097 14.834 1.00 64.88 683 GLY A O 1
ATOM 5298 N N . HIS A 1 684 ? -30.467 -4.233 15.642 1.00 64.50 684 HIS A N 1
ATOM 5299 C CA . HIS A 1 684 ? -31.459 -3.161 15.449 1.00 64.50 684 HIS A CA 1
ATOM 5300 C C . HIS A 1 684 ? -31.919 -2.444 16.730 1.00 64.50 684 HIS A C 1
ATOM 5302 O O . HIS A 1 684 ? -32.785 -1.574 16.657 1.00 64.50 684 HIS A O 1
ATOM 5308 N N . GLN A 1 685 ? -31.387 -2.776 17.910 1.00 61.53 685 GLN A N 1
ATOM 5309 C CA . GLN A 1 685 ? -31.860 -2.148 19.149 1.00 61.53 685 GLN A CA 1
ATOM 5310 C C . GLN A 1 685 ? -31.194 -0.787 19.393 1.00 61.53 685 GLN A C 1
ATOM 5312 O O . GLN A 1 685 ? -29.982 -0.680 19.566 1.00 61.53 685 GLN A O 1
ATOM 5317 N N . SER A 1 686 ? -32.012 0.267 19.426 1.00 60.28 686 SER A N 1
ATOM 5318 C CA . SER A 1 686 ? -31.595 1.639 19.704 1.00 60.28 686 SER A CA 1
ATOM 5319 C C . SER A 1 686 ? -31.564 1.896 21.215 1.00 60.28 686 SER A C 1
ATOM 5321 O O . SER A 1 686 ? -32.616 2.052 21.835 1.00 60.28 686 SER A O 1
ATOM 5323 N N . GLY A 1 687 ? -30.378 1.960 21.822 1.00 77.94 687 GLY A N 1
ATOM 5324 C CA . GLY A 1 687 ? -30.233 2.609 23.132 1.00 77.94 687 GLY A CA 1
ATOM 5325 C C . GLY A 1 687 ? -29.032 2.177 23.968 1.00 77.94 687 GLY A C 1
ATOM 5326 O O . GLY A 1 687 ? -28.440 3.012 24.643 1.00 77.94 687 GLY A O 1
ATOM 5327 N N . LYS A 1 688 ? -28.639 0.901 23.919 1.00 90.06 688 LYS A N 1
ATOM 5328 C CA . LYS A 1 688 ? -27.466 0.391 24.643 1.00 90.06 688 LYS A CA 1
ATOM 5329 C C . LYS A 1 688 ? -26.493 -0.211 23.640 1.00 90.06 688 LYS A C 1
ATOM 5331 O O . LYS A 1 688 ? -26.823 -1.203 23.011 1.00 90.06 688 LYS A O 1
ATOM 5336 N N . HIS A 1 689 ? -25.316 0.398 23.505 1.00 94.19 689 HIS A N 1
ATOM 5337 C CA . HIS A 1 689 ? -24.268 -0.068 22.589 1.00 94.19 689 HIS A CA 1
ATOM 5338 C C . HIS A 1 689 ? -23.185 -0.907 23.275 1.00 94.19 689 HIS A C 1
ATOM 5340 O O . HIS A 1 689 ? -22.418 -1.574 22.594 1.00 94.19 689 HIS A O 1
ATOM 5346 N N . LEU A 1 690 ? -23.102 -0.886 24.610 1.00 95.88 690 LEU A N 1
ATOM 5347 C CA . LEU A 1 690 ? -22.113 -1.646 25.381 1.00 95.88 690 LEU A CA 1
ATOM 5348 C C . LEU A 1 690 ? -22.763 -2.851 26.056 1.00 95.88 690 LEU A C 1
ATOM 5350 O O . LEU A 1 690 ? -23.611 -2.694 26.936 1.00 95.88 690 LEU A O 1
ATOM 5354 N N . HIS A 1 691 ? -22.325 -4.047 25.680 1.00 96.38 691 HIS A N 1
ATOM 5355 C CA . HIS A 1 691 ? -22.833 -5.320 26.185 1.00 96.38 691 HIS A CA 1
ATOM 5356 C C . HIS A 1 691 ? -21.745 -6.016 26.993 1.00 96.38 691 HIS A C 1
ATOM 5358 O O . HIS A 1 691 ? -20.643 -6.218 26.496 1.00 96.38 691 HIS A O 1
ATOM 5364 N N . ASP A 1 692 ? -22.029 -6.369 28.246 1.00 97.69 692 ASP A N 1
ATOM 5365 C CA . ASP A 1 692 ? -21.050 -7.070 29.077 1.00 97.69 692 ASP A CA 1
ATOM 5366 C C . ASP A 1 692 ? -20.775 -8.466 28.526 1.00 97.69 692 ASP A C 1
ATOM 5368 O O . ASP A 1 692 ? -21.704 -9.219 28.238 1.00 97.69 692 ASP A O 1
ATOM 5372 N N . VAL A 1 693 ? -19.494 -8.810 28.418 1.00 97.94 693 VAL A N 1
ATOM 5373 C CA . VAL A 1 693 ? -19.043 -10.159 28.082 1.00 97.94 693 VAL A CA 1
ATOM 5374 C C . VAL A 1 693 ? -18.787 -10.890 29.403 1.00 97.94 693 VAL A C 1
ATOM 5376 O O . VAL A 1 693 ? -17.863 -10.504 30.129 1.00 97.94 693 VAL A O 1
ATOM 5379 N N . PRO A 1 694 ? -19.591 -11.906 29.775 1.00 97.44 694 PRO A N 1
ATOM 5380 C CA . PRO A 1 694 ? -19.458 -12.545 31.078 1.00 97.44 694 PRO A CA 1
ATOM 5381 C C . PRO A 1 694 ? -18.088 -13.205 31.254 1.00 97.44 694 PRO A C 1
ATOM 5383 O O . PRO A 1 694 ? -17.586 -13.887 30.351 1.00 97.44 694 PRO A O 1
ATOM 5386 N N . MET A 1 695 ? -17.498 -13.033 32.440 1.00 96.56 695 MET A N 1
ATOM 5387 C CA . MET A 1 695 ? -16.268 -13.730 32.815 1.00 96.56 695 MET A CA 1
ATOM 5388 C C . MET A 1 695 ? -16.497 -15.245 32.740 1.00 96.56 695 MET A C 1
ATOM 5390 O O . MET A 1 695 ? -17.486 -15.752 33.262 1.00 96.56 695 MET A O 1
ATOM 5394 N N . GLY A 1 696 ? -15.587 -15.962 32.080 1.00 95.50 696 GLY A N 1
ATOM 5395 C CA . GLY A 1 696 ? -15.684 -17.412 31.866 1.00 95.50 696 GLY A CA 1
ATOM 5396 C C . GLY A 1 696 ? -16.258 -17.824 30.509 1.00 95.50 696 GLY A C 1
ATOM 5397 O O . GLY A 1 696 ? -16.147 -18.989 30.142 1.00 95.50 696 GLY A O 1
ATOM 5398 N N . THR A 1 697 ? -16.810 -16.888 29.731 1.00 97.88 697 THR A N 1
ATOM 5399 C CA . THR A 1 697 ? -17.144 -17.160 28.325 1.00 97.88 697 THR A CA 1
ATOM 5400 C C . THR A 1 697 ? -15.888 -17.267 27.465 1.00 97.88 697 THR A C 1
ATOM 5402 O O . THR A 1 697 ? -14.838 -16.695 27.773 1.00 97.88 697 THR A O 1
ATOM 5405 N N . GLU A 1 698 ? -16.011 -17.978 26.347 1.00 98.00 698 GLU A N 1
ATOM 5406 C CA . GLU A 1 698 ? -14.920 -18.128 25.387 1.00 98.00 698 GLU A CA 1
ATOM 5407 C C . GLU A 1 698 ? -14.503 -16.783 24.776 1.00 98.00 698 GLU A C 1
ATOM 5409 O O . GLU A 1 698 ? -13.313 -16.502 24.657 1.00 98.00 698 GLU A O 1
ATOM 5414 N N . GLU A 1 699 ? -15.462 -15.898 24.492 1.00 98.12 699 GLU A N 1
ATOM 5415 C CA . GLU A 1 699 ? -15.179 -14.541 24.017 1.00 98.12 699 GLU A CA 1
ATOM 5416 C C . GLU A 1 699 ? -14.332 -13.753 25.018 1.00 98.12 699 GLU A C 1
ATOM 5418 O O . GLU A 1 699 ? -13.318 -13.169 24.632 1.00 98.12 699 GLU A O 1
ATOM 5423 N N . TYR A 1 700 ? -14.682 -13.791 26.312 1.00 98.44 700 TYR A N 1
ATOM 5424 C CA . TYR A 1 700 ? -13.873 -13.161 27.357 1.00 98.44 700 TYR A CA 1
ATOM 5425 C C . TYR A 1 700 ? -12.444 -13.711 27.343 1.00 98.44 700 TYR A C 1
ATOM 5427 O O . TYR A 1 700 ? -11.480 -12.948 27.411 1.00 98.44 700 TYR A O 1
ATOM 5435 N N . ARG A 1 701 ? -12.299 -15.040 27.241 1.00 98.44 701 ARG A N 1
ATOM 5436 C CA . ARG A 1 701 ? -10.997 -15.715 27.214 1.00 98.44 701 ARG A CA 1
ATOM 5437 C C . ARG A 1 701 ? -10.162 -15.271 26.015 1.00 98.44 701 ARG A C 1
ATOM 5439 O O . ARG A 1 701 ? -8.990 -14.959 26.205 1.00 98.44 701 ARG A O 1
ATOM 5446 N N . MET A 1 702 ? -10.750 -15.204 24.820 1.00 98.50 702 MET A N 1
ATOM 5447 C CA . MET A 1 702 ? -10.051 -14.796 23.597 1.00 98.50 702 MET A CA 1
ATOM 5448 C C . MET A 1 702 ? -9.666 -13.317 23.622 1.00 98.50 702 MET A C 1
ATOM 5450 O O . MET A 1 702 ? -8.506 -12.991 23.383 1.00 98.50 702 MET A O 1
ATOM 5454 N N . VAL A 1 703 ? -10.581 -12.415 23.992 1.00 98.56 703 VAL A N 1
ATOM 5455 C CA . VAL A 1 703 ? -10.264 -10.980 24.107 1.00 98.56 703 VAL A CA 1
ATOM 5456 C C . VAL A 1 703 ? -9.192 -10.745 25.174 1.00 98.56 703 VAL A C 1
ATOM 5458 O O . VAL A 1 703 ? -8.248 -9.989 24.947 1.00 98.56 703 VAL A O 1
ATOM 5461 N N . ASN A 1 704 ? -9.273 -11.425 26.322 1.00 98.38 704 ASN A N 1
ATOM 5462 C CA . ASN A 1 704 ? -8.261 -11.304 27.370 1.00 98.38 704 ASN A CA 1
ATOM 5463 C C . ASN A 1 704 ? -6.905 -11.895 26.948 1.00 98.38 704 ASN A C 1
ATOM 5465 O O . ASN A 1 704 ? -5.874 -11.302 27.254 1.00 98.38 704 ASN A O 1
ATOM 5469 N N . ALA A 1 705 ? -6.884 -13.022 26.229 1.00 98.25 705 ALA A N 1
ATOM 5470 C CA . ALA A 1 705 ? -5.656 -13.587 25.667 1.00 98.25 705 ALA A CA 1
ATOM 5471 C C . ALA A 1 705 ? -5.005 -12.609 24.679 1.00 98.25 705 ALA A C 1
ATOM 5473 O O . ALA A 1 705 ? -3.812 -12.332 24.771 1.00 98.25 705 ALA A O 1
ATOM 5474 N N . ALA A 1 706 ? -5.809 -12.002 23.806 1.00 98.31 706 ALA A N 1
ATOM 5475 C CA . ALA A 1 706 ? -5.359 -10.989 22.868 1.00 98.31 706 ALA A CA 1
ATOM 5476 C C . ALA A 1 706 ? -4.813 -9.737 23.588 1.00 98.31 706 ALA A C 1
ATOM 5478 O O . ALA A 1 706 ? -3.761 -9.228 23.208 1.00 98.31 706 ALA A O 1
ATOM 5479 N N . PHE A 1 707 ? -5.486 -9.263 24.641 1.00 98.38 707 PHE A N 1
ATOM 5480 C CA . PHE A 1 707 ? -5.050 -8.144 25.491 1.00 98.38 707 PHE A CA 1
ATOM 5481 C C . PHE A 1 707 ? -3.743 -8.433 26.244 1.00 98.38 707 PHE A C 1
ATOM 5483 O O . PHE A 1 707 ? -2.918 -7.538 26.433 1.00 98.38 707 PHE A O 1
ATOM 5490 N N . LYS A 1 708 ? -3.549 -9.679 26.687 1.00 97.81 708 LYS A N 1
ATOM 5491 C CA . LYS A 1 708 ? -2.379 -10.101 27.463 1.00 97.81 708 LYS A CA 1
ATOM 5492 C C . LYS A 1 708 ? -1.175 -10.510 26.637 1.00 97.81 708 LYS A C 1
ATOM 5494 O O . LYS A 1 708 ? -0.079 -10.551 27.196 1.00 97.81 708 LYS A O 1
ATOM 5499 N N . ALA A 1 709 ? -1.372 -10.806 25.360 1.00 96.88 709 ALA A N 1
ATOM 5500 C CA . ALA A 1 709 ? -0.305 -11.226 24.478 1.00 96.88 709 ALA A CA 1
ATOM 5501 C C . ALA A 1 709 ? 0.846 -10.214 24.462 1.00 96.88 709 ALA A C 1
ATOM 5503 O O . ALA A 1 709 ? 0.643 -9.005 24.344 1.00 96.88 709 ALA A O 1
ATOM 5504 N N . LEU A 1 710 ? 2.059 -10.746 24.566 1.00 94.06 710 LEU A N 1
ATOM 5505 C CA . LEU A 1 710 ? 3.287 -10.028 24.269 1.00 94.06 710 LEU A CA 1
ATOM 5506 C C . LEU A 1 710 ? 3.732 -10.387 22.843 1.00 94.06 710 LEU A C 1
ATOM 5508 O O . LEU A 1 710 ? 3.409 -11.485 22.363 1.00 94.06 710 LEU A O 1
ATOM 5512 N N . PRO A 1 711 ? 4.441 -9.480 22.157 1.00 90.19 711 PRO A N 1
ATOM 5513 C CA . PRO A 1 711 ? 4.971 -9.763 20.832 1.00 90.19 711 PRO A CA 1
ATOM 5514 C C . PRO A 1 711 ? 6.055 -10.839 20.881 1.00 90.19 711 PRO A C 1
ATOM 5516 O O . PRO A 1 711 ? 6.707 -11.041 21.905 1.00 90.19 711 PRO A O 1
ATOM 5519 N N . MET A 1 712 ? 6.241 -11.539 19.760 1.00 91.62 712 MET A N 1
ATOM 5520 C CA . MET A 1 712 ? 7.320 -12.523 19.625 1.00 91.62 712 MET A CA 1
ATOM 5521 C C . MET A 1 712 ? 8.695 -11.862 19.570 1.00 91.62 712 MET A C 1
ATOM 5523 O O . MET A 1 712 ? 9.690 -12.463 19.971 1.00 91.62 712 MET A O 1
ATOM 5527 N N . GLU A 1 713 ? 8.753 -10.638 19.055 1.00 89.81 713 GLU A N 1
ATOM 5528 C CA . GLU A 1 713 ? 9.990 -9.883 18.933 1.00 89.81 713 GLU A CA 1
ATOM 5529 C C . GLU A 1 713 ? 10.105 -8.799 19.988 1.00 89.81 713 GLU A C 1
ATOM 5531 O O . GLU A 1 713 ? 9.124 -8.359 20.589 1.00 89.81 713 GLU A O 1
ATOM 5536 N N . GLN A 1 714 ? 11.338 -8.337 20.168 1.00 89.94 714 GLN A N 1
ATOM 5537 C CA . GLN A 1 714 ? 11.597 -7.122 20.912 1.00 89.94 714 GLN A CA 1
ATOM 5538 C C . GLN A 1 714 ? 10.867 -5.948 20.256 1.00 89.94 714 GLN A C 1
ATOM 5540 O O . GLN A 1 714 ? 10.961 -5.753 19.045 1.00 89.94 714 GLN A O 1
ATOM 5545 N N . GLN A 1 715 ? 10.161 -5.179 21.082 1.00 89.00 715 GLN A N 1
ATOM 5546 C CA . GLN A 1 715 ? 9.406 -4.017 20.635 1.00 89.00 715 GLN A CA 1
ATOM 5547 C C . GLN A 1 715 ? 10.338 -2.899 20.170 1.00 89.00 715 GLN A C 1
ATOM 5549 O O . GLN A 1 715 ? 11.367 -2.642 20.803 1.00 89.00 715 GLN A O 1
ATOM 5554 N N . ALA A 1 716 ? 9.955 -2.212 19.096 1.00 87.62 716 ALA A N 1
ATOM 5555 C CA . ALA A 1 716 ? 10.688 -1.056 18.584 1.00 87.62 716 ALA A CA 1
ATOM 5556 C C . ALA A 1 716 ? 10.623 0.136 19.553 1.00 87.62 716 ALA A C 1
ATOM 5558 O O . ALA A 1 716 ? 11.562 0.928 19.659 1.00 87.62 716 ALA A O 1
ATOM 5559 N N . TYR A 1 717 ? 9.517 0.258 20.288 1.00 89.19 717 TYR A N 1
ATOM 5560 C CA . TYR A 1 717 ? 9.317 1.331 21.250 1.00 89.19 717 TYR A CA 1
ATOM 5561 C C . TYR A 1 717 ? 9.781 0.938 22.651 1.00 89.19 717 TYR A C 1
ATOM 5563 O O . TYR A 1 717 ? 9.505 -0.155 23.144 1.00 89.19 717 TYR A O 1
ATOM 5571 N N . ILE A 1 718 ? 10.453 1.876 23.322 1.00 86.81 718 ILE A N 1
ATOM 5572 C CA . ILE A 1 718 ? 10.918 1.704 24.700 1.00 86.81 718 ILE A CA 1
ATOM 5573 C C . ILE A 1 718 ? 9.701 1.728 25.625 1.00 86.81 718 ILE A C 1
ATOM 5575 O O . ILE A 1 718 ? 9.188 2.790 25.977 1.00 86.81 718 ILE A O 1
ATOM 5579 N N . LEU A 1 719 ? 9.236 0.543 26.002 1.00 90.38 719 LEU A N 1
ATOM 5580 C CA . LEU A 1 719 ? 8.162 0.358 26.967 1.00 90.38 719 LEU A CA 1
ATOM 5581 C C . LEU A 1 719 ? 8.717 -0.131 28.308 1.00 90.38 719 LEU A C 1
ATOM 5583 O O . LEU A 1 719 ? 9.895 -0.463 28.442 1.00 90.38 719 LEU A O 1
ATOM 5587 N N . SER A 1 720 ? 7.848 -0.197 29.316 1.00 93.19 720 SER A N 1
ATOM 5588 C CA . SER A 1 720 ? 8.209 -0.804 30.599 1.00 93.19 720 SER A CA 1
ATOM 5589 C C . SER A 1 720 ? 8.598 -2.291 30.434 1.00 93.19 720 SER A C 1
ATOM 5591 O O . SER A 1 720 ? 8.153 -2.934 29.477 1.00 93.19 720 SER A O 1
ATOM 5593 N N . PRO A 1 721 ? 9.395 -2.883 31.339 1.00 93.38 721 PRO A N 1
ATOM 5594 C CA . PRO A 1 721 ? 9.726 -4.307 31.271 1.00 93.38 721 PRO A CA 1
ATOM 5595 C C . PRO A 1 721 ? 8.471 -5.207 31.313 1.00 93.38 721 PRO A C 1
ATOM 5597 O O . PRO A 1 721 ? 7.498 -4.844 31.988 1.00 93.38 721 PRO A O 1
ATOM 5600 N N . PRO A 1 722 ? 8.445 -6.369 30.628 1.00 92.50 722 PRO A N 1
ATOM 5601 C CA . PRO A 1 722 ? 7.284 -7.270 30.584 1.00 92.50 722 PRO A CA 1
ATOM 5602 C C . PRO A 1 722 ? 6.705 -7.649 31.956 1.00 92.50 722 PRO A C 1
ATOM 5604 O O . PRO A 1 722 ? 5.492 -7.809 32.104 1.00 92.50 722 PRO A O 1
ATOM 5607 N N . GLU A 1 723 ? 7.550 -7.730 32.980 1.00 94.75 723 GLU A N 1
ATOM 5608 C CA . GLU A 1 723 ? 7.196 -8.068 34.360 1.00 94.75 723 GLU A CA 1
ATOM 5609 C C . GLU A 1 723 ? 6.221 -7.054 34.966 1.00 94.75 723 GLU A C 1
ATOM 5611 O O . GLU A 1 723 ? 5.370 -7.408 35.780 1.00 94.75 723 GLU A O 1
ATOM 5616 N N . THR A 1 724 ? 6.292 -5.794 34.532 1.00 94.62 724 THR A N 1
ATOM 5617 C CA . THR A 1 724 ? 5.372 -4.738 34.981 1.00 94.62 724 THR A CA 1
ATOM 5618 C C . THR A 1 724 ? 3.989 -4.844 34.328 1.00 94.62 724 THR A C 1
ATOM 5620 O O . THR A 1 724 ? 2.998 -4.397 34.906 1.00 94.62 724 THR A O 1
ATOM 5623 N N . TRP A 1 725 ? 3.887 -5.501 33.165 1.00 95.88 725 TRP A N 1
ATOM 5624 C CA . TRP A 1 725 ? 2.621 -5.771 32.472 1.00 95.88 725 TRP A CA 1
ATOM 5625 C C . TRP A 1 725 ? 1.927 -7.043 32.966 1.00 95.88 725 TRP A C 1
ATOM 5627 O O . TRP A 1 725 ? 0.695 -7.149 32.924 1.00 95.88 725 TRP A O 1
ATOM 5637 N N . ALA A 1 726 ? 2.699 -8.007 33.473 1.00 95.25 726 ALA A N 1
ATOM 5638 C CA . ALA A 1 726 ? 2.186 -9.252 34.036 1.00 95.25 726 ALA A CA 1
ATOM 5639 C C . ALA A 1 726 ? 1.023 -9.052 35.042 1.00 95.25 726 ALA A C 1
ATOM 5641 O O . ALA A 1 726 ? -0.020 -9.682 34.833 1.00 95.25 726 ALA A O 1
ATOM 5642 N N . PRO A 1 727 ? 1.099 -8.148 36.048 1.00 96.19 727 PRO A N 1
ATOM 5643 C CA . PRO A 1 727 ? 0.024 -7.951 37.028 1.00 96.19 727 PRO A CA 1
ATOM 5644 C C . PRO A 1 727 ? -1.189 -7.159 36.513 1.00 96.19 727 PRO A C 1
ATOM 5646 O O . PRO A 1 727 ? -2.228 -7.146 37.176 1.00 96.19 727 PRO A O 1
ATOM 5649 N N . VAL A 1 728 ? -1.101 -6.491 35.355 1.00 96.19 728 VAL A N 1
ATOM 5650 C CA . VAL A 1 728 ? -2.243 -5.759 34.773 1.00 96.19 728 VAL A CA 1
ATOM 5651 C C . VAL A 1 728 ? -3.378 -6.748 34.494 1.00 96.19 728 VAL A C 1
ATOM 5653 O O . VAL A 1 728 ? -3.123 -7.893 34.161 1.00 96.19 728 VAL A O 1
ATOM 5656 N N . ARG A 1 729 ? -4.651 -6.382 34.622 1.00 95.88 729 ARG A N 1
ATOM 5657 C CA . ARG A 1 729 ? -5.753 -7.323 34.347 1.00 95.88 729 ARG A CA 1
ATOM 5658 C C . ARG A 1 729 ? -6.916 -6.629 33.666 1.00 95.88 729 ARG A C 1
ATOM 5660 O O . ARG A 1 729 ? -7.243 -5.499 34.021 1.00 95.88 729 ARG A O 1
ATOM 5667 N N . ALA A 1 730 ? -7.557 -7.322 32.727 1.00 96.62 730 ALA A N 1
ATOM 5668 C CA . ALA A 1 730 ? -8.872 -6.920 32.257 1.00 96.62 730 ALA A CA 1
ATOM 5669 C C . ALA A 1 730 ? -9.866 -7.149 33.405 1.00 96.62 730 ALA A C 1
ATOM 5671 O O . ALA A 1 730 ? -10.049 -8.278 33.855 1.00 96.62 730 ALA A O 1
ATOM 5672 N N . LEU A 1 731 ? -10.444 -6.065 33.926 1.00 96.94 731 LEU A N 1
ATOM 5673 C CA . LEU A 1 731 ? -11.454 -6.128 34.990 1.00 96.94 731 LEU A CA 1
ATOM 5674 C C . LEU A 1 731 ? -12.854 -6.383 34.431 1.00 96.94 731 LEU A C 1
ATOM 5676 O O . LEU A 1 731 ? -13.679 -7.019 35.077 1.00 96.94 731 LEU A O 1
ATOM 5680 N N . ARG A 1 732 ? -13.122 -5.847 33.239 1.00 97.62 732 ARG A N 1
ATOM 5681 C CA . ARG A 1 732 ? -14.405 -5.922 32.549 1.00 97.62 732 ARG A CA 1
ATOM 5682 C C . ARG A 1 732 ? -14.157 -5.854 31.050 1.00 97.62 732 ARG A C 1
ATOM 5684 O O . ARG A 1 732 ? -13.347 -5.043 30.604 1.00 97.62 732 ARG A O 1
ATOM 5691 N N . ILE A 1 733 ? -14.870 -6.681 30.294 1.00 98.44 733 ILE A N 1
ATOM 5692 C CA . ILE A 1 733 ? -14.873 -6.662 28.831 1.00 98.44 733 ILE A CA 1
ATOM 5693 C C . ILE A 1 733 ? -16.300 -6.365 28.392 1.00 98.44 733 ILE A C 1
ATOM 5695 O O . ILE A 1 733 ? -17.246 -6.991 28.869 1.00 98.44 733 ILE A O 1
ATOM 5699 N N . GLN A 1 734 ? -16.445 -5.376 27.516 1.00 97.94 734 GLN A N 1
ATOM 5700 C CA . GLN A 1 734 ? -17.730 -4.988 26.954 1.00 97.94 734 GLN A CA 1
ATOM 5701 C C . GLN A 1 734 ? -17.618 -4.998 25.436 1.00 97.94 734 GLN A C 1
ATOM 5703 O O . GLN A 1 734 ? -16.713 -4.379 24.877 1.00 97.94 734 GLN A O 1
ATOM 5708 N N . ARG A 1 735 ? -18.536 -5.697 24.776 1.00 97.06 735 ARG A N 1
ATOM 5709 C CA . ARG A 1 735 ? -18.662 -5.698 23.325 1.00 97.06 735 ARG A CA 1
ATOM 5710 C C . ARG A 1 735 ? -19.446 -4.470 22.881 1.00 97.06 735 ARG A C 1
ATOM 5712 O O . ARG A 1 735 ? -20.451 -4.112 23.497 1.00 97.06 735 ARG A O 1
ATOM 5719 N N . VAL A 1 736 ? -18.981 -3.847 21.802 1.00 95.38 736 VAL A N 1
ATOM 5720 C CA . VAL A 1 736 ? -19.673 -2.735 21.147 1.00 95.38 736 VAL A CA 1
ATOM 5721 C C . VAL A 1 736 ? -20.616 -3.295 20.082 1.00 95.38 736 VAL A C 1
ATOM 5723 O O . VAL A 1 736 ? -20.165 -3.879 19.100 1.00 95.38 736 VAL A O 1
ATOM 5726 N N . GLU A 1 737 ? -21.919 -3.104 20.271 1.00 94.75 737 GLU A N 1
ATOM 5727 C CA . GLU A 1 737 ? -22.976 -3.453 19.315 1.00 94.75 737 GLU A CA 1
ATOM 5728 C C . GLU A 1 737 ? -23.654 -2.155 18.834 1.00 94.75 737 GLU A C 1
ATOM 5730 O O . GLU A 1 737 ? -24.603 -1.644 19.432 1.00 94.75 737 GLU A O 1
ATOM 5735 N N . ASN A 1 738 ? -23.123 -1.564 17.759 1.00 93.00 738 ASN A N 1
ATOM 5736 C CA . ASN A 1 738 ? -23.652 -0.335 17.159 1.00 93.00 738 ASN A CA 1
ATOM 5737 C C . ASN A 1 738 ? -24.017 -0.577 15.685 1.00 93.00 738 ASN A C 1
ATOM 5739 O O . ASN A 1 738 ? -23.230 -0.327 14.771 1.00 93.00 738 ASN A O 1
ATOM 5743 N N . GLY A 1 739 ? -25.221 -1.118 15.465 1.00 91.19 739 GLY A N 1
ATOM 5744 C CA . GLY A 1 739 ? -25.760 -1.423 14.134 1.00 91.19 739 GLY A CA 1
ATOM 5745 C C . GLY A 1 739 ? -25.814 -0.218 13.187 1.00 91.19 739 GLY A C 1
ATOM 5746 O O . GLY A 1 739 ? -25.246 -0.315 12.098 1.00 91.19 739 GLY A O 1
ATOM 5747 N N . PRO A 1 740 ? -26.396 0.930 13.598 1.00 90.94 740 PRO A N 1
ATOM 5748 C CA . PRO A 1 740 ? -26.434 2.139 12.773 1.00 90.94 740 PRO A CA 1
ATOM 5749 C C . PRO A 1 740 ? -25.047 2.607 12.320 1.00 90.94 740 PRO A C 1
ATOM 5751 O O . PRO A 1 740 ? -24.852 2.901 11.141 1.00 90.94 740 PRO A O 1
ATOM 5754 N N . GLN A 1 741 ? -24.057 2.584 13.224 1.00 90.12 741 GLN A N 1
ATOM 5755 C CA . GLN A 1 741 ? -22.669 2.893 12.873 1.00 90.12 741 GLN A CA 1
ATOM 5756 C C . GLN A 1 741 ? -22.115 1.909 11.841 1.00 90.12 741 GLN A C 1
ATOM 5758 O O . GLN A 1 741 ? -21.336 2.302 10.975 1.00 90.12 741 GLN A O 1
ATOM 5763 N N . GLY A 1 742 ? -22.516 0.639 11.893 1.00 87.62 742 GLY A N 1
ATOM 5764 C CA . GLY A 1 742 ? -22.119 -0.334 10.886 1.00 87.62 742 GLY A CA 1
ATOM 5765 C C . GLY A 1 742 ? -22.685 -0.066 9.506 1.00 87.62 742 GLY A C 1
ATOM 5766 O O . GLY A 1 742 ? -21.933 -0.109 8.532 1.00 87.62 742 GLY A O 1
ATOM 5767 N N . ASP A 1 743 ? -23.968 0.269 9.418 1.00 88.12 743 ASP A N 1
ATOM 5768 C CA . ASP A 1 743 ? -24.618 0.596 8.147 1.00 88.12 743 ASP A CA 1
ATOM 5769 C C . ASP A 1 743 ? -24.086 1.899 7.536 1.00 88.12 743 ASP A C 1
ATOM 5771 O O . ASP A 1 743 ? -23.907 1.977 6.319 1.00 88.12 743 ASP A O 1
ATOM 5775 N N . ALA A 1 744 ? -23.783 2.896 8.372 1.00 87.50 744 ALA A N 1
ATOM 5776 C CA . ALA A 1 744 ? -23.337 4.214 7.931 1.00 87.50 744 ALA A CA 1
ATOM 5777 C C . ALA A 1 744 ? -21.815 4.341 7.723 1.00 87.50 744 ALA A C 1
ATOM 5779 O O . ALA A 1 744 ? -21.392 5.114 6.863 1.00 87.50 744 ALA A O 1
ATOM 5780 N N . SER A 1 745 ? -20.996 3.606 8.486 1.00 88.50 745 SER A N 1
ATOM 5781 C CA . SER A 1 745 ? -19.531 3.728 8.476 1.00 88.50 745 SER A CA 1
ATOM 5782 C C . SER A 1 745 ? -18.865 2.522 7.825 1.00 88.50 745 SER A C 1
ATOM 5784 O O . SER A 1 745 ? -18.521 2.542 6.642 1.00 88.50 745 SER A O 1
ATOM 5786 N N . TRP A 1 746 ? -18.662 1.441 8.583 1.00 89.69 746 TRP A N 1
ATOM 5787 C CA . TRP A 1 746 ? -17.677 0.437 8.201 1.00 89.69 746 TRP A CA 1
ATOM 5788 C C . TRP A 1 746 ? -18.155 -0.484 7.073 1.00 89.69 746 TRP A C 1
ATOM 5790 O O . TRP A 1 746 ? -17.316 -0.902 6.278 1.00 89.69 746 TRP A O 1
ATOM 5800 N N . LYS A 1 747 ? -19.462 -0.769 6.915 1.00 91.06 747 LYS A N 1
ATOM 5801 C CA . LYS A 1 747 ? -19.959 -1.617 5.807 1.00 91.06 747 LYS A CA 1
ATOM 5802 C C . LYS A 1 747 ? -19.656 -1.002 4.433 1.00 91.06 747 LYS A C 1
ATOM 5804 O O . LYS A 1 747 ? -19.111 -1.716 3.585 1.00 91.06 747 LYS A O 1
ATOM 5809 N N . PRO A 1 748 ? -19.969 0.286 4.170 1.00 90.62 748 PRO A N 1
ATOM 5810 C CA . PRO A 1 748 ? -19.564 0.956 2.936 1.00 90.62 748 PRO A CA 1
ATOM 5811 C C . PRO A 1 748 ? -18.055 0.907 2.676 1.00 90.62 748 PRO A C 1
ATOM 5813 O O . PRO A 1 748 ? -17.651 0.557 1.565 1.00 90.62 748 PRO A O 1
ATOM 5816 N N . TYR A 1 749 ? -17.229 1.209 3.685 1.00 90.25 749 TYR A N 1
ATOM 5817 C CA . TYR A 1 749 ? -15.768 1.195 3.541 1.00 90.25 749 TYR A CA 1
ATOM 5818 C C . TYR A 1 749 ? -15.235 -0.202 3.243 1.00 90.25 749 TYR A C 1
ATOM 5820 O O . TYR A 1 749 ? -14.447 -0.364 2.315 1.00 90.25 749 TYR A O 1
ATOM 5828 N N . TYR A 1 750 ? -15.721 -1.214 3.960 1.00 93.06 750 TYR A N 1
ATOM 5829 C CA . TYR A 1 750 ? -15.372 -2.609 3.730 1.00 93.06 750 TYR A CA 1
ATOM 5830 C C . TYR A 1 750 ? -15.691 -3.016 2.286 1.00 93.06 750 TYR A C 1
ATOM 5832 O O . TYR A 1 750 ? -14.791 -3.373 1.530 1.00 93.06 750 TYR A O 1
ATOM 5840 N N . LYS A 1 751 ? -16.938 -2.821 1.831 1.00 91.75 751 LYS A N 1
ATOM 5841 C CA . LYS A 1 751 ? -17.350 -3.103 0.441 1.00 91.75 751 LYS A CA 1
ATOM 5842 C C . LYS A 1 751 ? -16.544 -2.316 -0.597 1.00 91.75 751 LYS A C 1
ATOM 5844 O O . LYS A 1 751 ? -16.304 -2.809 -1.698 1.00 91.75 751 LYS A O 1
ATOM 5849 N N . SER A 1 752 ? -16.158 -1.080 -0.286 1.00 91.31 752 SER A N 1
ATOM 5850 C CA . SER A 1 752 ? -15.297 -0.277 -1.154 1.00 91.31 752 SER A CA 1
ATOM 5851 C C . SER A 1 752 ? -13.884 -0.847 -1.242 1.00 91.31 752 SER A C 1
ATOM 5853 O O . SER A 1 752 ? -13.322 -0.877 -2.334 1.00 91.31 752 SER A O 1
ATOM 5855 N N . LEU A 1 753 ? -13.318 -1.312 -0.126 1.00 92.88 753 LEU A N 1
ATOM 5856 C CA . LEU A 1 753 ? -12.005 -1.945 -0.111 1.00 92.88 753 LEU A CA 1
ATOM 5857 C C . LEU A 1 753 ? -12.014 -3.246 -0.914 1.00 92.88 753 LEU A C 1
ATOM 5859 O O . LEU A 1 753 ? -11.136 -3.422 -1.751 1.00 92.88 753 LEU A O 1
ATOM 5863 N N . LEU A 1 754 ? -13.000 -4.124 -0.685 1.00 92.69 754 LEU A N 1
ATOM 5864 C CA . LEU A 1 754 ? -13.118 -5.384 -1.425 1.00 92.69 754 LEU A CA 1
ATOM 5865 C C . LEU A 1 754 ? -13.091 -5.138 -2.936 1.00 92.69 754 LEU A C 1
ATOM 5867 O O . LEU A 1 754 ? -12.268 -5.725 -3.629 1.00 92.69 754 LEU A O 1
ATOM 5871 N N . ARG A 1 755 ? -13.920 -4.204 -3.421 1.00 90.75 755 ARG A N 1
ATOM 5872 C CA . ARG A 1 755 ? -13.937 -3.821 -4.840 1.00 90.75 755 ARG A CA 1
ATOM 5873 C C . ARG A 1 755 ? -12.599 -3.258 -5.305 1.00 90.75 755 ARG A C 1
ATOM 5875 O O . ARG A 1 755 ? -12.091 -3.692 -6.324 1.00 90.75 755 ARG A O 1
ATOM 5882 N N . SER A 1 756 ? -11.994 -2.355 -4.532 1.00 90.62 756 SER A N 1
ATOM 5883 C CA . SER A 1 756 ? -10.693 -1.773 -4.882 1.00 90.62 756 SER A CA 1
ATOM 5884 C C . SER A 1 756 ? -9.594 -2.831 -5.018 1.00 90.62 756 SER A C 1
ATOM 5886 O O . SER A 1 756 ? -8.728 -2.698 -5.878 1.00 90.62 756 SER A O 1
ATOM 5888 N N . LEU A 1 757 ? -9.594 -3.870 -4.179 1.00 92.50 757 LEU A N 1
ATOM 5889 C CA . LEU A 1 757 ? -8.635 -4.973 -4.284 1.00 92.50 757 LEU A CA 1
ATOM 5890 C C . LEU A 1 757 ? -8.957 -5.877 -5.478 1.00 92.50 757 LEU A C 1
ATOM 5892 O O . LEU A 1 757 ? -8.052 -6.176 -6.256 1.00 92.50 757 LEU A O 1
ATOM 5896 N N . GLU A 1 758 ? -10.231 -6.230 -5.679 1.00 90.94 758 GLU A N 1
ATOM 5897 C CA . GLU A 1 758 ? -10.677 -7.017 -6.837 1.00 90.94 758 GLU A CA 1
ATOM 5898 C C . GLU A 1 758 ? -10.314 -6.322 -8.166 1.00 90.94 758 GLU A C 1
ATOM 5900 O O . GLU A 1 758 ? -9.757 -6.968 -9.053 1.00 90.94 758 GLU A O 1
ATOM 5905 N N . ASP A 1 759 ? -10.514 -5.003 -8.274 1.00 90.31 759 ASP A N 1
ATOM 5906 C CA . ASP A 1 759 ? -10.131 -4.180 -9.436 1.00 90.31 759 ASP A CA 1
ATOM 5907 C C . ASP A 1 759 ? -8.617 -4.189 -9.685 1.00 90.31 759 ASP A C 1
ATOM 5909 O O . ASP A 1 759 ? -8.142 -4.077 -10.817 1.00 90.31 759 ASP A O 1
ATOM 5913 N N . GLN A 1 760 ? -7.836 -4.351 -8.617 1.00 90.44 760 GLN A N 1
ATOM 5914 C CA . GLN A 1 760 ? -6.391 -4.488 -8.706 1.00 90.44 760 GLN A CA 1
ATOM 5915 C C . GLN A 1 760 ? -5.954 -5.913 -9.044 1.00 90.44 760 GLN A C 1
ATOM 5917 O O . GLN A 1 760 ? -4.757 -6.127 -9.193 1.00 90.44 760 GLN A O 1
ATOM 5922 N N . GLY A 1 761 ? -6.863 -6.885 -9.157 1.00 91.62 761 GLY A N 1
ATOM 5923 C CA . GLY A 1 761 ? -6.522 -8.300 -9.308 1.00 91.62 761 GLY A CA 1
ATOM 5924 C C . GLY A 1 761 ? -5.965 -8.928 -8.026 1.00 91.62 761 GLY A C 1
ATOM 5925 O O . GLY A 1 761 ? -5.251 -9.926 -8.095 1.00 91.62 761 GLY A O 1
ATOM 5926 N N . VAL A 1 762 ? -6.257 -8.329 -6.868 1.00 92.19 762 VAL A N 1
ATOM 5927 C CA . VAL A 1 762 ? -5.886 -8.828 -5.541 1.00 92.19 762 VAL A CA 1
ATOM 5928 C C . VAL A 1 762 ? -7.123 -9.423 -4.880 1.00 92.19 762 VAL A C 1
ATOM 5930 O O . VAL A 1 762 ? -8.150 -8.765 -4.729 1.00 92.19 762 VAL A O 1
ATOM 5933 N N . GLU A 1 763 ? -7.031 -10.677 -4.454 1.00 92.44 763 GLU A N 1
ATOM 5934 C CA . GLU A 1 763 ? -8.097 -11.301 -3.678 1.00 92.44 763 GLU A CA 1
ATOM 5935 C C . GLU A 1 763 ? -8.086 -10.764 -2.243 1.00 92.44 763 GLU A C 1
ATOM 5937 O O . GLU A 1 763 ? -7.048 -10.742 -1.577 1.00 92.44 763 GLU A O 1
ATOM 5942 N N . PHE A 1 764 ? -9.250 -10.337 -1.753 1.00 94.12 764 PHE A N 1
ATOM 5943 C CA . PHE A 1 764 ? -9.381 -9.937 -0.361 1.00 94.12 764 PHE A CA 1
ATOM 5944 C C . PHE A 1 764 ? -9.229 -11.154 0.563 1.00 94.12 764 PHE A C 1
ATOM 5946 O O . PHE A 1 764 ? -9.974 -12.127 0.482 1.00 94.12 764 PHE A O 1
ATOM 5953 N N . GLU A 1 765 ? -8.281 -11.051 1.485 1.00 94.19 765 GLU A N 1
ATOM 5954 C CA . GLU A 1 765 ? -7.924 -12.081 2.461 1.00 94.19 765 GLU A CA 1
ATOM 5955 C C . GLU A 1 765 ? -8.057 -11.539 3.898 1.00 94.19 765 GLU A C 1
ATOM 5957 O O . GLU A 1 765 ? -7.262 -10.672 4.296 1.00 94.19 765 GLU A O 1
ATOM 5962 N N . PRO A 1 766 ? -9.042 -12.016 4.687 1.00 94.12 766 PRO A N 1
ATOM 5963 C CA . PRO A 1 766 ? -9.179 -11.670 6.100 1.00 94.12 766 PRO A CA 1
ATOM 5964 C C . PRO A 1 766 ? -7.941 -12.038 6.922 1.00 94.12 766 PRO A C 1
ATOM 5966 O O . PRO A 1 766 ? -7.385 -13.129 6.805 1.00 94.12 766 PRO A O 1
ATOM 5969 N N . GLY A 1 767 ? -7.513 -11.131 7.795 1.00 94.31 767 GLY A N 1
ATOM 5970 C CA . GLY A 1 767 ? -6.311 -11.290 8.611 1.00 94.31 767 GLY A CA 1
ATOM 5971 C C . GLY A 1 767 ? -5.047 -10.768 7.932 1.00 94.31 767 GLY A C 1
ATOM 5972 O O . GLY A 1 767 ? -4.086 -10.449 8.621 1.00 94.31 767 GLY A O 1
ATOM 5973 N N . THR A 1 768 ? -5.049 -10.656 6.603 1.00 95.19 768 THR A N 1
ATOM 5974 C CA . THR A 1 768 ? -4.006 -9.955 5.841 1.00 95.19 768 THR A CA 1
ATOM 5975 C C . THR A 1 768 ? -4.413 -8.510 5.592 1.00 95.19 768 THR A C 1
ATOM 5977 O O . THR A 1 768 ? -3.656 -7.591 5.879 1.00 95.19 768 THR A O 1
ATOM 5980 N N . HIS A 1 769 ? -5.638 -8.306 5.104 1.00 97.00 769 HIS A N 1
ATOM 5981 C CA . HIS A 1 769 ? -6.193 -6.980 4.808 1.00 97.00 769 HIS A CA 1
ATOM 5982 C C . HIS A 1 769 ? -7.017 -6.411 5.969 1.00 97.00 769 HIS A C 1
ATOM 5984 O O . HIS A 1 769 ? -7.553 -5.304 5.883 1.00 97.00 769 HIS A O 1
ATOM 5990 N N . THR A 1 770 ? -7.150 -7.180 7.044 1.00 97.31 770 THR A N 1
ATOM 5991 C CA . THR A 1 770 ? -7.783 -6.791 8.301 1.00 97.31 770 THR A CA 1
ATOM 5992 C C . THR A 1 770 ? -6.938 -7.293 9.460 1.00 97.31 770 THR A C 1
ATOM 5994 O O . THR A 1 770 ? -6.315 -8.344 9.349 1.00 97.31 770 THR A O 1
ATOM 5997 N N . CYS A 1 771 ? -6.909 -6.576 10.579 1.00 97.00 771 CYS A N 1
ATOM 5998 C CA . CYS A 1 771 ? -6.174 -7.015 11.766 1.00 97.00 771 CYS A CA 1
ATOM 5999 C C . CYS A 1 771 ? -6.838 -6.514 13.047 1.00 97.00 771 CYS A C 1
ATOM 6001 O O . CYS A 1 771 ? -7.585 -5.538 13.022 1.00 97.00 771 CYS A O 1
ATOM 6003 N N . TRP A 1 772 ? -6.574 -7.174 14.172 1.00 98.31 772 TRP A N 1
ATOM 6004 C CA . TRP A 1 772 ? -7.003 -6.673 15.472 1.00 98.31 772 TRP A CA 1
ATOM 6005 C C . TRP A 1 772 ? -5.929 -5.780 16.083 1.00 98.31 772 TRP A C 1
ATOM 6007 O O . TRP A 1 772 ? -4.768 -6.169 16.179 1.00 98.31 772 TRP A O 1
ATOM 6017 N N . ALA A 1 773 ? -6.329 -4.613 16.573 1.00 98.44 773 ALA A N 1
ATOM 6018 C CA . ALA A 1 773 ? -5.441 -3.662 17.232 1.00 98.44 773 ALA A CA 1
ATOM 6019 C C . ALA A 1 773 ? -6.154 -2.965 18.398 1.00 98.44 773 ALA A C 1
ATOM 6021 O O . ALA A 1 773 ? -7.356 -3.136 18.604 1.00 98.44 773 ALA A O 1
ATOM 6022 N N . PHE A 1 774 ? -5.416 -2.177 19.170 1.00 98.38 774 PHE A N 1
ATOM 6023 C CA . PHE A 1 774 ? -5.906 -1.451 20.333 1.00 98.38 774 PHE A CA 1
ATOM 6024 C C . PHE A 1 774 ? -5.841 0.056 20.130 1.00 98.38 774 PHE A C 1
ATOM 6026 O O . PHE A 1 774 ? -4.910 0.583 19.526 1.00 98.38 774 PHE A O 1
ATOM 6033 N N . HIS A 1 775 ? -6.809 0.761 20.703 1.00 97.19 775 HIS A N 1
ATOM 6034 C CA . HIS A 1 775 ? -6.862 2.214 20.704 1.00 97.19 775 HIS A CA 1
ATOM 6035 C C . HIS A 1 775 ? -7.136 2.739 22.112 1.00 97.19 775 HIS A C 1
ATOM 6037 O O . HIS A 1 775 ? -8.117 2.359 22.754 1.00 97.19 775 HIS A O 1
ATOM 6043 N N . GLY A 1 776 ? -6.271 3.630 22.588 1.00 93.38 776 GLY A N 1
ATOM 6044 C CA . GLY A 1 776 ? -6.460 4.355 23.840 1.00 93.38 776 GLY A CA 1
ATOM 6045 C C . GLY A 1 776 ? -6.906 5.779 23.558 1.00 93.38 776 GLY A C 1
ATOM 6046 O O . GLY A 1 776 ? -6.339 6.448 22.699 1.00 93.38 776 GLY A O 1
ATOM 6047 N N . CYS A 1 777 ? -7.895 6.242 24.310 1.00 90.62 777 CYS A N 1
ATOM 6048 C CA . CYS A 1 777 ? -8.298 7.641 24.350 1.00 90.62 777 CYS A CA 1
ATOM 6049 C C . CYS A 1 777 ? -8.852 7.969 25.744 1.00 90.62 777 CYS A C 1
ATOM 6051 O O . CYS A 1 777 ? -8.976 7.084 26.592 1.00 90.62 777 CYS A O 1
ATOM 6053 N N . ASN A 1 778 ? -9.158 9.243 26.003 1.00 90.06 778 ASN A N 1
ATOM 6054 C CA . ASN A 1 778 ? -9.841 9.624 27.239 1.00 90.06 778 ASN A CA 1
ATOM 6055 C C . ASN A 1 778 ? -11.304 9.128 27.237 1.00 90.06 778 ASN A C 1
ATOM 6057 O O . ASN A 1 778 ? -11.860 8.788 26.192 1.00 90.06 778 ASN A O 1
ATOM 6061 N N . ASN A 1 779 ? -11.936 9.093 28.413 1.00 89.69 779 ASN A N 1
ATOM 6062 C CA . ASN A 1 779 ? -13.295 8.561 28.559 1.00 89.69 779 ASN A CA 1
ATOM 6063 C C . ASN A 1 779 ? -14.329 9.296 27.689 1.00 89.69 779 ASN A C 1
ATOM 6065 O O . ASN A 1 779 ? -15.202 8.649 27.124 1.00 89.69 779 ASN A O 1
ATOM 6069 N N . GLU A 1 780 ? -14.226 10.620 27.554 1.00 90.12 780 GLU A N 1
ATOM 6070 C CA . GLU A 1 780 ? -15.151 11.424 26.741 1.00 90.12 780 GLU A CA 1
ATOM 6071 C C . GLU A 1 780 ? -15.076 11.053 25.254 1.00 90.12 780 GLU A C 1
ATOM 6073 O O . GLU A 1 780 ? -16.102 10.836 24.608 1.00 90.12 780 GLU A O 1
ATOM 6078 N N . ALA A 1 781 ? -13.862 10.921 24.714 1.00 90.38 781 ALA A N 1
ATOM 6079 C CA . ALA A 1 781 ? -13.639 10.488 23.341 1.00 90.38 781 ALA A CA 1
ATOM 6080 C C . ALA A 1 781 ? -14.109 9.046 23.128 1.00 90.38 781 ALA A C 1
ATOM 6082 O O . ALA A 1 781 ? -14.726 8.758 22.105 1.00 90.38 781 ALA A O 1
ATOM 6083 N N . LEU A 1 782 ? -13.881 8.156 24.097 1.00 92.50 782 LEU A N 1
ATOM 6084 C CA . LEU A 1 782 ? -14.339 6.771 24.021 1.00 92.50 782 LEU A CA 1
ATOM 6085 C C . LEU A 1 782 ? -15.869 6.698 23.954 1.00 92.50 782 LEU A C 1
ATOM 6087 O O . LEU A 1 782 ? -16.406 6.023 23.077 1.00 92.50 782 LEU A O 1
ATOM 6091 N N . GLU A 1 783 ? -16.573 7.425 24.827 1.00 92.81 783 GLU A N 1
ATOM 6092 C CA . GLU A 1 783 ? -18.039 7.501 24.790 1.00 92.81 783 GLU A CA 1
ATOM 6093 C C . GLU A 1 783 ? -18.543 8.101 23.473 1.00 92.81 783 GLU A C 1
ATOM 6095 O O . GLU A 1 783 ? -19.523 7.610 22.913 1.00 92.81 783 GLU A O 1
ATOM 6100 N N . SER A 1 784 ? -17.856 9.112 22.934 1.00 93.00 784 SER A N 1
ATOM 6101 C CA . SER A 1 784 ? -18.173 9.670 21.616 1.00 93.00 784 SER A CA 1
ATOM 6102 C C . SER A 1 784 ? -18.021 8.625 20.506 1.00 93.00 784 SER A C 1
ATOM 6104 O O . SER A 1 784 ? -18.939 8.436 19.713 1.00 93.00 784 SER A O 1
ATOM 6106 N N . ILE A 1 785 ? -16.912 7.879 20.474 1.00 94.00 785 ILE A N 1
ATOM 6107 C CA . ILE A 1 785 ? -16.654 6.846 19.457 1.00 94.00 785 ILE A CA 1
ATOM 6108 C C . ILE A 1 785 ? -17.704 5.728 19.523 1.00 94.00 785 ILE A C 1
ATOM 6110 O O . ILE A 1 785 ? -18.237 5.316 18.492 1.00 94.00 785 ILE A O 1
ATOM 6114 N N . VAL A 1 786 ? -18.018 5.243 20.727 1.00 94.56 786 VAL A N 1
ATOM 6115 C CA . VAL A 1 786 ? -18.953 4.126 20.934 1.00 94.56 786 VAL A CA 1
ATOM 6116 C C . VAL A 1 786 ? -20.388 4.520 20.591 1.00 94.56 786 VAL A C 1
ATOM 6118 O O . VAL A 1 786 ? -21.093 3.751 19.934 1.00 94.56 786 VAL A O 1
ATOM 6121 N N . ASN A 1 787 ? -20.822 5.711 21.010 1.00 93.12 787 ASN A N 1
ATOM 6122 C CA . ASN A 1 787 ? -22.216 6.134 20.881 1.00 93.12 787 ASN A CA 1
ATOM 6123 C C . ASN A 1 787 ? -22.509 6.908 19.584 1.00 93.12 787 ASN A C 1
ATOM 6125 O O . ASN A 1 787 ? -23.667 7.218 19.317 1.00 93.12 787 ASN A O 1
ATOM 6129 N N . ASN A 1 788 ? -21.505 7.217 18.754 1.00 90.19 788 ASN A N 1
ATOM 6130 C CA . ASN A 1 788 ? -21.723 7.899 17.478 1.00 90.19 788 ASN A CA 1
ATOM 6131 C C . ASN A 1 788 ? -22.334 6.938 16.436 1.00 90.19 788 ASN A C 1
ATOM 6133 O O . ASN A 1 788 ? -21.654 5.999 16.011 1.00 90.19 788 ASN A O 1
ATOM 6137 N N . PRO A 1 789 ? -23.568 7.185 15.955 1.00 86.00 789 PRO A N 1
ATOM 6138 C CA . PRO A 1 789 ? -24.271 6.271 15.057 1.00 86.00 789 PRO A CA 1
ATOM 6139 C C . PRO A 1 789 ? -23.810 6.360 13.596 1.00 86.00 789 PRO A C 1
ATOM 6141 O O . PRO A 1 789 ? -24.335 5.631 12.765 1.00 86.00 789 PRO A O 1
ATOM 6144 N N . VAL A 1 790 ? -22.883 7.264 13.255 1.00 85.62 790 VAL A N 1
ATOM 6145 C CA . VAL A 1 790 ? -22.483 7.531 11.862 1.00 85.62 790 VAL A CA 1
ATOM 6146 C C . VAL A 1 790 ? -20.993 7.343 11.632 1.00 85.62 790 VAL A C 1
ATOM 6148 O O . VAL A 1 790 ? -20.624 6.653 10.698 1.00 85.62 790 VAL A O 1
ATOM 6151 N N . CYS A 1 791 ? -20.125 7.972 12.425 1.00 82.81 791 CYS A N 1
ATOM 6152 C CA . CYS A 1 791 ? -18.688 8.012 12.123 1.00 82.81 791 CYS A CA 1
ATOM 6153 C C . CYS A 1 791 ? -17.870 7.029 12.964 1.00 82.81 791 CYS A C 1
ATOM 6155 O O . CYS A 1 791 ? -16.899 6.463 12.467 1.00 82.81 791 CYS A O 1
ATOM 6157 N N . GLY A 1 792 ? -18.242 6.839 14.233 1.00 90.50 792 GLY A N 1
ATOM 6158 C CA . GLY A 1 792 ? -17.358 6.226 15.223 1.00 90.50 792 GLY A CA 1
ATOM 6159 C C . GLY A 1 792 ? -16.091 7.053 15.410 1.00 90.50 792 GLY A C 1
ATOM 6160 O O . GLY A 1 792 ? -16.140 8.141 15.984 1.00 90.50 792 GLY A O 1
ATOM 6161 N N . PHE A 1 793 ? -14.966 6.565 14.887 1.00 90.81 793 PHE A N 1
ATOM 6162 C CA . PHE A 1 793 ? -13.702 7.297 14.885 1.00 90.81 793 PHE A CA 1
ATOM 6163 C C . PHE A 1 793 ? -13.774 8.544 13.996 1.00 90.81 793 PHE A C 1
ATOM 6165 O O . PHE A 1 793 ? -14.197 8.499 12.842 1.00 90.81 793 PHE A O 1
ATOM 6172 N N . GLN A 1 794 ? -13.315 9.676 14.527 1.00 84.00 794 GLN A N 1
ATOM 6173 C CA . GLN A 1 794 ? -13.234 10.943 13.803 1.00 84.00 794 GLN A CA 1
ATOM 6174 C C . GLN A 1 794 ? -11.774 11.408 13.797 1.00 84.00 794 GLN A C 1
ATOM 6176 O O . GLN A 1 794 ? -11.318 11.931 14.814 1.00 84.00 794 GLN A O 1
ATOM 6181 N N . PRO A 1 795 ? -11.014 11.242 12.698 1.00 72.00 795 PRO A N 1
ATOM 6182 C CA . PRO A 1 795 ? -9.564 11.473 12.684 1.00 72.00 795 PRO A CA 1
ATOM 6183 C C . PRO A 1 795 ? -9.135 12.862 13.177 1.00 72.00 795 PRO A C 1
ATOM 6185 O O . PRO A 1 795 ? -8.160 12.986 13.909 1.00 72.00 795 PRO A O 1
ATOM 6188 N N . LEU A 1 796 ? -9.910 13.905 12.855 1.00 64.50 796 LEU A N 1
ATOM 6189 C CA . LEU A 1 796 ? -9.648 15.280 13.307 1.00 64.50 796 LEU A CA 1
ATOM 6190 C C . LEU A 1 796 ? -9.920 15.496 14.806 1.00 64.50 796 LEU A C 1
ATOM 6192 O O . LEU A 1 796 ? -9.336 16.393 15.405 1.00 64.50 796 LEU A O 1
ATOM 6196 N N . ALA A 1 797 ? -10.786 14.680 15.409 1.00 58.00 797 ALA A N 1
ATOM 6197 C CA . ALA A 1 797 ? -11.100 14.717 16.837 1.00 58.00 797 ALA A CA 1
ATOM 6198 C C . ALA A 1 797 ? -10.297 13.685 17.649 1.00 58.00 797 ALA A C 1
ATOM 6200 O O . ALA A 1 797 ? -10.203 13.803 18.867 1.00 58.00 797 ALA A O 1
ATOM 6201 N N . SER A 1 798 ? -9.669 12.704 16.987 1.00 56.16 798 SER A N 1
ATOM 6202 C CA . SER A 1 798 ? -8.939 11.586 17.614 1.00 56.16 798 SER A CA 1
ATOM 6203 C C . SER A 1 798 ? -7.590 11.996 18.222 1.00 56.16 798 SER A C 1
ATOM 6205 O O . SER A 1 798 ? -6.788 11.137 18.573 1.00 56.16 798 SER A O 1
ATOM 6207 N N . GLY A 1 799 ? -7.336 13.302 18.361 1.00 51.72 799 GLY A N 1
ATOM 6208 C CA . GLY A 1 799 ? -6.253 13.837 19.171 1.00 51.72 799 GLY A CA 1
ATOM 6209 C C . GLY A 1 799 ? -4.878 13.313 18.780 1.00 51.72 799 GLY A C 1
ATOM 6210 O O . GLY A 1 799 ? -4.197 12.736 19.627 1.00 51.72 799 GLY A O 1
ATOM 6211 N N . THR A 1 800 ? -4.423 13.565 17.544 1.00 54.91 800 THR A N 1
ATOM 6212 C CA . THR A 1 800 ? -2.982 13.507 17.254 1.00 54.91 800 THR A CA 1
ATOM 6213 C C . THR A 1 800 ? -2.302 14.540 18.150 1.00 54.91 800 THR A C 1
ATOM 6215 O O . THR A 1 800 ? -2.209 15.717 17.799 1.00 54.91 800 THR A O 1
ATOM 6218 N N . ARG A 1 801 ? -1.917 14.124 19.361 1.00 55.03 801 ARG A N 1
ATOM 6219 C CA . ARG A 1 801 ? -1.155 14.920 20.318 1.00 55.03 801 ARG A CA 1
ATOM 6220 C C . ARG A 1 801 ? 0.099 15.390 19.589 1.00 55.03 801 ARG A C 1
ATOM 6222 O O . ARG A 1 801 ? 0.972 14.579 19.318 1.00 55.03 801 ARG A O 1
ATOM 6229 N N . SER A 1 802 ? 0.096 16.667 19.205 1.00 56.44 802 SER A N 1
ATOM 6230 C CA . SER A 1 802 ? 1.199 17.514 18.719 1.00 56.44 802 SER A CA 1
ATOM 6231 C C . SER A 1 802 ? 2.099 17.036 17.561 1.00 56.44 802 SER A C 1
ATOM 6233 O O . SER A 1 802 ? 2.739 17.889 16.952 1.00 56.44 802 SER A O 1
ATOM 6235 N N . THR A 1 803 ? 2.144 15.754 17.185 1.00 66.88 803 THR A N 1
ATOM 6236 C CA . THR A 1 803 ? 3.069 15.224 16.170 1.00 66.88 803 THR A CA 1
ATOM 6237 C C . THR A 1 803 ? 2.441 14.084 15.364 1.00 66.88 803 THR A C 1
ATOM 6239 O O . THR A 1 803 ? 2.090 13.043 15.913 1.00 66.88 803 THR A O 1
ATOM 6242 N N . THR A 1 804 ? 2.326 14.251 14.044 1.00 85.06 804 THR A N 1
ATOM 6243 C CA . THR A 1 804 ? 1.942 13.183 13.104 1.00 85.06 804 THR A CA 1
ATOM 6244 C C . THR A 1 804 ? 3.193 12.403 12.698 1.00 85.06 804 THR A C 1
ATOM 6246 O O . THR A 1 804 ? 3.834 12.768 11.716 1.00 85.06 804 THR A O 1
ATOM 6249 N N . LEU A 1 805 ? 3.587 11.383 13.469 1.00 91.00 805 LEU A N 1
ATOM 6250 C CA . LEU A 1 805 ? 4.820 10.614 13.209 1.00 91.00 805 LEU A CA 1
ATOM 6251 C C . LEU A 1 805 ? 4.738 9.772 11.936 1.00 91.00 805 LEU A C 1
ATOM 6253 O O . LEU A 1 805 ? 5.728 9.660 11.219 1.00 91.00 805 LEU A O 1
ATOM 6257 N N . TRP A 1 806 ? 3.560 9.209 11.675 1.00 92.88 806 TRP A N 1
ATOM 6258 C CA . TRP A 1 806 ? 3.315 8.243 10.600 1.00 92.88 806 TRP A CA 1
ATOM 6259 C C . TRP A 1 806 ? 2.246 8.711 9.610 1.00 92.88 806 TRP A C 1
ATOM 6261 O O . TRP A 1 806 ? 1.841 7.965 8.726 1.00 92.88 806 TRP A O 1
ATOM 6271 N N . GLY A 1 807 ? 1.818 9.966 9.748 1.00 91.75 807 GLY A N 1
ATOM 6272 C CA . GLY A 1 807 ? 0.752 10.571 8.960 1.00 91.75 807 GLY A CA 1
ATOM 6273 C C . GLY A 1 807 ? -0.398 11.089 9.819 1.00 91.75 807 GLY A C 1
ATOM 6274 O O . GLY A 1 807 ? -0.473 10.863 11.030 1.00 91.75 807 GLY A O 1
ATOM 6275 N N . SER A 1 808 ? -1.282 11.855 9.194 1.00 89.31 808 SER A N 1
ATOM 6276 C CA . SER A 1 808 ? -2.537 12.308 9.786 1.00 89.31 808 SER A CA 1
ATOM 6277 C C . SER A 1 808 ? -3.583 11.199 9.678 1.00 89.31 808 SER A C 1
ATOM 6279 O O . SER A 1 808 ? -3.982 10.847 8.571 1.00 89.31 808 SER A O 1
ATOM 6281 N N . GLY A 1 809 ? -4.049 10.695 10.818 1.00 91.50 809 GLY A N 1
ATOM 6282 C CA . GLY A 1 809 ? -5.044 9.627 10.897 1.00 91.50 809 GLY A CA 1
ATOM 6283 C C . GLY A 1 809 ? -5.349 9.242 12.343 1.00 91.50 809 GLY A C 1
ATOM 6284 O O . GLY A 1 809 ? -4.942 9.942 13.275 1.00 91.50 809 GLY A O 1
ATOM 6285 N N . THR A 1 810 ? -6.069 8.138 12.524 1.00 92.62 810 THR A N 1
ATOM 6286 C CA . THR A 1 810 ? -6.364 7.573 13.846 1.00 92.62 810 THR A CA 1
ATOM 6287 C C . THR A 1 810 ? -5.374 6.453 14.125 1.00 92.62 810 THR A C 1
ATOM 6289 O O . THR A 1 810 ? -5.271 5.514 13.351 1.00 92.62 810 THR A O 1
ATOM 6292 N N . TYR A 1 811 ? -4.654 6.551 15.240 1.00 94.12 811 TYR A N 1
ATOM 6293 C CA . TYR A 1 811 ? -3.576 5.624 15.563 1.00 94.12 811 TYR A CA 1
ATOM 6294 C C . TYR A 1 811 ? -4.109 4.431 16.353 1.00 94.12 811 TYR A C 1
ATOM 6296 O O . TYR A 1 811 ? -4.856 4.591 17.324 1.00 94.12 811 TYR A O 1
ATOM 6304 N N . PHE A 1 812 ? -3.662 3.245 15.970 1.00 97.44 812 PHE A N 1
ATOM 6305 C CA . PHE A 1 812 ? -3.925 1.985 16.645 1.00 97.44 812 PHE A CA 1
ATOM 6306 C C . PHE A 1 812 ? -2.601 1.287 16.921 1.00 97.44 812 PHE A C 1
ATOM 6308 O O . PHE A 1 812 ? -1.665 1.410 16.140 1.00 97.44 812 PHE A O 1
ATOM 6315 N N . ALA A 1 813 ? -2.517 0.555 18.023 1.00 97.62 813 ALA A N 1
ATOM 6316 C CA . ALA A 1 813 ? -1.339 -0.221 18.372 1.00 97.62 813 ALA A CA 1
ATOM 6317 C C . ALA A 1 813 ? -1.652 -1.712 18.316 1.00 97.62 813 ALA A C 1
ATOM 6319 O O . ALA A 1 813 ? -2.699 -2.143 18.799 1.00 97.62 813 ALA A O 1
ATOM 6320 N N . ARG A 1 814 ? -0.727 -2.515 17.795 1.00 97.88 814 ARG A N 1
ATOM 6321 C CA . ARG A 1 814 ? -0.820 -3.980 17.813 1.00 97.88 814 ARG A CA 1
ATOM 6322 C C . ARG A 1 814 ? -1.058 -4.510 19.231 1.00 97.88 814 ARG A C 1
ATOM 6324 O O . ARG A 1 814 ? -1.931 -5.351 19.443 1.00 97.88 814 ARG A O 1
ATOM 6331 N N . ASP A 1 815 ? -0.314 -3.968 20.199 1.00 97.50 815 ASP A N 1
ATOM 6332 C CA . ASP A 1 815 ? -0.244 -4.471 21.572 1.00 97.50 815 ASP A CA 1
ATOM 6333 C C . ASP A 1 815 ? -0.917 -3.514 22.574 1.00 97.50 815 ASP A C 1
ATOM 6335 O O . ASP A 1 815 ? -0.610 -2.322 22.635 1.00 97.50 815 ASP A O 1
ATOM 6339 N N . ALA A 1 816 ? -1.777 -4.043 23.451 1.00 97.75 816 ALA A N 1
ATOM 6340 C CA . ALA A 1 816 ? -2.453 -3.253 24.489 1.00 97.75 816 ALA A CA 1
ATOM 6341 C C . ALA A 1 816 ? -1.473 -2.601 25.479 1.00 97.75 816 ALA A C 1
ATOM 6343 O O . ALA A 1 816 ? -1.725 -1.509 25.996 1.00 97.75 816 ALA A O 1
ATOM 6344 N N . LYS A 1 817 ? -0.330 -3.257 25.714 1.00 96.75 817 LYS A N 1
ATOM 6345 C CA . LYS A 1 817 ? 0.750 -2.747 26.561 1.00 96.75 817 LYS A CA 1
ATOM 6346 C C . LYS A 1 817 ? 1.279 -1.401 26.061 1.00 96.75 817 LYS A C 1
ATOM 6348 O O . LYS A 1 817 ? 1.468 -0.497 26.867 1.00 96.75 817 LYS A O 1
ATOM 6353 N N . TYR A 1 818 ? 1.450 -1.242 24.745 1.00 95.62 818 TYR A N 1
ATOM 6354 C CA . TYR A 1 818 ? 1.881 0.023 24.140 1.00 95.62 818 TYR A CA 1
ATOM 6355 C C . TYR A 1 818 ? 0.897 1.152 24.457 1.00 95.62 818 TYR A C 1
ATOM 6357 O O . TYR A 1 818 ? 1.290 2.237 24.884 1.00 95.62 818 TYR A O 1
ATOM 6365 N N . VAL A 1 819 ? -0.402 0.866 24.321 1.00 95.56 819 VAL A N 1
ATOM 6366 C CA . VAL A 1 819 ? -1.475 1.822 24.615 1.00 95.56 819 VAL A CA 1
ATOM 6367 C C . VAL A 1 819 ? -1.441 2.271 26.081 1.00 95.56 819 VAL A C 1
ATOM 6369 O O . VAL A 1 819 ? -1.563 3.462 26.383 1.00 95.56 819 VAL A O 1
ATOM 6372 N N . ALA A 1 820 ? -1.268 1.321 27.001 1.00 94.94 820 ALA A N 1
ATOM 6373 C CA . ALA A 1 820 ? -1.255 1.593 28.432 1.00 94.94 820 ALA A CA 1
ATOM 6374 C C . ALA A 1 820 ? 0.001 2.357 28.882 1.00 94.94 820 ALA A C 1
ATOM 6376 O O . ALA A 1 820 ? -0.122 3.354 29.599 1.00 94.94 820 ALA A O 1
ATOM 6377 N N . ASP A 1 821 ? 1.186 1.918 28.460 1.00 94.12 821 ASP A N 1
ATOM 6378 C CA . ASP A 1 821 ? 2.465 2.510 28.863 1.00 94.12 821 ASP A CA 1
ATOM 6379 C C . ASP A 1 821 ? 2.690 3.885 28.242 1.00 94.12 821 ASP A C 1
ATOM 6381 O O . ASP A 1 821 ? 3.198 4.786 28.904 1.00 94.12 821 ASP A O 1
ATOM 6385 N N . GLY A 1 822 ? 2.246 4.079 26.998 1.00 91.19 822 GLY A N 1
ATOM 6386 C CA . GLY A 1 822 ? 2.326 5.370 26.319 1.00 91.19 822 GLY A CA 1
ATOM 6387 C C . GLY A 1 822 ? 1.341 6.420 26.846 1.00 91.19 822 GLY A C 1
ATOM 6388 O O . GLY A 1 822 ? 1.308 7.543 26.346 1.00 91.19 822 GLY A O 1
ATOM 6389 N N . GLY A 1 823 ? 0.516 6.084 27.848 1.00 91.75 823 GLY A N 1
ATOM 6390 C CA . GLY A 1 823 ? -0.437 7.022 28.447 1.00 91.75 823 GLY A CA 1
ATOM 6391 C C . GLY A 1 823 ? -1.547 7.454 27.482 1.00 91.75 823 GLY A C 1
ATOM 6392 O O . GLY A 1 823 ? -2.062 8.575 27.578 1.00 91.75 823 GLY A O 1
ATOM 6393 N N . PHE A 1 824 ? -1.904 6.581 26.534 1.00 92.19 824 PHE A N 1
ATOM 6394 C CA . PHE A 1 824 ? -2.907 6.870 25.509 1.00 92.19 824 PHE A CA 1
ATOM 6395 C C . PHE A 1 824 ? -4.343 6.707 26.027 1.00 92.19 824 PHE A C 1
ATOM 6397 O O . PHE A 1 824 ? -5.244 7.367 25.525 1.00 92.19 824 PHE A O 1
ATOM 6404 N N . CYS A 1 825 ? -4.568 5.939 27.100 1.00 92.38 825 CYS A N 1
ATOM 6405 C CA . CYS A 1 825 ? -5.883 5.808 27.756 1.00 92.38 825 CYS A CA 1
ATOM 6406 C C . CYS A 1 825 ? -6.363 7.074 28.505 1.00 92.38 825 CYS A C 1
ATOM 6408 O O . CYS A 1 825 ? -7.346 7.016 29.241 1.00 92.38 825 CYS A O 1
ATOM 6410 N N . GLY A 1 826 ? -5.648 8.199 28.399 1.00 88.69 826 GLY A N 1
ATOM 6411 C CA . GLY A 1 826 ? -5.914 9.394 29.200 1.00 88.69 826 GLY A CA 1
ATOM 6412 C C . GLY A 1 826 ? -5.575 9.214 30.685 1.00 88.69 826 GLY A C 1
ATOM 6413 O O . GLY A 1 826 ? -4.790 8.342 31.063 1.00 88.69 826 GLY A O 1
ATOM 6414 N N . ALA A 1 827 ? -6.139 10.084 31.526 1.00 90.12 827 ALA A N 1
ATOM 6415 C CA . ALA A 1 827 ? -6.005 9.958 32.973 1.00 90.12 827 ALA A CA 1
ATOM 6416 C C . ALA A 1 827 ? -6.776 8.716 33.459 1.00 90.12 827 ALA A C 1
ATOM 6418 O O . ALA A 1 827 ? -7.910 8.510 33.018 1.00 90.12 827 ALA A O 1
ATOM 6419 N N . PRO A 1 828 ? -6.198 7.897 34.357 1.00 92.44 828 PRO A N 1
ATOM 6420 C CA . PRO A 1 828 ? -6.945 6.832 35.009 1.00 92.44 828 PRO A CA 1
ATOM 6421 C C . PRO A 1 828 ? -8.175 7.384 35.735 1.00 92.44 828 PRO A C 1
ATOM 6423 O O . PRO A 1 828 ? -8.181 8.527 36.197 1.00 92.44 828 PRO A O 1
ATOM 6426 N N . ASN A 1 829 ? -9.195 6.547 35.883 1.00 92.00 829 ASN A N 1
ATOM 6427 C CA . ASN A 1 829 ? -10.321 6.818 36.767 1.00 92.00 829 ASN A CA 1
ATOM 6428 C C . ASN A 1 829 ? -9.847 6.945 38.227 1.00 92.00 829 ASN A C 1
ATOM 6430 O O . ASN A 1 829 ? -8.727 6.563 38.571 1.00 92.00 829 ASN A O 1
ATOM 6434 N N . ALA A 1 830 ? -10.720 7.442 39.108 1.00 94.00 830 ALA A N 1
ATOM 6435 C CA . ALA A 1 830 ? -10.408 7.619 40.531 1.00 94.00 830 ALA A CA 1
ATOM 6436 C C . ALA A 1 830 ? -9.991 6.313 41.241 1.00 94.00 830 ALA A C 1
ATOM 6438 O O . ALA A 1 830 ? -9.229 6.350 42.201 1.00 94.00 830 ALA A O 1
ATOM 6439 N N . ASP A 1 831 ? -10.454 5.162 40.749 1.00 94.25 831 ASP A N 1
ATOM 6440 C CA . ASP A 1 831 ? -10.093 3.820 41.224 1.00 94.25 831 ASP A CA 1
ATOM 6441 C C . ASP A 1 831 ? -8.822 3.250 40.554 1.00 94.25 831 ASP A C 1
ATOM 6443 O O . ASP A 1 831 ? -8.472 2.087 40.748 1.00 94.25 831 ASP A O 1
ATOM 6447 N N . GLY A 1 832 ? -8.137 4.056 39.738 1.00 93.06 832 GLY A N 1
ATOM 6448 C CA . GLY A 1 832 ? -6.947 3.675 38.980 1.00 93.06 832 GLY A CA 1
ATOM 6449 C C . GLY A 1 832 ? -7.232 2.908 37.686 1.00 93.06 832 GLY A C 1
ATOM 6450 O O . GLY A 1 832 ? -6.288 2.561 36.970 1.00 93.06 832 GLY A O 1
ATOM 6451 N N . THR A 1 833 ? -8.498 2.643 37.349 1.00 94.75 833 THR A N 1
ATOM 6452 C CA . THR A 1 833 ? -8.847 1.887 36.140 1.00 94.75 833 THR A CA 1
ATOM 6453 C C . THR A 1 833 ? -8.662 2.711 34.869 1.00 94.75 833 THR A C 1
ATOM 6455 O O . THR A 1 833 ? -8.711 3.940 34.868 1.00 94.75 833 THR A O 1
ATOM 6458 N N . ARG A 1 834 ? -8.422 2.019 33.754 1.00 95.56 834 ARG A N 1
ATOM 6459 C CA . ARG A 1 834 ? -8.254 2.615 32.424 1.00 95.56 834 ARG A CA 1
ATOM 6460 C C . ARG A 1 834 ? -9.153 1.891 31.433 1.00 95.56 834 ARG A C 1
ATOM 6462 O O . ARG A 1 834 ? -9.448 0.711 31.616 1.00 95.56 834 ARG A O 1
ATOM 6469 N N . ARG A 1 835 ? -9.553 2.587 30.371 1.00 95.69 835 ARG A N 1
ATOM 6470 C CA . ARG A 1 835 ? -10.347 2.025 29.272 1.00 95.69 835 ARG A CA 1
ATOM 6471 C C . ARG A 1 835 ? -9.562 2.122 27.967 1.00 95.69 835 ARG A C 1
ATOM 6473 O O . ARG A 1 835 ? -8.772 3.041 27.775 1.00 95.69 835 ARG A O 1
ATOM 6480 N N . MET A 1 836 ? -9.764 1.148 27.093 1.00 97.06 836 MET A N 1
ATOM 6481 C CA . MET A 1 836 ? -9.236 1.120 25.731 1.00 97.06 836 MET A CA 1
ATOM 6482 C C . MET A 1 836 ? -10.191 0.310 24.857 1.00 97.06 836 MET A C 1
ATOM 6484 O O . MET A 1 836 ? -10.954 -0.509 25.371 1.00 97.06 836 MET A O 1
ATOM 6488 N N . LEU A 1 837 ? -10.147 0.542 23.552 1.00 97.94 837 LEU A N 1
ATOM 6489 C CA . LEU A 1 837 ? -10.889 -0.232 22.565 1.00 97.94 837 LEU A CA 1
ATOM 6490 C C . LEU A 1 837 ? -9.973 -1.295 21.959 1.00 97.94 837 LEU A C 1
ATOM 6492 O O . LEU A 1 837 ? -8.794 -1.033 21.728 1.00 97.94 837 LEU A O 1
ATOM 6496 N N . MET A 1 838 ? -10.529 -2.470 21.677 1.00 98.38 838 MET A N 1
ATOM 6497 C CA . MET A 1 838 ? -9.943 -3.454 20.768 1.00 98.38 838 MET A CA 1
ATOM 6498 C C . MET A 1 838 ? -10.780 -3.436 19.488 1.00 98.38 838 MET A C 1
ATOM 6500 O O . MET A 1 838 ? -12.001 -3.583 19.545 1.00 98.38 838 MET A O 1
ATOM 6504 N N . CYS A 1 839 ? -10.143 -3.198 18.348 1.00 97.94 839 CYS A N 1
ATOM 6505 C CA . CYS A 1 839 ? -10.803 -2.893 17.083 1.00 97.94 839 CYS A CA 1
ATOM 6506 C C . CYS A 1 839 ? -10.335 -3.852 15.992 1.00 97.94 839 CYS A C 1
ATOM 6508 O O . CYS A 1 839 ? -9.134 -4.091 15.868 1.00 97.94 839 CYS A O 1
ATOM 6510 N N . LEU A 1 840 ? -11.268 -4.346 15.174 1.00 97.69 840 LEU A N 1
ATOM 6511 C CA . LEU A 1 840 ? -10.931 -4.957 13.891 1.00 97.69 840 LEU A CA 1
ATOM 6512 C C . LEU A 1 840 ? -10.742 -3.839 12.864 1.00 97.69 840 LEU A C 1
ATOM 6514 O O . LEU A 1 840 ? -11.697 -3.160 12.487 1.00 97.69 840 LEU A O 1
ATOM 6518 N N . LEU A 1 841 ? -9.504 -3.646 12.432 1.00 97.19 841 LEU A N 1
ATOM 6519 C CA . LEU A 1 841 ? -9.119 -2.654 11.442 1.00 97.19 841 LEU A CA 1
ATOM 6520 C C . LEU A 1 841 ? -9.286 -3.206 10.032 1.00 97.19 841 LEU A C 1
ATOM 6522 O O . LEU A 1 841 ? -8.988 -4.370 9.771 1.00 97.19 841 LEU A O 1
ATOM 6526 N N . ILE A 1 842 ? -9.711 -2.341 9.116 1.00 96.06 842 ILE A N 1
ATOM 6527 C CA . ILE A 1 842 ? -9.779 -2.608 7.679 1.00 96.06 842 ILE A CA 1
ATOM 6528 C C . ILE A 1 842 ? -8.562 -1.930 7.044 1.00 96.06 842 ILE A C 1
ATOM 6530 O O . ILE A 1 842 ? -8.613 -0.758 6.684 1.00 96.06 842 ILE A O 1
ATOM 6534 N N . MET A 1 843 ? -7.455 -2.666 6.971 1.00 95.50 843 MET A N 1
ATOM 6535 C CA . MET A 1 843 ? -6.137 -2.146 6.591 1.00 95.50 843 MET A CA 1
ATOM 6536 C C . MET A 1 843 ? -5.909 -2.136 5.079 1.00 95.50 843 MET A C 1
ATOM 6538 O O . MET A 1 843 ? -5.153 -1.315 4.585 1.00 95.50 843 MET A O 1
ATOM 6542 N N . GLY A 1 844 ? -6.535 -3.040 4.319 1.00 96.12 844 GLY A N 1
ATOM 6543 C CA . GLY A 1 844 ? -6.226 -3.187 2.893 1.00 96.12 844 GLY A CA 1
ATOM 6544 C C . GLY A 1 844 ? -4.739 -3.463 2.665 1.00 96.12 844 GLY A C 1
ATOM 6545 O O . GLY A 1 844 ? -4.177 -4.335 3.324 1.00 96.12 844 GLY A O 1
ATOM 6546 N N . ILE A 1 845 ? -4.114 -2.729 1.742 1.00 96.44 845 ILE A N 1
ATOM 6547 C CA . ILE A 1 845 ? -2.657 -2.737 1.565 1.00 96.44 845 ILE A CA 1
ATOM 6548 C C . ILE A 1 845 ? -2.061 -1.508 2.242 1.00 96.44 845 ILE A C 1
ATOM 6550 O O . ILE A 1 845 ? -2.479 -0.375 1.986 1.00 96.44 845 ILE A O 1
ATOM 6554 N N . SER A 1 846 ? -1.059 -1.738 3.082 1.00 97.19 846 SER A N 1
ATOM 6555 C CA . SER A 1 846 ? -0.376 -0.698 3.839 1.00 97.19 846 SER A CA 1
ATOM 6556 C C . SER A 1 846 ? 0.927 -0.271 3.178 1.00 97.19 846 SER A C 1
ATOM 6558 O O . SER A 1 846 ? 1.633 -1.077 2.577 1.00 97.19 846 SER A O 1
ATOM 6560 N N . CYS A 1 847 ? 1.295 0.993 3.370 1.00 96.88 847 CYS A N 1
ATOM 6561 C CA . CYS A 1 847 ? 2.657 1.457 3.123 1.00 96.88 847 CYS A CA 1
ATOM 6562 C C . CYS A 1 847 ? 3.340 1.913 4.413 1.00 96.88 847 CYS A C 1
ATOM 6564 O O . CYS A 1 847 ? 2.703 2.086 5.452 1.00 96.88 847 CYS A O 1
ATOM 6566 N N . LEU A 1 848 ? 4.640 2.192 4.341 1.00 97.06 848 LEU A N 1
ATOM 6567 C CA . LEU A 1 848 ? 5.327 2.875 5.432 1.00 97.06 848 LEU A CA 1
ATOM 6568 C C . LEU A 1 848 ? 4.724 4.271 5.645 1.00 97.06 848 LEU A C 1
ATOM 6570 O O . LEU A 1 848 ? 4.525 5.011 4.675 1.00 97.06 848 LEU A O 1
ATOM 6574 N N . GLY A 1 849 ? 4.442 4.623 6.896 1.00 95.81 849 GLY A N 1
ATOM 6575 C CA . GLY A 1 849 ? 3.968 5.944 7.291 1.00 95.81 849 GLY A CA 1
ATOM 6576 C C . GLY A 1 849 ? 5.025 7.027 7.111 1.00 95.81 849 GLY A C 1
ATOM 6577 O O . GLY A 1 849 ? 6.222 6.780 7.261 1.00 95.81 849 GLY A O 1
ATOM 6578 N N . ASP A 1 850 ? 4.551 8.231 6.806 1.00 92.94 850 ASP A N 1
ATOM 6579 C CA . ASP A 1 850 ? 5.356 9.430 6.595 1.00 92.94 850 ASP A CA 1
ATOM 6580 C C . ASP A 1 850 ? 4.628 10.628 7.236 1.00 92.94 850 ASP A C 1
ATOM 6582 O O . ASP A 1 850 ? 3.417 10.784 7.034 1.00 92.94 850 ASP A O 1
ATOM 6586 N N . PRO A 1 851 ? 5.312 11.500 7.997 1.00 90.62 851 PRO A N 1
ATOM 6587 C CA . PRO A 1 851 ? 4.717 12.718 8.551 1.00 90.62 851 PRO A CA 1
ATOM 6588 C C . PRO A 1 851 ? 4.020 13.627 7.531 1.00 90.62 851 PRO A C 1
ATOM 6590 O O . PRO A 1 851 ? 3.112 14.387 7.895 1.00 90.62 851 PRO A O 1
ATOM 6593 N N . ALA A 1 852 ? 4.437 13.578 6.266 1.00 90.19 852 ALA A N 1
ATOM 6594 C CA . ALA A 1 852 ? 3.859 14.317 5.154 1.00 90.19 852 ALA A CA 1
ATOM 6595 C C . ALA A 1 852 ? 2.529 13.727 4.657 1.00 90.19 852 ALA A C 1
ATOM 6597 O O . ALA A 1 852 ? 1.795 14.416 3.950 1.00 90.19 852 ALA A O 1
ATOM 6598 N N . HIS A 1 853 ? 2.155 12.505 5.049 1.00 91.62 853 HIS A N 1
ATOM 6599 C CA . HIS A 1 853 ? 0.852 11.938 4.703 1.00 91.62 853 HIS A CA 1
ATOM 6600 C C . HIS A 1 853 ? -0.273 12.716 5.400 1.00 91.62 853 HIS A C 1
ATOM 6602 O O . HIS A 1 853 ? -0.483 12.595 6.606 1.00 91.62 853 HIS A O 1
ATOM 6608 N N . LYS A 1 854 ? -1.024 13.525 4.643 1.00 86.88 854 LYS A N 1
ATOM 6609 C CA . LYS A 1 854 ? -2.140 14.351 5.147 1.00 86.88 854 LYS A CA 1
ATOM 6610 C C . LYS A 1 854 ? -3.505 13.785 4.737 1.00 86.88 854 LYS A C 1
ATOM 6612 O O . LYS A 1 854 ? -4.298 14.464 4.093 1.00 86.88 854 LYS A O 1
ATOM 6617 N N . GLY A 1 855 ? -3.758 12.520 5.075 1.00 80.75 855 GLY A N 1
ATOM 6618 C CA . GLY A 1 855 ? -5.019 11.822 4.777 1.00 80.75 855 GLY A CA 1
ATOM 6619 C C . GLY A 1 855 ? -5.155 11.296 3.341 1.00 80.75 855 GLY A C 1
ATOM 6620 O O . GLY A 1 855 ? -6.146 10.650 3.018 1.00 80.75 855 GLY A O 1
ATOM 6621 N N . VAL A 1 856 ? -4.160 11.536 2.484 1.00 85.88 856 VAL A N 1
ATOM 6622 C CA . VAL A 1 856 ? -4.050 10.925 1.155 1.00 85.88 856 VAL A CA 1
ATOM 6623 C C . VAL A 1 856 ? -2.718 10.191 1.088 1.00 85.88 856 VAL A C 1
ATOM 6625 O O . VAL A 1 856 ? -1.665 10.814 1.216 1.00 85.88 856 VAL A O 1
ATOM 6628 N N . LEU A 1 857 ? -2.774 8.873 0.903 1.00 93.12 857 LEU A N 1
ATOM 6629 C CA . LEU A 1 857 ? -1.593 8.017 0.809 1.00 93.12 857 LEU A CA 1
ATOM 6630 C C . LEU A 1 857 ? -1.072 7.927 -0.637 1.00 93.12 857 LEU A C 1
ATOM 6632 O O . LEU A 1 857 ? -1.832 8.211 -1.573 1.00 93.12 857 LEU A O 1
ATOM 6636 N N . PRO A 1 858 ? 0.200 7.546 -0.854 1.00 91.94 858 PRO A N 1
ATOM 6637 C CA . PRO A 1 858 ? 0.773 7.382 -2.187 1.00 91.94 858 PRO A CA 1
ATOM 6638 C C . PRO A 1 858 ? -0.004 6.390 -3.053 1.00 91.94 858 PRO A C 1
ATOM 6640 O O . PRO A 1 858 ? -0.771 5.553 -2.563 1.00 91.94 858 PRO A O 1
ATOM 6643 N N . PHE A 1 859 ? 0.186 6.501 -4.366 1.00 91.44 859 PHE A N 1
ATOM 6644 C CA . PHE A 1 859 ? -0.297 5.470 -5.273 1.00 91.44 859 PHE A CA 1
ATOM 6645 C C . PHE A 1 859 ? 0.524 4.200 -5.061 1.00 91.44 859 PHE A C 1
ATOM 6647 O O . PHE A 1 859 ? 1.741 4.258 -4.935 1.00 91.44 859 PHE A O 1
ATOM 6654 N N . ARG A 1 860 ? -0.165 3.063 -4.997 1.00 88.62 860 ARG A N 1
ATOM 6655 C CA . ARG A 1 860 ? 0.468 1.751 -4.828 1.00 88.62 860 ARG A CA 1
ATOM 6656 C C . ARG A 1 860 ? 1.125 1.286 -6.127 1.00 88.62 860 ARG A C 1
ATOM 6658 O O . ARG A 1 860 ? 2.225 0.749 -6.138 1.00 88.62 860 ARG A O 1
ATOM 6665 N N . HIS A 1 861 ? 0.416 1.507 -7.229 1.00 85.50 861 HIS A N 1
ATOM 6666 C CA . HIS A 1 861 ? 0.859 1.230 -8.589 1.00 85.50 861 HIS A CA 1
ATOM 6667 C C . HIS A 1 861 ? 0.398 2.368 -9.514 1.00 85.50 861 HIS A C 1
ATOM 6669 O O . HIS A 1 861 ? 0.084 3.470 -9.059 1.00 85.50 861 HIS A O 1
ATOM 6675 N N . LYS A 1 862 ? 0.289 2.100 -10.823 1.00 80.38 862 LYS A N 1
ATOM 6676 C CA . LYS A 1 862 ? -0.333 3.028 -11.772 1.00 80.38 862 LYS A CA 1
ATOM 6677 C C . LYS A 1 862 ? -1.693 3.499 -11.209 1.00 80.38 862 LYS A C 1
ATOM 6679 O O . LYS A 1 862 ? -2.498 2.660 -10.796 1.00 80.38 862 LYS A O 1
ATOM 6684 N N . PRO A 1 863 ? -1.952 4.820 -11.151 1.00 81.38 863 PRO A N 1
ATOM 6685 C CA . PRO A 1 863 ? -3.202 5.356 -10.617 1.00 81.38 863 PRO A CA 1
ATOM 6686 C C . PRO A 1 863 ? -4.433 4.685 -11.266 1.00 81.38 863 PRO A C 1
ATOM 6688 O O . PRO A 1 863 ? -4.383 4.426 -12.468 1.00 81.38 863 PRO A O 1
ATOM 6691 N N . PRO A 1 864 ? -5.550 4.456 -10.540 1.00 85.88 864 PRO A N 1
ATOM 6692 C CA . PRO A 1 864 ? -6.025 5.257 -9.403 1.00 85.88 864 PRO A CA 1
ATOM 6693 C C . PRO A 1 864 ? -5.781 4.704 -7.998 1.00 85.88 864 PRO A C 1
ATOM 6695 O O . PRO A 1 864 ? -6.111 5.402 -7.038 1.00 85.88 864 PRO A O 1
ATOM 6698 N N . HIS A 1 865 ? -5.249 3.496 -7.849 1.00 88.88 865 HIS A N 1
ATOM 6699 C CA . HIS A 1 865 ? -5.267 2.822 -6.552 1.00 88.88 865 HIS A CA 1
ATOM 6700 C C . HIS A 1 865 ? -4.161 3.327 -5.622 1.00 88.88 865 HIS A C 1
ATOM 6702 O O . HIS A 1 865 ? -2.973 3.313 -5.953 1.00 88.88 865 HIS A O 1
ATOM 6708 N N . ARG A 1 866 ? -4.573 3.795 -4.444 1.00 93.12 866 ARG A N 1
ATOM 6709 C CA . ARG A 1 866 ? -3.690 4.230 -3.359 1.00 93.12 866 ARG A CA 1
ATOM 6710 C C . ARG A 1 866 ? -3.579 3.141 -2.305 1.00 93.12 866 ARG A C 1
ATOM 6712 O O . ARG A 1 866 ? -4.452 2.278 -2.215 1.00 93.12 866 ARG A O 1
ATOM 6719 N N . TYR A 1 867 ? -2.535 3.237 -1.493 1.00 95.62 867 TYR A N 1
ATOM 6720 C CA . TYR A 1 867 ? -2.489 2.519 -0.226 1.00 95.62 867 TYR A CA 1
ATOM 6721 C C . TYR A 1 867 ? -3.696 2.880 0.649 1.00 95.62 867 TYR A C 1
ATOM 6723 O O . TYR A 1 867 ? -4.254 3.977 0.545 1.00 95.62 867 TYR A O 1
ATOM 6731 N N . ASN A 1 868 ? -4.120 1.932 1.477 1.00 95.56 868 ASN A N 1
ATOM 6732 C CA . ASN A 1 868 ? -5.338 2.030 2.278 1.00 95.56 868 ASN A CA 1
ATOM 6733 C C . ASN A 1 868 ? -5.062 2.512 3.705 1.00 95.56 868 ASN A C 1
ATOM 6735 O O . ASN A 1 868 ? -5.889 3.220 4.274 1.00 95.56 868 ASN A O 1
ATOM 6739 N N . SER A 1 869 ? -3.894 2.168 4.238 1.00 96.81 869 SER A N 1
ATOM 6740 C CA . SER A 1 869 ? -3.423 2.554 5.567 1.00 96.81 869 SER A CA 1
ATOM 6741 C C . SER A 1 869 ? -1.910 2.732 5.568 1.00 96.81 869 SER A C 1
ATOM 6743 O O . SER A 1 869 ? -1.217 2.438 4.585 1.00 96.81 869 SER A O 1
ATOM 6745 N N . SER A 1 870 ? -1.378 3.206 6.689 1.00 96.94 870 SER A N 1
ATOM 6746 C CA . SER A 1 870 ? 0.065 3.294 6.885 1.00 96.94 870 SER A CA 1
ATOM 6747 C C . SER A 1 870 ? 0.517 2.674 8.199 1.00 96.94 870 SER A C 1
ATOM 6749 O O . SER A 1 870 ? -0.266 2.543 9.137 1.00 96.94 870 SER A O 1
ATOM 6751 N N . VAL A 1 871 ? 1.782 2.255 8.247 1.00 97.69 871 VAL A N 1
ATOM 6752 C CA . VAL A 1 871 ? 2.374 1.591 9.414 1.00 97.69 871 VAL A CA 1
ATOM 6753 C C . VAL A 1 871 ? 3.722 2.187 9.803 1.00 97.69 871 VAL A C 1
ATOM 6755 O O . VAL A 1 871 ? 4.450 2.746 8.980 1.00 97.69 871 VAL A O 1
ATOM 6758 N N . ASP A 1 872 ? 4.076 2.031 11.070 1.00 96.25 872 ASP A N 1
ATOM 6759 C CA . ASP A 1 872 ? 5.365 2.417 11.645 1.00 96.25 872 ASP A CA 1
ATOM 6760 C C . ASP A 1 872 ? 6.527 1.488 11.289 1.00 96.25 872 ASP A C 1
ATOM 6762 O O . ASP A 1 872 ? 7.674 1.804 11.579 1.00 96.25 872 ASP A O 1
ATOM 6766 N N . CYS A 1 873 ? 6.275 0.321 10.713 1.00 95.62 873 CYS A N 1
ATOM 6767 C CA . CYS A 1 873 ? 7.317 -0.593 10.276 1.00 95.62 873 CYS A CA 1
ATOM 6768 C C . CYS A 1 873 ? 6.714 -1.591 9.297 1.00 95.62 873 CYS A C 1
ATOM 6770 O O . CYS A 1 873 ? 5.705 -2.216 9.602 1.00 95.62 873 CYS A O 1
ATOM 6772 N N . LEU A 1 874 ? 7.329 -1.781 8.127 1.00 96.50 874 LEU A N 1
ATOM 6773 C CA . LEU A 1 874 ? 6.866 -2.805 7.188 1.00 96.50 874 LEU A CA 1
ATOM 6774 C C . LEU A 1 874 ? 7.259 -4.224 7.633 1.00 96.50 874 LEU A C 1
ATOM 6776 O O . LEU A 1 874 ? 6.614 -5.175 7.210 1.00 96.50 874 LEU A O 1
ATOM 6780 N N . ALA A 1 875 ? 8.297 -4.394 8.458 1.00 95.69 875 ALA A N 1
ATOM 6781 C CA . ALA A 1 875 ? 8.794 -5.709 8.877 1.00 95.69 875 ALA A CA 1
ATOM 6782 C C . ALA A 1 875 ? 7.920 -6.393 9.936 1.00 95.69 875 ALA A C 1
ATOM 6784 O O . ALA A 1 875 ? 7.615 -7.584 9.803 1.00 95.69 875 ALA A O 1
ATOM 6785 N N . SER A 1 876 ? 7.545 -5.639 10.969 1.00 95.56 876 SER A N 1
ATOM 6786 C CA . SER A 1 876 ? 6.682 -6.060 12.077 1.00 95.56 876 SER A CA 1
ATOM 6787 C C . SER A 1 876 ? 5.937 -4.816 12.583 1.00 95.56 876 SER A C 1
ATOM 6789 O O . SER A 1 876 ? 6.458 -4.118 13.451 1.00 95.56 876 SER A O 1
ATOM 6791 N N . PRO A 1 877 ? 4.781 -4.462 11.987 1.00 96.69 877 PRO A N 1
ATOM 6792 C CA . PRO A 1 877 ? 4.030 -3.273 12.384 1.00 96.69 877 PRO A CA 1
ATOM 6793 C C . PRO A 1 877 ? 3.618 -3.318 13.858 1.00 96.69 877 PRO A C 1
ATOM 6795 O O . PRO A 1 877 ? 2.991 -4.286 14.300 1.00 96.69 877 PRO A O 1
ATOM 6798 N N . GLU A 1 878 ? 3.909 -2.255 14.605 1.00 96.31 878 GLU A N 1
ATOM 6799 C CA . GLU A 1 878 ? 3.436 -2.072 15.984 1.00 96.31 878 GLU A CA 1
ATOM 6800 C C . GLU A 1 878 ? 2.360 -0.993 16.074 1.00 96.31 878 GLU A C 1
ATOM 6802 O O . GLU A 1 878 ? 1.526 -1.039 16.980 1.00 96.31 878 GLU A O 1
ATOM 6807 N N . VAL A 1 879 ? 2.350 -0.052 15.125 1.00 96.94 879 VAL A N 1
ATOM 6808 C CA . VAL A 1 879 ? 1.404 1.061 15.047 1.00 96.94 879 VAL A CA 1
ATOM 6809 C C . VAL A 1 879 ? 0.820 1.165 13.637 1.00 96.94 879 VAL A C 1
ATOM 6811 O O . VAL A 1 879 ? 1.540 1.177 12.638 1.00 96.94 879 VAL A O 1
ATOM 6814 N N . MET A 1 880 ? -0.502 1.292 13.568 1.00 97.38 880 MET A N 1
ATOM 6815 C CA . MET A 1 880 ? -1.297 1.424 12.349 1.00 97.38 880 MET A CA 1
ATOM 6816 C C . MET A 1 880 ? -2.025 2.771 12.337 1.00 97.38 880 MET A C 1
ATOM 6818 O O . MET A 1 880 ? -2.503 3.214 13.385 1.00 97.38 880 MET A O 1
ATOM 6822 N N . VAL A 1 881 ? -2.113 3.411 11.167 1.00 95.06 881 VAL A N 1
ATOM 6823 C CA . VAL A 1 881 ? -2.747 4.729 10.966 1.00 95.06 881 VAL A CA 1
ATOM 6824 C C . VAL A 1 881 ? -3.690 4.732 9.779 1.00 95.06 881 VAL A C 1
ATOM 6826 O O . VAL A 1 881 ? -3.266 4.241 8.699 1.00 95.06 881 VAL A O 1
#